Protein 8YMC (pdb70)

Nearest PDB structures (foldseek):
  8tzj-assembly1_A  TM=9.270E-01  e=4.207E-34  Vibrio cholerae
  6cvl-assembly1_D  TM=9.632E-01  e=2.316E-26  Escherichia coli K-12
  6z67-assembly2_B  TM=8.968E-01  e=7.233E-27  Streptococcus pneumoniae
  6cvl-assembly1_C  TM=9.596E-01  e=8.912E-26  Escherichia coli K-12
  6z4w-assembly1_A  TM=9.037E-01  e=3.146E-26  Streptococcus pneumoniae

Structure (mmCIF, N/CA/C/O backbone):
data_8YMC
#
_entry.id   8YMC
#
_cell.length_a   1.00
_cell.length_b   1.00
_cell.length_c   1.00
_cell.angle_alpha   90.00
_cell.angle_beta   90.00
_cell.angle_gamma   90.00
#
_symmetry.space_group_name_H-M   'P 1'
#
loop_
_entity.id
_entity.type
_entity.pdbx_description
1 polymer 'Cell division ATP-binding protein FtsE'
2 polymer 'Cell division protein FtsX'
3 non-polymer "ADENOSINE-5'-TRIPHOSPHATE"
4 non-polymer '2-(HEXADECANOYLOXY)-1-[(PHOSPHONOOXY)METHYL]ETHYL HEXADECANOATE'
#
loop_
_atom_site.group_PDB
_atom_site.id
_atom_site.type_symbol
_atom_site.label_atom_id
_atom_site.label_alt_id
_atom_site.label_comp_id
_atom_site.label_asym_id
_atom_site.label_entity_id
_atom_site.label_seq_id
_atom_site.pdbx_PDB_ins_code
_atom_site.Cartn_x
_atom_site.Cartn_y
_atom_site.Cartn_z
_atom_site.occupancy
_atom_site.B_iso_or_equiv
_atom_site.auth_seq_id
_atom_site.auth_comp_id
_atom_site.auth_asym_id
_atom_site.auth_atom_id
_atom_site.pdbx_PDB_model_num
ATOM 1 N N . SER A 1 1 ? 118.654 89.046 176.294 1.00 102.29 -1 SER A N 1
ATOM 2 C CA . SER A 1 1 ? 119.432 89.825 177.248 1.00 102.20 -1 SER A CA 1
ATOM 3 C C . SER A 1 1 ? 119.575 91.271 176.789 1.00 105.68 -1 SER A C 1
ATOM 4 O O . SER A 1 1 ? 119.382 91.584 175.615 1.00 109.46 -1 SER A O 1
ATOM 7 N N . GLY A 1 2 ? 119.914 92.150 177.727 1.00 106.66 0 GLY A N 1
ATOM 8 C CA . GLY A 1 2 ? 120.157 93.543 177.413 1.00 101.66 0 GLY A CA 1
ATOM 9 C C . GLY A 1 2 ? 121.437 94.045 178.047 1.00 103.97 0 GLY A C 1
ATOM 10 O O . GLY A 1 2 ? 121.554 95.226 178.385 1.00 109.97 0 GLY A O 1
ATOM 11 N N . SER A 1 3 ? 122.403 93.148 178.213 1.00 100.97 1 SER A N 1
ATOM 12 C CA . SER A 1 3 ? 123.653 93.481 178.873 1.00 99.20 1 SER A CA 1
ATOM 13 C C . SER A 1 3 ? 124.614 94.169 177.908 1.00 96.95 1 SER A C 1
ATOM 14 O O . SER A 1 3 ? 124.551 93.996 176.689 1.00 97.25 1 SER A O 1
ATOM 17 N N . ILE A 1 4 ? 125.516 94.960 178.481 1.00 93.27 2 ILE A N 1
ATOM 18 C CA . ILE A 1 4 ? 126.568 95.645 177.743 1.00 88.51 2 ILE A CA 1
ATOM 19 C C . ILE A 1 4 ? 127.888 95.355 178.438 1.00 94.22 2 ILE A C 1
ATOM 20 O O . ILE A 1 4 ? 127.971 95.405 179.670 1.00 105.82 2 ILE A O 1
ATOM 25 N N . ARG A 1 5 ? 128.917 95.042 177.655 1.00 97.88 3 ARG A N 1
ATOM 26 C CA . ARG A 1 5 ? 130.211 94.689 178.224 1.00 99.45 3 ARG A CA 1
ATOM 27 C C . ARG A 1 5 ? 131.320 95.327 177.403 1.00 106.44 3 ARG A C 1
ATOM 28 O O . ARG A 1 5 ? 131.295 95.270 176.171 1.00 111.64 3 ARG A O 1
ATOM 36 N N . PHE A 1 6 ? 132.286 95.929 178.091 1.00 102.38 4 PHE A N 1
ATOM 37 C CA . PHE A 1 6 ? 133.460 96.522 177.468 1.00 96.00 4 PHE A CA 1
ATOM 38 C C . PHE A 1 6 ? 134.699 95.771 177.933 1.00 100.40 4 PHE A C 1
ATOM 39 O O . PHE A 1 6 ? 134.726 95.229 179.042 1.00 107.42 4 PHE A O 1
ATOM 47 N N . GLU A 1 7 ? 135.726 95.740 177.085 1.00 124.99 5 GLU A N 1
ATOM 48 C CA . GLU A 1 7 ? 136.960 95.014 177.390 1.00 129.55 5 GLU A CA 1
ATOM 49 C C . GLU A 1 7 ? 138.131 95.760 176.758 1.00 130.95 5 GLU A C 1
ATOM 50 O O . GLU A 1 7 ? 138.434 95.558 175.579 1.00 131.61 5 GLU A O 1
ATOM 56 N N . HIS A 1 8 ? 138.788 96.609 177.551 1.00 122.62 6 HIS A N 1
ATOM 57 C CA . HIS A 1 8 ? 139.971 97.352 177.113 1.00 120.22 6 HIS A CA 1
ATOM 58 C C . HIS A 1 8 ? 139.691 98.150 175.843 1.00 123.36 6 HIS A C 1
ATOM 59 O O . HIS A 1 8 ? 140.515 98.216 174.929 1.00 125.25 6 HIS A O 1
ATOM 66 N N . VAL A 1 9 ? 138.514 98.757 175.785 1.00 113.07 7 VAL A N 1
ATOM 67 C CA . VAL A 1 9 ? 138.109 99.526 174.615 1.00 109.16 7 VAL A CA 1
ATOM 68 C C . VAL A 1 9 ? 138.832 100.864 174.614 1.00 111.31 7 VAL A C 1
ATOM 69 O O . VAL A 1 9 ? 138.919 101.544 175.643 1.00 116.11 7 VAL A O 1
ATOM 73 N N . SER A 1 10 ? 139.356 101.247 173.452 1.00 103.94 8 SER A N 1
ATOM 74 C CA . SER A 1 10 ? 140.033 102.525 173.285 1.00 106.39 8 SER A CA 1
ATOM 75 C C . SER A 1 10 ? 139.708 103.076 171.907 1.00 105.34 8 SER A C 1
ATOM 76 O O . SER A 1 10 ? 139.840 102.366 170.907 1.00 104.32 8 SER A O 1
ATOM 79 N N . LYS A 1 11 ? 139.289 104.337 171.860 1.00 95.37 9 LYS A N 1
ATOM 80 C CA . LYS A 1 11 ? 138.893 104.992 170.623 1.00 93.59 9 LYS A CA 1
ATOM 81 C C . LYS A 1 11 ? 139.759 106.220 170.389 1.00 97.01 9 LYS A C 1
ATOM 82 O O . LYS A 1 11 ? 140.014 106.998 171.313 1.00 102.60 9 LYS A O 1
ATOM 88 N N . ALA A 1 12 ? 140.209 106.387 169.148 1.00 100.58 10 ALA A N 1
ATOM 89 C CA . ALA A 1 12 ? 141.009 107.540 168.754 1.00 100.43 10 ALA A CA 1
ATOM 90 C C . ALA A 1 12 ? 140.529 108.006 167.391 1.00 101.13 10 ALA A C 1
ATOM 91 O O . ALA A 1 12 ? 140.647 107.270 166.407 1.00 105.77 10 ALA A O 1
ATOM 93 N N . TYR A 1 13 ? 139.988 109.219 167.335 1.00 94.62 11 TYR A N 1
ATOM 94 C CA . TYR A 1 13 ? 139.450 109.740 166.091 1.00 97.54 11 TYR A CA 1
ATOM 95 C C . TYR A 1 13 ? 140.571 109.990 165.086 1.00 102.70 11 TYR A C 1
ATOM 96 O O . TYR A 1 13 ? 141.746 110.115 165.439 1.00 103.58 11 TYR A O 1
ATOM 105 N N . LEU A 1 14 ? 140.187 110.057 163.811 1.00 120.99 12 LEU A N 1
ATOM 106 C CA . LEU A 1 14 ? 141.147 110.193 162.723 1.00 121.79 12 LEU A CA 1
ATOM 107 C C . LEU A 1 14 ? 141.916 111.502 162.847 1.00 122.07 12 LEU A C 1
ATOM 108 O O . LEU A 1 14 ? 141.348 112.584 162.670 1.00 118.75 12 LEU A O 1
ATOM 113 N N . GLY A 1 15 ? 143.208 111.409 163.151 1.00 122.78 13 GLY A N 1
ATOM 114 C CA . GLY A 1 15 ? 144.024 112.596 163.296 1.00 121.03 13 GLY A CA 1
ATOM 115 C C . GLY A 1 15 ? 143.702 113.439 164.505 1.00 121.01 13 GLY A C 1
ATOM 116 O O . GLY A 1 15 ? 144.129 114.594 164.574 1.00 122.26 13 GLY A O 1
ATOM 117 N N . GLY A 1 16 ? 142.959 112.896 165.466 1.00 131.23 14 GLY A N 1
ATOM 118 C CA . GLY A 1 16 ? 142.560 113.660 166.630 1.00 130.78 14 GLY A CA 1
ATOM 119 C C . GLY A 1 16 ? 143.035 113.070 167.941 1.00 131.22 14 GLY A C 1
ATOM 120 O O . GLY A 1 16 ? 143.976 112.270 167.971 1.00 128.53 14 GLY A O 1
ATOM 121 N N . ARG A 1 17 ? 142.388 113.462 169.031 1.00 123.86 15 ARG A N 1
ATOM 122 C CA . ARG A 1 17 ? 142.772 113.037 170.366 1.00 123.48 15 ARG A CA 1
ATOM 123 C C . ARG A 1 17 ? 142.229 111.645 170.666 1.00 124.01 15 ARG A C 1
ATOM 124 O O . ARG A 1 1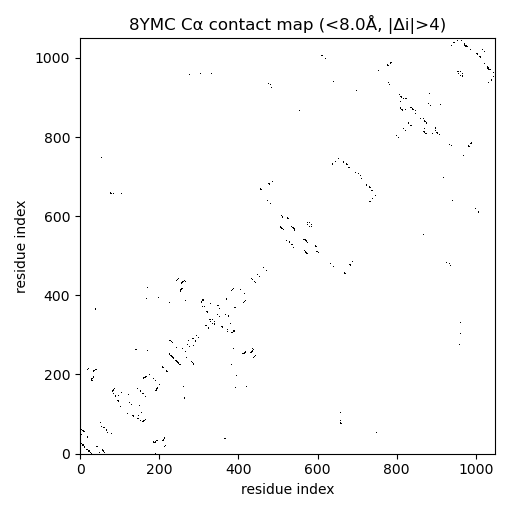7 ? 141.222 111.208 170.104 1.00 125.30 15 ARG A O 1
ATOM 132 N N . GLN A 1 18 ? 142.913 110.948 171.569 1.00 114.77 16 GLN A N 1
ATOM 133 C CA . GLN A 1 18 ? 142.480 109.625 172.010 1.00 116.27 16 GLN A CA 1
ATOM 134 C C . GLN A 1 18 ? 141.345 109.823 173.005 1.00 119.04 16 GLN A C 1
ATOM 135 O O . GLN A 1 18 ? 141.559 110.139 174.176 1.00 118.81 16 GLN A O 1
ATOM 141 N N . ALA A 1 19 ? 140.114 109.642 172.521 1.00 106.66 17 ALA A N 1
ATOM 142 C CA . ALA A 1 19 ? 138.940 109.922 173.340 1.00 99.06 17 ALA A CA 1
ATOM 143 C C . ALA A 1 19 ? 138.856 108.996 174.546 1.00 106.04 17 ALA A C 1
ATOM 144 O O . ALA A 1 19 ? 138.494 109.429 175.645 1.00 108.40 17 ALA A O 1
ATOM 146 N N . LEU A 1 20 ? 139.177 107.717 174.362 1.00 107.60 18 LEU A N 1
ATOM 147 C CA . LEU A 1 20 ? 139.083 106.737 175.435 1.00 105.37 18 LEU A CA 1
ATOM 148 C C . LEU A 1 20 ? 140.357 105.909 175.491 1.00 104.78 18 LEU A C 1
ATOM 149 O O . LEU A 1 20 ? 140.918 105.548 174.453 1.00 103.90 18 LEU A O 1
ATOM 154 N N . GLN A 1 21 ? 140.808 105.609 176.708 1.00 117.66 19 GLN A N 1
ATOM 155 C CA . GLN A 1 21 ? 142.014 104.812 176.933 1.00 117.01 19 GLN A CA 1
ATOM 156 C C . GLN A 1 21 ? 141.655 103.628 177.825 1.00 116.58 19 GLN A C 1
ATOM 157 O O . GLN A 1 21 ? 141.534 103.778 179.044 1.00 120.14 19 GLN A O 1
ATOM 163 N N . GLY A 1 22 ? 141.493 102.455 177.219 1.00 112.92 20 GLY A N 1
ATOM 164 C CA . GLY A 1 22 ? 141.315 101.225 177.967 1.00 114.62 20 GLY A CA 1
ATOM 165 C C . GLY A 1 22 ? 140.098 101.176 178.868 1.00 113.74 20 GLY A C 1
ATOM 166 O O . GLY A 1 22 ? 140.201 100.780 180.032 1.00 114.61 20 GLY A O 1
ATOM 167 N N . VAL A 1 23 ? 138.940 101.580 178.348 1.00 107.27 21 VAL A N 1
ATOM 168 C CA . VAL A 1 23 ? 137.708 101.508 179.123 1.00 101.57 21 VAL A CA 1
ATOM 169 C C . VAL A 1 23 ? 137.301 100.050 179.282 1.00 105.22 21 VAL A C 1
ATOM 170 O O . VAL A 1 23 ? 137.334 99.272 178.320 1.00 112.44 21 VAL A O 1
ATOM 174 N N . THR A 1 24 ? 136.918 99.671 180.499 1.00 106.99 22 THR A N 1
ATOM 175 C CA . THR A 1 24 ? 136.529 98.296 180.797 1.00 111.99 22 THR A CA 1
ATOM 176 C C . THR A 1 24 ? 135.450 98.307 181.866 1.00 107.99 22 THR A C 1
ATOM 177 O O . THR A 1 24 ? 135.699 98.736 182.996 1.00 111.75 22 THR A O 1
ATOM 181 N N . PHE A 1 25 ? 134.260 97.834 181.509 1.00 100.66 23 PHE A N 1
ATOM 182 C CA . PHE A 1 25 ? 133.142 97.738 182.438 1.00 100.21 23 PHE A CA 1
ATOM 183 C C . PHE A 1 25 ? 132.092 96.834 181.812 1.00 105.78 23 PHE A C 1
ATOM 184 O O . PHE A 1 25 ? 132.179 96.470 180.637 1.00 115.73 23 PHE A O 1
ATOM 192 N N . HIS A 1 26 ? 131.093 96.475 182.614 1.00 115.22 24 HIS A N 1
ATOM 193 C CA . HIS A 1 26 ? 129.953 95.719 182.122 1.00 118.99 24 HIS A CA 1
ATOM 194 C C . HIS A 1 26 ? 128.710 96.129 182.895 1.00 120.07 24 HIS A C 1
ATOM 195 O O . HIS A 1 26 ? 128.793 96.587 184.037 1.00 121.60 24 HIS A O 1
ATOM 202 N N . MET A 1 27 ? 127.553 95.964 182.258 1.00 113.64 25 MET A N 1
ATOM 203 C CA . MET A 1 27 ? 126.272 96.304 182.863 1.00 111.05 25 MET A CA 1
ATOM 204 C C . MET A 1 27 ? 125.342 95.107 182.763 1.00 114.23 25 MET A C 1
ATOM 205 O O . MET A 1 27 ? 125.141 94.565 181.672 1.00 115.66 25 MET A O 1
ATOM 210 N N . GLN A 1 28 ? 124.779 94.701 183.896 1.00 120.55 26 GLN A N 1
ATOM 211 C CA . GLN A 1 28 ? 123.795 93.635 183.892 1.00 117.54 26 GLN A CA 1
ATOM 212 C C . GLN A 1 28 ? 122.493 94.139 183.271 1.00 122.28 26 GLN A C 1
ATOM 213 O O . GLN A 1 28 ? 122.192 95.334 183.330 1.00 125.54 26 GLN A O 1
ATOM 219 N N . PRO A 1 29 ? 121.712 93.253 182.655 1.00 114.76 27 PRO A N 1
ATOM 220 C CA . PRO A 1 29 ? 120.449 93.690 182.049 1.00 113.28 27 PRO A CA 1
ATOM 221 C C . PRO A 1 29 ? 119.504 94.276 183.087 1.00 113.33 27 PRO A C 1
ATOM 222 O O . PRO A 1 29 ? 119.409 93.789 184.215 1.00 113.04 27 PRO A O 1
ATOM 226 N N . GLY A 1 30 ? 118.803 95.335 182.691 1.00 117.92 28 GLY A N 1
ATOM 227 C CA . GLY A 1 30 ? 117.787 95.928 183.532 1.00 118.14 28 GLY A CA 1
ATOM 228 C C . GLY A 1 30 ? 118.281 96.865 184.611 1.00 117.57 28 GLY A C 1
ATOM 229 O O . GLY A 1 30 ? 117.482 97.270 185.462 1.00 121.64 28 GLY A O 1
ATOM 230 N N . GLU A 1 31 ? 119.559 97.229 184.610 1.00 117.47 29 GLU A N 1
ATOM 231 C CA . GLU A 1 31 ? 120.091 98.135 185.617 1.00 118.35 29 GLU A CA 1
ATOM 232 C C . GLU A 1 31 ? 120.300 99.525 185.028 1.00 119.90 29 GLU A C 1
ATOM 233 O O . GLU A 1 31 ? 120.532 99.687 183.828 1.00 119.83 29 GLU A O 1
ATOM 239 N N . MET A 1 32 ? 120.204 100.532 185.894 1.00 119.55 30 MET A N 1
ATOM 240 C CA . MET A 1 32 ? 120.283 101.932 185.503 1.00 118.54 30 MET A CA 1
ATOM 241 C C . MET A 1 32 ? 121.503 102.567 186.151 1.00 119.52 30 MET A C 1
ATOM 242 O O . MET A 1 32 ? 121.723 102.408 187.356 1.00 125.60 30 MET A O 1
ATOM 247 N N . ALA A 1 33 ? 122.293 103.284 185.354 1.00 111.75 31 ALA A N 1
ATOM 248 C CA . ALA A 1 33 ? 123.522 103.894 185.836 1.00 113.61 31 ALA A CA 1
ATOM 249 C C . ALA A 1 33 ? 123.704 105.266 185.205 1.00 112.95 31 ALA A C 1
ATOM 250 O O . ALA A 1 33 ? 123.217 105.530 184.104 1.00 113.79 31 ALA A O 1
ATOM 252 N N . PHE A 1 34 ? 124.419 106.133 185.916 1.00 110.09 32 PHE A N 1
ATOM 253 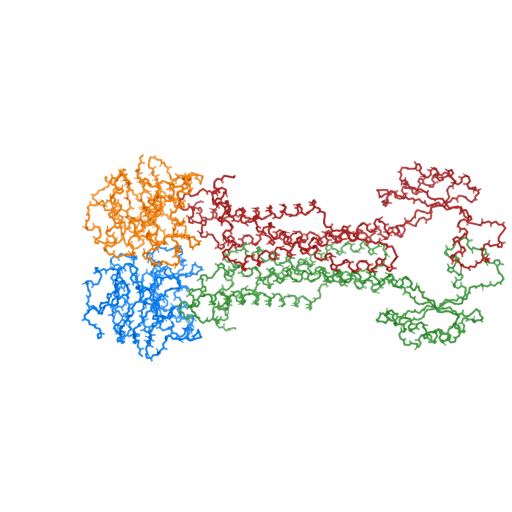C CA . PHE A 1 34 ? 124.724 107.477 185.451 1.00 102.89 32 PHE A CA 1
ATOM 254 C C . PHE A 1 34 ? 126.142 107.537 184.899 1.00 107.70 32 PHE A C 1
ATOM 255 O O . PHE A 1 34 ? 127.047 106.856 185.386 1.00 116.72 32 PHE A O 1
ATOM 263 N N . LEU A 1 35 ? 126.327 108.366 183.877 1.00 95.77 33 LEU A N 1
ATOM 264 C CA . LEU A 1 35 ? 127.637 108.613 183.289 1.00 93.86 33 LEU A CA 1
ATOM 265 C C . LEU A 1 35 ? 127.959 110.090 183.455 1.00 97.08 33 LEU A C 1
ATOM 266 O O . LEU A 1 35 ? 127.206 110.947 182.982 1.00 98.80 33 LEU A O 1
ATOM 271 N N . THR A 1 36 ? 129.066 110.388 184.130 1.00 109.82 34 THR A N 1
ATOM 272 C CA . THR A 1 36 ? 129.437 111.761 184.436 1.00 104.97 34 THR A CA 1
ATOM 273 C C . THR A 1 36 ? 130.904 111.993 184.109 1.00 107.61 34 THR A C 1
ATOM 274 O O . THR A 1 36 ? 131.700 111.057 184.009 1.00 115.05 34 THR A O 1
ATOM 278 N N . GLY A 1 37 ? 131.246 113.267 183.941 1.00 101.45 35 GLY A N 1
ATOM 279 C CA . GLY A 1 37 ? 132.607 113.670 183.655 1.00 102.26 35 GLY A CA 1
ATOM 280 C C . GLY A 1 37 ? 132.680 115.109 183.196 1.00 103.12 35 GLY A C 1
ATOM 281 O O . GLY A 1 37 ? 131.657 115.700 182.841 1.00 106.22 35 GLY A O 1
ATOM 282 N N . HIS A 1 38 ? 133.876 115.690 183.205 1.00 100.80 36 HIS A N 1
ATOM 283 C CA . HIS A 1 38 ? 134.043 117.050 182.724 1.00 98.86 36 HIS A CA 1
ATOM 284 C C . HIS A 1 38 ? 133.773 117.117 181.223 1.00 102.93 36 HIS A C 1
ATOM 285 O O . HIS A 1 38 ? 133.642 116.099 180.538 1.00 107.70 36 HIS A O 1
ATOM 292 N N . SER A 1 39 ? 133.682 118.340 180.711 1.00 95.79 37 SER A N 1
ATOM 293 C CA . SER A 1 39 ? 133.438 118.529 179.289 1.00 95.36 37 SER A CA 1
ATOM 294 C C . SER A 1 39 ? 134.606 117.988 178.475 1.00 95.70 37 SER A C 1
ATOM 295 O O . SER A 1 39 ? 135.773 118.230 178.794 1.00 101.46 37 SER A O 1
ATOM 298 N N . GLY A 1 40 ? 134.286 117.251 177.415 1.00 89.63 38 GLY A N 1
ATOM 299 C CA . GLY A 1 40 ? 135.306 116.646 176.587 1.00 92.54 38 GLY A CA 1
ATOM 300 C C . GLY A 1 40 ? 135.885 115.355 177.117 1.00 95.02 38 GLY A C 1
ATOM 301 O O . GLY A 1 40 ? 136.847 114.844 176.534 1.00 103.36 38 GLY A O 1
ATOM 302 N N . ALA A 1 41 ? 135.338 114.812 178.207 1.00 91.63 39 ALA A N 1
ATOM 303 C CA . ALA A 1 41 ? 135.876 113.577 178.766 1.00 93.78 39 ALA A CA 1
ATOM 304 C C . ALA A 1 41 ? 135.657 112.390 177.839 1.00 95.56 39 ALA A C 1
ATOM 305 O O . ALA A 1 41 ? 136.415 111.415 177.895 1.00 97.45 39 ALA A O 1
ATOM 307 N N . GLY A 1 42 ? 134.636 112.446 176.990 1.00 88.89 40 GLY A N 1
ATOM 308 C CA . GLY A 1 42 ? 134.372 111.366 176.061 1.00 83.33 40 GLY A CA 1
ATOM 309 C C . GLY A 1 42 ? 133.088 110.618 176.350 1.00 86.19 40 GLY A C 1
ATOM 310 O O . GLY A 1 42 ? 132.964 109.438 176.014 1.00 90.47 40 GLY A O 1
ATOM 311 N N . LYS A 1 43 ? 132.125 111.296 176.976 1.00 84.98 41 LYS A N 1
ATOM 312 C CA . LYS A 1 43 ? 130.867 110.645 177.326 1.00 77.49 41 LYS A CA 1
ATOM 313 C C . LYS A 1 43 ? 130.073 110.266 176.082 1.00 78.90 41 LYS A C 1
ATOM 314 O O . LYS A 1 43 ? 129.569 109.143 175.975 1.00 88.27 41 LYS A O 1
ATOM 320 N N . SER A 1 44 ? 129.949 111.191 175.129 1.00 81.74 42 SER A N 1
ATOM 321 C CA . SER A 1 44 ? 129.200 110.894 173.913 1.00 76.41 42 SER A CA 1
ATOM 322 C C . SER A 1 44 ? 129.891 109.833 173.070 1.00 79.37 42 SER A C 1
ATOM 323 O O . SER A 1 44 ? 129.218 109.033 172.411 1.00 89.20 42 SER A O 1
ATOM 326 N N . THR A 1 45 ? 131.225 109.815 173.066 1.00 86.49 43 THR A N 1
ATOM 327 C CA . THR A 1 45 ? 131.947 108.785 172.328 1.00 87.23 43 THR A CA 1
ATOM 328 C C . THR A 1 45 ? 131.656 107.401 172.891 1.00 91.56 43 THR A C 1
ATOM 329 O O . THR A 1 45 ? 131.479 106.439 172.136 1.00 102.92 43 THR A O 1
ATOM 333 N N . LEU A 1 46 ? 131.595 107.284 174.219 1.00 84.62 44 LEU A N 1
ATOM 334 C CA . LEU A 1 46 ? 131.297 105.997 174.838 1.00 78.15 44 LEU A CA 1
ATOM 335 C C . LEU A 1 46 ? 129.916 105.496 174.436 1.00 82.89 44 LEU A C 1
ATOM 336 O O . LEU A 1 46 ? 129.734 104.303 174.169 1.00 91.71 44 LEU A O 1
ATOM 341 N N . LEU A 1 47 ? 128.927 106.390 174.395 1.00 85.06 45 LEU A N 1
ATOM 342 C CA . LEU A 1 47 ? 127.584 105.983 173.996 1.00 79.66 45 LEU A CA 1
ATOM 343 C C . LEU A 1 47 ? 127.520 105.617 172.520 1.00 80.81 45 LEU A C 1
ATOM 344 O O . LEU A 1 47 ? 126.753 104.726 172.138 1.00 88.67 45 LEU A O 1
ATOM 349 N N . LYS A 1 48 ? 128.305 106.290 171.677 1.00 83.46 46 LYS A N 1
ATOM 350 C CA . LYS A 1 48 ? 128.281 105.988 170.250 1.00 82.31 46 LYS A CA 1
ATOM 351 C C . LYS A 1 48 ? 128.888 104.624 169.951 1.00 90.03 46 LYS A C 1
ATOM 352 O O . LYS A 1 48 ? 128.491 103.971 168.981 1.00 100.35 46 LYS A O 1
ATOM 358 N N . LEU A 1 49 ? 129.855 104.185 170.759 1.00 80.89 47 LEU A N 1
ATOM 359 C CA . LEU A 1 49 ? 130.431 102.859 170.564 1.00 74.36 47 LEU A CA 1
ATOM 360 C C . LEU A 1 49 ? 129.395 101.769 170.797 1.00 81.22 47 LEU A C 1
ATOM 361 O O . LEU A 1 49 ? 129.350 100.778 170.060 1.00 88.40 47 LEU A O 1
ATOM 366 N N . ILE A 1 50 ? 128.556 101.932 171.822 1.00 83.68 48 ILE A N 1
ATOM 367 C CA . ILE A 1 50 ? 127.513 100.949 172.098 1.00 78.10 48 ILE A CA 1
ATOM 368 C C . ILE A 1 50 ? 126.522 100.886 170.944 1.00 83.65 48 ILE A C 1
ATOM 369 O O . ILE A 1 50 ? 126.112 99.801 170.516 1.00 94.85 48 ILE A O 1
ATOM 374 N N . CYS A 1 51 ? 126.126 102.046 170.421 1.00 95.12 49 CYS A N 1
ATOM 375 C CA . CYS A 1 51 ? 125.147 102.108 169.344 1.00 95.61 49 CYS A CA 1
ATOM 376 C C . CYS A 1 51 ? 125.690 101.606 168.015 1.00 97.27 49 CYS A C 1
ATOM 377 O O . CYS A 1 51 ? 124.910 101.443 167.072 1.00 101.51 49 CYS A O 1
ATOM 380 N N . GLY A 1 52 ? 126.993 101.361 167.912 1.00 87.41 50 GLY A N 1
ATOM 381 C CA . GLY A 1 52 ? 127.585 100.956 166.659 1.00 85.59 50 GLY A CA 1
ATOM 382 C C . GLY A 1 52 ? 127.905 102.089 165.712 1.00 88.79 50 GLY A C 1
ATOM 383 O O . GLY A 1 52 ? 128.341 101.826 164.585 1.00 93.10 50 GLY A O 1
ATOM 384 N N . ILE A 1 53 ? 127.699 103.339 166.129 1.00 84.18 51 ILE A N 1
ATOM 385 C CA . ILE A 1 53 ? 128.004 104.473 165.263 1.00 82.64 51 ILE A CA 1
ATOM 386 C C . ILE A 1 53 ? 129.506 104.588 165.046 1.00 90.76 51 ILE A C 1
ATOM 387 O O . ILE A 1 53 ? 129.964 104.898 163.940 1.00 95.61 51 ILE A O 1
ATOM 392 N N . GLU A 1 54 ? 130.295 104.336 166.084 1.00 106.48 52 GLU A N 1
ATOM 393 C CA . GLU A 1 54 ? 131.746 104.368 166.001 1.00 105.15 52 GLU A CA 1
ATOM 394 C C . GLU A 1 54 ? 132.315 102.978 166.253 1.00 104.41 52 GLU A C 1
ATOM 395 O O . GLU A 1 54 ? 131.758 102.191 167.024 1.00 103.85 52 GLU A O 1
ATOM 401 N N . ARG A 1 55 ? 133.433 102.682 165.595 1.00 98.73 53 ARG A N 1
ATOM 402 C CA . ARG A 1 55 ? 134.106 101.405 165.763 1.00 98.16 53 ARG A CA 1
ATOM 403 C C . ARG A 1 55 ? 135.376 101.591 166.574 1.00 103.59 53 ARG A C 1
ATOM 404 O O . ARG A 1 55 ? 136.212 102.432 166.220 1.00 108.33 53 ARG A O 1
ATOM 412 N N . PRO A 1 56 ? 135.553 100.843 167.658 1.00 88.07 54 PRO A N 1
ATOM 413 C CA . PRO A 1 56 ? 136.724 101.049 168.513 1.00 90.40 54 PRO A CA 1
ATOM 414 C C . PRO A 1 56 ? 138.018 100.677 167.811 1.00 91.55 54 PRO A C 1
ATOM 415 O O . PRO A 1 56 ? 138.062 99.786 166.960 1.00 94.92 54 PRO A O 1
ATOM 419 N N . SER A 1 57 ? 139.087 101.382 168.184 1.00 101.84 55 SER A N 1
ATOM 420 C CA . SER A 1 57 ? 140.412 101.073 167.665 1.00 103.30 55 SER A CA 1
ATOM 421 C C . SER A 1 57 ? 141.032 99.855 168.333 1.00 106.98 55 SER A C 1
ATOM 422 O O . SER A 1 57 ? 141.967 99.269 167.778 1.00 111.34 55 SER A O 1
ATOM 425 N N . ALA A 1 58 ? 140.538 99.464 169.505 1.00 105.94 56 ALA A N 1
ATOM 426 C CA . ALA A 1 58 ? 141.061 98.308 170.214 1.00 103.58 56 ALA A CA 1
ATOM 427 C C . ALA A 1 58 ? 139.991 97.785 171.159 1.00 104.37 56 ALA A C 1
ATOM 428 O O . ALA A 1 58 ? 139.008 98.468 171.453 1.00 111.97 56 ALA A O 1
ATOM 430 N N . GLY A 1 59 ? 140.195 96.560 171.632 1.00 100.10 57 GLY A N 1
ATOM 431 C CA . GLY A 1 59 ? 139.258 95.943 172.546 1.00 103.43 57 GLY A CA 1
ATOM 432 C C . GLY A 1 59 ? 138.037 95.383 171.843 1.00 106.32 57 GLY A C 1
ATOM 433 O O . GLY A 1 59 ? 137.893 95.433 170.621 1.00 111.00 57 GLY A O 1
ATOM 434 N N . LYS A 1 60 ? 137.133 94.832 172.651 1.00 108.22 58 LYS A N 1
ATOM 435 C CA . LYS A 1 60 ? 135.924 94.194 172.154 1.00 108.91 58 LYS A CA 1
ATOM 436 C C . LYS A 1 60 ? 134.713 94.727 172.905 1.00 111.09 58 LYS A C 1
ATOM 437 O O . LYS A 1 60 ? 134.806 95.112 174.074 1.00 116.73 58 LYS A O 1
ATOM 443 N N . ILE A 1 61 ? 133.573 94.743 172.220 1.00 93.15 59 ILE A N 1
ATOM 444 C CA . ILE A 1 61 ? 132.310 95.202 172.784 1.00 85.57 59 ILE A CA 1
ATOM 445 C C . ILE A 1 61 ? 131.272 94.109 172.583 1.00 95.63 59 ILE A C 1
ATOM 446 O O . ILE A 1 61 ? 131.100 93.612 171.465 1.00 109.66 59 ILE A O 1
ATOM 451 N N . TRP A 1 62 ? 130.584 93.738 173.658 1.00 98.54 60 TRP A N 1
ATOM 452 C CA . TRP A 1 62 ? 129.535 92.729 173.614 1.00 100.45 60 TRP A CA 1
ATOM 453 C C . TRP A 1 62 ? 128.191 93.377 173.911 1.00 100.20 60 TRP A C 1
ATOM 454 O O . TRP A 1 62 ? 128.046 94.082 174.914 1.00 110.20 60 TRP A O 1
ATOM 465 N N . PHE A 1 63 ? 127.216 93.135 173.041 1.00 88.59 61 PHE A N 1
ATOM 466 C CA . PHE A 1 63 ? 125.857 93.640 173.206 1.00 89.93 61 PHE A CA 1
ATOM 467 C C . PHE A 1 63 ? 124.914 92.447 173.235 1.00 94.24 61 PHE A C 1
ATOM 468 O O . PHE A 1 63 ? 124.715 91.786 172.210 1.00 101.66 61 PHE A O 1
ATOM 476 N N . SER A 1 64 ? 124.333 92.179 174.405 1.00 102.90 62 SER A N 1
ATOM 477 C CA . SER A 1 64 ? 123.418 91.052 174.593 1.00 106.78 62 SER A CA 1
ATOM 478 C C . SER A 1 64 ? 124.068 89.735 174.175 1.00 103.05 62 SER A C 1
ATOM 479 O O . SER A 1 64 ? 123.439 88.872 173.561 1.00 103.79 62 SER A O 1
ATOM 482 N N . GLY A 1 65 ? 125.346 89.582 174.509 1.00 108.34 63 GLY A N 1
ATOM 483 C CA . GLY A 1 65 ? 126.070 88.367 174.211 1.00 112.49 63 GLY A CA 1
ATOM 484 C C . GLY A 1 65 ? 126.596 88.251 172.798 1.00 115.14 63 GLY A C 1
ATOM 485 O O . GLY A 1 65 ? 127.202 87.226 172.466 1.00 117.22 63 GLY A O 1
ATOM 486 N N . HIS A 1 66 ? 126.388 89.258 171.956 1.00 114.35 64 HIS A N 1
ATOM 487 C CA . HIS A 1 66 ? 126.855 89.244 170.577 1.00 109.96 64 HIS A CA 1
ATOM 488 C C . HIS A 1 66 ? 128.033 90.195 170.432 1.00 109.76 64 HIS A C 1
ATOM 489 O O . HIS A 1 66 ? 127.952 91.357 170.843 1.00 118.17 64 HIS A O 1
ATOM 496 N N . ASP A 1 67 ? 129.123 89.701 169.853 1.00 108.08 65 ASP A N 1
ATOM 497 C CA . ASP A 1 67 ? 130.290 90.539 169.614 1.00 108.75 65 ASP A CA 1
ATOM 498 C C . ASP A 1 67 ? 130.017 91.468 168.439 1.00 107.47 65 ASP A C 1
ATOM 499 O O . ASP A 1 67 ? 129.717 91.009 167.332 1.00 111.62 65 ASP A O 1
ATOM 504 N N . ILE A 1 68 ? 130.121 92.773 168.675 1.00 94.48 66 ILE A N 1
ATOM 505 C CA . ILE A 1 68 ? 129.810 93.775 167.666 1.00 97.08 66 ILE A CA 1
ATOM 506 C C . ILE A 1 68 ? 131.009 94.678 167.381 1.00 99.95 66 ILE A C 1
ATOM 507 O O . ILE A 1 68 ? 130.849 95.767 166.842 1.00 104.12 66 ILE A O 1
ATOM 512 N N . THR A 1 69 ? 132.216 94.232 167.736 1.00 104.38 67 THR A N 1
ATOM 513 C CA . THR A 1 69 ? 133.392 95.071 167.535 1.00 106.45 67 THR A CA 1
ATOM 514 C C . THR A 1 69 ? 133.735 95.227 166.059 1.00 110.20 67 THR A C 1
ATOM 515 O O . THR A 1 69 ? 134.341 96.232 165.670 1.00 108.47 67 THR A O 1
ATOM 519 N N . ARG A 1 70 ? 133.362 94.259 165.227 1.00 124.68 68 ARG A N 1
ATOM 520 C CA . ARG A 1 70 ? 133.666 94.295 163.800 1.00 121.77 68 ARG A CA 1
ATOM 521 C C . ARG A 1 70 ? 132.433 93.906 162.992 1.00 125.38 68 ARG A C 1
ATOM 522 O O . ARG A 1 70 ? 132.493 93.089 162.073 1.00 127.57 68 ARG A O 1
ATOM 530 N N . LEU A 1 71 ? 131.290 94.490 163.341 1.00 122.13 69 LEU A N 1
ATOM 531 C CA . LEU A 1 71 ? 130.059 94.206 162.618 1.00 121.06 69 LEU A CA 1
ATOM 532 C C . LEU A 1 71 ? 130.143 94.727 161.189 1.00 120.91 69 LEU A C 1
ATOM 533 O O . LEU A 1 71 ? 130.636 95.830 160.939 1.00 119.66 69 LEU A O 1
ATOM 538 N N . LYS A 1 72 ? 129.658 93.922 160.249 1.00 113.24 70 LYS A N 1
ATOM 539 C CA . LYS A 1 72 ? 129.580 94.360 158.867 1.00 113.63 70 LYS A CA 1
ATOM 540 C C . LYS A 1 72 ? 128.445 95.365 158.695 1.00 114.64 70 LYS A C 1
ATOM 541 O O . LYS A 1 72 ? 127.482 95.396 159.466 1.00 119.42 70 LYS A O 1
ATOM 547 N N . ASN A 1 73 ? 128.570 96.198 157.659 1.00 118.21 71 ASN A N 1
ATOM 548 C CA . ASN A 1 73 ? 127.635 97.304 157.476 1.00 119.72 71 ASN A CA 1
ATOM 549 C C . ASN A 1 73 ? 126.214 96.818 157.220 1.00 118.85 71 ASN A C 1
ATOM 550 O O . ASN A 1 73 ? 125.258 97.580 157.401 1.00 119.48 71 ASN A O 1
ATOM 555 N N . ARG A 1 74 ? 126.052 95.565 156.794 1.00 119.05 72 ARG A N 1
ATOM 556 C CA . ARG A 1 74 ? 124.714 95.045 156.538 1.00 119.47 72 ARG A CA 1
ATOM 557 C C . ARG A 1 74 ? 123.945 94.799 157.831 1.00 121.23 72 ARG A C 1
ATOM 558 O O . ARG A 1 74 ? 122.728 95.008 157.876 1.00 123.51 72 ARG A O 1
ATOM 566 N N . GLU A 1 75 ? 124.632 94.367 158.889 1.00 113.54 73 GLU A N 1
ATOM 567 C CA . GLU A 1 75 ? 123.971 93.995 160.133 1.00 111.01 73 GLU A CA 1
ATOM 568 C C . GLU A 1 75 ? 123.733 95.176 161.066 1.00 113.29 73 GLU A C 1
ATOM 569 O O . GLU A 1 75 ? 123.019 95.020 162.061 1.00 116.23 73 GLU A O 1
ATOM 575 N N . VAL A 1 76 ? 124.312 96.341 160.773 1.00 102.32 74 VAL A N 1
ATOM 576 C CA . VAL A 1 76 ? 124.170 97.490 161.670 1.00 97.81 74 VAL A CA 1
ATOM 577 C C . VAL A 1 76 ? 122.716 97.912 161.864 1.00 97.89 74 VAL A C 1
ATOM 578 O O . VAL A 1 76 ? 122.320 98.163 163.013 1.00 103.19 74 VAL A O 1
ATOM 582 N N . PRO A 1 77 ? 121.881 98.017 160.821 1.00 89.60 75 PRO A N 1
ATOM 583 C CA . PRO A 1 77 ? 120.502 98.483 161.052 1.00 89.93 75 PRO A CA 1
ATOM 584 C C . PRO A 1 77 ? 119.709 97.624 162.019 1.00 94.19 75 PRO A C 1
ATOM 585 O O . PRO A 1 77 ? 118.770 98.129 162.647 1.00 99.53 75 PRO A O 1
ATOM 589 N N . PHE A 1 78 ? 120.044 96.346 162.160 1.00 96.18 76 PHE A N 1
ATOM 590 C CA . PHE A 1 78 ? 119.339 95.474 163.088 1.00 94.55 76 PHE A CA 1
ATOM 591 C C . PHE A 1 78 ? 119.908 95.530 164.498 1.00 99.31 76 PHE A C 1
ATOM 592 O O . PHE A 1 78 ? 119.388 94.850 165.387 1.00 97.05 76 PHE A O 1
ATOM 600 N N . LEU A 1 79 ? 120.958 96.317 164.720 1.00 97.66 77 LEU A N 1
ATOM 601 C CA . LEU A 1 79 ? 121.462 96.562 166.064 1.00 89.19 77 LEU A CA 1
ATOM 602 C C . LEU A 1 79 ? 120.900 97.855 166.640 1.00 92.79 77 LEU A C 1
ATOM 603 O O . LEU A 1 79 ? 120.432 97.879 167.782 1.00 102.99 77 LEU A O 1
ATOM 608 N N . ARG A 1 80 ? 120.936 98.936 165.858 1.00 82.18 78 ARG A N 1
ATOM 609 C CA . ARG A 1 80 ? 120.382 100.208 166.306 1.00 80.54 78 ARG A CA 1
ATOM 610 C C . ARG A 1 80 ? 118.875 100.140 166.501 1.00 84.88 78 ARG A C 1
ATOM 611 O O . ARG A 1 80 ? 118.314 100.976 167.216 1.00 93.28 78 ARG A O 1
ATOM 619 N N . ARG A 1 81 ? 118.209 99.169 165.877 1.00 85.24 79 ARG A N 1
ATOM 620 C CA . ARG A 1 81 ? 116.773 99.009 166.056 1.00 84.91 79 ARG A CA 1
ATOM 621 C C . ARG A 1 81 ? 116.411 98.578 167.470 1.00 87.90 79 ARG A C 1
ATOM 622 O O . ARG A 1 81 ? 115.265 98.769 167.888 1.00 92.36 79 ARG A O 1
ATOM 630 N N . GLN A 1 82 ? 117.355 98.001 168.210 1.00 92.46 80 GLN A N 1
ATOM 631 C CA . GLN A 1 82 ? 117.124 97.557 169.577 1.00 92.03 80 GLN A CA 1
ATOM 632 C C . GLN A 1 82 ? 117.583 98.576 170.610 1.00 96.88 80 GLN A C 1
ATOM 633 O O . GLN A 1 82 ? 117.538 98.289 171.810 1.00 101.94 80 GLN A O 1
ATOM 639 N N . ILE A 1 83 ? 118.024 99.753 170.177 1.00 83.53 81 ILE A N 1
ATOM 640 C CA . ILE A 1 83 ? 118.592 100.761 171.062 1.00 77.84 81 ILE A CA 1
ATOM 641 C C . ILE A 1 83 ? 117.785 102.042 170.924 1.00 81.43 81 ILE A C 1
ATOM 642 O O . ILE A 1 83 ? 117.589 102.542 169.811 1.00 94.67 81 ILE A O 1
ATOM 647 N N . GLY A 1 84 ? 117.316 102.568 172.052 1.00 86.20 82 GLY A N 1
ATOM 648 C CA . GLY A 1 84 ? 116.677 103.868 172.067 1.00 87.73 82 GLY A CA 1
ATOM 649 C C . GLY A 1 84 ? 117.677 104.956 172.394 1.00 87.33 82 GLY A C 1
ATOM 650 O O . GLY A 1 84 ? 118.100 105.092 173.545 1.00 96.14 82 GLY A O 1
ATOM 651 N N . MET A 1 85 ? 118.067 105.736 171.392 1.00 89.10 83 MET A N 1
ATOM 652 C CA . MET A 1 85 ? 119.150 106.700 171.520 1.00 94.32 83 MET A CA 1
ATOM 653 C C . MET A 1 85 ? 118.596 108.117 171.516 1.00 95.87 83 MET A C 1
ATOM 654 O O . MET A 1 85 ? 117.798 108.474 170.644 1.00 99.19 83 MET A O 1
ATOM 659 N N . ILE A 1 86 ? 119.018 108.914 172.493 1.00 87.29 84 ILE A N 1
ATOM 660 C CA . ILE A 1 86 ? 118.710 110.337 172.557 1.00 83.44 84 ILE A CA 1
ATOM 661 C C . ILE A 1 86 ? 120.006 111.094 172.310 1.00 88.78 84 ILE A C 1
ATOM 662 O O . ILE A 1 86 ? 120.958 110.974 173.090 1.00 94.43 84 ILE A O 1
ATOM 667 N N . PHE A 1 87 ? 120.046 111.868 171.233 1.00 89.61 85 PHE A N 1
ATOM 668 C CA . PHE A 1 87 ? 121.262 112.561 170.839 1.00 90.69 85 PHE A CA 1
ATOM 669 C C . PHE A 1 87 ? 121.360 113.925 171.516 1.00 94.24 85 PHE A C 1
ATOM 670 O O . PHE A 1 87 ? 120.408 114.425 172.117 1.00 98.80 85 PHE A O 1
ATOM 678 N N . GLN A 1 88 ? 122.544 114.527 171.410 1.00 94.77 86 GLN A N 1
ATOM 679 C CA . GLN A 1 88 ? 122.772 115.840 172.001 1.00 94.49 86 GLN A CA 1
ATOM 680 C C . GLN A 1 88 ? 122.160 116.953 171.157 1.00 97.57 86 GLN A C 1
ATOM 681 O O . GLN A 1 88 ? 121.682 117.954 171.701 1.00 95.16 86 GLN A O 1
ATOM 687 N N . ASP A 1 89 ? 122.164 116.798 169.834 1.00 111.40 87 ASP A N 1
ATOM 688 C CA . ASP A 1 89 ? 121.674 117.819 168.918 1.00 113.30 87 ASP A CA 1
ATOM 689 C C . ASP A 1 89 ? 120.228 117.591 168.500 1.00 115.37 87 ASP A C 1
ATOM 690 O O . ASP A 1 89 ? 119.711 118.333 167.659 1.00 119.66 87 ASP A O 1
ATOM 695 N N . HIS A 1 90 ? 119.586 116.557 169.046 1.00 104.55 88 HIS A N 1
ATOM 696 C CA . HIS A 1 90 ? 118.179 116.208 168.855 1.00 103.74 88 HIS A CA 1
ATOM 697 C C . HIS A 1 90 ? 117.899 115.649 167.464 1.00 109.94 88 HIS A C 1
ATOM 698 O O . HIS A 1 90 ? 116.835 115.063 167.244 1.00 116.77 88 HIS A O 1
ATOM 705 N N . HIS A 1 91 ? 118.854 115.801 166.540 1.00 95.87 89 HIS A N 1
ATOM 706 C CA . HIS A 1 91 ? 118.860 115.162 165.225 1.00 92.73 89 HIS A CA 1
ATOM 707 C C . HIS A 1 91 ? 117.472 114.974 164.620 1.00 98.65 89 HIS A C 1
ATOM 708 O O . HIS A 1 91 ? 117.084 113.847 164.297 1.00 105.54 89 HIS A O 1
ATOM 715 N N . LEU A 1 92 ? 116.717 116.055 164.467 1.00 79.38 90 LEU A N 1
ATOM 716 C CA . LEU A 1 92 ? 115.342 115.974 163.999 1.00 70.95 90 LEU A CA 1
ATOM 717 C C . LEU A 1 92 ? 115.259 116.200 162.494 1.00 81.62 90 LEU A C 1
ATOM 718 O O . LEU A 1 92 ? 116.149 116.790 161.877 1.00 93.61 90 LEU A O 1
ATOM 723 N N . LEU A 1 93 ? 114.167 115.714 161.907 1.00 85.08 91 LEU A N 1
ATOM 724 C CA . LEU A 1 93 ? 113.857 115.957 160.502 1.00 84.09 91 LEU A CA 1
ATOM 725 C C . LEU A 1 93 ? 113.089 117.270 160.413 1.00 88.64 91 LEU A C 1
ATOM 726 O O . LEU A 1 93 ? 111.908 117.331 160.767 1.00 96.88 91 LEU A O 1
ATOM 731 N N . MET A 1 94 ? 113.761 118.320 159.940 1.00 103.04 92 MET A N 1
ATOM 732 C CA . MET A 1 94 ? 113.196 119.663 160.008 1.00 106.50 92 MET A CA 1
ATOM 733 C C . MET A 1 94 ? 112.042 119.873 159.037 1.00 109.59 92 MET A C 1
ATOM 734 O O . MET A 1 94 ? 111.266 120.816 159.218 1.00 113.34 92 MET A O 1
ATOM 739 N N . ASP A 1 95 ? 111.907 119.027 158.018 1.00 113.37 93 ASP A N 1
ATOM 740 C CA . ASP A 1 95 ? 110.868 119.186 157.011 1.00 112.55 93 ASP A CA 1
ATOM 741 C C . ASP A 1 95 ? 109.640 118.324 157.278 1.00 113.68 93 ASP A C 1
ATOM 742 O O . ASP A 1 95 ? 108.716 118.310 156.460 1.00 116.86 93 ASP A O 1
ATOM 747 N N . ARG A 1 96 ? 109.608 117.609 158.397 1.00 103.16 94 ARG A N 1
ATOM 748 C CA . ARG A 1 96 ? 108.481 116.768 158.763 1.00 98.61 94 ARG A CA 1
ATOM 749 C C . ARG A 1 96 ? 107.862 117.283 160.053 1.00 101.80 94 ARG A C 1
ATOM 750 O O . ARG A 1 96 ? 108.550 117.848 160.905 1.00 113.76 94 ARG A O 1
ATOM 758 N N . THR A 1 97 ? 106.556 117.081 160.193 1.00 85.53 95 THR A N 1
ATOM 759 C CA . THR A 1 97 ? 105.865 117.519 161.394 1.00 88.84 95 THR A CA 1
ATOM 760 C C . THR A 1 97 ? 106.357 116.735 162.610 1.00 87.29 95 THR A C 1
ATOM 761 O O . THR A 1 97 ? 107.066 115.732 162.497 1.00 94.92 95 THR A O 1
ATOM 765 N N . VAL A 1 98 ? 105.973 117.216 163.794 1.00 78.55 96 VAL A N 1
ATOM 766 C CA . VAL A 1 98 ? 106.375 116.556 165.033 1.00 76.55 96 VAL A CA 1
ATOM 767 C C . VAL A 1 98 ? 105.834 115.134 165.077 1.00 84.89 96 VAL A C 1
ATOM 768 O O . VAL A 1 98 ? 106.510 114.209 165.541 1.00 94.95 96 VAL A O 1
ATOM 772 N N . TYR A 1 99 ? 104.611 114.936 164.582 1.00 95.49 97 TYR A N 1
ATOM 773 C CA . TYR A 1 99 ? 104.027 113.599 164.550 1.00 92.33 97 TYR A CA 1
ATOM 774 C C . TYR A 1 99 ? 104.853 112.652 163.691 1.00 89.92 97 TYR A C 1
ATOM 775 O O . TYR A 1 99 ? 105.057 111.489 164.057 1.00 94.01 97 TYR A O 1
ATOM 784 N N . ASP A 1 100 ? 105.337 113.129 162.544 1.00 94.62 98 ASP A N 1
ATOM 785 C CA . ASP A 1 100 ? 106.110 112.265 161.659 1.00 94.71 98 ASP A CA 1
ATOM 786 C C . ASP A 1 100 ? 107.492 111.965 162.224 1.00 99.34 98 ASP A C 1
ATOM 787 O O . ASP A 1 100 ? 108.065 110.913 161.922 1.00 106.05 98 ASP A O 1
ATOM 792 N N . ASN A 1 101 ? 108.047 112.872 163.029 1.00 84.95 99 ASN A N 1
ATOM 793 C CA . ASN A 1 101 ? 109.362 112.631 163.613 1.00 80.11 99 ASN A CA 1
ATOM 794 C C . ASN A 1 101 ? 109.318 111.501 164.633 1.00 81.28 99 ASN A C 1
ATOM 795 O O . ASN A 1 101 ? 110.247 110.690 164.709 1.00 92.22 99 ASN A O 1
ATOM 800 N N . VAL A 1 102 ? 108.251 111.435 165.429 1.00 70.00 100 VAL A N 1
ATOM 801 C CA . VAL A 1 102 ? 108.144 110.398 166.448 1.00 74.90 100 VAL A CA 1
ATOM 802 C C . VAL A 1 102 ? 107.695 109.064 165.869 1.00 85.48 100 VAL A C 1
ATOM 803 O O . VAL A 1 102 ? 107.978 108.013 166.457 1.00 97.56 100 VAL A O 1
ATOM 807 N N . ALA A 1 103 ? 107.012 109.070 164.728 1.00 72.38 101 ALA A N 1
ATOM 808 C CA . ALA A 1 103 ? 106.460 107.849 164.162 1.00 64.95 101 ALA A CA 1
ATOM 809 C C . ALA A 1 103 ? 107.425 107.109 163.248 1.00 70.75 101 ALA A C 1
ATOM 810 O O . ALA A 1 103 ? 107.114 105.988 162.833 1.00 86.70 101 ALA A O 1
ATOM 812 N N . ILE A 1 104 ? 108.574 107.691 162.922 1.00 69.02 102 ILE A N 1
ATOM 813 C CA . ILE A 1 104 ? 109.478 107.075 161.953 1.00 72.33 102 ILE A CA 1
ATOM 814 C C . ILE A 1 104 ? 110.132 105.798 162.488 1.00 79.36 102 ILE A C 1
ATOM 815 O O . ILE A 1 104 ? 110.399 104.895 161.682 1.00 86.00 102 ILE A O 1
ATOM 820 N N . PRO A 1 105 ? 110.411 105.634 163.792 1.00 70.94 103 PRO A N 1
ATOM 821 C CA . PRO A 1 105 ? 110.878 104.309 164.234 1.00 69.62 103 PRO A CA 1
ATOM 822 C C . PRO A 1 105 ? 109.850 103.216 164.024 1.00 76.35 103 PRO A C 1
ATOM 823 O O . PRO A 1 105 ? 110.223 102.069 163.749 1.00 81.04 103 PRO A O 1
ATOM 827 N N . LEU A 1 106 ? 108.561 103.536 164.151 1.00 77.69 104 LEU A N 1
ATOM 828 C CA . LEU A 1 106 ? 107.524 102.526 163.970 1.00 74.76 104 LEU A CA 1
ATOM 829 C C . LEU A 1 106 ? 107.358 102.158 162.502 1.00 81.98 104 LEU A C 1
ATOM 830 O O . LEU A 1 106 ? 107.099 100.995 162.174 1.00 88.96 104 LEU A O 1
ATOM 835 N N . ILE A 1 107 ? 107.493 103.136 161.605 1.00 78.40 105 ILE A N 1
ATOM 836 C CA . ILE A 1 107 ? 107.371 102.857 160.177 1.00 73.02 105 ILE A CA 1
ATOM 837 C C . ILE A 1 107 ? 108.475 101.909 159.727 1.00 79.34 105 ILE A C 1
ATOM 838 O O . ILE A 1 107 ? 108.239 100.986 158.938 1.00 83.68 105 ILE A O 1
ATOM 843 N N . ILE A 1 108 ? 109.695 102.118 160.226 1.00 78.51 106 ILE A N 1
ATOM 844 C CA . ILE A 1 108 ? 110.810 101.243 159.872 1.00 78.09 106 ILE A CA 1
ATOM 845 C C . ILE A 1 108 ? 110.524 99.816 160.322 1.00 80.72 106 ILE A C 1
ATOM 846 O O . ILE A 1 108 ? 110.755 98.852 159.582 1.00 84.97 106 ILE A O 1
ATOM 851 N N . ALA A 1 109 ? 110.017 99.661 161.546 1.00 91.32 107 ALA A N 1
ATOM 852 C CA . ALA A 1 109 ? 109.637 98.336 162.021 1.00 89.10 107 ALA A CA 1
ATOM 853 C C . ALA A 1 109 ? 108.461 97.776 161.233 1.00 88.08 107 ALA A C 1
ATOM 854 O O . ALA A 1 109 ? 108.365 96.558 161.050 1.00 91.28 107 ALA A O 1
ATOM 856 N N . GLY A 1 110 ? 107.564 98.638 160.764 1.00 91.84 108 GLY A N 1
ATOM 857 C CA . GLY A 1 110 ? 106.455 98.203 159.941 1.00 93.51 108 GLY A CA 1
ATOM 858 C C . GLY A 1 110 ? 105.182 97.925 160.713 1.00 99.06 108 GLY A C 1
ATOM 859 O O . GLY A 1 110 ? 104.562 96.873 160.536 1.00 108.77 108 GLY A O 1
ATOM 860 N N . ALA A 1 111 ? 104.781 98.857 161.570 1.00 110.06 109 ALA A N 1
ATOM 861 C CA . ALA A 1 111 ? 103.547 98.699 162.321 1.00 110.79 109 ALA A CA 1
ATOM 862 C C . ALA A 1 111 ? 102.350 99.140 161.484 1.00 114.44 109 ALA A C 1
ATOM 863 O O . ALA A 1 111 ? 102.485 99.830 160.470 1.00 111.30 109 ALA A O 1
ATOM 865 N N . SER A 1 112 ? 101.165 98.729 161.926 1.00 138.38 110 SER A N 1
ATOM 866 C CA . SER A 1 112 ? 99.937 99.075 161.230 1.00 138.73 110 SER A CA 1
ATOM 867 C C . SER A 1 112 ? 99.580 100.539 161.466 1.00 137.83 110 SER A C 1
ATOM 868 O O . SER A 1 112 ? 100.058 101.180 162.406 1.00 139.59 110 SER A O 1
ATOM 871 N N . GLY A 1 113 ? 98.717 101.065 160.594 1.00 127.69 111 GLY A N 1
ATOM 872 C CA . GLY A 1 113 ? 98.377 102.477 160.666 1.00 128.85 111 GLY A CA 1
ATOM 873 C C . GLY A 1 113 ? 97.683 102.859 161.960 1.00 130.73 111 GLY A C 1
ATOM 874 O O . GLY A 1 113 ? 98.005 103.882 162.568 1.00 132.91 111 GLY A O 1
ATOM 875 N N . ASP A 1 114 ? 96.718 102.046 162.394 1.00 130.78 112 ASP A N 1
ATOM 876 C CA . ASP A 1 114 ? 95.997 102.352 163.626 1.00 129.41 112 ASP A CA 1
ATOM 877 C C . ASP A 1 114 ? 96.917 102.277 164.837 1.00 128.66 112 ASP A C 1
ATOM 878 O O . ASP A 1 114 ? 96.821 103.103 165.752 1.00 130.40 112 ASP A O 1
ATOM 883 N N . ASP A 1 115 ? 97.815 101.290 164.862 1.00 125.46 113 ASP A N 1
ATOM 884 C CA . ASP A 1 115 ? 98.717 101.137 165.999 1.00 127.99 113 ASP A CA 1
ATOM 885 C C . ASP A 1 115 ? 99.657 102.328 166.126 1.00 127.99 113 ASP A C 1
ATOM 886 O O . ASP A 1 115 ? 99.987 102.751 167.240 1.00 130.21 113 ASP A O 1
ATOM 891 N N . ILE A 1 116 ? 100.106 102.875 164.995 1.00 111.86 114 ILE A N 1
ATOM 892 C CA . ILE A 1 116 ? 101.015 104.017 165.026 1.00 108.75 114 ILE A CA 1
ATOM 893 C C . ILE A 1 116 ? 100.346 105.219 165.679 1.00 110.91 114 ILE A C 1
ATOM 894 O O . ILE A 1 116 ? 100.952 105.911 166.507 1.00 113.40 114 ILE A O 1
ATOM 899 N N . ARG A 1 117 ? 99.088 105.485 165.323 1.00 113.01 115 ARG A N 1
ATOM 900 C CA . ARG A 1 117 ? 98.394 106.649 165.865 1.00 110.86 115 ARG A CA 1
ATOM 901 C C . ARG A 1 117 ? 98.257 106.559 167.380 1.00 109.74 115 ARG A C 1
ATOM 902 O O . ARG A 1 117 ? 98.455 107.552 168.088 1.00 112.03 115 ARG A O 1
ATOM 910 N N . ARG A 1 118 ? 97.916 105.378 167.895 1.00 104.62 116 ARG A N 1
ATOM 911 C CA . ARG A 1 118 ? 97.729 105.230 169.334 1.00 101.86 116 ARG A CA 1
ATOM 912 C C . ARG A 1 118 ? 99.047 105.357 170.087 1.00 105.00 116 ARG A C 1
ATOM 913 O O . ARG A 1 118 ? 99.108 106.006 171.137 1.00 111.10 116 ARG A O 1
ATOM 921 N N . ARG A 1 119 ? 100.112 104.741 169.571 1.00 97.57 117 ARG A N 1
ATOM 922 C CA . ARG A 1 119 ? 101.371 104.711 170.307 1.00 95.27 117 ARG A CA 1
ATOM 923 C C . ARG A 1 119 ? 102.077 106.061 170.270 1.00 97.08 117 ARG A C 1
ATOM 924 O O . ARG A 1 119 ? 102.664 106.486 171.272 1.00 103.45 117 ARG A O 1
ATOM 932 N N . VAL A 1 120 ? 102.040 106.746 169.126 1.00 88.54 118 VAL A N 1
ATOM 933 C CA . VAL A 1 120 ? 102.714 108.038 169.012 1.00 87.27 118 VAL A CA 1
ATOM 934 C C . VAL A 1 120 ? 102.064 109.061 169.934 1.00 88.23 118 VAL A C 1
ATOM 935 O O . VAL A 1 120 ? 102.748 109.821 170.629 1.00 91.82 118 VAL A O 1
ATOM 939 N N . SER A 1 121 ? 100.729 109.094 169.957 1.00 93.26 119 SER A N 1
ATOM 940 C CA . SER A 1 121 ? 100.030 110.039 170.821 1.00 88.95 119 SER A CA 1
ATOM 941 C C . SER A 1 121 ? 100.298 109.746 172.290 1.00 92.18 119 SER A C 1
ATOM 942 O O . SER A 1 121 ? 100.401 110.669 173.106 1.00 102.09 119 SER A O 1
ATOM 945 N N . ALA A 1 122 ? 100.403 108.466 172.649 1.00 96.56 120 ALA A N 1
ATOM 946 C CA . ALA A 1 122 ? 100.719 108.112 174.029 1.00 98.46 120 ALA A CA 1
ATOM 947 C C . ALA A 1 122 ? 102.114 108.585 174.413 1.00 99.25 120 ALA A C 1
ATOM 948 O O . ALA A 1 122 ? 102.331 109.059 175.534 1.00 97.96 120 ALA A O 1
ATOM 950 N N . ALA A 1 123 ? 103.078 108.457 173.498 1.00 96.37 121 ALA A N 1
ATOM 951 C CA . ALA A 1 123 ? 104.442 108.881 173.797 1.00 92.46 121 ALA A CA 1
ATOM 952 C C . ALA A 1 123 ? 104.533 110.391 173.964 1.00 96.53 121 ALA A C 1
ATOM 953 O O . ALA A 1 123 ? 105.199 110.878 174.885 1.00 103.86 121 ALA A O 1
ATOM 955 N N . LEU A 1 124 ? 103.882 111.151 173.080 1.00 91.93 122 LEU A N 1
ATOM 956 C CA . LEU A 1 124 ? 103.922 112.604 173.191 1.00 87.72 122 LEU A CA 1
ATOM 957 C C . LEU A 1 124 ? 103.244 113.089 174.465 1.00 95.00 122 LEU A C 1
ATOM 958 O O . LEU A 1 124 ? 103.568 114.171 174.965 1.00 101.49 122 LEU A O 1
ATOM 963 N N . ASP A 1 125 ? 102.302 112.310 174.999 1.00 116.35 123 ASP A N 1
ATOM 964 C CA . ASP A 1 125 ? 101.661 112.683 176.254 1.00 118.50 123 ASP A CA 1
ATOM 965 C C . ASP A 1 125 ? 102.640 112.586 177.418 1.00 117.55 123 ASP A C 1
ATOM 966 O O . ASP A 1 125 ? 102.604 113.410 178.338 1.00 116.86 123 ASP A O 1
ATOM 971 N N . LYS A 1 126 ? 103.527 111.588 177.391 1.00 99.36 124 LYS A N 1
ATOM 972 C CA . LYS A 1 126 ? 104.483 111.407 178.477 1.00 95.05 124 LYS A CA 1
ATOM 973 C C . LYS A 1 126 ? 105.461 112.568 178.592 1.00 102.11 124 LYS A C 1
ATOM 974 O O . LYS A 1 126 ? 106.032 112.776 179.668 1.00 105.93 124 LYS A O 1
ATOM 980 N N . VAL A 1 127 ? 105.672 113.323 177.516 1.00 99.86 125 VAL A N 1
ATOM 981 C CA . VAL A 1 127 ? 106.568 114.473 177.531 1.00 97.39 125 VAL A CA 1
ATOM 982 C C . VAL A 1 127 ? 105.822 115.792 177.454 1.00 98.64 125 VAL A C 1
ATOM 983 O O . VAL A 1 127 ? 106.461 116.853 177.477 1.00 99.30 125 VAL A O 1
ATOM 987 N N . GLY A 1 128 ? 104.495 115.765 177.365 1.00 101.44 126 GLY A N 1
ATOM 988 C CA . GLY A 1 128 ? 103.722 116.991 177.380 1.00 99.47 126 GLY A CA 1
ATOM 989 C C . GLY A 1 128 ? 103.735 117.786 176.095 1.00 99.67 126 GLY A C 1
ATOM 990 O O . GLY A 1 128 ? 103.633 119.015 176.137 1.00 103.91 126 GLY A O 1
ATOM 991 N N . LEU A 1 129 ? 103.858 117.122 174.947 1.00 95.32 127 LEU A N 1
ATOM 992 C CA . LEU A 1 129 ? 103.855 117.789 173.651 1.00 95.01 127 LEU A CA 1
ATOM 993 C C . LEU A 1 129 ? 102.688 117.323 172.788 1.00 102.62 127 LEU A C 1
ATOM 994 O O . LEU A 1 129 ? 102.769 117.347 171.559 1.00 106.83 127 LEU A O 1
ATOM 999 N N . LEU A 1 130 ? 101.597 116.892 173.424 1.00 117.04 128 LEU A N 1
ATOM 1000 C CA . LEU A 1 130 ? 100.492 116.294 172.680 1.00 116.68 128 LEU A CA 1
ATOM 1001 C C . LEU A 1 130 ? 99.842 117.297 171.734 1.00 117.27 128 LEU A C 1
ATOM 1002 O O . LEU A 1 130 ? 99.507 116.955 170.594 1.00 115.48 128 LEU A O 1
ATOM 1007 N N . ASP A 1 131 ? 99.657 118.539 172.182 1.00 117.84 129 ASP A N 1
ATOM 1008 C CA . ASP A 1 131 ? 99.057 119.557 171.329 1.00 114.76 129 ASP A CA 1
ATOM 1009 C C . ASP A 1 131 ? 100.012 120.066 170.259 1.00 114.38 129 ASP A C 1
ATOM 1010 O O . ASP A 1 131 ? 99.581 120.802 169.365 1.00 112.85 129 ASP A O 1
ATOM 1015 N N . LYS A 1 132 ? 101.289 119.696 170.330 1.00 104.45 130 LYS A N 1
ATOM 1016 C CA . LYS A 1 132 ? 102.300 120.141 169.384 1.00 100.78 130 LYS A CA 1
ATOM 1017 C C . LYS A 1 132 ? 102.464 119.177 168.214 1.00 108.15 130 LYS A C 1
ATOM 1018 O O . LYS A 1 132 ? 103.483 119.230 167.518 1.00 112.30 130 LYS A O 1
ATOM 1024 N N . ALA A 1 133 ? 101.484 118.298 167.988 1.00 104.85 131 ALA A N 1
ATOM 1025 C CA . ALA A 1 133 ? 101.660 117.207 167.034 1.00 98.60 131 ALA A CA 1
ATOM 1026 C C . ALA A 1 133 ? 101.799 117.700 165.599 1.00 98.71 131 ALA A C 1
ATOM 1027 O O . ALA A 1 133 ? 102.609 117.160 164.839 1.00 100.00 131 ALA A O 1
ATOM 1029 N N . LYS A 1 134 ? 101.026 118.707 165.205 1.00 100.17 132 LYS A N 1
ATOM 1030 C CA . LYS A 1 134 ? 100.996 119.146 163.817 1.00 100.41 132 LYS A CA 1
ATOM 1031 C C . LYS A 1 134 ? 102.007 120.239 163.508 1.00 102.98 132 LYS A C 1
ATOM 1032 O O . LYS A 1 134 ? 102.100 120.666 162.354 1.00 104.56 132 LYS A O 1
ATOM 1038 N N . ASN A 1 135 ? 102.759 120.704 164.499 1.00 97.03 133 ASN A N 1
ATOM 1039 C CA . ASN A 1 135 ? 103.747 121.740 164.258 1.00 90.75 133 ASN A CA 1
ATOM 1040 C C . ASN A 1 135 ? 105.001 121.153 163.621 1.00 92.20 133 ASN A C 1
ATOM 1041 O O . ASN A 1 135 ? 105.243 119.944 163.653 1.00 105.84 133 ASN A O 1
ATOM 1046 N N . PHE A 1 136 ? 105.795 122.027 163.040 1.00 78.17 134 PHE A N 1
ATOM 1047 C CA . PHE A 1 136 ? 107.107 121.670 162.532 1.00 80.67 134 PHE A CA 1
ATOM 1048 C C . PHE A 1 136 ? 108.166 121.955 163.586 1.00 89.55 134 PHE A C 1
ATOM 1049 O O . PHE A 1 136 ? 107.970 122.802 164.461 1.00 99.79 134 PHE A O 1
ATOM 1057 N N . PRO A 1 137 ? 109.301 121.255 163.539 1.00 79.62 135 PRO A N 1
ATOM 1058 C CA . PRO A 1 137 ? 110.316 121.440 164.589 1.00 83.16 135 PRO A CA 1
ATOM 1059 C C . PRO A 1 137 ? 110.856 122.854 164.676 1.00 92.55 135 PRO A C 1
ATOM 1060 O O . PRO A 1 137 ? 111.336 123.250 165.744 1.00 95.33 135 PRO A O 1
ATOM 1064 N N . ILE A 1 138 ? 110.799 123.630 163.591 1.00 95.13 136 ILE A N 1
ATOM 1065 C CA . ILE A 1 138 ? 111.237 125.018 163.651 1.00 89.93 136 ILE A CA 1
ATOM 1066 C C . ILE A 1 138 ? 110.279 125.872 164.470 1.00 80.49 136 ILE A C 1
ATOM 1067 O O . ILE A 1 138 ? 110.639 126.980 164.882 1.00 88.17 136 ILE A O 1
ATOM 1072 N N . GLN A 1 139 ? 109.064 125.384 164.726 1.00 78.40 137 GLN A N 1
ATOM 1073 C CA . GLN A 1 139 ? 108.055 126.123 165.474 1.00 79.74 137 GLN A CA 1
ATOM 1074 C C . GLN A 1 139 ? 108.023 125.733 166.947 1.00 88.72 137 GLN A C 1
ATOM 1075 O O . GLN A 1 139 ? 106.976 125.835 167.593 1.00 93.80 137 GLN A O 1
ATOM 1081 N N . LEU A 1 140 ? 109.149 125.281 167.491 1.00 86.55 138 LEU A N 1
ATOM 1082 C CA . LEU A 1 140 ? 109.226 124.845 168.876 1.00 81.22 138 LEU A CA 1
ATOM 1083 C C . LEU A 1 140 ? 110.436 125.473 169.546 1.00 85.29 138 LEU A C 1
ATOM 1084 O O . LEU A 1 140 ? 111.440 125.776 168.895 1.00 88.99 138 LEU A O 1
ATOM 1089 N N . SER A 1 141 ? 110.333 125.664 170.857 1.00 86.17 139 SER A N 1
ATOM 1090 C CA . SER A 1 141 ? 111.453 126.165 171.633 1.00 88.91 139 SER A CA 1
ATOM 1091 C C . SER A 1 141 ? 112.511 125.077 171.793 1.00 93.18 139 SER A C 1
ATOM 1092 O O . SER A 1 141 ? 112.309 123.915 171.432 1.00 98.31 139 SER A O 1
ATOM 1095 N N . GLY A 1 142 ? 113.662 125.472 172.338 1.00 94.59 140 GLY A N 1
ATOM 1096 C CA . GLY A 1 142 ? 114.741 124.517 172.528 1.00 93.08 140 GLY A CA 1
ATOM 1097 C C . GLY A 1 142 ? 114.364 123.389 173.468 1.00 91.70 140 GLY A C 1
ATOM 1098 O O . GLY A 1 142 ? 114.760 122.239 173.265 1.00 97.33 140 GLY A O 1
ATOM 1099 N N . GLY A 1 143 ? 113.597 123.701 174.513 1.00 86.36 141 GLY A N 1
ATOM 1100 C CA . GLY A 1 143 ? 113.155 122.663 175.427 1.00 84.47 141 GLY A CA 1
ATOM 1101 C C . GLY A 1 143 ? 112.183 121.691 174.788 1.00 88.86 141 GLY A C 1
ATOM 1102 O O . GLY A 1 143 ? 112.249 120.484 175.033 1.00 99.31 141 GLY A O 1
ATOM 1103 N N . GLU A 1 144 ? 111.268 122.199 173.960 1.00 87.16 142 GLU A N 1
ATOM 1104 C CA . GLU A 1 144 ? 110.293 121.329 173.314 1.00 85.59 142 GLU A CA 1
ATOM 1105 C C . GLU A 1 144 ? 110.912 120.506 172.194 1.00 91.15 142 GLU A C 1
ATOM 1106 O O . GLU A 1 144 ? 110.512 119.356 171.987 1.00 100.13 142 GLU A O 1
ATOM 1112 N N . GLN A 1 145 ? 111.874 121.070 171.461 1.00 88.24 143 GLN A N 1
ATOM 1113 C CA . GLN A 1 145 ? 112.586 120.289 170.456 1.00 85.16 143 GLN A CA 1
ATOM 1114 C C . GLN A 1 145 ? 113.353 119.145 171.102 1.00 85.76 143 GLN A C 1
ATOM 1115 O O . GLN A 1 145 ? 113.433 118.044 170.547 1.00 89.77 143 GLN A O 1
ATOM 1121 N N . GLN A 1 146 ? 113.933 119.395 172.275 1.00 89.89 144 GLN A N 1
ATOM 1122 C CA . GLN A 1 146 ? 114.654 118.353 172.993 1.00 82.54 144 GLN A CA 1
ATOM 1123 C C . GLN A 1 146 ? 113.722 117.223 173.411 1.00 87.26 144 GLN A C 1
ATOM 1124 O O . GLN A 1 146 ? 114.087 116.045 173.324 1.00 95.99 144 GLN A O 1
ATOM 1130 N N . ARG A 1 147 ? 112.514 117.561 173.864 1.00 80.53 145 ARG A N 1
ATOM 1131 C CA . ARG A 1 147 ? 111.569 116.542 174.300 1.00 76.08 145 ARG A CA 1
ATOM 1132 C C . ARG A 1 147 ? 111.017 115.720 173.142 1.00 81.19 145 ARG A C 1
ATOM 1133 O O . ARG A 1 147 ? 110.560 114.595 173.365 1.00 85.07 145 ARG A O 1
ATOM 1141 N N . VAL A 1 148 ? 111.034 116.256 171.920 1.00 77.06 146 VAL A N 1
ATOM 1142 C CA . VAL A 1 148 ? 110.608 115.471 170.764 1.00 69.30 146 VAL A CA 1
ATOM 1143 C C . VAL A 1 148 ? 111.543 114.288 170.555 1.00 76.69 146 VAL A C 1
ATOM 1144 O O . VAL A 1 148 ? 111.099 113.162 170.304 1.00 82.64 146 VAL A O 1
ATOM 1148 N N . GLY A 1 149 ? 112.852 114.524 170.658 1.00 78.71 147 GLY A N 1
ATOM 1149 C CA . GLY A 1 149 ? 113.804 113.434 170.533 1.00 72.12 147 GLY A CA 1
ATOM 1150 C C . GLY A 1 149 ? 113.644 112.378 171.607 1.00 77.35 147 GLY A C 1
ATOM 1151 O O . GLY A 1 149 ? 113.854 111.191 171.351 1.00 82.69 147 GLY A O 1
ATOM 1152 N N . ILE A 1 150 ? 113.285 112.791 172.824 1.00 71.55 148 ILE A N 1
ATOM 1153 C CA . ILE A 1 150 ? 113.051 111.828 173.894 1.00 66.91 148 ILE A CA 1
ATOM 1154 C C . ILE A 1 150 ? 111.857 110.943 173.565 1.00 79.44 148 ILE A C 1
ATOM 1155 O O . ILE A 1 150 ? 111.895 109.725 173.769 1.00 89.92 148 ILE A O 1
ATOM 1160 N N . ALA A 1 151 ? 110.779 111.539 173.052 1.00 83.06 149 ALA A N 1
ATOM 1161 C CA . ALA A 1 151 ? 109.596 110.757 172.710 1.00 76.61 149 ALA A CA 1
ATOM 1162 C C . ALA A 1 151 ? 109.889 109.773 171.586 1.00 81.57 149 ALA A C 1
ATOM 1163 O O . ALA A 1 151 ? 109.362 108.656 171.576 1.00 94.48 149 ALA A O 1
ATOM 1165 N N . ARG A 1 152 ? 110.723 110.175 170.625 1.00 70.64 150 ARG A N 1
ATOM 1166 C CA . ARG A 1 152 ? 111.069 109.287 169.520 1.00 67.87 150 ARG A CA 1
ATOM 1167 C C . ARG A 1 152 ? 111.811 108.047 170.003 1.00 77.11 150 ARG A C 1
ATOM 1168 O O . ARG A 1 152 ? 111.721 106.986 169.377 1.00 81.81 150 ARG A O 1
ATOM 1176 N N . ALA A 1 153 ? 112.541 108.155 171.111 1.00 78.98 151 ALA A N 1
ATOM 1177 C CA . ALA A 1 153 ? 113.368 107.053 171.580 1.00 73.14 151 ALA A CA 1
ATOM 1178 C C . ALA A 1 153 ? 112.620 106.063 172.462 1.00 75.23 151 ALA A C 1
ATOM 1179 O O . ALA A 1 153 ? 113.216 105.062 172.872 1.00 89.81 151 ALA A O 1
ATOM 1181 N N . VAL A 1 154 ? 111.347 106.304 172.770 1.00 80.14 152 VAL A N 1
ATOM 1182 C CA . VAL A 1 154 ? 110.600 105.446 173.683 1.00 83.20 152 VAL A CA 1
ATOM 1183 C C . VAL A 1 154 ? 109.362 104.840 173.046 1.00 89.29 152 VAL A C 1
ATOM 1184 O O . VAL A 1 154 ? 108.626 104.113 173.729 1.00 92.98 152 VAL A O 1
ATOM 1188 N N . VAL A 1 155 ? 109.099 105.112 171.767 1.00 87.82 153 VAL A N 1
ATOM 1189 C CA . VAL A 1 155 ? 107.940 104.510 171.115 1.00 84.74 153 VAL A CA 1
ATOM 1190 C C . VAL A 1 155 ? 108.162 103.020 170.887 1.00 92.13 153 VAL A C 1
ATOM 1191 O O . VAL A 1 155 ? 107.245 102.209 171.058 1.00 96.36 153 VAL A O 1
ATOM 1195 N N . ASN A 1 156 ? 109.379 102.635 170.501 1.00 103.92 154 ASN A N 1
ATOM 1196 C CA . ASN A 1 156 ? 109.664 101.286 170.028 1.00 101.12 154 ASN A CA 1
ATOM 1197 C C . ASN A 1 156 ? 110.112 100.344 171.139 1.00 103.73 154 ASN A C 1
ATOM 1198 O O . ASN A 1 156 ? 110.832 99.376 170.857 1.00 108.68 154 ASN A O 1
ATOM 1203 N N . LYS A 1 157 ? 109.696 100.598 172.388 1.00 109.21 155 LYS A N 1
ATOM 1204 C CA . LYS A 1 157 ? 110.015 99.830 173.594 1.00 109.93 155 LYS A CA 1
ATOM 1205 C C . LYS A 1 157 ? 111.409 99.204 173.521 1.00 108.60 155 LYS A C 1
ATOM 1206 O O . LYS A 1 157 ? 111.563 97.981 173.625 1.00 112.56 155 LYS A O 1
ATOM 1212 N N . PRO A 1 158 ? 112.453 100.016 173.373 1.00 92.05 156 PRO A N 1
ATOM 1213 C CA . PRO A 1 158 ? 113.788 99.465 173.123 1.00 95.81 156 PRO A CA 1
ATOM 1214 C C . PRO A 1 158 ? 114.327 98.704 174.323 1.00 102.55 156 PRO A C 1
ATOM 1215 O O . PRO A 1 158 ? 113.944 98.933 175.472 1.00 103.80 156 PRO A O 1
ATOM 1219 N N . ALA A 1 159 ? 115.237 97.773 174.031 1.00 98.58 157 ALA A N 1
ATOM 1220 C CA . ALA A 1 159 ? 115.856 96.975 175.082 1.00 95.03 157 ALA A CA 1
ATOM 1221 C C . ALA A 1 159 ? 116.882 97.768 175.880 1.00 98.88 157 ALA A C 1
ATOM 1222 O O . ALA A 1 159 ? 117.060 97.512 177.076 1.00 100.97 157 ALA A O 1
ATOM 1224 N N . VAL A 1 160 ? 117.565 98.719 175.247 1.00 97.40 158 VAL A N 1
ATOM 1225 C CA . VAL A 1 160 ? 118.587 99.530 175.897 1.00 90.30 158 VAL A CA 1
ATOM 1226 C C . VAL A 1 160 ? 118.318 100.992 175.574 1.00 91.15 158 VAL A C 1
ATOM 1227 O O . VAL A 1 160 ? 118.062 101.337 174.415 1.00 95.65 158 VAL A O 1
ATOM 1231 N N . LEU A 1 161 ? 118.374 101.844 176.592 1.00 90.88 159 LEU A N 1
ATOM 1232 C CA . LEU A 1 161 ? 118.198 103.281 176.434 1.00 88.35 159 LEU A CA 1
ATOM 1233 C C . LEU A 1 161 ? 119.529 103.981 176.663 1.00 91.88 159 LEU A C 1
ATOM 1234 O O . LEU A 1 161 ? 120.149 103.814 177.718 1.00 100.99 159 LEU A O 1
ATOM 1239 N N . LEU A 1 162 ? 119.962 104.763 175.678 1.00 85.04 160 LEU A N 1
ATOM 1240 C CA . LEU A 1 162 ? 121.178 105.560 175.776 1.00 80.34 160 LEU A CA 1
ATOM 1241 C C . LEU A 1 162 ? 120.797 107.028 175.672 1.00 84.70 160 LEU A C 1
ATOM 1242 O O . LEU A 1 162 ? 120.349 107.482 174.614 1.00 91.95 160 LEU A O 1
ATOM 1247 N N . ALA A 1 163 ? 120.976 107.766 176.764 1.00 87.25 161 ALA A N 1
ATOM 1248 C CA . ALA A 1 163 ? 120.604 109.172 176.835 1.00 89.09 161 ALA A CA 1
ATOM 1249 C C . ALA A 1 163 ? 121.861 110.025 176.887 1.00 94.65 161 ALA A C 1
ATOM 1250 O O . ALA A 1 163 ? 122.701 109.847 177.775 1.00 100.37 161 ALA A O 1
ATOM 1252 N N . ASP A 1 164 ? 121.984 110.949 175.940 1.00 104.70 162 ASP A N 1
ATOM 1253 C CA . ASP A 1 164 ? 123.115 111.869 175.860 1.00 108.81 162 ASP A CA 1
ATOM 1254 C C . ASP A 1 164 ? 122.635 113.239 176.330 1.00 110.76 162 ASP A C 1
ATOM 1255 O O . ASP A 1 164 ? 122.195 114.066 175.529 1.00 116.16 162 ASP A O 1
ATOM 1260 N N . GLN A 1 165 ? 122.722 113.468 177.639 1.00 103.91 163 GLN A N 1
ATOM 1261 C CA . GLN A 1 165 ? 122.329 114.721 178.271 1.00 98.01 163 GLN A CA 1
ATOM 1262 C C . GLN A 1 165 ? 120.875 115.040 177.945 1.00 101.79 163 GLN A C 1
ATOM 1263 O O . GLN A 1 165 ? 120.596 116.018 177.242 1.00 105.85 163 GLN A O 1
ATOM 1269 N N . PRO A 1 166 ? 119.921 114.244 178.436 1.00 98.23 164 PRO A N 1
ATOM 1270 C CA . PRO A 1 166 ? 118.516 114.465 178.070 1.00 101.79 164 PRO A CA 1
ATOM 1271 C C . PRO A 1 166 ? 117.872 115.647 178.769 1.00 105.21 164 PRO A C 1
ATOM 1272 O O . PRO A 1 166 ? 116.723 115.974 178.454 1.00 111.30 164 PRO A O 1
ATOM 1276 N N . THR A 1 167 ? 118.561 116.303 179.704 1.00 105.66 165 THR A N 1
ATOM 1277 C CA . THR A 1 167 ? 118.003 117.450 180.411 1.00 104.88 165 THR A CA 1
ATOM 1278 C C . THR A 1 167 ? 118.954 118.641 180.384 1.00 108.09 165 THR A C 1
ATOM 1279 O O . THR A 1 167 ? 119.050 119.383 181.364 1.00 110.09 165 THR A O 1
ATOM 1283 N N . GLY A 1 168 ? 119.673 118.833 179.276 1.00 100.36 166 GLY A N 1
ATOM 1284 C CA . GLY A 1 168 ? 120.491 120.029 179.148 1.00 102.63 166 GLY A CA 1
ATOM 1285 C C . GLY A 1 168 ? 119.650 121.290 179.161 1.00 106.76 166 GLY A C 1
ATOM 1286 O O . GLY A 1 168 ? 119.957 122.254 179.866 1.00 104.94 166 GLY A O 1
ATOM 1287 N N . ASN A 1 169 ? 118.579 121.296 178.379 1.00 110.22 167 ASN A N 1
ATOM 1288 C CA . ASN A 1 169 ? 117.521 122.288 178.492 1.00 107.34 167 ASN A CA 1
ATOM 1289 C C . ASN A 1 169 ? 116.535 121.808 179.558 1.00 109.51 167 ASN A C 1
ATOM 1290 O O . ASN A 1 169 ? 116.861 120.926 180.357 1.00 116.17 167 ASN A O 1
ATOM 1295 N N . LEU A 1 170 ? 115.342 122.407 179.605 1.00 95.14 168 LEU A N 1
ATOM 1296 C CA . LEU A 1 170 ? 114.279 122.051 180.544 1.00 99.30 168 LEU A CA 1
ATOM 1297 C C . LEU A 1 170 ? 114.620 122.497 181.961 1.00 99.26 168 LEU A C 1
ATOM 1298 O O . LEU A 1 170 ? 115.773 122.408 182.393 1.00 99.32 168 LEU A O 1
ATOM 1303 N N . ASP A 1 171 ? 113.615 122.972 182.691 1.00 115.51 169 ASP A N 1
ATOM 1304 C CA . ASP A 1 171 ? 113.815 123.456 184.045 1.00 116.01 169 ASP A CA 1
ATOM 1305 C C . ASP A 1 171 ? 114.004 122.285 185.007 1.00 116.12 169 ASP A C 1
ATOM 1306 O O . ASP A 1 171 ? 113.960 121.113 184.623 1.00 119.61 169 ASP A O 1
ATOM 1311 N N . ASP A 1 172 ? 114.226 122.612 186.281 1.00 127.07 170 ASP A N 1
ATOM 1312 C CA . ASP A 1 172 ? 114.428 121.576 187.289 1.00 129.36 170 ASP A CA 1
ATOM 1313 C C . ASP A 1 172 ? 113.175 120.729 187.472 1.00 129.57 170 ASP A C 1
ATOM 1314 O O . ASP A 1 172 ? 113.260 119.503 187.607 1.00 129.23 170 ASP A O 1
ATOM 1319 N N . ALA A 1 173 ? 112.002 121.366 187.486 1.00 118.42 171 ALA A N 1
ATOM 1320 C CA . ALA A 1 173 ? 110.760 120.624 187.677 1.00 115.61 171 ALA A CA 1
ATOM 1321 C C . ALA A 1 173 ? 110.514 119.647 186.535 1.00 116.38 171 ALA A C 1
ATOM 1322 O O . ALA A 1 173 ? 110.111 118.501 186.764 1.00 115.29 171 ALA A O 1
ATOM 1324 N N . LEU A 1 174 ? 110.751 120.081 185.296 1.00 108.82 172 LEU A N 1
ATOM 1325 C CA . LEU A 1 174 ? 110.536 119.197 184.157 1.00 104.44 172 LEU A CA 1
ATOM 1326 C C . LEU A 1 174 ? 111.633 118.147 184.048 1.00 108.50 172 LEU A C 1
ATOM 1327 O O . LEU A 1 174 ? 111.393 117.057 183.516 1.00 108.70 172 LEU A O 1
ATOM 1332 N N . SER A 1 175 ? 112.836 118.452 184.540 1.00 120.99 173 SER A N 1
ATOM 1333 C CA . SER A 1 175 ? 113.919 117.475 184.503 1.00 116.73 173 SER A CA 1
ATOM 1334 C C . SER A 1 175 ? 113.596 116.263 185.367 1.00 118.00 173 SER A C 1
ATOM 1335 O O . SER A 1 175 ? 113.891 115.124 184.987 1.00 118.97 173 SER A O 1
ATOM 1338 N N . GLU A 1 176 ? 112.999 116.488 186.538 1.00 132.64 174 GLU A N 1
ATOM 1339 C CA . GLU A 1 176 ? 112.600 115.373 187.391 1.00 132.37 174 GLU A CA 1
ATOM 1340 C C . GLU A 1 176 ? 111.543 114.513 186.712 1.00 132.92 174 GLU A C 1
ATOM 1341 O O . GLU A 1 176 ? 111.547 113.285 186.854 1.00 136.34 174 GLU A O 1
ATOM 1347 N N . GLY A 1 177 ? 110.622 115.142 185.980 1.00 117.47 175 GLY A N 1
ATOM 1348 C CA . GLY A 1 177 ? 109.607 114.378 185.273 1.00 114.39 175 GLY A CA 1
ATOM 1349 C C . GLY A 1 177 ? 110.196 113.440 184.238 1.00 113.24 175 GLY A C 1
ATOM 1350 O O . GLY A 1 177 ? 109.741 112.304 184.084 1.00 118.43 175 GLY A O 1
ATOM 1351 N N . ILE A 1 178 ? 111.212 113.904 183.508 1.00 105.83 176 ILE A N 1
ATOM 1352 C CA . ILE A 1 178 ? 111.873 113.047 182.529 1.00 105.79 176 ILE A CA 1
ATOM 1353 C C . ILE A 1 178 ? 112.613 111.914 183.226 1.00 107.64 176 ILE A C 1
ATOM 1354 O O . ILE A 1 178 ? 112.594 110.766 182.766 1.00 110.35 176 ILE A O 1
ATOM 1359 N N . LEU A 1 179 ? 113.277 112.214 184.344 1.00 111.80 177 LEU A N 1
ATOM 1360 C CA . LEU A 1 179 ? 113.995 111.177 185.077 1.00 109.87 177 LEU A CA 1
ATOM 1361 C C . LEU A 1 179 ? 113.046 110.097 185.577 1.00 116.63 177 LEU A C 1
ATOM 1362 O O . LEU A 1 179 ? 113.362 108.904 185.514 1.00 120.78 177 LEU A O 1
ATOM 1367 N N . ARG A 1 180 ? 111.877 110.496 186.085 1.00 119.75 178 ARG A N 1
ATOM 1368 C CA . ARG A 1 180 ? 110.888 109.513 186.513 1.00 116.94 178 ARG A CA 1
ATOM 1369 C C . ARG A 1 180 ? 110.401 108.669 185.344 1.00 120.50 178 ARG A C 1
ATOM 1370 O O . ARG A 1 180 ? 110.060 107.495 185.526 1.00 122.74 178 ARG A O 1
ATOM 1378 N N . LEU A 1 181 ? 110.352 109.250 184.143 1.00 110.21 179 LEU A N 1
ATOM 1379 C CA . LEU A 1 181 ? 109.939 108.490 182.969 1.00 105.14 179 LEU A CA 1
ATOM 1380 C C . LEU A 1 181 ? 110.912 107.355 182.675 1.00 109.55 179 LEU A C 1
ATOM 1381 O O . LEU A 1 181 ? 110.495 106.239 182.347 1.00 114.53 179 LEU A O 1
ATOM 1386 N N . PHE A 1 182 ? 112.216 107.623 182.784 1.00 105.75 180 PHE A N 1
ATOM 1387 C CA . PHE A 1 182 ? 113.206 106.572 182.574 1.00 105.33 180 PHE A CA 1
ATOM 1388 C C . PHE A 1 182 ? 113.092 105.486 183.635 1.00 109.34 180 PHE A C 1
ATOM 1389 O O . PHE A 1 182 ? 113.232 104.296 183.330 1.00 112.97 180 PHE A O 1
ATOM 1397 N N . GLU A 1 183 ? 112.849 105.877 184.888 1.00 120.60 181 GLU A N 1
ATOM 1398 C CA . GLU A 1 183 ? 112.707 104.895 185.956 1.00 120.01 181 GLU A CA 1
ATOM 1399 C C . GLU A 1 183 ? 111.522 103.971 185.716 1.00 121.38 181 GLU A C 1
ATOM 1400 O O . GLU A 1 183 ? 111.556 102.802 186.116 1.00 124.10 181 GLU A O 1
ATOM 1406 N N . GLU A 1 184 ? 110.465 104.474 185.075 1.00 123.91 182 GLU A N 1
ATOM 1407 C CA . GLU A 1 184 ? 109.334 103.619 184.733 1.00 125.35 182 GLU A CA 1
ATOM 1408 C C . GLU A 1 184 ? 109.747 102.528 183.753 1.00 126.52 182 GLU A C 1
ATOM 1409 O O . GLU A 1 184 ? 109.351 101.366 183.901 1.00 128.78 182 GLU A O 1
ATOM 1415 N N . PHE A 1 185 ? 110.546 102.884 182.746 1.00 107.86 183 PHE A N 1
ATOM 1416 C CA . PHE A 1 185 ? 111.031 101.886 181.800 1.00 105.96 183 PHE A CA 1
ATOM 1417 C C . PHE A 1 185 ? 112.000 100.914 182.457 1.00 108.31 183 PHE A C 1
ATOM 1418 O O . PHE A 1 185 ? 112.031 99.733 182.096 1.00 109.09 183 PHE A O 1
ATOM 1426 N N . ASN A 1 186 ? 112.801 101.390 183.413 1.00 106.31 184 ASN A N 1
ATOM 1427 C CA . ASN A 1 186 ? 113.759 100.515 184.079 1.00 105.36 184 ASN A CA 1
ATOM 1428 C C . ASN A 1 186 ? 113.055 99.430 184.883 1.00 111.02 184 ASN A C 1
ATOM 1429 O O . ASN A 1 186 ? 113.531 98.291 184.946 1.00 114.03 184 ASN A O 1
ATOM 1434 N N . ARG A 1 187 ? 111.925 99.764 185.511 1.00 117.35 185 ARG A N 1
ATOM 1435 C CA . ARG A 1 187 ? 111.187 98.767 186.279 1.00 117.68 185 ARG A CA 1
ATOM 1436 C C . ARG A 1 187 ? 110.683 97.638 185.392 1.00 119.99 185 ARG A C 1
ATOM 1437 O O . ARG A 1 187 ? 110.558 96.497 185.851 1.00 119.77 185 ARG A O 1
ATOM 1445 N N . VAL A 1 188 ? 110.385 97.933 184.125 1.00 117.45 186 VAL A N 1
ATOM 1446 C CA . VAL A 1 188 ? 109.987 96.883 183.194 1.00 117.18 186 VAL A CA 1
ATOM 1447 C C . VAL A 1 188 ? 111.155 95.943 182.921 1.00 119.79 186 VAL A C 1
ATOM 1448 O O . VAL A 1 188 ? 110.972 94.729 182.770 1.00 120.28 186 VAL A O 1
ATOM 1452 N N . GLY A 1 189 ? 112.371 96.480 182.871 1.00 119.22 187 GLY A N 1
ATOM 1453 C CA . GLY A 1 189 ? 113.545 95.667 182.626 1.00 116.50 187 GLY A CA 1
ATOM 1454 C C . GLY A 1 189 ? 114.456 96.232 181.557 1.00 118.42 187 GLY A C 1
ATOM 1455 O O . GLY A 1 189 ? 115.368 95.549 181.083 1.00 121.37 187 GLY A O 1
ATOM 1456 N N . VAL A 1 190 ? 114.217 97.479 181.169 1.00 103.26 188 VAL A N 1
ATOM 1457 C CA . VAL A 1 190 ? 115.031 98.132 180.151 1.00 100.87 188 VAL A CA 1
ATOM 1458 C C . VAL A 1 190 ? 116.303 98.664 180.794 1.00 103.47 188 VAL A C 1
ATOM 1459 O O . VAL A 1 190 ? 116.253 99.374 181.804 1.00 109.04 188 VAL A O 1
ATOM 1463 N N . THR A 1 191 ? 117.448 98.320 180.212 1.00 99.82 189 THR A N 1
ATOM 1464 C CA . THR A 1 191 ? 118.716 98.854 180.686 1.00 98.26 189 THR A CA 1
ATOM 1465 C C . THR A 1 191 ? 118.839 100.317 180.285 1.00 102.70 189 THR A C 1
ATOM 1466 O O . THR A 1 191 ? 118.653 100.668 179.116 1.00 106.70 189 THR A O 1
ATOM 1470 N N . VAL A 1 192 ? 119.156 101.173 181.253 1.00 98.62 190 VAL A N 1
ATOM 1471 C CA . VAL A 1 192 ? 119.233 102.613 181.040 1.00 93.35 190 VAL A CA 1
ATOM 1472 C C . VAL A 1 192 ? 120.637 103.085 181.386 1.00 95.49 190 VAL A C 1
ATOM 1473 O O . VAL A 1 192 ? 121.122 102.846 182.497 1.00 103.56 190 VAL A O 1
ATOM 1477 N N . LEU A 1 193 ? 121.282 103.756 180.436 1.00 90.33 191 LEU A N 1
ATOM 1478 C CA . LEU A 1 193 ? 122.575 104.395 180.654 1.00 84.82 191 LEU A CA 1
ATOM 1479 C C . LEU A 1 193 ? 122.457 105.834 180.178 1.00 93.88 191 LEU A C 1
ATOM 1480 O O . LEU A 1 193 ? 122.317 106.083 178.977 1.00 102.23 191 LEU A O 1
ATOM 1485 N N . MET A 1 194 ? 122.512 106.777 181.113 1.00 101.80 192 MET A N 1
ATOM 1486 C CA . MET A 1 194 ? 122.283 108.184 180.817 1.00 99.73 192 MET A CA 1
ATOM 1487 C C . MET A 1 194 ? 123.478 109.005 181.269 1.00 105.68 192 MET A C 1
ATOM 1488 O O . MET A 1 194 ? 123.936 108.869 182.407 1.00 110.91 192 MET A O 1
ATOM 1493 N N . ALA A 1 195 ? 123.976 109.854 180.376 1.00 95.30 193 ALA A N 1
ATOM 1494 C CA . ALA A 1 195 ? 125.076 110.760 180.672 1.00 93.65 193 ALA A CA 1
ATOM 1495 C C . ALA A 1 195 ? 124.513 112.145 180.951 1.00 95.24 193 ALA A C 1
ATOM 1496 O O . ALA A 1 195 ? 123.675 112.640 180.193 1.00 103.23 193 ALA A O 1
ATOM 1498 N N . THR A 1 196 ? 124.966 112.765 182.037 1.00 100.34 194 THR A N 1
ATOM 1499 C CA . THR A 1 196 ? 124.404 114.041 182.451 1.00 105.83 194 THR A CA 1
ATOM 1500 C C . THR A 1 196 ? 125.452 114.858 183.191 1.00 112.45 194 THR A C 1
ATOM 1501 O O . THR A 1 196 ? 126.455 114.330 183.678 1.00 114.43 194 THR A O 1
ATOM 1505 N N . HIS A 1 197 ? 125.200 116.165 183.261 1.00 109.48 195 HIS A N 1
ATOM 1506 C CA . HIS A 1 197 ? 126.012 117.087 184.041 1.00 105.43 195 HIS A CA 1
ATOM 1507 C C . HIS A 1 197 ? 125.307 117.572 185.298 1.00 108.00 195 HIS A C 1
ATOM 1508 O O . HIS A 1 197 ? 125.945 118.210 186.141 1.00 112.61 195 HIS A O 1
ATOM 1515 N N . ASP A 1 198 ? 124.016 117.287 185.443 1.00 130.16 196 ASP A N 1
ATOM 1516 C CA . ASP A 1 198 ? 123.221 117.776 186.567 1.00 131.77 196 ASP A CA 1
ATOM 1517 C C . ASP A 1 198 ? 123.584 116.974 187.809 1.00 133.66 196 ASP A C 1
ATOM 1518 O O . ASP A 1 198 ? 123.049 115.889 188.041 1.00 139.08 196 ASP A O 1
ATOM 1523 N N . ILE A 1 199 ? 124.499 117.512 188.618 1.00 134.26 197 ILE A N 1
ATOM 1524 C CA . ILE A 1 199 ? 124.854 116.842 189.864 1.00 136.74 197 ILE A CA 1
ATOM 1525 C C . ILE A 1 199 ? 123.705 116.914 190.860 1.00 138.65 197 ILE A C 1
ATOM 1526 O O . ILE A 1 199 ? 123.562 116.034 191.718 1.00 142.13 197 ILE A O 1
ATOM 1531 N N . ASN A 1 200 ? 122.875 117.957 190.775 1.00 133.04 198 ASN A N 1
ATOM 1532 C CA . ASN A 1 200 ? 121.723 118.061 191.665 1.00 134.95 198 ASN A CA 1
ATOM 1533 C C . ASN A 1 200 ? 120.739 116.924 191.428 1.00 138.18 198 ASN A C 1
ATOM 1534 O O . ASN A 1 200 ? 120.177 116.369 192.379 1.00 138.74 198 ASN A O 1
ATOM 1539 N N . LEU A 1 201 ? 120.513 116.568 190.162 1.00 128.43 199 LEU A N 1
ATOM 1540 C CA . LEU A 1 201 ? 119.606 115.469 189.849 1.00 124.43 199 LEU A CA 1
ATOM 1541 C C . LEU A 1 201 ? 120.135 114.147 190.390 1.00 125.66 199 LEU A C 1
ATOM 1542 O O . LEU A 1 201 ? 119.368 113.324 190.902 1.00 127.05 199 LEU A O 1
ATOM 1547 N N . ILE A 1 202 ? 121.446 113.926 190.281 1.00 125.49 200 ILE A N 1
ATOM 1548 C CA . ILE A 1 202 ? 122.039 112.675 190.744 1.00 125.18 200 ILE A CA 1
ATOM 1549 C C . ILE A 1 202 ? 121.936 112.556 192.259 1.00 125.38 200 ILE A C 1
ATOM 1550 O O . ILE A 1 202 ? 121.722 111.462 192.796 1.00 127.00 200 ILE A O 1
ATOM 1555 N N . SER A 1 203 ? 122.085 113.675 192.972 1.00 133.28 201 SER A N 1
ATOM 1556 C CA . SER A 1 203 ? 122.089 113.646 194.430 1.00 135.96 201 SER A CA 1
ATOM 1557 C C . SER A 1 203 ? 120.775 113.142 195.012 1.00 136.56 201 SER A C 1
ATOM 1558 O O . SER A 1 203 ? 120.751 112.704 196.167 1.00 136.71 201 SER A O 1
ATOM 1561 N N . ARG A 1 204 ? 119.688 113.192 194.247 1.00 133.74 202 ARG A N 1
ATOM 1562 C CA . ARG A 1 204 ? 118.388 112.730 194.709 1.00 133.55 202 ARG A CA 1
ATOM 1563 C C . ARG A 1 204 ? 118.135 111.262 194.388 1.00 133.97 202 ARG A C 1
ATOM 1564 O O . ARG A 1 204 ? 117.027 110.771 194.626 1.00 132.15 202 ARG A O 1
ATOM 1572 N N . ARG A 1 205 ? 119.129 110.555 193.855 1.00 134.44 203 ARG A N 1
ATOM 1573 C CA . ARG A 1 205 ? 119.004 109.139 193.542 1.00 132.56 203 ARG A CA 1
ATOM 1574 C C . ARG A 1 205 ? 120.204 108.403 194.123 1.00 134.25 203 ARG A C 1
ATOM 1575 O O . ARG A 1 205 ? 121.123 109.010 194.680 1.00 134.64 203 ARG A O 1
ATOM 1583 N N . SER A 1 206 ? 120.193 107.073 193.990 1.00 131.09 204 SER A N 1
ATOM 1584 C CA . SER A 1 206 ? 121.272 106.241 194.510 1.00 129.00 204 SER A CA 1
ATOM 1585 C C . SER A 1 206 ? 121.692 105.178 193.502 1.00 129.98 204 SER A C 1
ATOM 1586 O O . SER A 1 206 ? 122.047 104.059 193.887 1.00 130.80 204 SER A O 1
ATOM 1589 N N . TYR A 1 207 ? 121.656 105.507 192.215 1.00 127.09 205 TYR A N 1
ATOM 1590 C CA . TYR A 1 207 ? 122.008 104.557 191.175 1.00 125.38 205 TYR A CA 1
ATOM 1591 C C . TYR A 1 207 ? 123.524 104.452 191.030 1.00 125.75 205 TYR A C 1
ATOM 1592 O O . TYR A 1 207 ? 124.289 105.245 191.583 1.00 124.42 205 TYR A O 1
ATOM 1601 N N . ARG A 1 208 ? 123.953 103.439 190.279 1.00 129.69 206 ARG A N 1
ATOM 1602 C CA . ARG A 1 208 ? 125.363 103.300 189.942 1.00 128.91 206 ARG A CA 1
ATOM 1603 C C . ARG A 1 208 ? 125.845 104.535 189.194 1.00 130.37 206 ARG A C 1
ATOM 1604 O O . ARG A 1 208 ? 125.153 105.064 188.321 1.00 136.62 206 ARG A O 1
ATOM 1612 N N . MET A 1 209 ? 127.040 105.002 189.544 1.00 122.94 207 MET A N 1
ATOM 1613 C CA . MET A 1 209 ? 127.582 106.239 188.998 1.00 121.87 207 MET A CA 1
ATOM 1614 C C . MET A 1 209 ? 128.952 105.958 188.404 1.00 123.69 207 MET A C 1
ATOM 1615 O O . MET A 1 209 ? 129.840 105.454 189.098 1.00 126.48 207 MET A O 1
ATOM 1620 N N . LEU A 1 210 ? 129.120 106.282 187.125 1.00 113.12 208 LEU A N 1
ATOM 1621 C CA . LEU A 1 210 ? 130.367 106.065 186.403 1.00 113.06 208 LEU A CA 1
ATOM 1622 C C . LEU A 1 210 ? 131.008 107.414 186.112 1.00 114.56 208 LEU A C 1
ATOM 1623 O O . LEU A 1 210 ? 130.378 108.286 185.504 1.00 117.13 208 LEU A O 1
ATOM 1628 N N . THR A 1 211 ? 132.256 107.581 186.537 1.00 116.06 209 THR A N 1
ATOM 1629 C CA . THR A 1 211 ? 133.005 108.808 186.308 1.00 112.83 209 THR A CA 1
ATOM 1630 C C . THR A 1 211 ? 133.983 108.602 185.162 1.00 116.24 209 THR A C 1
ATOM 1631 O O . THR A 1 211 ? 134.766 107.647 185.170 1.00 123.38 209 THR A O 1
ATOM 1635 N N . LEU A 1 212 ? 133.934 109.496 184.180 1.00 107.42 210 LEU A N 1
ATOM 1636 C CA . LEU A 1 212 ? 134.872 109.497 183.068 1.00 106.36 210 LEU A CA 1
ATOM 1637 C C . LEU A 1 212 ? 135.741 110.740 183.172 1.00 111.22 210 LEU A C 1
ATOM 1638 O O . LEU A 1 212 ? 135.223 111.859 183.224 1.00 115.97 210 LEU A O 1
ATOM 1643 N N . SER A 1 213 ? 137.057 110.544 183.203 1.00 117.84 211 SER A N 1
ATOM 1644 C CA . SER A 1 213 ? 137.993 111.646 183.394 1.00 117.30 211 SER A CA 1
ATOM 1645 C C . SER A 1 213 ? 139.133 111.502 182.401 1.00 117.61 211 SER A C 1
ATOM 1646 O O . SER A 1 213 ? 139.952 110.587 182.525 1.00 119.38 211 SER A O 1
ATOM 1649 N N . ASP A 1 214 ? 139.181 112.407 181.422 1.00 126.15 212 ASP A N 1
ATOM 1650 C CA . ASP A 1 214 ? 140.249 112.449 180.423 1.00 130.72 212 ASP A CA 1
ATOM 1651 C C . ASP A 1 214 ? 140.383 111.126 179.676 1.00 129.56 212 ASP A C 1
ATOM 1652 O O . ASP A 1 214 ? 141.489 110.703 179.334 1.00 130.87 212 ASP A O 1
ATOM 1657 N N . GLY A 1 215 ? 139.260 110.463 179.415 1.00 112.15 213 GLY A N 1
ATOM 1658 C CA . GLY A 1 215 ? 139.266 109.218 178.682 1.00 113.03 213 GLY A CA 1
ATOM 1659 C C . GLY A 1 215 ? 139.540 107.978 179.503 1.00 115.85 213 GLY A C 1
ATOM 1660 O O . GLY A 1 215 ? 139.664 106.892 178.924 1.00 118.63 213 GLY A O 1
ATOM 1661 N N . HIS A 1 216 ? 139.640 108.096 180.822 1.00 120.23 214 HIS A N 1
ATOM 1662 C CA . HIS A 1 216 ? 139.859 106.957 181.701 1.00 117.70 214 HIS A CA 1
ATOM 1663 C C . HIS A 1 216 ? 138.617 106.737 182.550 1.00 119.30 214 HIS A C 1
ATOM 1664 O O . HIS A 1 216 ? 138.147 107.661 183.222 1.00 124.99 214 HIS A O 1
ATOM 1671 N N . LEU A 1 217 ? 138.092 105.516 182.520 1.00 122.59 215 LEU A N 1
ATOM 1672 C CA . LEU A 1 217 ? 136.839 105.194 183.186 1.00 127.00 215 LEU A CA 1
ATOM 1673 C C . LEU A 1 217 ? 137.105 104.731 184.611 1.00 123.34 215 LEU A C 1
ATOM 1674 O O . LEU A 1 217 ? 138.026 103.945 184.856 1.00 122.52 215 LEU A O 1
ATOM 1679 N N . HIS A 1 218 ? 136.296 105.221 185.545 1.00 142.68 216 HIS A N 1
ATOM 1680 C CA . HIS A 1 218 ? 136.308 104.766 186.927 1.00 144.12 216 HIS A CA 1
ATOM 1681 C C . HIS A 1 218 ? 134.939 104.190 187.255 1.00 148.05 216 HIS A C 1
ATOM 1682 O O . HIS A 1 218 ? 133.914 104.813 186.961 1.00 150.40 216 HIS A O 1
ATOM 1689 N N . GLY A 1 219 ? 134.924 103.006 187.861 1.00 165.63 217 GLY A N 1
ATOM 1690 C CA . GLY A 1 219 ? 133.686 102.294 188.105 1.00 165.66 217 GLY A CA 1
ATOM 1691 C C . GLY A 1 219 ? 132.839 102.804 189.246 1.00 167.25 217 GLY A C 1
ATOM 1692 O O . GLY A 1 219 ? 131.723 102.313 189.439 1.00 166.60 217 GLY A O 1
ATOM 1693 N N . GLY A 1 220 ? 133.328 103.775 190.011 1.00 187.57 218 GLY A N 1
ATOM 1694 C CA . GLY A 1 220 ? 132.567 104.311 191.122 1.00 186.43 218 GLY A CA 1
ATOM 1695 C C . GLY A 1 220 ? 132.650 103.448 192.364 1.00 190.15 218 GLY A C 1
ATOM 1696 O O . GLY A 1 220 ? 133.723 103.309 192.959 1.00 190.90 218 GLY A O 1
ATOM 1697 N N . VAL A 1 221 ? 131.519 102.866 192.767 1.00 210.21 219 VAL A N 1
ATOM 1698 C CA . VAL A 1 221 ? 131.514 101.992 193.937 1.00 209.29 219 VAL A CA 1
ATOM 1699 C C . VAL A 1 221 ? 132.324 100.730 193.672 1.00 208.77 219 VAL A C 1
ATOM 1700 O O . VAL A 1 221 ? 132.985 100.207 194.578 1.00 207.71 219 VAL A O 1
ATOM 1704 N N . GLY A 1 222 ? 132.290 100.221 192.449 1.00 215.88 220 GLY A N 1
ATOM 1705 C CA . GLY A 1 222 ? 133.059 99.041 192.112 1.00 214.53 220 GLY A CA 1
ATOM 1706 C C . GLY A 1 222 ? 132.870 98.692 190.652 1.00 216.55 220 GLY A C 1
ATOM 1707 O O . GLY A 1 222 ? 131.898 99.103 190.010 1.00 216.41 220 GLY A O 1
ATOM 1708 N N . HIS A 1 223 ? 133.824 97.919 190.139 1.00 233.27 221 HIS A N 1
ATOM 1709 C CA . HIS A 1 223 ? 133.806 97.480 188.751 1.00 233.33 221 HIS A CA 1
ATOM 1710 C C . HIS A 1 223 ? 132.909 96.270 188.524 1.00 233.65 221 HIS A C 1
ATOM 1711 O O . HIS A 1 223 ? 132.750 95.842 187.376 1.00 232.68 221 HIS A O 1
ATOM 1718 N N . GLU A 1 224 ? 132.327 95.712 189.581 1.00 230.55 222 GLU A N 1
ATOM 1719 C CA . GLU A 1 224 ? 131.429 94.571 189.453 1.00 228.72 222 GLU A CA 1
ATOM 1720 C C . GLU A 1 224 ? 130.152 94.958 188.713 1.00 227.68 222 GLU A C 1
ATOM 1721 O O . GLU A 1 224 ? 129.773 96.129 188.674 1.00 227.48 222 GLU A O 1
ATOM 1728 N N . SER B 1 1 ? 124.821 155.175 175.978 1.00 116.50 -1 SER B N 1
ATOM 1729 C CA . SER B 1 1 ? 124.121 154.368 176.970 1.00 118.70 -1 SER B CA 1
ATOM 1730 C C . SER B 1 1 ? 124.005 152.918 176.516 1.00 119.82 -1 SER B C 1
ATOM 1731 O O . SER B 1 1 ? 124.281 152.594 175.362 1.00 121.08 -1 SER B O 1
ATOM 1734 N N . GLY B 1 2 ? 123.599 152.050 177.437 1.00 114.56 0 GLY B N 1
ATOM 1735 C CA . GLY B 1 2 ? 123.391 150.649 177.129 1.00 110.46 0 GLY B CA 1
ATOM 1736 C C . GLY B 1 2 ? 122.136 150.101 177.774 1.00 109.92 0 GLY B C 1
ATOM 1737 O O . GLY B 1 2 ? 122.066 148.915 178.107 1.00 118.06 0 GLY B O 1
ATOM 1738 N N . SER B 1 3 ? 121.138 150.961 177.957 1.00 114.92 1 SER B N 1
ATOM 1739 C CA . SER B 1 3 ? 119.923 150.585 178.658 1.00 114.62 1 SER B CA 1
ATOM 1740 C C . SER B 1 3 ? 118.926 149.915 177.716 1.00 112.78 1 SER B C 1
ATOM 1741 O O . SER B 1 3 ? 118.962 150.092 176.496 1.00 119.01 1 SER B O 1
ATOM 1744 N N . ILE B 1 4 ? 118.027 149.134 178.308 1.00 102.24 2 ILE B N 1
ATOM 1745 C CA . ILE B 1 4 ? 116.950 148.462 177.593 1.00 102.81 2 ILE B CA 1
ATOM 1746 C C . ILE B 1 4 ? 115.647 148.773 178.313 1.00 106.94 2 ILE B C 1
ATOM 1747 O O . ILE B 1 4 ? 115.596 148.761 179.547 1.00 117.65 2 ILE B O 1
ATOM 1752 N N . ARG B 1 5 ? 114.595 149.058 177.548 1.00 114.54 3 ARG B N 1
ATOM 1753 C CA . ARG B 1 5 ? 113.306 149.411 178.128 1.00 114.46 3 ARG B CA 1
ATOM 1754 C C . ARG B 1 5 ? 112.184 148.749 177.345 1.00 121.20 3 ARG B C 1
ATOM 1755 O O . ARG B 1 5 ? 112.184 148.775 176.111 1.00 127.39 3 ARG B O 1
ATOM 1763 N N . PHE B 1 6 ? 111.231 148.163 178.066 1.00 115.73 4 PHE B N 1
ATOM 1764 C CA . PHE B 1 6 ? 110.049 147.543 177.484 1.00 109.97 4 PHE B CA 1
ATOM 1765 C C . PHE B 1 6 ? 108.802 148.218 178.036 1.00 116.92 4 PHE B C 1
ATOM 1766 O O . PHE B 1 6 ? 108.718 148.496 179.236 1.00 122.62 4 PHE B O 1
ATOM 1774 N N . GLU B 1 7 ? 107.834 148.483 177.161 1.00 129.42 5 GLU B N 1
ATOM 1775 C CA . GLU B 1 7 ? 106.558 149.069 177.567 1.00 129.21 5 GLU B CA 1
ATOM 1776 C C . GLU B 1 7 ? 105.433 148.308 176.882 1.00 130.55 5 GLU B C 1
ATOM 1777 O O . GLU B 1 7 ? 105.177 148.520 175.692 1.00 131.86 5 GLU B O 1
ATOM 1783 N N . HIS B 1 8 ? 104.764 147.433 177.634 1.00 126.92 6 HIS B N 1
ATOM 1784 C CA . HIS B 1 8 ? 103.594 146.699 177.150 1.00 125.43 6 HIS B CA 1
ATOM 1785 C C . HIS B 1 8 ? 103.897 145.949 175.856 1.00 129.65 6 HIS B C 1
ATOM 1786 O O . HIS B 1 8 ? 103.099 145.935 174.917 1.00 131.97 6 HIS B O 1
ATOM 1793 N N . VAL B 1 9 ? 105.065 145.322 175.805 1.00 119.25 7 VAL B N 1
ATOM 1794 C CA . VAL B 1 9 ? 105.471 144.563 174.629 1.00 113.84 7 VAL B CA 1
ATOM 1795 C C . VAL B 1 9 ? 104.728 143.236 174.611 1.00 114.65 7 VAL B C 1
ATOM 1796 O O . VAL B 1 9 ? 104.663 142.532 175.625 1.00 120.91 7 VAL B O 1
ATOM 1800 N N . SER B 1 10 ? 104.162 142.893 173.457 1.00 113.54 8 SER B N 1
ATOM 1801 C CA . SER B 1 10 ? 103.468 141.626 173.274 1.00 116.35 8 SER B CA 1
ATOM 1802 C C . SER B 1 10 ? 103.829 141.066 171.910 1.00 115.02 8 SER B C 1
ATOM 1803 O O . SER B 1 10 ? 103.764 141.783 170.907 1.00 116.93 8 SER B O 1
ATOM 1806 N N . LYS B 1 11 ? 104.206 139.791 171.874 1.00 104.46 9 LYS B N 1
ATOM 1807 C CA . LYS B 1 11 ? 104.628 139.134 170.645 1.00 105.65 9 LYS B CA 1
ATOM 1808 C C . LYS B 1 11 ? 103.776 137.897 170.417 1.00 106.51 9 LYS B C 1
ATOM 1809 O O . LYS B 1 11 ? 103.595 137.086 171.330 1.00 113.37 9 LYS B O 1
ATOM 1815 N N . ALA B 1 12 ? 103.258 137.756 169.199 1.00 108.59 10 ALA B N 1
ATOM 1816 C CA . ALA B 1 12 ? 102.481 136.587 168.809 1.00 109.77 10 ALA B CA 1
ATOM 1817 C C . ALA B 1 12 ? 103.015 136.087 167.478 1.00 111.00 10 ALA B C 1
ATOM 1818 O O . ALA B 1 12 ? 103.048 136.840 166.501 1.00 114.86 10 ALA B O 1
ATOM 1820 N N . TYR B 1 13 ? 103.432 134.826 167.440 1.00 116.76 11 TYR B N 1
ATOM 1821 C CA . TYR B 1 13 ? 104.008 134.277 166.225 1.00 116.46 11 TYR B CA 1
ATOM 1822 C C . TYR B 1 13 ? 102.924 134.059 165.174 1.00 121.79 11 TYR B C 1
ATOM 1823 O O . TYR B 1 13 ? 101.741 133.897 165.484 1.00 126.26 11 TYR B O 1
ATOM 1832 N N . LEU B 1 14 ? 103.349 134.066 163.910 1.00 148.46 12 LEU B N 1
ATOM 1833 C CA . LEU B 1 14 ? 102.431 133.993 162.780 1.00 151.76 12 LEU B CA 1
ATOM 1834 C C . LEU B 1 14 ? 101.588 132.726 162.838 1.00 151.34 12 LEU B C 1
ATOM 1835 O O . LEU B 1 14 ? 102.107 131.617 162.678 1.00 146.81 12 LEU B O 1
ATOM 1840 N N . GLY B 1 15 ? 100.286 132.886 163.064 1.00 154.24 13 GLY B N 1
ATOM 1841 C CA . GLY B 1 15 ? 99.401 131.744 163.172 1.00 152.06 13 GLY B CA 1
ATOM 1842 C C . GLY B 1 15 ? 99.710 130.824 164.328 1.00 153.72 13 GLY B C 1
ATOM 1843 O O . GLY B 1 15 ? 99.276 129.670 164.325 1.00 155.74 13 GLY B O 1
ATOM 1844 N N . GLY B 1 16 ? 100.449 131.304 165.324 1.00 154.91 14 GLY B N 1
ATOM 1845 C CA . GLY B 1 16 ? 100.863 130.456 166.422 1.00 155.59 14 GLY B CA 1
ATOM 1846 C C . GLY B 1 16 ? 100.421 130.940 167.787 1.00 155.57 14 GLY B C 1
ATOM 1847 O O . GLY B 1 16 ? 99.445 131.684 167.914 1.00 156.56 14 GLY B O 1
ATOM 1848 N N . ARG B 1 17 ? 101.144 130.512 168.817 1.00 135.16 15 ARG B N 1
ATOM 1849 C CA . ARG B 1 17 ? 100.818 130.830 170.196 1.00 133.23 15 ARG B CA 1
ATOM 1850 C C . ARG B 1 17 ? 101.214 132.266 170.527 1.00 132.65 15 ARG B C 1
ATOM 1851 O O . ARG B 1 17 ? 101.981 132.910 169.808 1.00 129.83 15 ARG B O 1
ATOM 1859 N N . GLN B 1 18 ? 100.677 132.765 171.638 1.00 124.16 16 GLN B N 1
ATOM 1860 C CA . GLN B 1 18 ? 101.010 134.096 172.134 1.00 123.44 16 GLN B CA 1
ATOM 1861 C C . GLN B 1 18 ? 102.213 133.973 173.062 1.00 127.68 16 GLN B C 1
ATOM 1862 O O . GLN B 1 18 ? 102.078 133.543 174.212 1.00 126.96 16 GLN B O 1
ATOM 1868 N N . ALA B 1 19 ? 103.390 134.356 172.563 1.00 122.85 17 ALA B N 1
ATOM 1869 C CA . ALA B 1 19 ? 104.621 134.135 173.314 1.00 113.23 17 ALA B CA 1
ATOM 1870 C C . ALA B 1 19 ? 104.716 135.052 174.527 1.00 117.88 17 ALA B C 1
ATOM 1871 O O . ALA B 1 19 ? 105.128 134.616 175.607 1.00 117.91 17 ALA B O 1
ATOM 1873 N N . LEU B 1 20 ? 104.350 136.323 174.373 1.00 114.11 18 LEU B N 1
ATOM 1874 C CA . LEU B 1 20 ? 104.477 137.293 175.450 1.00 109.24 18 LEU B CA 1
ATOM 1875 C C . LEU B 1 20 ? 103.207 138.126 175.545 1.00 108.81 18 LEU B C 1
ATOM 1876 O O . LEU B 1 20 ? 102.480 138.289 174.563 1.00 112.45 18 LEU B O 1
ATOM 1881 N N . GLN B 1 21 ? 102.950 138.654 176.742 1.00 125.46 19 GLN B N 1
ATOM 1882 C CA . GLN B 1 21 ? 101.763 139.466 177.001 1.00 128.16 19 GLN B CA 1
ATOM 1883 C C . GLN B 1 21 ? 102.130 140.585 177.965 1.00 128.08 19 GLN B C 1
ATOM 1884 O O . GLN B 1 21 ? 102.368 140.329 179.149 1.00 131.63 19 GLN B O 1
ATOM 1890 N N . GLY B 1 22 ? 102.164 141.815 177.463 1.00 118.78 20 GLY B N 1
ATOM 1891 C CA . GLY B 1 22 ? 102.329 142.976 178.326 1.00 121.25 20 GLY B CA 1
ATOM 1892 C C . GLY B 1 22 ? 103.613 143.000 179.123 1.00 123.06 20 GLY B C 1
ATOM 1893 O O . GLY B 1 22 ? 103.593 143.323 180.317 1.00 122.85 20 GLY B O 1
ATOM 1894 N N . VAL B 1 23 ? 104.736 142.663 178.492 1.00 120.00 21 VAL B N 1
ATOM 1895 C CA . VAL B 1 23 ? 106.016 142.693 179.185 1.00 115.39 21 VAL B CA 1
ATOM 1896 C C . VAL B 1 23 ? 106.453 144.139 179.366 1.00 117.17 21 VAL B C 1
ATOM 1897 O O . VAL B 1 23 ? 106.509 144.913 178.403 1.00 124.58 21 VAL B O 1
ATOM 1901 N N . THR B 1 24 ? 106.766 144.512 180.605 1.00 112.27 22 THR B N 1
ATOM 1902 C CA . THR B 1 24 ? 107.169 145.877 180.923 1.00 117.84 22 THR B CA 1
ATOM 1903 C C . THR B 1 24 ? 108.303 145.831 181.932 1.00 117.18 22 THR B C 1
ATOM 1904 O O . THR B 1 24 ? 108.106 145.395 183.070 1.00 118.12 22 THR B O 1
ATOM 1908 N N . PHE B 1 25 ? 109.484 146.275 181.513 1.00 120.18 23 PHE B N 1
ATOM 1909 C CA . PHE B 1 25 ? 110.642 146.345 182.392 1.00 116.90 23 PHE B CA 1
ATOM 1910 C C . PHE B 1 25 ? 111.666 147.271 181.757 1.00 119.37 23 PHE B C 1
ATOM 1911 O O . PHE B 1 25 ? 111.595 147.586 180.567 1.00 128.18 23 PHE B O 1
ATOM 1919 N N . HIS B 1 26 ? 112.625 147.704 182.569 1.00 127.76 24 HIS B N 1
ATOM 1920 C CA . HIS B 1 26 ? 113.724 148.519 182.078 1.00 132.13 24 HIS B CA 1
ATOM 1921 C C . HIS B 1 26 ? 114.971 148.193 182.883 1.00 132.17 24 HIS B C 1
ATOM 1922 O O . HIS B 1 26 ? 114.890 147.829 184.059 1.00 133.50 24 HIS B O 1
ATOM 1929 N N . MET B 1 27 ? 116.126 148.329 182.238 1.00 128.34 25 MET B N 1
ATOM 1930 C CA . MET B 1 27 ? 117.397 147.937 182.828 1.00 124.47 25 MET B CA 1
ATOM 1931 C C . MET B 1 27 ? 118.379 149.094 182.739 1.00 127.43 25 MET B C 1
ATOM 1932 O O . MET B 1 27 ? 118.599 149.642 181.654 1.00 129.93 25 MET B O 1
ATOM 1937 N N . GLN B 1 28 ? 118.963 149.460 183.876 1.00 131.22 26 GLN B N 1
ATOM 1938 C CA . GLN B 1 28 ? 119.990 150.487 183.886 1.00 133.00 26 GLN B CA 1
ATOM 1939 C C . GLN B 1 28 ? 121.242 149.983 183.171 1.00 138.47 26 GLN B C 1
ATOM 1940 O O . GLN B 1 28 ? 121.524 148.782 183.171 1.00 142.83 26 GLN B O 1
ATOM 1946 N N . PRO B 1 29 ? 121.999 150.878 182.538 1.00 125.23 27 PRO B N 1
ATOM 1947 C CA . PRO B 1 29 ? 123.241 150.453 181.884 1.00 122.05 27 PRO B CA 1
ATOM 1948 C C . PRO B 1 29 ? 124.204 149.830 182.883 1.00 124.90 27 PRO B C 1
ATOM 1949 O O . PRO B 1 29 ? 124.364 150.313 184.006 1.00 123.70 27 PRO B O 1
ATOM 1953 N N . GLY B 1 30 ? 124.847 148.744 182.462 1.00 129.85 28 GLY B N 1
ATOM 1954 C CA . GLY B 1 30 ? 125.803 148.053 183.298 1.00 128.42 28 GLY B CA 1
ATOM 1955 C C . GLY B 1 30 ? 125.211 147.127 184.336 1.00 128.88 28 GLY B C 1
ATOM 1956 O O . GLY B 1 30 ? 125.968 146.541 185.120 1.00 134.89 28 GLY B O 1
ATOM 1957 N N . GLU B 1 31 ? 123.891 146.970 184.372 1.00 127.79 29 GLU B N 1
ATOM 1958 C CA . GLU B 1 31 ? 123.258 146.111 185.362 1.00 131.39 29 GLU B CA 1
ATOM 1959 C C . GLU B 1 31 ? 123.144 144.687 184.833 1.00 134.35 29 GLU B C 1
ATOM 1960 O O . GLU B 1 31 ? 122.828 144.468 183.661 1.00 136.56 29 GLU B O 1
ATOM 1966 N N . MET B 1 32 ? 123.412 143.719 185.704 1.00 127.96 30 MET B N 1
ATOM 1967 C CA . MET B 1 32 ? 123.346 142.304 185.367 1.00 125.26 30 MET B CA 1
ATOM 1968 C C . MET B 1 32 ? 122.115 141.687 186.016 1.00 125.82 30 MET B C 1
ATOM 1969 O O . MET B 1 32 ? 121.845 141.928 187.196 1.00 128.78 30 MET B O 1
ATOM 1974 N N . ALA B 1 33 ? 121.375 140.892 185.245 1.00 124.31 31 ALA B N 1
ATOM 1975 C CA . ALA B 1 33 ? 120.150 140.280 185.738 1.00 125.76 31 ALA B CA 1
ATOM 1976 C C . ALA B 1 33 ? 120.006 138.888 185.145 1.00 125.26 31 ALA B C 1
ATOM 1977 O O . ALA B 1 33 ? 120.576 138.574 184.098 1.00 129.16 31 ALA B O 1
ATOM 1979 N N . PHE B 1 34 ? 119.229 138.055 185.831 1.00 122.71 32 PHE B N 1
ATOM 1980 C CA . PHE B 1 34 ? 118.960 136.689 185.408 1.00 120.52 32 PHE B CA 1
ATOM 1981 C C . PHE B 1 34 ? 117.525 136.567 184.918 1.00 124.79 32 PHE B C 1
ATOM 1982 O O . PHE B 1 34 ? 116.606 137.143 185.508 1.00 129.91 32 PHE B O 1
ATOM 1990 N N . LEU B 1 35 ? 117.338 135.812 183.841 1.00 112.83 33 LEU B N 1
ATOM 1991 C CA . LEU B 1 35 ? 116.020 135.519 183.297 1.00 109.84 33 LEU B CA 1
ATOM 1992 C C . LEU B 1 35 ? 115.737 134.035 183.473 1.00 111.76 33 LEU B C 1
ATOM 1993 O O . LEU B 1 35 ? 116.537 133.194 183.053 1.00 118.02 33 LEU B O 1
ATOM 1998 N N . THR B 1 36 ? 114.610 133.713 184.103 1.00 120.74 34 THR B N 1
ATOM 1999 C CA . THR B 1 36 ? 114.262 132.331 184.393 1.00 121.59 34 THR B CA 1
ATOM 2000 C C . THR B 1 36 ? 112.828 132.068 183.965 1.00 124.58 34 THR B C 1
ATOM 2001 O O . THR B 1 36 ? 112.099 132.973 183.552 1.00 132.49 34 THR B O 1
ATOM 2005 N N . GLY B 1 37 ? 112.431 130.810 184.067 1.00 119.70 35 GLY B N 1
ATOM 2006 C CA . GLY B 1 37 ? 111.081 130.409 183.730 1.00 118.41 35 GLY B CA 1
ATOM 2007 C C . GLY B 1 37 ? 111.043 128.965 183.296 1.00 119.41 35 GLY B C 1
ATOM 2008 O O . GLY B 1 37 ? 112.061 128.357 182.970 1.00 124.42 35 GLY B O 1
ATOM 2009 N N . HIS B 1 38 ? 109.833 128.417 183.301 1.00 121.89 36 HIS B N 1
ATOM 2010 C CA . HIS B 1 38 ? 109.641 127.054 182.836 1.00 122.74 36 HIS B CA 1
ATOM 2011 C C . HIS B 1 38 ? 109.853 126.978 181.327 1.00 125.37 36 HIS B C 1
ATOM 2012 O O . HIS B 1 38 ? 109.860 127.990 180.622 1.00 129.47 36 HIS B O 1
ATOM 2019 N N . SER B 1 39 ? 110.045 125.757 180.837 1.00 123.17 37 SER B N 1
ATOM 2020 C CA . SER B 1 39 ? 110.277 125.556 179.414 1.00 121.87 37 SER B CA 1
ATOM 2021 C C . SER B 1 39 ? 109.080 126.044 178.609 1.00 121.41 37 SER B C 1
ATOM 2022 O O . SER B 1 39 ? 107.930 125.743 178.938 1.00 123.61 37 SER B O 1
ATOM 2025 N N . GLY B 1 40 ? 109.355 126.800 177.550 1.00 112.07 38 GLY B N 1
ATOM 2026 C CA . GLY B 1 40 ? 108.302 127.368 176.736 1.00 109.02 38 GLY B CA 1
ATOM 2027 C C . GLY B 1 40 ? 107.702 128.651 177.261 1.00 111.28 38 GLY B C 1
ATOM 2028 O O . GLY B 1 40 ? 106.687 129.104 176.721 1.00 117.62 38 GLY B O 1
ATOM 2029 N N . ALA B 1 41 ? 108.289 129.250 178.299 1.00 112.27 39 ALA B N 1
ATOM 2030 C CA . ALA B 1 41 ? 107.744 130.491 178.840 1.00 109.91 39 ALA B CA 1
ATOM 2031 C C . ALA B 1 41 ? 107.907 131.653 177.870 1.00 112.19 39 ALA B C 1
ATOM 2032 O O . ALA B 1 41 ? 107.031 132.521 177.794 1.00 112.72 39 ALA B O 1
ATOM 2034 N N . GLY B 1 42 ? 109.011 131.693 177.131 1.00 109.34 40 GLY B N 1
ATOM 2035 C CA . GLY B 1 42 ? 109.240 132.772 176.191 1.00 109.42 40 GLY B CA 1
ATOM 2036 C C . GLY B 1 42 ? 110.543 133.508 176.418 1.00 111.75 40 GLY B C 1
ATOM 2037 O O . GLY B 1 42 ? 110.693 134.656 175.990 1.00 112.71 40 GLY B O 1
ATOM 2038 N N . LYS B 1 43 ? 111.491 132.860 177.097 1.00 104.09 41 LYS B N 1
ATOM 2039 C CA . LYS B 1 43 ? 112.763 133.510 177.400 1.00 96.78 41 LYS B CA 1
ATOM 2040 C C . LYS B 1 43 ? 113.539 133.835 176.129 1.00 96.33 41 LYS B C 1
ATOM 2041 O O . LYS B 1 43 ? 114.088 134.933 175.990 1.00 103.36 41 LYS B O 1
ATOM 2047 N N . SER B 1 44 ? 113.601 132.890 175.188 1.00 106.12 42 SER B N 1
ATOM 2048 C CA . SER B 1 44 ? 114.318 133.145 173.943 1.00 99.71 42 SER B CA 1
ATOM 2049 C C . SER B 1 44 ? 113.624 134.206 173.101 1.00 102.55 42 SER B C 1
ATOM 2050 O O . SER B 1 44 ? 114.294 134.988 172.419 1.00 109.43 42 SER B O 1
ATOM 2053 N N . THR B 1 45 ? 112.291 134.243 173.126 1.00 101.81 43 THR B N 1
ATOM 2054 C CA . THR B 1 45 ? 111.568 135.269 172.383 1.00 97.42 43 THR B CA 1
ATOM 2055 C C . THR B 1 45 ? 111.876 136.658 172.926 1.00 99.68 43 THR B C 1
ATOM 2056 O O . THR B 1 45 ? 112.031 137.612 172.156 1.00 112.80 43 THR B O 1
ATOM 2060 N N . LEU B 1 46 ? 111.976 136.789 174.250 1.00 94.75 44 LEU B N 1
ATOM 2061 C CA . LEU B 1 46 ? 112.311 138.079 174.843 1.00 88.28 44 LEU B CA 1
ATOM 2062 C C . LEU B 1 46 ? 113.696 138.542 174.411 1.00 92.68 44 LEU B C 1
ATOM 2063 O O . LEU B 1 46 ? 113.896 139.723 174.105 1.00 105.85 44 LEU B O 1
ATOM 2068 N N . LEU B 1 47 ? 114.669 137.630 174.390 1.00 97.34 45 LEU B N 1
ATOM 2069 C CA . LEU B 1 47 ? 116.011 137.995 173.950 1.00 90.44 45 LEU B CA 1
ATOM 2070 C C . LEU B 1 47 ? 116.031 138.352 172.470 1.00 95.22 45 LEU B C 1
ATOM 2071 O O . LEU B 1 47 ? 116.758 139.262 172.056 1.00 105.94 45 LEU B O 1
ATOM 2076 N N . LYS B 1 48 ? 115.247 137.643 171.657 1.00 88.06 46 LYS B N 1
ATOM 2077 C CA . LYS B 1 48 ? 115.223 137.924 170.226 1.00 90.31 46 LYS B CA 1
ATOM 2078 C C . LYS B 1 48 ? 114.616 139.287 169.929 1.00 100.98 46 LYS B C 1
ATOM 2079 O O . LYS B 1 48 ? 115.024 139.948 168.968 1.00 109.83 46 LYS B O 1
ATOM 2085 N N . LEU B 1 49 ? 113.641 139.720 170.729 1.00 95.82 47 LEU B N 1
ATOM 2086 C CA . LEU B 1 49 ? 113.035 141.029 170.513 1.00 85.44 47 LEU B CA 1
ATOM 2087 C C . LEU B 1 49 ? 114.046 142.148 170.725 1.00 90.65 47 LEU B C 1
ATOM 2088 O O . LEU B 1 49 ? 114.074 143.121 169.963 1.00 97.22 47 LEU B O 1
ATOM 2093 N N . ILE B 1 50 ? 114.880 142.032 171.760 1.00 93.51 48 ILE B N 1
ATOM 2094 C CA . ILE B 1 50 ? 115.868 143.072 172.041 1.00 94.94 48 ILE B CA 1
ATOM 2095 C C . ILE B 1 50 ? 116.875 143.170 170.903 1.00 97.68 48 ILE B C 1
ATOM 2096 O O . ILE B 1 50 ? 117.213 144.265 170.439 1.00 105.84 48 ILE B O 1
ATOM 2101 N N . CYS B 1 51 ? 117.368 142.023 170.435 1.00 107.61 49 CYS B N 1
ATOM 2102 C CA . CYS B 1 51 ? 118.379 142.013 169.386 1.00 107.38 49 CYS B CA 1
ATOM 2103 C C . CYS B 1 51 ? 117.825 142.479 168.045 1.00 108.21 49 CYS B C 1
ATOM 2104 O O . CYS B 1 51 ? 118.594 142.940 167.196 1.00 110.59 49 CYS B O 1
ATOM 2107 N N . GLY B 1 52 ? 116.513 142.402 167.849 1.00 96.33 50 GLY B N 1
ATOM 2108 C CA . GLY B 1 52 ? 115.900 142.778 166.594 1.00 90.63 50 GLY B CA 1
ATOM 2109 C C . GLY B 1 52 ? 115.595 141.627 165.664 1.00 93.83 50 GLY B C 1
ATOM 2110 O O . GLY B 1 52 ? 115.138 141.867 164.541 1.00 94.82 50 GLY B O 1
ATOM 2111 N N . ILE B 1 53 ? 115.834 140.386 166.093 1.00 97.21 51 ILE B N 1
ATOM 2112 C CA . ILE B 1 53 ? 115.525 139.233 165.255 1.00 95.42 51 ILE B CA 1
ATOM 2113 C C . ILE B 1 53 ? 114.020 139.107 165.057 1.00 101.25 51 ILE B C 1
ATOM 2114 O O . ILE B 1 53 ? 113.554 138.648 164.008 1.00 107.32 51 ILE B O 1
ATOM 2119 N N . GLU B 1 54 ? 113.238 139.510 166.053 1.00 116.98 52 GLU B N 1
ATOM 2120 C CA . GLU B 1 54 ? 111.787 139.503 165.967 1.00 115.98 52 GLU B CA 1
ATOM 2121 C C . GLU B 1 54 ? 111.249 140.887 166.301 1.00 118.71 52 GLU B C 1
ATOM 2122 O O . GLU B 1 54 ? 111.852 141.635 167.075 1.00 121.06 52 GLU B O 1
ATOM 2128 N N . ARG B 1 55 ? 110.107 141.223 165.708 1.00 115.17 53 ARG B N 1
ATOM 2129 C CA . ARG B 1 55 ? 109.499 142.515 165.969 1.00 112.05 53 ARG B CA 1
ATOM 2130 C C . ARG B 1 55 ? 108.203 142.351 166.751 1.00 116.45 53 ARG B C 1
ATOM 2131 O O . ARG B 1 55 ? 107.392 141.476 166.430 1.00 124.10 53 ARG B O 1
ATOM 2139 N N . PRO B 1 56 ? 107.985 143.170 167.775 1.00 105.23 54 PRO B N 1
ATOM 2140 C CA . PRO B 1 56 ? 106.807 142.987 168.627 1.00 108.18 54 PRO B CA 1
ATOM 2141 C C . PRO B 1 56 ? 105.512 143.273 167.886 1.00 110.34 54 PRO B C 1
ATOM 2142 O O . PRO B 1 56 ? 105.454 144.100 166.974 1.00 111.76 54 PRO B O 1
ATOM 2146 N N . SER B 1 57 ? 104.458 142.567 168.298 1.00 109.43 55 SER B N 1
ATOM 2147 C CA . SER B 1 57 ? 103.126 142.823 167.768 1.00 109.25 55 SER B CA 1
ATOM 2148 C C . SER B 1 57 ? 102.461 144.025 168.422 1.00 113.13 55 SER B C 1
ATOM 2149 O O . SER B 1 57 ? 101.503 144.568 167.863 1.00 114.93 55 SER B O 1
ATOM 2152 N N . ALA B 1 58 ? 102.944 144.446 169.588 1.00 118.04 56 ALA B N 1
ATOM 2153 C CA . ALA B 1 58 ? 102.405 145.609 170.278 1.00 113.44 56 ALA B CA 1
ATOM 2154 C C . ALA B 1 58 ? 103.467 146.141 171.225 1.00 118.04 56 ALA B C 1
ATOM 2155 O O . ALA B 1 58 ? 104.437 145.451 171.548 1.00 126.41 56 ALA B O 1
ATOM 2157 N N . GLY B 1 59 ? 103.271 147.378 171.668 1.00 107.72 57 GLY B N 1
ATOM 2158 C CA . GLY B 1 59 ? 104.203 148.005 172.582 1.00 104.18 57 GLY B CA 1
ATOM 2159 C C . GLY B 1 59 ? 105.413 148.584 171.879 1.00 101.37 57 GLY B C 1
ATOM 2160 O O . GLY B 1 59 ? 105.575 148.510 170.658 1.00 105.08 57 GLY B O 1
ATOM 2161 N N . LYS B 1 60 ? 106.290 149.179 172.684 1.00 110.83 58 LYS B N 1
ATOM 2162 C CA . LYS B 1 60 ? 107.485 149.841 172.185 1.00 117.12 58 LYS B CA 1
ATOM 2163 C C . LYS B 1 60 ? 108.716 149.312 172.906 1.00 119.47 58 LYS B C 1
ATOM 2164 O O . LYS B 1 60 ? 108.659 148.951 174.084 1.00 123.27 58 LYS B O 1
ATOM 2170 N N . ILE B 1 61 ? 109.832 149.276 172.183 1.00 101.80 59 ILE B N 1
ATOM 2171 C CA . ILE B 1 61 ? 111.108 148.806 172.707 1.00 95.76 59 ILE B CA 1
ATOM 2172 C C . ILE B 1 61 ? 112.145 149.898 172.493 1.00 104.48 59 ILE B C 1
ATOM 2173 O O . ILE B 1 61 ? 112.263 150.438 171.388 1.00 115.43 59 ILE B O 1
ATOM 2178 N N . TRP B 1 62 ? 112.894 150.222 173.544 1.00 110.00 60 TRP B N 1
ATOM 2179 C CA . TRP B 1 62 ? 113.949 151.225 173.483 1.00 109.81 60 TRP B CA 1
ATOM 2180 C C . TRP B 1 62 ? 115.296 150.569 173.744 1.00 110.51 60 TRP B C 1
ATOM 2181 O O . TRP B 1 62 ? 115.448 149.817 174.711 1.00 118.50 60 TRP B O 1
ATOM 2192 N N . PHE B 1 63 ? 116.268 150.860 172.884 1.00 95.25 61 PHE B N 1
ATOM 2193 C CA . PHE B 1 63 ? 117.634 150.376 173.033 1.00 94.07 61 PHE B CA 1
ATOM 2194 C C . PHE B 1 63 ? 118.566 151.577 173.062 1.00 100.60 61 PHE B C 1
ATOM 2195 O O . PHE B 1 63 ? 118.713 152.273 172.053 1.00 107.18 61 PHE B O 1
ATOM 2203 N N . SER B 1 64 ? 119.190 151.816 174.217 1.00 116.54 62 SER B N 1
ATOM 2204 C CA . SER B 1 64 ? 120.094 152.950 174.413 1.00 117.02 62 SER B CA 1
ATOM 2205 C C . SER B 1 64 ? 119.412 154.278 174.098 1.00 117.57 62 SER B C 1
ATOM 2206 O O . SER B 1 64 ? 120.055 155.227 173.644 1.00 120.19 62 SER B O 1
ATOM 2209 N N . GLY B 1 65 ? 118.105 154.356 174.337 1.00 123.35 63 GLY B N 1
ATOM 2210 C CA . GLY B 1 65 ? 117.338 155.549 174.074 1.00 122.16 63 GLY B CA 1
ATOM 2211 C C . GLY B 1 65 ? 116.718 155.621 172.695 1.00 123.41 63 GLY B C 1
ATOM 2212 O O . GLY B 1 65 ? 115.799 156.420 172.487 1.00 125.29 63 GLY B O 1
ATOM 2213 N N . HIS B 1 66 ? 117.189 154.814 171.749 1.00 129.09 64 HIS B N 1
ATOM 2214 C CA . HIS B 1 66 ? 116.618 154.804 170.411 1.00 128.94 64 HIS B CA 1
ATOM 2215 C C . HIS B 1 66 ? 115.402 153.891 170.360 1.00 126.42 64 HIS B C 1
ATOM 2216 O O . HIS B 1 66 ? 115.375 152.832 170.993 1.00 126.54 64 HIS B O 1
ATOM 2223 N N . ASP B 1 67 ? 114.392 154.305 169.601 1.00 118.75 65 ASP B N 1
ATOM 2224 C CA . ASP B 1 67 ? 113.196 153.495 169.420 1.00 120.11 65 ASP B CA 1
ATOM 2225 C C . ASP B 1 67 ? 113.430 152.511 168.281 1.00 121.10 65 ASP B C 1
ATOM 2226 O O . ASP B 1 67 ? 113.544 152.914 167.119 1.00 120.35 65 ASP B O 1
ATOM 2231 N N . ILE B 1 68 ? 113.500 151.227 168.613 1.00 111.99 66 ILE B N 1
ATOM 2232 C CA . ILE B 1 68 ? 113.751 150.180 167.634 1.00 110.06 66 ILE B CA 1
ATOM 2233 C C . ILE B 1 68 ? 112.499 149.341 167.385 1.00 110.36 66 ILE B C 1
ATOM 2234 O O . ILE B 1 68 ? 112.596 148.208 166.919 1.00 119.88 66 ILE B O 1
ATOM 2239 N N . THR B 1 69 ? 111.321 149.887 167.693 1.00 116.23 67 THR B N 1
ATOM 2240 C CA . THR B 1 69 ? 110.083 149.137 167.509 1.00 120.85 67 THR B CA 1
ATOM 2241 C C . THR B 1 69 ? 109.867 148.784 166.043 1.00 124.82 67 THR B C 1
ATOM 2242 O O . THR B 1 69 ? 109.526 147.644 165.710 1.00 129.98 67 THR B O 1
ATOM 2246 N N . ARG B 1 70 ? 110.067 149.752 165.150 1.00 130.21 68 ARG B N 1
ATOM 2247 C CA . ARG B 1 70 ? 109.944 149.546 163.707 1.00 129.95 68 ARG B CA 1
ATOM 2248 C C . ARG B 1 70 ? 111.207 150.102 163.057 1.00 131.96 68 ARG B C 1
ATOM 2249 O O . ARG B 1 70 ? 111.252 151.270 162.661 1.00 132.08 68 ARG B O 1
ATOM 2257 N N . LEU B 1 71 ? 112.231 149.262 162.951 1.00 127.39 69 LEU B N 1
ATOM 2258 C CA . LEU B 1 71 ? 113.491 149.653 162.338 1.00 128.29 69 LEU B CA 1
ATOM 2259 C C . LEU B 1 71 ? 113.512 149.251 160.872 1.00 125.94 69 LEU B C 1
ATOM 2260 O O . LEU B 1 71 ? 113.089 148.150 160.510 1.00 127.63 69 LEU B O 1
ATOM 2265 N N . LYS B 1 72 ? 114.005 150.154 160.029 1.00 120.07 70 LYS B N 1
ATOM 2266 C CA . LYS B 1 72 ? 114.182 149.829 158.623 1.00 119.91 70 LYS B CA 1
ATOM 2267 C C . LYS B 1 72 ? 115.228 148.732 158.472 1.00 120.20 70 LYS B C 1
ATOM 2268 O O . LYS B 1 72 ? 116.173 148.632 159.258 1.00 126.08 70 LYS B O 1
ATOM 2274 N N . ASN B 1 73 ? 115.046 147.895 157.448 1.00 116.97 71 ASN B N 1
ATOM 2275 C CA . ASN B 1 73 ? 115.954 146.771 157.243 1.00 119.18 71 ASN B CA 1
ATOM 2276 C C . ASN B 1 73 ? 117.388 147.233 157.028 1.00 120.88 71 ASN B C 1
ATOM 2277 O O . ASN B 1 73 ? 118.329 146.468 157.265 1.00 124.18 71 ASN B O 1
ATOM 2282 N N . ARG B 1 74 ? 117.577 148.474 156.577 1.00 123.85 72 ARG B N 1
ATOM 2283 C CA . ARG B 1 74 ? 118.925 148.999 156.399 1.00 124.78 72 ARG B CA 1
ATOM 2284 C C . ARG B 1 74 ? 119.607 149.264 157.736 1.00 126.94 72 ARG B C 1
ATOM 2285 O O . ARG B 1 74 ? 120.822 149.070 157.860 1.00 129.63 72 ARG B O 1
ATOM 2293 N N . GLU B 1 75 ? 118.849 149.688 158.745 1.00 124.41 73 GLU B N 1
ATOM 2294 C CA . GLU B 1 75 ? 119.412 150.072 160.032 1.00 121.54 73 GLU B CA 1
ATOM 2295 C C . GLU B 1 75 ? 119.613 148.899 160.983 1.00 122.46 73 GLU B C 1
ATOM 2296 O O . GLU B 1 75 ? 120.301 149.058 161.996 1.00 124.29 73 GLU B O 1
ATOM 2302 N N . VAL B 1 76 ? 119.029 147.736 160.688 1.00 112.82 74 VAL B N 1
ATOM 2303 C CA . VAL B 1 76 ? 119.141 146.595 161.601 1.00 101.48 74 VAL B CA 1
ATOM 2304 C C . VAL B 1 76 ? 120.583 146.140 161.800 1.00 104.09 74 VAL B C 1
ATOM 2305 O O . VAL B 1 76 ? 120.980 145.917 162.955 1.00 110.03 74 VAL B O 1
ATOM 2309 N N . PRO B 1 77 ? 121.409 145.974 160.756 1.00 97.17 75 PRO B N 1
ATOM 2310 C CA . PRO B 1 77 ? 122.769 145.461 160.994 1.00 96.44 75 PRO B CA 1
ATOM 2311 C C . PRO B 1 77 ? 123.605 146.324 161.920 1.00 106.91 75 PRO B C 1
ATOM 2312 O O . PRO B 1 77 ? 124.540 145.812 162.547 1.00 114.65 75 PRO B O 1
ATOM 2316 N N . PHE B 1 78 ? 123.307 147.615 162.028 1.00 117.20 76 PHE B N 1
ATOM 2317 C CA . PHE B 1 78 ? 124.042 148.478 162.943 1.00 116.06 76 PHE B CA 1
ATOM 2318 C C . PHE B 1 78 ? 123.486 148.442 164.359 1.00 114.87 76 PHE B C 1
ATOM 2319 O O . PHE B 1 78 ? 124.052 149.089 165.246 1.00 113.97 76 PHE B O 1
ATOM 2327 N N . LEU B 1 79 ? 122.397 147.712 164.588 1.00 108.03 77 LEU B N 1
ATOM 2328 C CA . LEU B 1 79 ? 121.904 147.467 165.936 1.00 101.44 77 LEU B CA 1
ATOM 2329 C C . LEU B 1 79 ? 122.498 146.192 166.520 1.00 110.07 77 LEU B C 1
ATOM 2330 O O . LEU B 1 79 ? 122.998 146.195 167.649 1.00 120.32 77 LEU B O 1
ATOM 2335 N N . ARG B 1 80 ? 122.455 145.097 165.759 1.00 100.36 78 ARG B N 1
ATOM 2336 C CA . ARG B 1 80 ? 123.020 143.835 166.218 1.00 94.49 78 ARG B CA 1
ATOM 2337 C C . ARG B 1 80 ? 124.532 143.898 166.365 1.00 99.62 78 ARG B C 1
ATOM 2338 O O . ARG B 1 80 ? 125.112 143.052 167.053 1.00 107.21 78 ARG B O 1
ATOM 2346 N N . ARG B 1 81 ? 125.182 144.873 165.730 1.00 101.21 79 ARG B N 1
ATOM 2347 C CA . ARG B 1 81 ? 126.626 145.015 165.850 1.00 101.87 79 ARG B CA 1
ATOM 2348 C C . ARG B 1 81 ? 127.055 145.409 167.256 1.00 105.01 79 ARG B C 1
ATOM 2349 O O . ARG B 1 81 ? 128.218 145.201 167.616 1.00 108.53 79 ARG B O 1
ATOM 2357 N N . GLN B 1 82 ? 126.150 145.973 168.054 1.00 109.91 80 GLN B N 1
ATOM 2358 C CA . GLN B 1 82 ? 126.450 146.391 169.416 1.00 107.50 80 GLN B CA 1
ATOM 2359 C C . GLN B 1 82 ? 125.986 145.382 170.457 1.00 105.37 80 GLN B C 1
ATOM 2360 O O . GLN B 1 82 ? 126.044 145.674 171.654 1.00 110.91 80 GLN B O 1
ATOM 2366 N N . ILE B 1 83 ? 125.526 144.209 170.033 1.00 99.45 81 ILE B N 1
ATOM 2367 C CA . ILE B 1 83 ? 124.946 143.217 170.929 1.00 103.41 81 ILE B CA 1
ATOM 2368 C C . ILE B 1 83 ? 125.727 141.920 170.796 1.00 103.10 81 ILE B C 1
ATOM 2369 O O . ILE B 1 83 ? 125.910 141.410 169.685 1.00 108.84 81 ILE B O 1
ATOM 2374 N N . GLY B 1 84 ? 126.190 141.392 171.925 1.00 102.56 82 GLY B N 1
ATOM 2375 C CA . GLY B 1 84 ? 126.790 140.074 171.948 1.00 100.90 82 GLY B CA 1
ATOM 2376 C C . GLY B 1 84 ? 125.753 139.016 172.253 1.00 101.91 82 GLY B C 1
ATOM 2377 O O . GLY B 1 84 ? 125.252 138.939 173.378 1.00 109.12 82 GLY B O 1
ATOM 2378 N N . MET B 1 85 ? 125.420 138.195 171.264 1.00 104.94 83 MET B N 1
ATOM 2379 C CA . MET B 1 85 ? 124.320 137.249 171.366 1.00 105.32 83 MET B CA 1
ATOM 2380 C C . MET B 1 85 ? 124.844 135.820 171.374 1.00 110.05 83 MET B C 1
ATOM 2381 O O . MET B 1 85 ? 125.716 135.462 170.577 1.00 117.01 83 MET B O 1
ATOM 2386 N N . ILE B 1 86 ? 124.308 135.011 172.285 1.00 94.30 84 ILE B N 1
ATOM 2387 C CA . ILE B 1 86 ? 124.613 133.589 172.377 1.00 88.22 84 ILE B CA 1
ATOM 2388 C C . ILE B 1 86 ? 123.310 132.822 172.210 1.00 96.74 84 ILE B C 1
ATOM 2389 O O . ILE B 1 86 ? 122.343 133.070 172.938 1.00 112.59 84 ILE B O 1
ATOM 2394 N N . PHE B 1 87 ? 123.285 131.897 171.258 1.00 88.92 85 PHE B N 1
ATOM 2395 C CA . PHE B 1 87 ? 122.078 131.161 170.916 1.00 92.96 85 PHE B CA 1
ATOM 2396 C C . PHE B 1 87 ? 122.073 129.782 171.567 1.00 105.36 85 PHE B C 1
ATOM 2397 O O . PHE B 1 87 ? 123.067 129.324 172.134 1.00 115.62 85 PHE B O 1
ATOM 2405 N N . GLN B 1 88 ? 120.917 129.120 171.480 1.00 102.72 86 GLN B N 1
ATOM 2406 C CA . GLN B 1 88 ? 120.776 127.777 172.031 1.00 99.95 86 GLN B CA 1
ATOM 2407 C C . GLN B 1 88 ? 121.458 126.729 171.158 1.00 105.56 86 GLN B C 1
ATOM 2408 O O . GLN B 1 88 ? 122.103 125.812 171.678 1.00 111.44 86 GLN B O 1
ATOM 2414 N N . ASP B 1 89 ? 121.327 126.844 169.837 1.00 117.03 87 ASP B N 1
ATOM 2415 C CA . ASP B 1 89 ? 121.858 125.858 168.903 1.00 119.62 87 ASP B CA 1
ATOM 2416 C C . ASP B 1 89 ? 123.250 126.214 168.398 1.00 119.63 87 ASP B C 1
ATOM 2417 O O . ASP B 1 89 ? 123.762 125.544 167.495 1.00 118.04 87 ASP B O 1
ATOM 2422 N N . HIS B 1 90 ? 123.848 127.277 168.938 1.00 113.89 88 HIS B N 1
ATOM 2423 C CA . HIS B 1 90 ? 125.247 127.659 168.754 1.00 109.78 88 HIS B CA 1
ATOM 2424 C C . HIS B 1 90 ? 125.539 128.229 167.370 1.00 112.77 88 HIS B C 1
ATOM 2425 O O . HIS B 1 90 ? 126.612 128.802 167.162 1.00 124.44 88 HIS B O 1
ATOM 2432 N N . HIS B 1 91 ? 124.590 128.097 166.439 1.00 102.12 89 HIS B N 1
ATOM 2433 C CA . HIS B 1 91 ? 124.606 128.755 165.132 1.00 104.85 89 HIS B CA 1
ATOM 2434 C C . HIS B 1 91 ? 125.997 128.920 164.529 1.00 110.63 89 HIS B C 1
ATOM 2435 O O . HIS B 1 91 ? 126.396 130.038 164.192 1.00 119.01 89 HIS B O 1
ATOM 2442 N N . LEU B 1 92 ? 126.745 127.832 164.394 1.00 93.60 90 LEU B N 1
ATOM 2443 C CA . LEU B 1 92 ? 128.112 127.922 163.906 1.00 89.22 90 LEU B CA 1
ATOM 2444 C C . LEU B 1 92 ? 128.168 127.763 162.390 1.00 97.04 90 LEU B C 1
ATOM 2445 O O . LEU B 1 92 ? 127.239 127.260 161.755 1.00 105.07 90 LEU B O 1
ATOM 2450 N N . LEU B 1 93 ? 129.284 128.206 161.815 1.00 92.82 91 LEU B N 1
ATOM 2451 C CA . LEU B 1 93 ? 129.572 128.001 160.396 1.00 90.19 91 LEU B CA 1
ATOM 2452 C C . LEU B 1 93 ? 130.332 126.687 160.276 1.00 98.17 91 LEU B C 1
ATOM 2453 O O . LEU B 1 93 ? 131.546 126.636 160.486 1.00 104.73 91 LEU B O 1
ATOM 2458 N N . MET B 1 94 ? 129.613 125.618 159.936 1.00 112.68 92 MET B N 1
ATOM 2459 C CA . MET B 1 94 ? 130.176 124.274 159.976 1.00 114.97 92 MET B CA 1
ATOM 2460 C C . MET B 1 94 ? 131.280 124.048 158.952 1.00 119.16 92 MET B C 1
ATOM 2461 O O . MET B 1 94 ? 132.027 123.074 159.084 1.00 122.17 92 MET B O 1
ATOM 2466 N N . ASP B 1 95 ? 131.407 124.911 157.947 1.00 121.00 93 ASP B N 1
ATOM 2467 C CA . ASP B 1 95 ? 132.413 124.754 156.906 1.00 121.30 93 ASP B CA 1
ATOM 2468 C C . ASP B 1 95 ? 133.640 125.629 157.131 1.00 123.87 93 ASP B C 1
ATOM 2469 O O . ASP B 1 95 ? 134.505 125.702 156.254 1.00 126.06 93 ASP B O 1
ATOM 2474 N N . ARG B 1 96 ? 133.735 126.291 158.280 1.00 113.64 94 ARG B N 1
ATOM 2475 C CA . ARG B 1 96 ? 134.876 127.130 158.611 1.00 105.73 94 ARG B CA 1
ATOM 2476 C C . ARG B 1 96 ? 135.456 126.682 159.942 1.00 108.14 94 ARG B C 1
ATOM 2477 O O . ARG B 1 96 ? 134.739 126.174 160.806 1.00 118.31 94 ARG B O 1
ATOM 2485 N N . THR B 1 97 ? 136.761 126.886 160.105 1.00 87.83 95 THR B N 1
ATOM 2486 C CA . THR B 1 97 ? 137.449 126.447 161.313 1.00 91.73 95 THR B CA 1
ATOM 2487 C C . THR B 1 97 ? 136.973 127.215 162.539 1.00 90.08 95 THR B C 1
ATOM 2488 O O . THR B 1 97 ? 136.185 128.159 162.424 1.00 96.66 95 THR B O 1
ATOM 2492 N N . VAL B 1 98 ? 137.446 126.813 163.719 1.00 90.90 96 VAL B N 1
ATOM 2493 C CA . VAL B 1 98 ? 137.086 127.520 164.945 1.00 85.65 96 VAL B CA 1
ATOM 2494 C C . VAL B 1 98 ? 137.611 128.948 164.905 1.00 93.83 96 VAL B C 1
ATOM 2495 O O . VAL B 1 98 ? 136.932 129.890 165.331 1.00 104.08 96 VAL B O 1
ATOM 2499 N N . TYR B 1 99 ? 138.827 129.131 164.387 1.00 100.98 97 TYR B N 1
ATOM 2500 C CA . TYR B 1 99 ? 139.400 130.467 164.278 1.00 95.45 97 TYR B CA 1
ATOM 2501 C C . TYR B 1 99 ? 138.553 131.359 163.381 1.00 91.79 97 TYR B C 1
ATOM 2502 O O . TYR B 1 99 ? 138.341 132.538 163.687 1.00 96.02 97 TYR B O 1
ATOM 2511 N N . ASP B 1 100 ? 138.061 130.817 162.267 1.00 94.24 98 ASP B N 1
ATOM 2512 C CA . ASP B 1 100 ? 137.251 131.616 161.354 1.00 94.65 98 ASP B CA 1
ATOM 2513 C C . ASP B 1 100 ? 135.908 131.981 161.972 1.00 101.61 98 ASP B C 1
ATOM 2514 O O . ASP B 1 100 ? 135.388 133.078 161.737 1.00 110.08 98 ASP B O 1
ATOM 2519 N N . ASN B 1 101 ? 135.323 131.072 162.755 1.00 91.22 99 ASN B N 1
ATOM 2520 C CA . ASN B 1 101 ? 134.037 131.354 163.384 1.00 79.78 99 ASN B CA 1
ATOM 2521 C C . ASN B 1 101 ? 134.143 132.498 164.384 1.00 88.31 99 ASN B C 1
ATOM 2522 O O . ASN B 1 101 ? 133.272 133.373 164.429 1.00 99.19 99 ASN B O 1
ATOM 2527 N N . VAL B 1 102 ? 135.196 132.501 165.201 1.00 79.24 100 VAL B N 1
ATOM 2528 C CA . VAL B 1 102 ? 135.343 133.532 166.222 1.00 84.23 100 VAL B CA 1
ATOM 2529 C C . VAL B 1 102 ? 135.735 134.868 165.605 1.00 94.69 100 VAL B C 1
ATOM 2530 O O . VAL B 1 102 ? 135.389 135.930 166.134 1.00 104.86 100 VAL B O 1
ATOM 2534 N N . ALA B 1 103 ? 136.456 134.848 164.485 1.00 89.11 101 ALA B N 1
ATOM 2535 C CA . ALA B 1 103 ? 137.001 136.071 163.912 1.00 82.30 101 ALA B CA 1
ATOM 2536 C C . ALA B 1 103 ? 136.013 136.838 163.044 1.00 85.28 101 ALA B C 1
ATOM 2537 O O . ALA B 1 103 ? 136.299 137.986 162.688 1.00 96.74 101 ALA B O 1
ATOM 2539 N N . ILE B 1 104 ? 134.872 136.243 162.682 1.00 84.18 102 ILE B N 1
ATOM 2540 C CA . ILE B 1 104 ? 133.970 136.898 161.728 1.00 88.52 102 ILE B CA 1
ATOM 2541 C C . ILE B 1 104 ? 133.414 138.227 162.227 1.00 94.66 102 ILE B C 1
ATOM 2542 O O . ILE B 1 104 ? 133.320 139.163 161.419 1.00 103.42 102 ILE B O 1
ATOM 2547 N N . PRO B 1 105 ? 133.017 138.401 163.499 1.00 87.25 103 PRO B N 1
ATOM 2548 C CA . PRO B 1 105 ? 132.512 139.727 163.895 1.00 86.55 103 PRO B CA 1
ATOM 2549 C C . PRO B 1 105 ? 133.545 140.828 163.749 1.00 94.28 103 PRO B C 1
ATOM 2550 O O . PRO B 1 105 ? 133.184 141.968 163.434 1.00 97.11 103 PRO B O 1
ATOM 2554 N N . LEU B 1 106 ? 134.824 140.521 163.974 1.00 90.87 104 LEU B N 1
ATOM 2555 C CA . LEU B 1 106 ? 135.870 141.518 163.780 1.00 81.27 104 LEU B CA 1
ATOM 2556 C C . LEU B 1 106 ? 136.010 141.888 162.310 1.00 90.05 104 LEU B C 1
ATOM 2557 O O . LEU B 1 106 ? 136.215 143.060 161.975 1.00 98.23 104 LEU B O 1
ATOM 2562 N N . ILE B 1 107 ? 135.907 140.900 161.420 1.00 91.58 105 ILE B N 1
ATOM 2563 C CA . ILE B 1 107 ? 136.022 141.164 159.989 1.00 90.86 105 ILE B CA 1
ATOM 2564 C C . ILE B 1 107 ? 134.880 142.055 159.519 1.00 92.36 105 ILE B C 1
ATOM 2565 O O . ILE B 1 107 ? 135.074 142.953 158.690 1.00 94.33 105 ILE B O 1
ATOM 2570 N N . ILE B 1 108 ? 133.675 141.829 160.047 1.00 87.69 106 ILE B N 1
ATOM 2571 C CA . ILE B 1 108 ? 132.546 142.694 159.719 1.00 88.24 106 ILE B CA 1
ATOM 2572 C C . ILE B 1 108 ? 132.836 144.125 160.148 1.00 91.24 106 ILE B C 1
ATOM 2573 O O . ILE B 1 108 ? 132.553 145.081 159.415 1.00 96.36 106 ILE B O 1
ATOM 2578 N N . ALA B 1 109 ? 133.412 144.297 161.338 1.00 96.36 107 ALA B N 1
ATOM 2579 C CA . ALA B 1 109 ? 133.850 145.613 161.783 1.00 95.82 107 ALA B CA 1
ATOM 2580 C C . ALA B 1 109 ? 135.083 146.105 161.038 1.00 101.28 107 ALA B C 1
ATOM 2581 O O . ALA B 1 109 ? 135.462 147.268 161.206 1.00 104.87 107 ALA B O 1
ATOM 2583 N N . GLY B 1 110 ? 135.713 145.258 160.227 1.00 106.11 108 GLY B N 1
ATOM 2584 C CA . GLY B 1 110 ? 136.864 145.663 159.445 1.00 105.30 108 GLY B CA 1
ATOM 2585 C C . GLY B 1 110 ? 138.120 145.913 160.252 1.00 110.66 108 GLY B C 1
ATOM 2586 O O . GLY B 1 110 ? 138.806 146.918 160.044 1.00 115.70 108 GLY B O 1
ATOM 2587 N N . ALA B 1 111 ? 138.435 145.010 161.175 1.00 123.13 109 ALA B N 1
ATOM 2588 C CA . ALA B 1 111 ? 139.658 145.130 161.951 1.00 123.58 109 ALA B CA 1
ATOM 2589 C C . ALA B 1 111 ? 140.867 144.724 161.112 1.00 125.76 109 ALA B C 1
ATOM 2590 O O . ALA B 1 111 ? 140.745 144.083 160.066 1.00 121.53 109 ALA B O 1
ATOM 2592 N N . SER B 1 112 ? 142.047 145.109 161.590 1.00 140.58 110 SER B N 1
ATOM 2593 C CA . SER B 1 112 ? 143.281 144.818 160.879 1.00 138.17 110 SER B CA 1
ATOM 2594 C C . SER B 1 112 ? 143.674 143.354 161.055 1.00 136.80 110 SER B C 1
ATOM 2595 O O . SER B 1 112 ? 143.187 142.654 161.946 1.00 140.54 110 SER B O 1
ATOM 2598 N N . GLY B 1 113 ? 144.572 142.896 160.181 1.00 134.30 111 GLY B N 1
ATOM 2599 C CA . GLY B 1 113 ? 144.967 141.496 160.208 1.00 136.29 111 GLY B CA 1
ATOM 2600 C C . GLY B 1 113 ? 145.690 141.112 161.485 1.00 137.49 111 GLY B C 1
ATOM 2601 O O . GLY B 1 113 ? 145.417 140.066 162.078 1.00 138.48 111 GLY B O 1
ATOM 2602 N N . ASP B 1 114 ? 146.629 141.954 161.923 1.00 144.68 112 ASP B N 1
ATOM 2603 C CA . ASP B 1 114 ? 147.383 141.650 163.135 1.00 141.21 112 ASP B CA 1
ATOM 2604 C C . ASP B 1 114 ? 146.493 141.690 164.371 1.00 138.56 112 ASP B C 1
ATOM 2605 O O . ASP B 1 114 ? 146.633 140.855 165.271 1.00 136.02 112 ASP B O 1
ATOM 2610 N N . ASP B 1 115 ? 145.575 142.658 164.435 1.00 136.82 113 ASP B N 1
ATOM 2611 C CA . ASP B 1 115 ? 144.705 142.774 165.600 1.00 136.98 113 ASP B CA 1
ATOM 2612 C C . ASP B 1 115 ? 143.746 141.597 165.708 1.00 134.12 113 ASP B C 1
ATOM 2613 O O . ASP B 1 115 ? 143.357 141.219 166.818 1.00 135.78 113 ASP B O 1
ATOM 2618 N N . ILE B 1 116 ? 143.346 141.016 164.576 1.00 117.82 114 ILE B N 1
ATOM 2619 C CA . ILE B 1 116 ? 142.464 139.854 164.610 1.00 116.99 114 ILE B CA 1
ATOM 2620 C C . ILE B 1 116 ? 143.155 138.681 165.293 1.00 118.89 114 ILE B C 1
ATOM 2621 O O . ILE B 1 116 ? 142.555 137.984 166.120 1.00 120.90 114 ILE B O 1
ATOM 2626 N N . ARG B 1 117 ? 144.428 138.453 164.968 1.00 119.39 115 ARG B N 1
ATOM 2627 C CA . ARG B 1 117 ? 145.152 137.323 165.543 1.00 116.78 115 ARG B CA 1
ATOM 2628 C C . ARG B 1 117 ? 145.269 137.447 167.057 1.00 118.16 115 ARG B C 1
ATOM 2629 O O . ARG B 1 117 ? 145.087 136.464 167.784 1.00 119.36 115 ARG B O 1
ATOM 2637 N N . ARG B 1 118 ? 145.580 138.646 167.550 1.00 112.35 116 ARG B N 1
ATOM 2638 C CA . ARG B 1 118 ? 145.758 138.828 168.987 1.00 112.44 116 ARG B CA 1
ATOM 2639 C C . ARG B 1 118 ? 144.438 138.701 169.736 1.00 111.87 116 ARG B C 1
ATOM 2640 O O . ARG B 1 118 ? 144.375 138.051 170.786 1.00 114.57 116 ARG B O 1
ATOM 2648 N N . ARG B 1 119 ? 143.375 139.314 169.217 1.00 106.97 117 ARG B N 1
ATOM 2649 C CA . ARG B 1 119 ? 142.108 139.340 169.938 1.00 102.20 117 ARG B CA 1
ATOM 2650 C C . ARG B 1 119 ? 141.384 138.001 169.892 1.00 103.83 117 ARG B C 1
ATOM 2651 O O . ARG B 1 119 ? 140.710 137.637 170.861 1.00 110.40 117 ARG B O 1
ATOM 2659 N N . VAL B 1 120 ? 141.500 137.262 168.788 1.00 95.85 118 VAL B N 1
ATOM 2660 C CA . VAL B 1 120 ? 140.834 135.967 168.689 1.00 94.89 118 VAL B CA 1
ATOM 2661 C C . VAL B 1 120 ? 141.456 134.970 169.659 1.00 99.77 118 VAL B C 1
ATOM 2662 O O . VAL B 1 120 ? 140.749 134.255 170.379 1.00 98.06 118 VAL B O 1
ATOM 2666 N N . SER B 1 121 ? 142.790 134.908 169.694 1.00 100.27 119 SER B N 1
ATOM 2667 C CA . SER B 1 121 ? 143.464 133.969 170.584 1.00 97.88 119 SER B CA 1
ATOM 2668 C C . SER B 1 121 ? 143.186 134.294 172.045 1.00 100.68 119 SER B C 1
ATOM 2669 O O . SER B 1 121 ? 143.045 133.389 172.875 1.00 110.46 119 SER B O 1
ATOM 2672 N N . ALA B 1 122 ? 143.115 135.583 172.382 1.00 105.23 120 ALA B N 1
ATOM 2673 C CA . ALA B 1 122 ? 142.801 135.968 173.753 1.00 110.57 120 ALA B CA 1
ATOM 2674 C C . ALA B 1 122 ? 141.404 135.508 174.147 1.00 112.60 120 ALA B C 1
ATOM 2675 O O . ALA B 1 122 ? 141.187 135.052 175.275 1.00 113.79 120 ALA B O 1
ATOM 2677 N N . ALA B 1 123 ? 140.440 135.627 173.232 1.00 109.11 121 ALA B N 1
ATOM 2678 C CA . ALA B 1 123 ? 139.079 135.196 173.533 1.00 102.73 121 ALA B CA 1
ATOM 2679 C C . ALA B 1 123 ? 139.002 133.688 173.722 1.00 107.58 121 ALA B C 1
ATOM 2680 O O . ALA B 1 123 ? 138.338 133.205 174.646 1.00 114.73 121 ALA B O 1
ATOM 2682 N N . LEU B 1 124 ? 139.668 132.925 172.852 1.00 103.65 122 LEU B N 1
ATOM 2683 C CA . LEU B 1 124 ? 139.636 131.472 172.976 1.00 106.77 122 LEU B CA 1
ATOM 2684 C C . LEU B 1 124 ? 140.308 131.003 174.258 1.00 111.76 122 LEU B C 1
ATOM 2685 O O . LEU B 1 124 ? 139.979 129.928 174.771 1.00 115.80 122 LEU B O 1
ATOM 2690 N N . ASP B 1 125 ? 141.248 131.787 174.787 1.00 124.70 123 ASP B N 1
ATOM 2691 C CA . ASP B 1 125 ? 141.888 131.425 176.047 1.00 124.61 123 ASP B CA 1
ATOM 2692 C C . ASP B 1 125 ? 140.916 131.543 177.214 1.00 126.68 123 ASP B C 1
ATOM 2693 O O . ASP B 1 125 ? 140.976 130.749 178.160 1.00 127.31 123 ASP B O 1
ATOM 2698 N N . LYS B 1 126 ? 140.020 132.531 177.168 1.00 110.03 124 LYS B N 1
ATOM 2699 C CA . LYS B 1 126 ? 139.066 132.729 178.252 1.00 103.14 124 LYS B CA 1
ATOM 2700 C C . LYS B 1 126 ? 138.114 131.552 178.412 1.00 110.99 124 LYS B C 1
ATOM 2701 O O . LYS B 1 126 ? 137.615 131.320 179.518 1.00 114.70 124 LYS B O 1
ATOM 2707 N N . VAL B 1 127 ? 137.850 130.807 177.340 1.00 113.12 125 VAL B N 1
ATOM 2708 C CA . VAL B 1 127 ? 136.981 129.638 177.390 1.00 110.04 125 VAL B CA 1
ATOM 2709 C C . VAL B 1 127 ? 137.753 128.335 177.284 1.00 110.06 125 VAL B C 1
ATOM 2710 O O . VAL B 1 127 ? 137.135 127.261 177.298 1.00 108.10 125 VAL B O 1
ATOM 2714 N N . GLY B 1 128 ? 139.078 128.389 177.180 1.00 112.39 126 GLY B N 1
ATOM 2715 C CA . GLY B 1 128 ? 139.877 127.180 177.169 1.00 109.65 126 GLY B CA 1
ATOM 2716 C C . GLY B 1 128 ? 139.848 126.387 175.883 1.00 115.75 126 GLY B C 1
ATOM 2717 O O . GLY B 1 128 ? 139.927 125.156 175.925 1.00 122.77 126 GLY B O 1
ATOM 2718 N N . LEU B 1 129 ? 139.737 127.053 174.736 1.00 109.09 127 LEU B N 1
ATOM 2719 C CA . LEU B 1 129 ? 139.727 126.385 173.440 1.00 108.90 127 LEU B CA 1
ATOM 2720 C C . LEU B 1 129 ? 140.885 126.853 172.564 1.00 113.69 127 LEU B C 1
ATOM 2721 O O . LEU B 1 129 ? 140.759 126.917 171.340 1.00 119.02 127 LEU B O 1
ATOM 2726 N N . LEU B 1 130 ? 142.019 127.185 173.184 1.00 118.85 128 LEU B N 1
ATOM 2727 C CA . LEU B 1 130 ? 143.126 127.777 172.438 1.00 120.10 128 LEU B CA 1
ATOM 2728 C C . LEU B 1 130 ? 143.705 126.802 171.419 1.00 123.52 128 LEU B C 1
ATOM 2729 O O . LEU B 1 130 ? 144.021 127.192 170.290 1.00 120.25 128 LEU B O 1
ATOM 2734 N N . ASP B 1 131 ? 143.849 125.532 171.794 1.00 125.54 129 ASP B N 1
ATOM 2735 C CA . ASP B 1 131 ? 144.438 124.544 170.899 1.00 123.96 129 ASP B CA 1
ATOM 2736 C C . ASP B 1 131 ? 143.438 123.975 169.900 1.00 124.86 129 ASP B C 1
ATOM 2737 O O . ASP B 1 131 ? 143.826 123.160 169.057 1.00 122.22 129 ASP B O 1
ATOM 2742 N N . LYS B 1 132 ? 142.173 124.379 169.975 1.00 117.78 130 LYS B N 1
ATOM 2743 C CA . LYS B 1 132 ? 141.144 123.920 169.053 1.00 114.16 130 LYS B CA 1
ATOM 2744 C C . LYS B 1 132 ? 141.009 124.815 167.828 1.00 119.61 130 LYS B C 1
ATOM 2745 O O . LYS B 1 132 ? 140.089 124.607 167.030 1.00 123.30 130 LYS B O 1
ATOM 2751 N N . ALA B 1 133 ? 141.894 125.802 167.666 1.00 109.27 131 ALA B N 1
ATOM 2752 C CA . ALA B 1 133 ? 141.694 126.834 166.653 1.00 107.72 131 ALA B CA 1
ATOM 2753 C C . ALA B 1 133 ? 141.689 126.255 165.243 1.00 103.17 131 ALA B C 1
ATOM 2754 O O . ALA B 1 133 ? 140.917 126.700 164.386 1.00 101.15 131 ALA B O 1
ATOM 2756 N N . LYS B 1 134 ? 142.542 125.269 164.978 1.00 103.59 132 LYS B N 1
ATOM 2757 C CA . LYS B 1 134 ? 142.640 124.713 163.635 1.00 104.80 132 LYS B CA 1
ATOM 2758 C C . LYS B 1 134 ? 141.549 123.696 163.326 1.00 106.56 132 LYS B C 1
ATOM 2759 O O . LYS B 1 134 ? 141.408 123.302 162.164 1.00 107.53 132 LYS B O 1
ATOM 2765 N N . ASN B 1 135 ? 140.782 123.267 164.322 1.00 103.27 133 ASN B N 1
ATOM 2766 C CA . ASN B 1 135 ? 139.776 122.241 164.114 1.00 96.73 133 ASN B CA 1
ATOM 2767 C C . ASN B 1 135 ? 138.522 122.821 163.467 1.00 102.52 133 ASN B C 1
ATOM 2768 O O . ASN B 1 135 ? 138.298 124.033 163.449 1.00 115.17 133 ASN B O 1
ATOM 2773 N N . PHE B 1 136 ? 137.703 121.929 162.933 1.00 91.09 134 PHE B N 1
ATOM 2774 C CA . PHE B 1 136 ? 136.383 122.257 162.424 1.00 90.79 134 PHE B CA 1
ATOM 2775 C C . PHE B 1 136 ? 135.333 122.003 163.494 1.00 97.34 134 PHE B C 1
ATOM 2776 O O . PHE B 1 136 ? 135.538 121.189 164.398 1.00 109.97 134 PHE B O 1
ATOM 2784 N N . PRO B 1 137 ? 134.192 122.694 163.429 1.00 85.54 135 PRO B N 1
ATOM 2785 C CA . PRO B 1 137 ? 133.173 122.511 164.475 1.00 86.66 135 PRO B CA 1
ATOM 2786 C C . PRO B 1 137 ? 132.634 121.096 164.555 1.00 95.19 135 PRO B C 1
ATOM 2787 O O . PRO B 1 137 ? 132.147 120.691 165.617 1.00 103.04 135 PRO B O 1
ATOM 2791 N N . ILE B 1 138 ? 132.702 120.329 163.465 1.00 99.53 136 ILE B N 1
ATOM 2792 C CA . ILE B 1 138 ? 132.231 118.951 163.501 1.00 97.10 136 ILE B CA 1
ATOM 2793 C C . ILE B 1 138 ? 133.156 118.072 164.333 1.00 88.79 136 ILE B C 1
ATOM 2794 O O . ILE B 1 138 ? 132.741 117.006 164.800 1.00 95.34 136 ILE B O 1
ATOM 2799 N N . GLN B 1 139 ? 134.399 118.501 164.553 1.00 85.28 137 GLN B N 1
ATOM 2800 C CA . GLN B 1 139 ? 135.365 117.748 165.342 1.00 90.33 137 GLN B CA 1
ATOM 2801 C C . GLN B 1 139 ? 135.432 118.231 166.785 1.00 96.28 137 GLN B C 1
ATOM 2802 O O . GLN B 1 139 ? 136.491 118.157 167.417 1.00 104.09 137 GLN B O 1
ATOM 2808 N N . LEU B 1 140 ? 134.321 118.727 167.320 1.00 91.60 138 LEU B N 1
ATOM 2809 C CA . LEU B 1 140 ? 134.265 119.226 168.683 1.00 91.82 138 LEU B CA 1
ATOM 2810 C C . LEU B 1 140 ? 133.099 118.583 169.415 1.00 93.11 138 LEU B C 1
ATOM 2811 O O . LEU B 1 140 ? 132.088 118.219 168.808 1.00 97.79 138 LEU B O 1
ATOM 2816 N N . SER B 1 141 ? 133.249 118.448 170.729 1.00 90.64 139 SER B N 1
ATOM 2817 C CA . SER B 1 141 ? 132.198 117.878 171.553 1.00 95.65 139 SER B CA 1
ATOM 2818 C C . SER B 1 141 ? 131.042 118.868 171.687 1.00 103.67 139 SER B C 1
ATOM 2819 O O . SER B 1 141 ? 131.075 119.985 171.166 1.00 107.48 139 SER B O 1
ATOM 2822 N N . GLY B 1 142 ? 129.997 118.444 172.398 1.00 105.15 140 GLY B N 1
ATOM 2823 C CA . GLY B 1 142 ? 128.845 119.311 172.585 1.00 104.54 140 GLY B CA 1
ATOM 2824 C C . GLY B 1 142 ? 129.168 120.554 173.391 1.00 106.24 140 GLY B C 1
ATOM 2825 O O . GLY B 1 142 ? 128.760 121.661 173.031 1.00 104.76 140 GLY B O 1
ATOM 2826 N N . GLY B 1 143 ? 129.903 120.391 174.492 1.00 102.49 141 GLY B N 1
ATOM 2827 C CA . GLY B 1 143 ? 130.285 121.536 175.297 1.00 93.55 141 GLY B CA 1
ATOM 2828 C C . GLY B 1 143 ? 131.356 122.399 174.668 1.00 91.12 141 GLY B C 1
ATOM 2829 O O . GLY B 1 143 ? 131.432 123.593 174.971 1.00 98.21 141 GLY B O 1
ATOM 2830 N N . GLU B 1 144 ? 132.187 121.823 173.798 1.00 93.76 142 GLU B N 1
ATOM 2831 C CA . GLU B 1 144 ? 133.200 122.618 173.115 1.00 89.26 142 GLU B CA 1
ATOM 2832 C C . GLU B 1 144 ? 132.574 123.508 172.051 1.00 97.34 142 GLU B C 1
ATOM 2833 O O . GLU B 1 144 ? 132.994 124.656 171.868 1.00 109.99 142 GLU B O 1
ATOM 2839 N N . GLN B 1 145 ? 131.571 122.995 171.336 1.00 90.35 143 GLN B N 1
ATOM 2840 C CA . GLN B 1 145 ? 130.868 123.813 170.354 1.00 90.81 143 GLN B CA 1
ATOM 2841 C C . GLN B 1 145 ? 130.139 124.968 171.026 1.00 97.04 143 GLN B C 1
ATOM 2842 O O . GLN B 1 145 ? 130.075 126.075 170.480 1.00 98.51 143 GLN B O 1
ATOM 2848 N N . GLN B 1 146 ? 129.575 124.725 172.210 1.00 105.33 144 GLN B N 1
ATOM 2849 C CA . GLN B 1 146 ? 128.872 125.781 172.929 1.00 93.24 144 GLN B CA 1
ATOM 2850 C C . GLN B 1 146 ? 129.823 126.897 173.341 1.00 97.31 144 GLN B C 1
ATOM 2851 O O . GLN B 1 146 ? 129.464 128.079 173.284 1.00 106.42 144 GLN B O 1
ATOM 2857 N N . ARG B 1 147 ? 131.042 126.546 173.751 1.00 92.25 145 ARG B N 1
ATOM 2858 C CA . ARG B 1 147 ? 132.001 127.558 174.173 1.00 82.01 145 ARG B CA 1
ATOM 2859 C C . ARG B 1 147 ? 132.553 128.362 173.004 1.00 86.09 145 ARG B C 1
ATOM 2860 O O . ARG B 1 147 ? 133.077 129.459 173.219 1.00 96.11 145 ARG B O 1
ATOM 2868 N N . VAL B 1 148 ? 132.458 127.843 171.779 1.00 85.05 146 VAL B N 1
ATOM 2869 C CA . VAL B 1 148 ? 132.848 128.629 170.613 1.00 86.19 146 VAL B CA 1
ATOM 2870 C C . VAL B 1 148 ? 131.910 129.814 170.435 1.00 92.81 146 VAL B C 1
ATOM 2871 O O . VAL B 1 148 ? 132.346 130.928 170.121 1.00 93.96 146 VAL B O 1
ATOM 2875 N N . GLY B 1 149 ? 130.609 129.597 170.631 1.00 89.62 147 GLY B N 1
ATOM 2876 C CA . GLY B 1 149 ? 129.662 130.694 170.531 1.00 85.52 147 GLY B CA 1
ATOM 2877 C C . GLY B 1 149 ? 129.899 131.769 171.574 1.00 88.70 147 GLY B C 1
ATOM 2878 O O . GLY B 1 149 ? 129.742 132.960 171.298 1.00 95.02 147 GLY B O 1
ATOM 2879 N N . ILE B 1 150 ? 130.272 131.363 172.788 1.00 84.03 148 ILE B N 1
ATOM 2880 C CA . ILE B 1 150 ? 130.568 132.335 173.836 1.00 80.55 148 ILE B CA 1
ATOM 2881 C C . ILE B 1 150 ? 131.776 133.177 173.454 1.00 93.41 148 ILE B C 1
ATOM 2882 O O . ILE B 1 150 ? 131.786 134.399 173.644 1.00 105.98 148 ILE B O 1
ATOM 2887 N N . ALA B 1 151 ? 132.814 132.539 172.911 1.00 90.25 149 ALA B N 1
ATOM 2888 C CA . ALA B 1 151 ? 134.005 133.277 172.505 1.00 86.31 149 ALA B CA 1
ATOM 2889 C C . ALA B 1 151 ? 133.690 134.263 171.389 1.00 92.86 149 ALA B C 1
ATOM 2890 O O . ALA B 1 151 ? 134.217 135.380 171.371 1.00 101.35 149 ALA B O 1
ATOM 2892 N N . ARG B 1 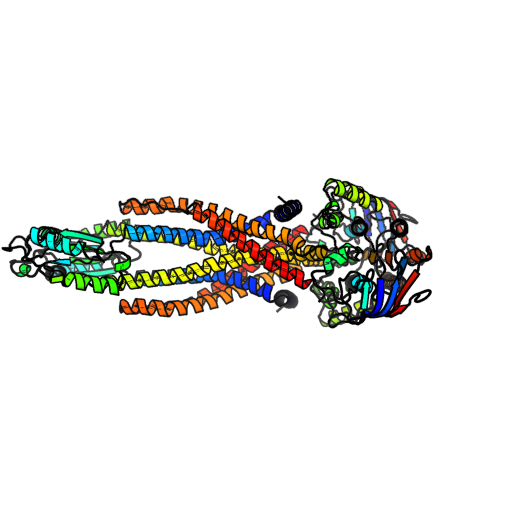152 ? 132.834 133.865 170.446 1.00 75.77 150 ARG B N 1
ATOM 2893 C CA . ARG B 1 152 ? 132.477 134.751 169.344 1.00 70.77 150 ARG B CA 1
ATOM 2894 C C . ARG B 1 152 ? 131.712 135.975 169.828 1.00 82.67 150 ARG B C 1
ATOM 2895 O O . ARG B 1 152 ? 131.788 137.042 169.208 1.00 87.90 150 ARG B O 1
ATOM 2903 N N . ALA B 1 153 ? 130.972 135.848 170.927 1.00 84.92 151 ALA B N 1
ATOM 2904 C CA . ALA B 1 153 ? 130.132 136.939 171.402 1.00 76.75 151 ALA B CA 1
ATOM 2905 C C . ALA B 1 153 ? 130.883 137.966 172.238 1.00 81.59 151 ALA B C 1
ATOM 2906 O O . ALA B 1 153 ? 130.289 138.982 172.609 1.00 95.83 151 ALA B O 1
ATOM 2908 N N . VAL B 1 154 ? 132.159 137.739 172.548 1.00 85.26 152 VAL B N 1
ATOM 2909 C CA . VAL B 1 154 ? 132.906 138.619 173.437 1.00 90.08 152 VAL B CA 1
ATOM 2910 C C . VAL B 1 154 ? 134.152 139.203 172.791 1.00 97.99 152 VAL B C 1
ATOM 2911 O O . VAL B 1 154 ? 134.896 139.926 173.460 1.00 107.55 152 VAL B O 1
ATOM 2915 N N . VAL B 1 155 ? 134.410 138.916 171.514 1.00 94.12 153 VAL B N 1
ATOM 2916 C CA . VAL B 1 155 ? 135.579 139.493 170.858 1.00 94.37 153 VAL B CA 1
ATOM 2917 C C . VAL B 1 155 ? 135.393 140.990 170.644 1.00 104.76 153 VAL B C 1
ATOM 2918 O O . VAL B 1 155 ? 136.339 141.773 170.785 1.00 105.51 153 VAL B O 1
ATOM 2922 N N . ASN B 1 156 ? 134.175 141.411 170.302 1.00 117.67 154 ASN B N 1
ATOM 2923 C CA . ASN B 1 156 ? 133.914 142.772 169.850 1.00 117.40 154 ASN B CA 1
ATOM 2924 C C . ASN B 1 156 ? 133.515 143.713 170.979 1.00 120.50 154 ASN B C 1
ATOM 2925 O O . ASN B 1 156 ? 132.880 144.742 170.714 1.00 120.30 154 ASN B O 1
ATOM 2930 N N . LYS B 1 157 ? 133.887 143.395 172.230 1.00 123.64 155 LYS B N 1
ATOM 2931 C CA . LYS B 1 157 ? 133.585 144.157 173.444 1.00 126.03 155 LYS B CA 1
ATOM 2932 C C . LYS B 1 157 ? 132.220 144.839 173.379 1.00 124.37 155 LYS B C 1
ATOM 2933 O O . LYS B 1 157 ? 132.124 146.063 173.527 1.00 122.70 155 LYS B O 1
ATOM 2939 N N . PRO B 1 158 ? 131.142 144.078 173.196 1.00 103.45 156 PRO B N 1
ATOM 2940 C CA . PRO B 1 158 ? 129.843 144.695 172.913 1.00 103.25 156 PRO B CA 1
ATOM 2941 C C . PRO B 1 158 ? 129.290 145.441 174.117 1.00 108.24 156 PRO B C 1
ATOM 2942 O O . PRO B 1 158 ? 129.723 145.257 175.256 1.00 110.46 156 PRO B O 1
ATOM 2946 N N . ALA B 1 159 ? 128.311 146.305 173.842 1.00 111.94 157 ALA B N 1
ATOM 2947 C CA . ALA B 1 159 ? 127.672 147.076 174.901 1.00 110.53 157 ALA B CA 1
ATOM 2948 C C . ALA B 1 159 ? 126.696 146.239 175.718 1.00 116.01 157 ALA B C 1
ATOM 2949 O O . ALA B 1 159 ? 126.586 146.437 176.933 1.00 116.82 157 ALA B O 1
ATOM 2951 N N . VAL B 1 160 ? 125.980 145.316 175.082 1.00 108.12 158 VAL B N 1
ATOM 2952 C CA . VAL B 1 160 ? 124.994 144.476 175.751 1.00 100.29 158 VAL B CA 1
ATOM 2953 C C . VAL B 1 160 ? 125.289 143.021 175.423 1.00 102.97 158 VAL B C 1
ATOM 2954 O O . VAL B 1 160 ? 125.617 142.687 174.279 1.00 113.36 158 VAL B O 1
ATOM 2958 N N . LEU B 1 161 ? 125.175 142.156 176.427 1.00 95.67 159 LEU B N 1
ATOM 2959 C CA . LEU B 1 161 ? 125.364 140.720 176.265 1.00 94.65 159 LEU B CA 1
ATOM 2960 C C . LEU B 1 161 ? 124.043 140.013 176.528 1.00 99.16 159 LEU B C 1
ATOM 2961 O O . LEU B 1 161 ? 123.466 140.152 177.612 1.00 100.41 159 LEU B O 1
ATOM 2966 N N . LEU B 1 162 ? 123.570 139.256 175.542 1.00 99.26 160 LEU B N 1
ATOM 2967 C CA . LEU B 1 162 ? 122.356 138.460 175.666 1.00 94.17 160 LEU B CA 1
ATOM 2968 C C . LEU B 1 162 ? 122.734 136.991 175.557 1.00 98.44 160 LEU B C 1
ATOM 2969 O O . LEU B 1 162 ? 123.195 136.544 174.502 1.00 106.26 160 LEU B O 1
ATOM 2974 N N . ALA B 1 163 ? 122.538 136.246 176.641 1.00 99.93 161 ALA B N 1
ATOM 2975 C CA . ALA B 1 163 ? 122.912 134.841 176.711 1.00 102.53 161 ALA B CA 1
ATOM 2976 C C . ALA B 1 163 ? 121.661 133.987 176.838 1.00 108.92 161 ALA B C 1
ATOM 2977 O O . ALA B 1 163 ? 120.816 134.242 177.701 1.00 113.74 161 ALA B O 1
ATOM 2979 N N . ASP B 1 164 ? 121.550 132.976 175.983 1.00 117.65 162 ASP B N 1
ATOM 2980 C CA . ASP B 1 164 ? 120.415 132.056 175.965 1.00 115.41 162 ASP B CA 1
ATOM 2981 C C . ASP B 1 164 ? 120.923 130.681 176.391 1.00 117.01 162 ASP B C 1
ATOM 2982 O O . ASP B 1 164 ? 121.385 129.892 175.566 1.00 117.93 162 ASP B O 1
ATOM 2987 N N . GLN B 1 165 ? 120.818 130.398 177.690 1.00 116.96 163 GLN B N 1
ATOM 2988 C CA . GLN B 1 165 ? 121.324 129.169 178.294 1.00 116.06 163 GLN B CA 1
ATOM 2989 C C . GLN B 1 165 ? 122.768 128.920 177.878 1.00 118.03 163 GLN B C 1
ATOM 2990 O O . GLN B 1 165 ? 123.053 127.930 177.193 1.00 120.39 163 GLN B O 1
ATOM 2996 N N . PRO B 1 166 ? 123.707 129.788 178.266 1.00 112.93 164 PRO B N 1
ATOM 2997 C CA . PRO B 1 166 ? 125.103 129.590 177.858 1.00 113.72 164 PRO B CA 1
ATOM 2998 C C . PRO B 1 166 ? 125.779 128.411 178.531 1.00 113.96 164 PRO B C 1
ATOM 2999 O O . PRO B 1 166 ? 126.863 128.009 178.087 1.00 121.82 164 PRO B O 1
ATOM 3003 N N . THR B 1 167 ? 125.188 127.851 179.586 1.00 112.16 165 THR B N 1
ATOM 3004 C CA . THR B 1 167 ? 125.756 126.711 180.295 1.00 114.77 165 THR B CA 1
ATOM 3005 C C . THR B 1 167 ? 124.800 125.523 180.307 1.00 119.00 165 THR B C 1
ATOM 3006 O O . THR B 1 167 ? 124.709 124.806 181.305 1.00 123.84 165 THR B O 1
ATOM 3010 N N . GLY B 1 168 ? 124.072 125.308 179.210 1.00 110.81 166 GLY B N 1
ATOM 3011 C CA . GLY B 1 168 ? 123.245 124.115 179.116 1.00 113.58 166 GLY B CA 1
ATOM 3012 C C . GLY B 1 168 ? 124.077 122.849 179.155 1.00 114.43 166 GLY B C 1
ATOM 3013 O O . GLY B 1 168 ? 123.765 121.902 179.881 1.00 114.61 166 GLY B O 1
ATOM 3014 N N . ASN B 1 169 ? 125.148 122.821 178.375 1.00 108.91 167 ASN B N 1
ATOM 3015 C CA . ASN B 1 169 ? 126.190 121.814 178.501 1.00 104.78 167 ASN B CA 1
ATOM 3016 C C . ASN B 1 169 ? 127.180 122.290 179.565 1.00 112.20 167 ASN B C 1
ATOM 3017 O O . ASN B 1 169 ? 126.864 123.184 180.355 1.00 116.33 167 ASN B O 1
ATOM 3022 N N . LEU B 1 170 ? 128.365 121.678 179.619 1.00 112.90 168 LEU B N 1
ATOM 3023 C CA . LEU B 1 170 ? 129.441 122.047 180.537 1.00 115.71 168 LEU B CA 1
ATOM 3024 C C . LEU B 1 170 ? 129.110 121.653 181.972 1.00 114.02 168 LEU B C 1
ATOM 3025 O O . LEU B 1 170 ? 127.964 121.779 182.415 1.00 114.66 168 LEU B O 1
ATOM 3030 N N . ASP B 1 171 ? 130.112 121.180 182.706 1.00 123.21 169 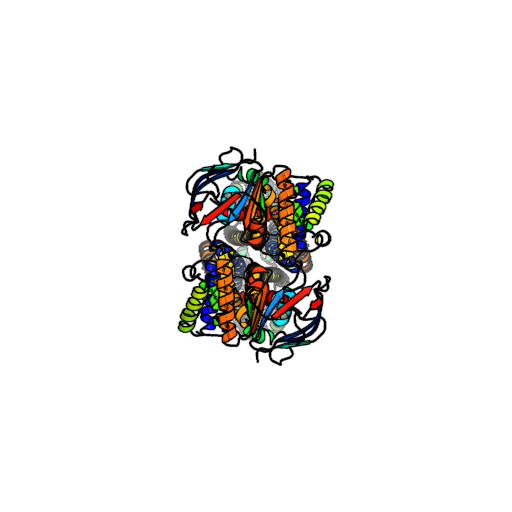ASP B N 1
ATOM 3031 C CA . ASP B 1 171 ? 129.918 120.788 184.091 1.00 121.79 169 ASP B CA 1
ATOM 3032 C C . ASP B 1 171 ? 129.806 122.022 184.983 1.00 124.22 169 ASP B C 1
ATOM 3033 O O . ASP B 1 171 ? 129.998 123.160 184.548 1.00 130.35 169 ASP B O 1
ATOM 3038 N N . ASP B 1 172 ? 129.491 121.780 186.257 1.00 133.10 170 ASP B N 1
ATOM 3039 C CA . ASP B 1 172 ? 129.318 122.882 187.198 1.00 133.78 170 ASP B CA 1
ATOM 3040 C C . ASP B 1 172 ? 130.624 123.635 187.418 1.00 132.95 170 ASP B C 1
ATOM 3041 O O . ASP B 1 172 ? 130.622 124.864 187.553 1.00 135.18 170 ASP B O 1
ATOM 3046 N N . ALA B 1 173 ? 131.747 122.917 187.466 1.00 122.71 171 ALA B N 1
ATOM 3047 C CA . ALA B 1 173 ? 133.036 123.579 187.640 1.00 122.51 171 ALA B CA 1
ATOM 3048 C C . ALA B 1 173 ? 133.337 124.512 186.475 1.00 123.89 171 ALA B C 1
ATOM 3049 O O . ALA B 1 173 ? 133.820 125.633 186.676 1.00 125.95 171 ALA B O 1
ATOM 3051 N N . LEU B 1 174 ? 133.062 124.068 185.249 1.00 113.82 172 LEU B N 1
ATOM 3052 C CA . LEU B 1 174 ? 133.280 124.916 184.085 1.00 111.55 172 LEU B CA 1
ATOM 3053 C C . LEU B 1 174 ? 132.196 125.976 183.940 1.00 113.30 172 LEU B C 1
ATOM 3054 O O . LEU B 1 174 ? 132.471 127.069 183.433 1.00 116.32 172 LEU B O 1
ATOM 3059 N N . SER B 1 175 ? 130.968 125.675 184.371 1.00 125.32 173 SER B N 1
ATOM 3060 C CA . SER B 1 175 ? 129.889 126.653 184.275 1.00 122.43 173 SER B CA 1
ATOM 3061 C C . SER B 1 175 ? 130.164 127.871 185.146 1.00 126.01 173 SER B C 1
ATOM 3062 O O . SER B 1 175 ? 129.896 129.006 184.737 1.00 130.46 173 SER B O 1
ATOM 3065 N N . GLU B 1 176 ? 130.691 127.655 186.353 1.00 137.30 174 GLU B N 1
ATOM 3066 C CA . GLU B 1 176 ? 131.014 128.777 187.227 1.00 136.07 174 GLU B CA 1
ATOM 3067 C C . GLU B 1 176 ? 132.098 129.655 186.614 1.00 137.96 174 GLU B C 1
ATOM 3068 O O . GLU B 1 176 ? 132.053 130.884 186.733 1.00 143.54 174 GLU B O 1
ATOM 3074 N N . GLY B 1 177 ? 133.085 129.039 185.961 1.00 123.26 175 GLY B N 1
ATOM 3075 C CA . GLY B 1 177 ? 134.104 129.818 185.278 1.00 122.24 175 GLY B CA 1
ATOM 3076 C C . GLY B 1 177 ? 133.531 130.684 184.173 1.00 122.03 175 GLY B C 1
ATOM 3077 O O . GLY B 1 177 ? 133.957 131.825 183.981 1.00 128.60 175 GLY B O 1
ATOM 3078 N N . ILE B 1 178 ? 132.563 130.150 183.427 1.00 111.62 176 ILE B N 1
ATOM 3079 C CA . ILE B 1 178 ? 131.899 130.938 182.394 1.00 111.81 176 ILE B CA 1
ATOM 3080 C C . ILE B 1 178 ? 131.130 132.095 183.018 1.00 115.01 176 ILE B C 1
ATOM 3081 O O . ILE B 1 178 ? 131.127 133.214 182.491 1.00 116.82 176 ILE B O 1
ATOM 3086 N N . LEU B 1 179 ? 130.467 131.848 184.149 1.00 125.40 177 LEU B N 1
ATOM 3087 C CA . LEU B 1 179 ? 129.742 132.918 184.826 1.00 121.18 177 LEU B CA 1
ATOM 3088 C C . LEU B 1 179 ? 130.688 134.023 185.276 1.00 126.36 177 LEU B C 1
ATOM 3089 O O . LEU B 1 179 ? 130.370 135.211 185.149 1.00 132.51 177 LEU B O 1
ATOM 3094 N N . ARG B 1 180 ? 131.856 133.652 185.806 1.00 127.23 178 ARG B N 1
ATOM 3095 C CA . ARG B 1 180 ? 132.833 134.657 186.212 1.00 124.54 178 ARG B CA 1
ATOM 3096 C C . ARG B 1 180 ? 133.329 135.471 185.025 1.00 125.38 178 ARG B C 1
ATOM 3097 O O . ARG B 1 180 ? 133.718 136.632 185.192 1.00 128.44 178 ARG B O 1
ATOM 3105 N N . LEU B 1 181 ? 133.331 134.882 183.827 1.00 111.96 179 LEU B N 1
ATOM 3106 C CA . LEU B 1 181 ? 133.702 135.637 182.636 1.00 111.06 179 LEU B CA 1
ATOM 3107 C C . LEU B 1 181 ? 132.722 136.775 182.383 1.00 116.63 179 LEU B C 1
ATOM 3108 O O . LEU B 1 181 ? 133.127 137.886 182.021 1.00 118.06 179 LEU B O 1
ATOM 3113 N N . PHE B 1 182 ? 131.426 136.517 182.568 1.00 116.46 180 PHE B N 1
ATOM 3114 C CA . PHE B 1 182 ? 130.439 137.584 182.446 1.00 113.54 180 PHE B CA 1
ATOM 3115 C C . PHE B 1 182 ? 130.570 138.596 183.575 1.00 117.20 180 PHE B C 1
ATOM 3116 O O . PHE B 1 182 ? 130.244 139.773 183.391 1.00 124.29 180 PHE B O 1
ATOM 3124 N N . GLU B 1 183 ? 131.030 138.155 184.749 1.00 135.11 181 GLU B N 1
ATOM 3125 C CA . GLU B 1 183 ? 131.175 139.066 185.878 1.00 136.36 181 GLU B CA 1
ATOM 3126 C C . GLU B 1 183 ? 132.179 140.170 185.574 1.00 137.66 181 GLU B C 1
ATOM 3127 O O . GLU B 1 183 ? 131.920 141.348 185.847 1.00 139.09 181 GLU B O 1
ATOM 3133 N N . GLU B 1 184 ? 133.333 139.809 185.008 1.00 136.15 182 GLU B N 1
ATOM 3134 C CA . GLU B 1 184 ? 134.360 140.807 184.739 1.00 139.06 182 GLU B CA 1
ATOM 3135 C C . GLU B 1 184 ? 133.948 141.748 183.615 1.00 141.52 182 GLU B C 1
ATOM 3136 O O . GLU B 1 184 ? 134.331 142.923 183.623 1.00 142.82 182 GLU B O 1
ATOM 3142 N N . PHE B 1 185 ? 133.177 141.258 182.642 1.00 122.64 183 PHE B N 1
ATOM 3143 C CA . PHE B 1 185 ? 132.635 142.147 181.621 1.00 117.75 183 PHE B CA 1
ATOM 3144 C C . PHE B 1 185 ? 131.645 143.133 182.224 1.00 118.50 183 PHE B C 1
ATOM 3145 O O . PHE B 1 185 ? 131.587 144.296 181.810 1.00 121.34 183 PHE B O 1
ATOM 3153 N N . ASN B 1 186 ? 130.854 142.683 183.200 1.00 120.96 184 ASN B N 1
ATOM 3154 C CA . ASN B 1 186 ? 129.901 143.573 183.853 1.00 119.78 184 ASN B CA 1
ATOM 3155 C C . ASN B 1 186 ? 130.614 144.675 184.626 1.00 126.32 184 ASN B C 1
ATOM 3156 O O . ASN B 1 186 ? 130.136 145.814 184.681 1.00 130.72 184 ASN B O 1
ATOM 3161 N N . ARG B 1 187 ? 131.757 144.353 185.238 1.00 132.05 185 ARG B N 1
ATOM 3162 C CA . ARG B 1 187 ? 132.508 145.364 185.975 1.00 132.97 185 ARG B CA 1
ATOM 3163 C C . ARG B 1 187 ? 132.993 146.480 185.059 1.00 135.08 185 ARG B C 1
ATOM 3164 O O . ARG B 1 187 ? 133.100 147.633 185.491 1.00 133.38 185 ARG B O 1
ATOM 3172 N N . VAL B 1 188 ? 133.296 146.160 183.800 1.00 130.71 186 VAL B N 1
ATOM 3173 C CA . VAL B 1 188 ? 133.687 147.192 182.847 1.00 128.92 186 VAL B CA 1
ATOM 3174 C C . VAL B 1 188 ? 132.522 148.135 182.575 1.00 128.69 186 VAL B C 1
ATOM 3175 O O . VAL B 1 188 ? 132.712 149.345 182.398 1.00 134.11 186 VAL B O 1
ATOM 3179 N N . GLY B 1 189 ? 131.302 147.606 182.548 1.00 121.92 187 GLY B N 1
ATOM 3180 C CA . GLY B 1 189 ? 130.128 148.423 182.313 1.00 122.80 187 GLY B CA 1
ATOM 3181 C C . GLY B 1 189 ? 129.178 147.829 181.295 1.00 123.24 187 GLY B C 1
ATOM 3182 O O . GLY B 1 189 ? 128.227 148.486 180.863 1.00 126.10 187 GLY B O 1
ATOM 3183 N N . VAL B 1 190 ? 129.427 146.586 180.904 1.00 119.06 188 VAL B N 1
ATOM 3184 C CA . VAL B 1 190 ? 128.585 145.903 179.931 1.00 119.79 188 VAL B CA 1
ATOM 3185 C C . VAL B 1 190 ? 127.316 145.415 180.612 1.00 120.80 188 VAL B C 1
ATOM 3186 O O . VAL B 1 190 ? 127.361 144.822 181.696 1.00 124.57 188 VAL B O 1
ATOM 3190 N N . THR B 1 191 ? 126.174 145.667 179.978 1.00 111.48 189 THR B N 1
ATOM 3191 C CA . THR B 1 191 ? 124.901 145.173 180.483 1.00 107.95 189 THR B CA 1
ATOM 3192 C C . THR B 1 191 ? 124.726 143.713 180.088 1.00 115.01 189 THR B C 1
ATOM 3193 O O . THR B 1 191 ? 124.835 143.364 178.909 1.00 122.23 189 THR B O 1
ATOM 3197 N N . VAL B 1 192 ? 124.451 142.862 181.072 1.00 111.11 190 VAL B N 1
ATOM 3198 C CA . VAL B 1 192 ? 124.362 141.421 180.870 1.00 108.75 190 VAL B CA 1
ATOM 3199 C C . VAL B 1 192 ? 122.960 140.959 181.235 1.00 112.56 190 VAL B C 1
ATOM 3200 O O . VAL B 1 192 ? 122.461 141.271 182.322 1.00 118.09 190 VAL B O 1
ATOM 3204 N N . LEU B 1 193 ? 122.332 140.215 180.329 1.00 104.40 191 LEU B N 1
ATOM 3205 C CA . LEU B 1 193 ? 121.020 139.618 180.559 1.00 99.99 191 LEU B CA 1
ATOM 3206 C C . LEU B 1 193 ? 121.132 138.133 180.250 1.00 102.85 191 LEU B C 1
ATOM 3207 O O . LEU B 1 193 ? 121.319 137.750 179.091 1.00 114.13 191 LEU B O 1
ATOM 3212 N N . MET B 1 194 ? 121.017 137.299 181.279 1.00 111.16 192 MET B N 1
ATOM 3213 C CA . MET B 1 194 ? 121.266 135.869 181.169 1.00 113.82 192 MET B CA 1
ATOM 3214 C C . MET B 1 194 ? 119.978 135.095 181.398 1.00 121.71 192 MET B C 1
ATOM 3215 O O . MET B 1 194 ? 119.257 135.353 182.367 1.00 128.65 192 MET B O 1
ATOM 3220 N N . ALA B 1 195 ? 119.697 134.149 180.508 1.00 112.24 193 ALA B N 1
ATOM 3221 C CA . ALA B 1 195 ? 118.576 133.231 180.649 1.00 109.85 193 ALA B CA 1
ATOM 3222 C C . ALA B 1 195 ? 119.120 131.836 180.911 1.00 111.82 193 ALA B C 1
ATOM 3223 O O . ALA B 1 195 ? 119.954 131.341 180.147 1.00 118.78 193 ALA B O 1
ATOM 3225 N N . THR B 1 196 ? 118.654 131.205 181.985 1.00 118.21 194 THR B N 1
ATOM 3226 C CA . THR B 1 196 ? 119.209 129.919 182.382 1.00 122.83 194 THR B CA 1
ATOM 3227 C C . THR B 1 196 ? 118.190 129.152 183.209 1.00 125.80 194 THR B C 1
ATOM 3228 O O . THR B 1 196 ? 117.215 129.715 183.713 1.00 127.33 194 THR B O 1
ATOM 3232 N N . HIS B 1 197 ? 118.434 127.846 183.334 1.00 119.93 195 HIS B N 1
ATOM 3233 C CA . HIS B 1 197 ? 117.661 126.978 184.208 1.00 119.98 195 HIS B CA 1
ATOM 3234 C C . HIS B 1 197 ? 118.452 126.475 185.406 1.00 122.75 195 HIS B C 1
ATOM 3235 O O . HIS B 1 197 ? 117.888 125.759 186.240 1.00 127.41 195 HIS B O 1
ATOM 3242 N N . ASP B 1 198 ? 119.732 126.822 185.514 1.00 145.07 196 ASP B N 1
ATOM 3243 C CA . ASP B 1 198 ? 120.579 126.311 186.587 1.00 147.95 196 ASP B CA 1
ATOM 3244 C C . ASP B 1 198 ? 120.235 127.024 187.889 1.00 148.90 196 ASP B C 1
ATOM 3245 O O . ASP B 1 198 ? 120.541 128.208 188.058 1.00 152.07 196 ASP B O 1
ATOM 3250 N N . ILE B 1 199 ? 119.599 126.301 188.812 1.00 144.89 197 ILE B N 1
ATOM 3251 C CA . ILE B 1 199 ? 119.232 126.890 190.095 1.00 144.68 197 ILE B CA 1
ATOM 3252 C C . ILE B 1 199 ? 120.472 127.144 190.944 1.00 146.08 197 ILE B C 1
ATOM 3253 O O . ILE B 1 199 ? 120.572 128.169 191.629 1.00 149.48 197 ILE B O 1
ATOM 3258 N N . ASN B 1 200 ? 121.436 126.220 190.910 1.00 140.01 198 ASN B N 1
ATOM 3259 C CA . ASN B 1 200 ? 122.623 126.350 191.750 1.00 139.57 198 ASN B CA 1
ATOM 3260 C C . ASN B 1 200 ? 123.426 127.594 191.393 1.00 140.88 198 ASN B C 1
ATOM 3261 O O . ASN B 1 200 ? 123.929 128.292 192.281 1.00 143.77 198 ASN B O 1
ATOM 3266 N N . LEU B 1 201 ? 123.566 127.883 190.098 1.00 132.20 199 LEU B N 1
ATOM 3267 C CA . LEU B 1 201 ? 124.316 129.063 189.682 1.00 132.14 199 LEU B CA 1
ATOM 3268 C C . LEU B 1 201 ? 123.661 130.341 190.191 1.00 135.68 199 LEU B C 1
ATOM 3269 O O . LEU B 1 201 ? 124.348 131.255 190.661 1.00 138.20 199 LEU B O 1
ATOM 3274 N N . ILE B 1 202 ? 122.333 130.423 190.100 1.00 136.66 200 ILE B N 1
ATOM 3275 C CA . ILE B 1 202 ? 121.625 131.614 190.558 1.00 136.70 200 ILE B CA 1
ATOM 3276 C C . ILE B 1 202 ? 121.744 131.765 192.069 1.00 139.55 200 ILE B C 1
ATOM 3277 O O . ILE B 1 202 ? 121.963 132.870 192.581 1.00 141.23 200 ILE B O 1
ATOM 3282 N N . SER B 1 203 ? 121.605 130.661 192.807 1.00 143.52 201 SER B N 1
ATOM 3283 C CA . SER B 1 203 ? 121.603 130.725 194.264 1.00 142.89 201 SER B CA 1
ATOM 3284 C C . SER B 1 203 ? 122.930 131.206 194.834 1.00 144.89 201 SER B C 1
ATOM 3285 O O . SER B 1 203 ? 122.968 131.664 195.981 1.00 147.26 201 SER B O 1
ATOM 3288 N N . ARG B 1 204 ? 124.014 131.116 194.068 1.00 143.94 202 ARG B N 1
ATOM 3289 C CA . ARG B 1 204 ? 125.329 131.536 194.529 1.00 143.08 202 ARG B CA 1
ATOM 3290 C C . ARG B 1 204 ? 125.620 133.002 194.232 1.00 142.99 202 ARG B C 1
ATOM 3291 O O . ARG B 1 204 ? 126.741 133.459 194.476 1.00 142.52 202 ARG B O 1
ATOM 3299 N N . ARG B 1 205 ? 124.644 133.745 193.714 1.00 146.86 203 ARG B N 1
ATOM 3300 C CA . ARG B 1 205 ? 124.810 135.161 193.426 1.00 145.92 203 ARG B CA 1
ATOM 3301 C C . ARG B 1 205 ? 123.636 135.922 194.029 1.00 147.17 203 ARG B C 1
ATOM 3302 O O . ARG B 1 205 ? 122.756 135.341 194.672 1.00 147.40 203 ARG B O 1
ATOM 3310 N N . SER B 1 206 ? 123.624 137.241 193.818 1.00 142.34 204 SER B N 1
ATOM 3311 C CA . SER B 1 206 ? 122.576 138.094 194.365 1.00 140.79 204 SER B CA 1
ATOM 3312 C C . SER B 1 206 ? 122.091 139.114 193.341 1.00 141.26 204 SER B C 1
ATOM 3313 O O . SER B 1 206 ? 121.763 140.250 193.700 1.00 143.05 204 SER B O 1
ATOM 3316 N N . TYR B 1 207 ? 122.040 138.731 192.070 1.00 138.05 205 TYR B N 1
ATOM 3317 C CA . TYR B 1 207 ? 121.644 139.650 191.017 1.00 137.92 205 TYR B CA 1
ATOM 3318 C C . TYR B 1 207 ? 120.124 139.697 190.879 1.00 137.60 205 TYR B C 1
ATOM 3319 O O . TYR B 1 207 ? 119.387 138.924 191.496 1.00 136.52 205 TYR B O 1
ATOM 3328 N N . ARG B 1 208 ? 119.660 140.636 190.056 1.00 142.06 206 ARG B N 1
ATOM 3329 C CA . ARG B 1 208 ? 118.236 140.768 189.783 1.00 142.01 206 ARG B CA 1
ATOM 3330 C C . ARG B 1 208 ? 117.695 139.489 189.156 1.00 143.44 206 ARG B C 1
ATOM 3331 O O . ARG B 1 208 ? 118.337 138.865 188.308 1.00 146.60 206 ARG B O 1
ATOM 3339 N N . MET B 1 209 ? 116.496 139.102 189.581 1.00 145.67 207 MET B N 1
ATOM 3340 C CA . MET B 1 209 ? 115.883 137.836 189.191 1.00 144.69 207 MET B CA 1
ATOM 3341 C C . MET B 1 209 ? 114.597 138.134 188.427 1.00 146.46 207 MET B C 1
ATOM 3342 O O . MET B 1 209 ? 113.555 138.408 189.027 1.00 149.45 207 MET B O 1
ATOM 3347 N N . LEU B 1 210 ? 114.673 138.079 187.101 1.00 130.67 208 LEU B N 1
ATOM 3348 C CA . LEU B 1 210 ? 113.509 138.272 186.246 1.00 130.58 208 LEU B CA 1
ATOM 3349 C C . LEU B 1 210 ? 112.865 136.919 185.975 1.00 132.42 208 LEU B C 1
ATOM 3350 O O . LEU B 1 210 ? 113.472 136.055 185.334 1.00 135.46 208 LEU B O 1
ATOM 3355 N N . THR B 1 211 ? 111.641 136.738 186.457 1.00 131.55 209 THR B N 1
ATOM 3356 C CA . THR B 1 211 ? 110.917 135.483 186.317 1.00 129.06 209 THR B CA 1
ATOM 3357 C C . THR B 1 211 ? 109.835 135.640 185.259 1.00 130.11 209 THR B C 1
ATOM 3358 O O . THR B 1 211 ? 109.033 136.577 185.319 1.00 136.41 209 THR B O 1
ATOM 3362 N N . LEU B 1 212 ? 109.815 134.722 184.298 1.00 119.11 210 LEU B N 1
ATOM 3363 C CA . LEU B 1 212 ? 108.842 134.727 183.217 1.00 119.23 210 LEU B CA 1
ATOM 3364 C C . LEU B 1 212 ? 107.982 133.478 183.326 1.00 120.08 210 LEU B C 1
ATOM 3365 O O . LEU B 1 212 ? 108.509 132.370 183.464 1.00 123.85 210 LEU B O 1
ATOM 3370 N N . SER B 1 213 ? 106.665 133.656 183.267 1.00 130.38 211 SER B N 1
ATOM 3371 C CA . SER B 1 213 ? 105.728 132.552 183.434 1.00 130.89 211 SER B CA 1
ATOM 3372 C C . SER B 1 213 ? 104.584 132.716 182.448 1.00 130.67 211 SER B C 1
ATOM 3373 O O . SER B 1 213 ? 103.813 133.676 182.548 1.00 131.98 211 SER B O 1
ATOM 3376 N N . ASP B 1 214 ? 104.478 131.780 181.503 1.00 132.99 212 ASP B N 1
ATOM 3377 C CA . ASP B 1 214 ? 103.388 131.748 180.528 1.00 134.11 212 ASP B CA 1
ATOM 3378 C C . ASP B 1 214 ? 103.277 133.055 179.749 1.00 134.00 212 ASP B C 1
ATOM 3379 O O . ASP B 1 214 ? 102.176 133.505 179.425 1.00 136.64 212 ASP B O 1
ATOM 3384 N N . GLY B 1 215 ? 104.414 133.673 179.443 1.00 120.06 213 GLY B N 1
ATOM 3385 C CA . GLY B 1 215 ? 104.424 134.930 178.729 1.00 121.05 213 GLY B CA 1
ATOM 3386 C C . GLY B 1 215 ? 104.197 136.156 179.582 1.00 123.83 213 GLY B C 1
ATOM 3387 O O . GLY B 1 215 ? 104.162 137.268 179.039 1.00 127.16 213 GLY B O 1
ATOM 3388 N N . HIS B 1 216 ? 104.041 135.998 180.892 1.00 129.15 214 HIS B N 1
ATOM 3389 C CA . HIS B 1 216 ? 103.860 137.114 181.807 1.00 126.90 214 HIS B CA 1
ATOM 3390 C C . HIS B 1 216 ? 105.115 137.281 182.650 1.00 129.81 214 HIS B C 1
ATOM 3391 O O . HIS B 1 216 ? 105.653 136.303 183.179 1.00 134.80 214 HIS B O 1
ATOM 3398 N N . LEU B 1 217 ? 105.576 138.519 182.775 1.00 130.81 215 LEU B N 1
ATOM 3399 C CA . LEU B 1 217 ? 106.844 138.812 183.424 1.00 133.18 215 LEU B CA 1
ATOM 3400 C C . LEU B 1 217 ? 106.623 139.337 184.835 1.00 131.73 215 LEU B C 1
ATOM 3401 O O . LEU B 1 217 ? 105.758 140.185 185.068 1.00 130.47 215 LEU B O 1
ATOM 3406 N N . HIS B 1 218 ? 107.410 138.819 185.773 1.00 157.87 216 HIS B N 1
ATOM 3407 C CA . HIS B 1 218 ? 107.472 139.327 187.135 1.00 160.41 216 HIS B CA 1
ATOM 3408 C C . HIS B 1 218 ? 108.821 140.002 187.331 1.00 162.72 216 HIS B C 1
ATOM 3409 O O . HIS B 1 218 ? 109.865 139.403 187.049 1.00 163.81 216 HIS B O 1
ATOM 3416 N N . GLY B 1 219 ? 108.799 141.245 187.809 1.00 179.17 217 GLY B N 1
ATOM 3417 C CA . GLY B 1 219 ? 110.019 142.021 187.941 1.00 179.04 217 GLY B CA 1
ATOM 3418 C C . GLY B 1 219 ? 110.983 141.516 188.994 1.00 182.51 217 GLY B C 1
ATOM 3419 O O . GLY B 1 219 ? 112.143 141.945 188.998 1.00 180.49 217 GLY B O 1
ATOM 3420 N N . GLY B 1 220 ? 110.544 140.633 189.871 1.00 205.17 218 GLY B N 1
ATOM 3421 C CA . GLY B 1 220 ? 111.410 140.096 190.917 1.00 204.37 218 GLY B CA 1
ATOM 3422 C C . GLY B 1 220 ? 111.264 140.884 192.213 1.00 205.66 218 GLY B C 1
ATOM 3423 O O . GLY B 1 220 ? 110.192 140.891 192.813 1.00 205.35 218 GLY B O 1
ATOM 3424 N N . VAL B 1 221 ? 112.349 141.538 192.635 1.00 220.19 219 VAL B N 1
ATOM 3425 C CA . VAL B 1 221 ? 112.292 142.369 193.834 1.00 219.08 219 VAL B CA 1
ATOM 3426 C C . VAL B 1 221 ? 111.365 143.557 193.621 1.00 219.39 219 VAL B C 1
ATOM 3427 O O . VAL B 1 221 ? 110.679 143.995 194.552 1.00 218.25 219 VAL B O 1
ATOM 3431 N N . GLY B 1 222 ? 111.329 144.096 192.410 1.00 239.79 220 GLY B N 1
ATOM 3432 C CA . GLY B 1 222 ? 110.442 145.201 192.111 1.00 239.77 220 GLY B CA 1
ATOM 3433 C C . GLY B 1 222 ? 110.610 145.628 190.669 1.00 240.47 220 GLY B C 1
ATOM 3434 O O . GLY B 1 222 ? 111.633 145.359 190.031 1.00 239.22 220 GLY B O 1
ATOM 3435 N N . HIS B 1 223 ? 109.577 146.306 190.167 1.00 256.00 221 HIS B N 1
ATOM 3436 C CA . HIS B 1 223 ? 109.585 146.793 188.794 1.00 255.92 221 HIS B CA 1
ATOM 3437 C C . HIS B 1 223 ? 110.488 148.003 188.599 1.00 256.93 221 HIS B C 1
ATOM 3438 O O . HIS B 1 223 ? 110.720 148.402 187.452 1.00 256.62 221 HIS B O 1
ATOM 3445 N N . GLU B 1 224 ? 110.996 148.592 189.676 1.00 254.00 222 GLU B N 1
ATOM 3446 C CA . GLU B 1 224 ? 111.892 149.738 189.577 1.00 252.23 222 GLU B CA 1
ATOM 3447 C C . GLU B 1 224 ? 113.254 149.321 189.032 1.00 251.27 222 GLU B C 1
ATOM 3448 O O . GLU B 1 224 ? 113.572 148.133 188.958 1.00 251.02 222 GLU B O 1
ATOM 3455 N N . PHE C 2 46 ? 98.926 98.750 145.773 1.00 141.43 52 PHE C N 1
ATOM 3456 C CA . PHE C 2 46 ? 100.339 99.003 146.032 1.00 142.72 52 PHE C CA 1
ATOM 3457 C C . PHE C 2 46 ? 100.704 98.685 147.478 1.00 143.99 52 PHE C C 1
ATOM 3458 O O . PHE C 2 46 ? 99.862 98.759 148.373 1.00 144.25 52 PHE C O 1
ATOM 3466 N N . ASN C 2 47 ? 101.968 98.333 147.695 1.00 136.22 53 ASN C N 1
ATOM 3467 C CA . ASN C 2 47 ? 102.438 97.990 149.028 1.00 135.82 53 ASN C CA 1
ATOM 3468 C C . ASN C 2 47 ? 102.439 99.220 149.930 1.00 135.10 53 ASN C C 1
ATOM 3469 O O . ASN C 2 47 ? 102.503 100.361 149.466 1.00 135.89 53 ASN C O 1
ATOM 3474 N N . GLU C 2 48 ? 102.354 98.974 151.240 1.00 134.05 54 GLU C N 1
ATOM 3475 C CA . GLU C 2 48 ? 102.326 100.073 152.200 1.00 133.19 54 GLU C CA 1
ATOM 3476 C C . GLU C 2 48 ? 103.632 100.858 152.182 1.00 132.74 54 GLU C C 1
ATOM 3477 O O . GLU C 2 48 ? 103.630 102.083 152.348 1.00 134.33 54 GLU C O 1
ATOM 3483 N N . GLN C 2 49 ? 104.760 100.172 151.988 1.00 118.67 55 GLN C N 1
ATOM 3484 C CA . GLN C 2 49 ? 106.038 100.868 151.908 1.00 117.29 55 GLN C CA 1
ATOM 3485 C C . GLN C 2 49 ? 106.148 101.696 150.635 1.00 118.76 55 GLN C C 1
ATOM 3486 O O . GLN C 2 49 ? 106.826 102.729 150.627 1.00 122.25 55 GLN C O 1
ATOM 3492 N N . VAL C 2 50 ? 105.496 101.261 149.556 1.00 117.07 56 VAL C N 1
ATOM 3493 C CA . VAL C 2 50 ? 105.535 102.019 148.310 1.00 116.52 56 VAL C CA 1
ATOM 3494 C C . VAL C 2 50 ? 104.742 103.313 148.445 1.00 117.42 56 VAL C C 1
ATOM 3495 O O . VAL C 2 50 ? 105.194 104.381 148.015 1.00 120.59 56 VAL C O 1
ATOM 3499 N N . ARG C 2 51 ? 103.551 103.242 149.042 1.00 114.93 57 ARG C N 1
ATOM 3500 C CA . ARG C 2 51 ? 102.718 104.433 149.175 1.00 114.42 57 ARG C CA 1
ATOM 3501 C C . ARG C 2 51 ? 103.375 105.474 150.072 1.00 115.50 57 ARG C C 1
ATOM 3502 O O . ARG C 2 51 ? 103.338 106.672 149.772 1.00 120.04 57 ARG C O 1
ATOM 3510 N N . TYR C 2 52 ? 103.975 105.038 151.182 1.00 104.65 58 TYR C N 1
ATOM 3511 C CA . TYR C 2 52 ? 104.637 105.981 152.077 1.00 103.33 58 TYR C CA 1
ATOM 3512 C C . TYR C 2 52 ? 105.831 106.638 151.400 1.00 105.34 58 TYR C C 1
ATOM 3513 O O . TYR C 2 52 ? 106.038 107.850 151.528 1.00 111.16 58 TYR C O 1
ATOM 3522 N N . ALA C 2 53 ? 106.635 105.853 150.680 1.00 96.74 59 ALA C N 1
ATOM 3523 C CA . ALA C 2 53 ? 107.780 106.420 149.976 1.00 91.41 59 ALA C CA 1
ATOM 3524 C C . ALA C 2 53 ? 107.333 107.378 148.881 1.00 94.39 59 ALA C C 1
ATOM 3525 O O . ALA C 2 53 ? 107.924 108.450 148.704 1.00 103.25 59 ALA C O 1
ATOM 3527 N N . PHE C 2 54 ? 106.294 107.006 148.131 1.00 99.86 60 PHE C N 1
ATOM 3528 C CA . PHE C 2 54 ? 105.786 107.881 147.080 1.00 97.29 60 PHE C CA 1
ATOM 3529 C C . PHE C 2 54 ? 105.204 109.163 147.660 1.00 95.66 60 PHE C C 1
ATOM 3530 O O . PHE C 2 54 ? 105.424 110.253 147.121 1.00 97.65 60 PHE C O 1
ATOM 3538 N N . HIS C 2 55 ? 104.449 109.051 148.756 1.00 102.59 61 HIS C N 1
ATOM 3539 C CA . HIS C 2 55 ? 103.852 110.236 149.366 1.00 102.22 61 HIS C CA 1
ATOM 3540 C C . HIS C 2 55 ? 104.920 111.178 149.906 1.00 103.88 61 HIS C C 1
ATOM 3541 O O . HIS C 2 55 ? 104.809 112.401 149.762 1.00 105.39 61 HIS C O 1
ATOM 3548 N N . GLY C 2 56 ? 105.958 110.630 150.538 1.00 111.52 62 GLY C N 1
ATOM 3549 C CA . GLY C 2 56 ? 107.033 111.471 151.037 1.00 109.33 62 GLY C CA 1
ATOM 3550 C C . GLY C 2 56 ? 107.812 112.142 149.924 1.00 110.22 62 GLY C C 1
ATOM 3551 O O . GLY C 2 56 ? 108.188 113.312 150.035 1.00 113.40 62 GLY C O 1
ATOM 3552 N N . ALA C 2 57 ? 108.073 111.410 148.839 1.00 105.27 63 ALA C N 1
ATOM 3553 C CA . ALA C 2 57 ? 108.765 111.999 147.698 1.00 101.42 63 ALA C CA 1
ATOM 3554 C C . ALA C 2 57 ? 107.926 113.088 147.046 1.00 101.91 63 ALA C C 1
ATOM 3555 O O . ALA C 2 57 ? 108.454 114.124 146.626 1.00 105.21 63 ALA C O 1
ATOM 3557 N N . LEU C 2 58 ? 106.614 112.870 146.950 1.00 104.61 64 LEU C N 1
ATOM 3558 C CA . LEU C 2 58 ? 105.748 113.848 146.303 1.00 102.27 64 LEU C CA 1
ATOM 3559 C C . LEU C 2 58 ? 105.590 115.107 147.144 1.00 103.23 64 LEU C C 1
ATOM 3560 O O . LEU C 2 58 ? 105.462 116.205 146.592 1.00 105.83 64 LEU C O 1
ATOM 3565 N N . GLN C 2 59 ? 105.591 114.972 148.471 1.00 112.40 65 GLN C N 1
ATOM 3566 C CA . GLN C 2 59 ? 105.417 116.138 149.330 1.00 110.61 65 GLN C CA 1
ATOM 3567 C C . GLN C 2 59 ? 106.620 117.069 149.269 1.00 110.67 65 GLN C C 1
ATOM 3568 O O . GLN C 2 59 ? 106.470 118.282 149.453 1.00 115.13 65 GLN C O 1
ATOM 3574 N N . ASP C 2 60 ? 107.814 116.525 149.027 1.00 113.87 66 ASP C N 1
ATOM 3575 C CA . ASP C 2 60 ? 109.000 117.368 148.928 1.00 117.53 66 ASP C CA 1
ATOM 3576 C C . ASP C 2 60 ? 108.912 118.309 147.734 1.00 120.12 66 ASP C C 1
ATOM 3577 O O . ASP C 2 60 ? 109.272 119.487 147.835 1.00 123.84 66 ASP C O 1
ATOM 3582 N N . LEU C 2 61 ? 108.443 117.804 146.591 1.00 108.11 67 LEU C N 1
ATOM 3583 C CA . LEU C 2 61 ? 108.317 118.648 145.407 1.00 104.74 67 LEU C CA 1
ATOM 3584 C C . LEU C 2 61 ? 107.291 119.753 145.622 1.00 106.73 67 LEU C C 1
ATOM 3585 O O . LEU C 2 61 ? 107.500 120.896 145.201 1.00 110.48 67 LEU C O 1
ATOM 3590 N N . LYS C 2 62 ? 106.174 119.432 146.277 1.00 112.27 68 LYS C N 1
ATOM 3591 C CA . LYS C 2 62 ? 105.125 120.419 146.502 1.00 110.03 68 LYS C CA 1
ATOM 3592 C C . LYS C 2 62 ? 105.516 121.466 147.536 1.00 112.43 68 LYS C C 1
ATOM 3593 O O . LYS C 2 62 ? 104.850 122.503 147.628 1.00 115.50 68 LYS C O 1
ATOM 3599 N N . SER C 2 63 ? 106.571 121.221 148.317 1.00 117.54 69 SER C N 1
ATOM 3600 C CA . SER C 2 63 ? 106.947 122.161 149.368 1.00 117.96 69 SER C CA 1
ATOM 3601 C C . SER C 2 63 ? 107.443 123.484 148.800 1.00 118.04 69 SER C C 1
ATOM 3602 O O . SER C 2 63 ? 107.051 124.550 149.286 1.00 121.70 69 SER C O 1
ATOM 3605 N N . LYS C 2 64 ? 108.299 123.441 147.780 1.00 109.31 70 LYS C N 1
ATOM 3606 C CA . LYS C 2 64 ? 108.849 124.643 147.155 1.00 113.37 70 LYS C CA 1
ATOM 3607 C C . LYS C 2 64 ? 108.471 124.603 145.682 1.00 112.89 70 LYS C C 1
ATOM 3608 O O . LYS C 2 64 ? 109.191 124.020 144.860 1.00 116.04 70 LYS C O 1
ATOM 3614 N N . PRO C 2 65 ? 107.341 125.208 145.312 1.00 104.61 71 PRO C N 1
ATOM 3615 C CA . PRO C 2 65 ? 106.858 125.061 143.927 1.00 104.19 71 PRO C CA 1
ATOM 3616 C C . PRO C 2 65 ? 107.775 125.679 142.887 1.00 106.73 71 PRO C C 1
ATOM 3617 O O . PRO C 2 65 ? 108.081 125.035 141.875 1.00 110.30 71 PRO C O 1
ATOM 3621 N N . PHE C 2 66 ? 108.220 126.920 143.100 1.00 108.35 72 PHE C N 1
ATOM 3622 C CA . PHE C 2 66 ? 108.997 127.609 142.075 1.00 108.88 72 PHE C CA 1
ATOM 3623 C C . PHE C 2 66 ? 110.347 126.940 141.850 1.00 105.43 72 PHE C C 1
ATOM 3624 O O . PHE C 2 66 ? 110.820 126.854 140.711 1.00 107.72 72 PHE C O 1
ATOM 3632 N N . ALA C 2 67 ? 110.989 126.469 142.921 1.00 94.60 73 ALA C N 1
ATOM 3633 C CA . ALA C 2 67 ? 112.259 125.767 142.764 1.00 97.65 73 ALA C CA 1
ATOM 3634 C C . ALA C 2 67 ? 112.083 124.484 141.963 1.00 100.17 73 ALA C C 1
ATOM 3635 O O . ALA C 2 67 ? 112.905 124.166 141.097 1.00 107.44 73 ALA C O 1
ATOM 3637 N N . THR C 2 68 ? 111.020 123.728 142.245 1.00 96.35 74 THR C N 1
ATOM 3638 C CA . THR C 2 68 ? 110.724 122.539 141.453 1.00 91.20 74 THR C CA 1
ATOM 3639 C C . THR C 2 68 ? 110.385 122.911 140.016 1.00 95.97 74 THR C C 1
ATOM 3640 O O . THR C 2 68 ? 110.781 122.212 139.076 1.00 99.96 74 THR C O 1
ATOM 3644 N N . PHE C 2 69 ? 109.655 124.012 139.830 1.00 91.78 75 PHE C N 1
ATOM 3645 C CA . PHE C 2 69 ? 109.284 124.448 138.488 1.00 84.01 75 PHE C CA 1
ATOM 3646 C C . PHE C 2 69 ? 110.513 124.796 137.657 1.00 87.38 75 PHE C C 1
ATOM 3647 O O . PHE C 2 69 ? 110.574 124.477 136.465 1.00 93.09 75 PHE C O 1
ATOM 3655 N N . LEU C 2 70 ? 111.497 125.462 138.266 1.00 87.44 76 LEU C N 1
ATOM 3656 C CA . LEU C 2 70 ? 112.713 125.811 137.536 1.00 86.39 76 LEU C CA 1
ATOM 3657 C C . LEU C 2 70 ? 113.474 124.568 137.096 1.00 86.37 76 LEU C C 1
ATOM 3658 O O . LEU C 2 70 ? 113.976 124.507 135.968 1.00 94.65 76 LEU C O 1
ATOM 3663 N N . THR C 2 71 ? 113.578 123.568 137.974 1.00 78.80 77 THR C N 1
ATOM 3664 C CA . THR C 2 71 ? 114.294 122.346 137.621 1.00 77.55 77 THR C CA 1
ATOM 3665 C C . THR C 2 71 ? 113.603 121.616 136.477 1.00 87.21 77 THR C C 1
ATOM 3666 O O . THR C 2 71 ? 114.266 121.092 135.575 1.00 94.51 77 THR C O 1
ATOM 3670 N N . VAL C 2 72 ? 112.270 121.565 136.501 1.00 84.04 78 VAL C N 1
ATOM 3671 C CA . VAL C 2 72 ? 111.526 120.923 135.421 1.00 76.07 78 VAL C CA 1
ATOM 3672 C C . VAL C 2 72 ? 111.720 121.682 134.115 1.00 83.56 78 VAL C C 1
ATOM 3673 O O . VAL C 2 72 ? 111.910 121.080 133.052 1.00 93.34 78 VAL C O 1
ATOM 3677 N N . MET C 2 73 ? 111.677 123.015 134.173 1.00 90.14 79 MET C N 1
ATOM 3678 C CA . MET C 2 73 ? 111.857 123.818 132.967 1.00 86.40 79 MET C CA 1
ATOM 3679 C C . MET C 2 73 ? 113.239 123.617 132.361 1.00 88.07 79 MET C C 1
ATOM 3680 O O . MET C 2 73 ? 113.395 123.632 131.135 1.00 97.18 79 MET C O 1
ATOM 3685 N N . VAL C 2 74 ? 114.259 123.445 133.203 1.00 71.94 80 VAL C N 1
ATOM 3686 C CA . VAL C 2 74 ? 115.607 123.208 132.692 1.00 68.91 80 VAL C CA 1
ATOM 3687 C C . VAL C 2 74 ? 115.663 121.893 131.927 1.00 77.15 80 VAL C C 1
ATOM 3688 O O . VAL C 2 74 ? 116.243 121.813 130.839 1.00 85.19 80 VAL C O 1
ATOM 3692 N N . ILE C 2 75 ? 115.059 120.842 132.482 1.00 74.16 81 ILE C N 1
ATOM 3693 C CA . ILE C 2 75 ? 115.059 119.544 131.816 1.00 69.64 81 ILE C CA 1
ATOM 3694 C C . ILE C 2 75 ? 114.208 119.589 130.553 1.00 73.86 81 ILE C C 1
ATOM 3695 O O . ILE C 2 75 ? 114.563 118.994 129.528 1.00 78.46 81 ILE C O 1
ATOM 3700 N N . ALA C 2 76 ? 113.077 120.296 130.601 1.00 71.62 82 ALA C N 1
ATOM 3701 C CA . ALA C 2 76 ? 112.182 120.342 129.449 1.00 65.54 82 ALA C CA 1
ATOM 3702 C C . ALA C 2 76 ? 112.854 120.990 128.245 1.00 75.85 82 ALA C C 1
ATOM 3703 O O . ALA C 2 76 ? 112.700 120.520 127.113 1.00 86.30 82 ALA C O 1
ATOM 3705 N N . ILE C 2 77 ? 113.598 122.074 128.468 1.00 78.87 83 ILE C N 1
ATOM 3706 C CA . ILE C 2 77 ? 114.282 122.741 127.365 1.00 70.73 83 ILE C CA 1
ATOM 3707 C C . ILE C 2 77 ? 115.383 121.853 126.801 1.00 71.90 83 ILE C C 1
ATOM 3708 O O . ILE C 2 77 ? 115.533 121.726 125.580 1.00 75.48 83 ILE C O 1
ATOM 3713 N N . SER C 2 78 ? 116.166 121.219 127.675 1.00 73.64 84 SER C N 1
ATOM 3714 C CA . SER C 2 78 ? 117.268 120.380 127.220 1.00 74.05 84 SER C CA 1
ATOM 3715 C C . SER C 2 78 ? 116.792 119.139 126.480 1.00 82.35 84 SER C C 1
ATOM 3716 O O . SER C 2 78 ? 117.588 118.514 125.774 1.00 90.44 84 SER C O 1
ATOM 3719 N N . LEU C 2 79 ? 115.525 118.760 126.631 1.00 78.93 85 LEU C N 1
ATOM 3720 C CA . LEU C 2 79 ? 114.976 117.632 125.890 1.00 72.08 85 LEU C CA 1
ATOM 3721 C C . LEU C 2 79 ? 114.260 118.061 124.620 1.00 76.93 85 LEU C C 1
ATOM 3722 O O . LEU C 2 79 ? 114.207 117.290 123.656 1.00 82.10 85 LEU C O 1
ATOM 3727 N N . THR C 2 80 ? 113.695 119.269 124.605 1.00 72.89 86 THR C N 1
ATOM 3728 C CA . THR C 2 80 ? 113.077 119.781 123.389 1.00 69.45 86 THR C CA 1
ATOM 3729 C C . THR C 2 80 ? 114.108 119.999 122.291 1.00 80.65 86 THR C C 1
ATOM 3730 O O . THR C 2 80 ? 113.796 119.846 121.105 1.00 91.50 86 THR C O 1
ATOM 3734 N N . LEU C 2 81 ? 115.337 120.349 122.665 1.00 82.26 87 LEU C N 1
ATOM 3735 C CA . LEU C 2 81 ? 116.365 120.634 121.666 1.00 75.72 87 LEU C CA 1
ATOM 3736 C C . LEU C 2 81 ? 116.685 119.430 120.788 1.00 80.29 87 LEU C C 1
ATOM 3737 O O . LEU C 2 81 ? 116.716 119.589 119.556 1.00 87.78 87 LEU C O 1
ATOM 3742 N N . PRO C 2 82 ? 116.930 118.222 121.318 1.00 73.41 88 PRO C N 1
ATOM 3743 C CA . PRO C 2 82 ? 117.102 117.070 120.422 1.00 74.89 88 PRO C CA 1
ATOM 3744 C C . PRO C 2 82 ? 115.798 116.523 119.877 1.00 81.70 88 PRO C C 1
ATOM 3745 O O . PRO C 2 82 ? 115.819 115.863 118.830 1.00 90.50 88 PRO C O 1
ATOM 3749 N N . SER C 2 83 ? 114.671 116.764 120.550 1.00 83.83 89 SER C N 1
ATOM 3750 C CA . SER C 2 83 ? 113.388 116.310 120.024 1.00 80.39 89 SER C CA 1
ATOM 3751 C C . SER C 2 83 ? 113.056 116.998 118.707 1.00 84.62 89 SER C C 1
ATOM 3752 O O . SER C 2 83 ? 112.585 116.353 117.764 1.00 95.21 89 SER C O 1
ATOM 3755 N N . VAL C 2 84 ? 113.291 118.307 118.624 1.00 76.24 90 VAL C N 1
ATOM 3756 C CA . VAL C 2 84 ? 113.041 119.027 117.381 1.00 75.50 90 VAL C CA 1
ATOM 3757 C C . VAL C 2 84 ? 114.060 118.630 116.320 1.00 84.77 90 VAL C C 1
ATOM 3758 O O . VAL C 2 84 ? 113.709 118.409 115.156 1.00 91.02 90 VAL C O 1
ATOM 3762 N N . CYS C 2 85 ? 115.335 118.531 116.704 1.00 96.19 91 CYS C N 1
ATOM 3763 C CA . CYS C 2 85 ? 116.375 118.209 115.734 1.00 97.09 91 CYS C CA 1
ATOM 3764 C C . CYS C 2 85 ? 116.212 116.805 115.169 1.00 100.20 91 CYS C C 1
ATOM 3765 O O . CYS C 2 85 ? 116.559 116.565 114.008 1.00 111.37 91 CYS C O 1
ATOM 3768 N N . TYR C 2 86 ? 115.699 115.866 115.965 1.00 93.20 92 TYR C N 1
ATOM 3769 C CA . TYR C 2 86 ? 115.368 114.554 115.420 1.00 95.32 92 TYR C CA 1
ATOM 3770 C C . TYR C 2 86 ? 114.225 114.653 114.419 1.00 99.83 92 TYR C C 1
ATOM 3771 O O . TYR C 2 86 ? 114.247 113.996 113.373 1.00 107.08 92 TYR C O 1
ATOM 3780 N N . MET C 2 87 ? 113.218 115.471 114.728 1.00 95.81 93 MET C N 1
ATOM 3781 C CA . MET C 2 87 ? 112.098 115.664 113.814 1.00 92.06 93 MET C CA 1
ATOM 3782 C C . MET C 2 87 ? 112.546 116.320 112.515 1.00 97.84 93 MET C C 1
ATOM 3783 O O . MET C 2 87 ? 112.061 115.966 111.435 1.00 102.82 93 MET C O 1
ATOM 3788 N N . VAL C 2 88 ? 113.461 117.287 112.600 1.00 94.51 94 VAL C N 1
ATOM 3789 C CA . VAL C 2 88 ? 114.001 117.907 111.394 1.00 92.55 94 VAL C CA 1
ATOM 3790 C C . VAL C 2 88 ? 114.725 116.871 110.545 1.00 97.12 94 VAL C C 1
ATOM 3791 O O . VAL C 2 88 ? 114.559 116.822 109.321 1.00 102.42 94 VAL C O 1
ATOM 3795 N N . TYR C 2 89 ? 115.534 116.022 111.182 1.00 102.51 95 TYR C N 1
ATOM 3796 C CA . TYR C 2 89 ? 116.229 114.969 110.451 1.00 99.30 95 TYR C CA 1
ATOM 3797 C C . TYR C 2 89 ? 115.249 113.986 109.824 1.00 99.41 95 TYR C C 1
ATOM 3798 O O . TYR C 2 89 ? 115.439 113.553 108.683 1.00 107.39 95 TYR C O 1
ATOM 3807 N N . LYS C 2 90 ? 114.198 113.617 110.558 1.00 99.39 96 LYS C N 1
ATOM 3808 C CA . LYS C 2 90 ? 113.251 112.628 110.052 1.00 100.49 96 LYS C CA 1
ATOM 3809 C C . LYS C 2 90 ? 112.512 113.138 108.820 1.00 106.40 96 LYS C C 1
ATOM 3810 O O . LYS C 2 90 ? 112.343 112.400 107.843 1.00 112.38 96 LYS C O 1
ATOM 3816 N N . ASN C 2 91 ? 112.065 114.394 108.846 1.00 101.58 97 ASN C N 1
ATOM 3817 C CA . ASN C 2 91 ? 111.315 114.931 107.716 1.00 98.86 97 ASN C CA 1
ATOM 3818 C C . ASN C 2 91 ? 112.221 115.198 106.521 1.00 103.12 97 ASN C C 1
ATOM 3819 O O . ASN C 2 91 ? 111.857 114.895 105.380 1.00 107.51 97 ASN C O 1
ATOM 3824 N N . VAL C 2 92 ? 113.403 115.770 106.763 1.00 98.37 98 VAL C N 1
ATOM 3825 C CA . VAL C 2 92 ? 114.330 116.060 105.671 1.00 94.29 98 VAL C CA 1
ATOM 3826 C C . VAL C 2 92 ? 114.759 114.773 104.980 1.00 98.64 98 VAL C C 1
ATOM 3827 O O . VAL C 2 92 ? 114.836 114.708 103.747 1.00 106.63 98 VAL C O 1
ATOM 3831 N N . ASN C 2 93 ? 115.040 113.727 105.761 1.00 111.99 99 ASN C N 1
ATOM 3832 C CA . ASN C 2 93 ? 115.427 112.448 105.176 1.00 112.96 99 ASN C CA 1
ATOM 3833 C C . ASN C 2 93 ? 114.326 111.894 104.281 1.00 115.08 99 ASN C C 1
ATOM 3834 O O . ASN C 2 93 ? 114.606 111.337 103.213 1.00 118.61 99 ASN C O 1
ATOM 3839 N N . GLN C 2 94 ? 113.068 112.028 104.702 1.00 121.50 100 GLN C N 1
ATOM 3840 C CA . GLN C 2 94 ? 111.958 111.577 103.869 1.00 124.79 100 GLN C CA 1
ATOM 3841 C C . GLN C 2 94 ? 111.831 112.428 102.611 1.00 127.10 100 GLN C C 1
ATOM 3842 O O . GLN C 2 94 ? 111.695 111.898 101.503 1.00 127.70 100 GLN C O 1
ATOM 3848 N N . ALA C 2 95 ? 111.871 113.754 102.766 1.00 121.76 101 ALA C N 1
ATOM 3849 C CA . ALA C 2 95 ? 111.676 114.641 101.623 1.00 120.50 101 ALA C CA 1
ATOM 3850 C C . ALA C 2 95 ? 112.777 114.465 100.587 1.00 120.46 101 ALA C C 1
ATOM 3851 O O . ALA C 2 95 ? 112.506 114.448 99.381 1.00 123.57 101 ALA C O 1
ATOM 3853 N N . ALA C 2 96 ? 114.028 114.338 101.035 1.00 123.68 102 ALA C N 1
ATOM 3854 C CA . ALA C 2 96 ? 115.126 114.135 100.096 1.00 126.27 102 ALA C CA 1
ATOM 3855 C C . ALA C 2 96 ? 114.971 112.822 99.342 1.00 130.00 102 ALA C C 1
ATOM 3856 O O . ALA C 2 96 ? 115.196 112.763 98.128 1.00 133.38 102 ALA C O 1
ATOM 3858 N N . THR C 2 97 ? 114.590 111.754 100.045 1.00 132.07 103 THR C N 1
ATOM 3859 C CA . THR C 2 97 ? 114.356 110.478 99.378 1.00 135.79 103 THR C CA 1
ATOM 3860 C C . THR C 2 97 ? 113.194 110.576 98.397 1.00 135.02 103 THR C C 1
ATOM 3861 O O . THR C 2 97 ? 113.258 110.034 97.287 1.00 135.08 103 THR C O 1
ATOM 3865 N N . GLN C 2 98 ? 112.124 111.267 98.790 1.00 131.42 104 GLN C N 1
ATOM 3866 C CA . GLN C 2 98 ? 110.932 111.350 97.955 1.00 130.95 104 GLN C CA 1
ATOM 3867 C C . GLN C 2 98 ? 111.092 112.314 96.785 1.00 131.04 104 GLN C C 1
ATOM 3868 O O . GLN C 2 98 ? 110.597 112.032 95.689 1.00 132.56 104 GLN C O 1
ATOM 3874 N N . TYR C 2 99 ? 111.766 113.445 96.988 1.00 132.81 105 TYR C N 1
ATOM 3875 C CA . TYR C 2 99 ? 111.704 114.551 96.042 1.00 133.20 105 TYR C CA 1
ATOM 3876 C C . TYR C 2 99 ? 113.001 114.827 95.297 1.00 134.90 105 TYR C C 1
ATOM 3877 O O . TYR C 2 99 ? 112.943 115.251 94.141 1.00 136.78 105 TYR C O 1
ATOM 3886 N N . TYR C 2 100 ? 114.156 114.609 95.913 1.00 153.83 106 TYR C N 1
ATOM 3887 C CA . TYR C 2 100 ? 115.414 115.008 95.290 1.00 156.20 106 TYR C CA 1
ATOM 3888 C C . TYR C 2 100 ? 115.684 114.144 94.063 1.00 158.70 106 TYR C C 1
ATOM 3889 O O . TYR C 2 100 ? 115.736 112.914 94.175 1.00 157.34 106 TYR C O 1
ATOM 3898 N N . PRO C 2 101 ? 115.860 114.742 92.883 1.00 179.01 107 PRO C N 1
ATOM 3899 C CA . PRO C 2 101 ? 116.250 113.968 91.686 1.00 179.11 107 PRO C CA 1
ATOM 3900 C C . PRO C 2 101 ? 117.727 113.585 91.724 1.00 180.23 107 PRO C C 1
ATOM 3901 O O . PRO C 2 101 ? 118.606 114.235 91.156 1.00 179.72 107 PRO C O 1
ATOM 3905 N N . SER C 2 102 ? 118.010 112.494 92.430 1.00 199.34 108 SER C N 1
ATOM 3906 C CA . SER C 2 102 ? 119.376 112.020 92.556 1.00 199.01 108 SER C CA 1
ATOM 3907 C C . SER C 2 102 ? 119.917 111.599 91.190 1.00 200.48 108 SER C C 1
ATOM 3908 O O . SER C 2 102 ? 119.161 111.140 90.330 1.00 200.15 108 SER C O 1
ATOM 3911 N N . PRO C 2 103 ? 121.221 111.759 90.964 1.00 215.62 109 PRO C N 1
ATOM 3912 C CA . PRO C 2 103 ? 121.786 111.430 89.650 1.00 215.49 109 PRO C CA 1
ATOM 3913 C C . PRO C 2 103 ? 121.605 109.955 89.323 1.00 215.80 109 PRO C C 1
ATOM 3914 O O . PRO C 2 103 ? 121.615 109.093 90.205 1.00 214.96 109 PRO C O 1
ATOM 3918 N N . GLN C 2 104 ? 121.437 109.673 88.034 1.00 251.47 110 GLN C N 1
ATOM 3919 C CA . GLN C 2 104 ? 121.018 108.362 87.561 1.00 252.34 110 GLN C CA 1
ATOM 3920 C C . GLN C 2 104 ? 122.047 107.816 86.578 1.00 253.70 110 GLN C C 1
ATOM 3921 O O . GLN C 2 104 ? 123.070 108.447 86.296 1.00 253.53 110 GLN C O 1
ATOM 3927 N N . ILE C 2 105 ? 121.767 106.624 86.054 1.00 289.35 111 ILE C N 1
ATOM 3928 C CA . ILE C 2 105 ? 122.654 105.931 85.126 1.00 289.77 111 ILE C CA 1
ATOM 3929 C C . ILE C 2 105 ? 122.060 106.011 83.728 1.00 290.32 111 ILE C C 1
ATOM 3930 O O . ILE C 2 105 ? 120.865 105.757 83.531 1.00 290.27 111 ILE C O 1
ATOM 3935 N N . THR C 2 106 ? 122.895 106.362 82.752 1.00 315.41 112 THR C N 1
ATOM 3936 C CA . THR C 2 106 ? 122.458 106.569 81.379 1.00 315.84 112 THR C CA 1
ATOM 3937 C C . THR C 2 106 ? 123.057 105.500 80.477 1.00 316.22 112 THR C C 1
ATOM 3938 O O . THR C 2 106 ? 124.247 105.188 80.574 1.00 315.79 112 THR C O 1
ATOM 3942 N N . VAL C 2 107 ? 122.223 104.941 79.603 1.00 342.99 113 VAL C N 1
ATOM 3943 C CA . VAL C 2 107 ? 122.634 103.929 78.637 1.00 343.31 113 VAL C CA 1
ATOM 3944 C C . VAL C 2 107 ? 122.340 104.457 77.240 1.00 343.68 113 VAL C C 1
ATOM 3945 O O . VAL C 2 107 ? 121.213 104.881 76.956 1.00 343.84 113 VAL C O 1
ATOM 3949 N N . TYR C 2 108 ? 123.348 104.429 76.372 1.00 347.00 114 TYR C N 1
ATOM 3950 C CA . TYR C 2 108 ? 123.217 104.874 74.991 1.00 346.88 114 TYR C CA 1
ATOM 3951 C C . TYR C 2 108 ? 123.230 103.666 74.065 1.00 347.49 114 TYR C C 1
ATOM 3952 O O . TYR C 2 108 ? 124.113 102.808 74.169 1.00 347.88 114 TYR C O 1
ATOM 3961 N N . LEU C 2 109 ? 122.252 103.603 73.169 1.00 369.34 115 LEU C N 1
ATOM 3962 C CA . LEU C 2 109 ? 122.121 102.494 72.238 1.00 369.29 115 LEU C CA 1
ATOM 3963 C C . LEU C 2 109 ? 122.749 102.839 70.891 1.00 368.94 115 LEU C C 1
ATOM 3964 O O . LEU C 2 109 ? 123.024 104.001 70.582 1.00 368.88 115 LEU C O 1
ATOM 3969 N N . GLN C 2 110 ? 122.978 101.803 70.089 1.00 369.35 116 GLN C N 1
ATOM 3970 C CA . GLN C 2 110 ? 123.525 101.997 68.754 1.00 369.11 116 GLN C CA 1
ATOM 3971 C C . GLN C 2 110 ? 122.506 102.687 67.855 1.00 369.59 116 GLN C C 1
ATOM 3972 O O . GLN C 2 110 ? 121.297 102.469 67.976 1.00 369.88 116 GLN C O 1
ATOM 3978 N N . LYS C 2 111 ? 123.005 103.528 66.947 1.00 377.94 117 LYS C N 1
ATOM 3979 C CA . LYS C 2 111 ? 122.139 104.305 66.069 1.00 377.91 117 LYS C CA 1
ATOM 3980 C C . LYS C 2 111 ? 121.374 103.448 65.070 1.00 378.03 117 LYS C C 1
ATOM 3981 O O . LYS C 2 111 ? 120.365 103.914 64.529 1.00 378.12 117 LYS C O 1
ATOM 3987 N N . THR C 2 112 ? 121.819 102.218 64.812 1.00 383.43 118 THR C N 1
ATOM 3988 C CA . THR C 2 112 ? 121.149 101.358 63.844 1.00 383.53 118 THR C CA 1
ATOM 3989 C C . THR C 2 112 ? 119.901 100.687 64.403 1.00 383.93 118 THR C C 1
ATOM 3990 O O . THR C 2 112 ? 119.094 100.173 63.622 1.00 384.05 118 THR C O 1
ATOM 3994 N N . LEU C 2 113 ? 119.722 100.679 65.721 1.00 389.97 119 LEU C N 1
ATOM 3995 C CA . LEU C 2 113 ? 118.542 100.074 66.316 1.00 389.90 119 LEU C CA 1
ATOM 3996 C C . LEU C 2 113 ? 117.358 101.035 66.262 1.00 390.05 119 LEU C C 1
ATOM 3997 O O . LEU C 2 113 ? 117.513 102.254 66.140 1.00 390.18 119 LEU C O 1
ATOM 4002 N N . ASP C 2 114 ? 116.161 100.467 66.355 1.00 397.90 120 ASP C N 1
ATOM 4003 C CA . ASP C 2 114 ? 114.919 101.224 66.382 1.00 397.99 120 ASP C CA 1
ATOM 4004 C C . ASP C 2 114 ? 114.271 101.094 67.758 1.00 398.27 120 ASP C C 1
ATOM 4005 O O . ASP C 2 114 ? 114.843 100.524 68.691 1.00 398.30 120 ASP C O 1
ATOM 4010 N N . ASP C 2 115 ? 113.059 101.642 67.876 1.00 403.08 121 ASP C N 1
ATOM 4011 C CA . ASP C 2 115 ? 112.352 101.609 69.153 1.00 403.03 121 ASP C CA 1
ATOM 4012 C C . ASP C 2 115 ? 112.047 100.180 69.583 1.00 402.91 121 ASP C C 1
ATOM 4013 O O . ASP C 2 115 ? 112.166 99.843 70.768 1.00 402.84 121 ASP C O 1
ATOM 4018 N N . ASP C 2 116 ? 111.644 99.326 68.638 1.00 399.08 122 ASP C N 1
ATOM 4019 C CA . ASP C 2 116 ? 111.343 97.938 68.975 1.00 398.71 122 ASP C CA 1
ATOM 4020 C C . ASP C 2 116 ? 112.582 97.208 69.479 1.00 398.72 122 ASP C C 1
ATOM 4021 O O . ASP C 2 116 ? 112.515 96.466 70.466 1.00 398.74 122 ASP C O 1
ATOM 4026 N N . ALA C 2 117 ? 113.723 97.404 68.814 1.00 394.85 123 ALA C N 1
ATOM 4027 C CA . ALA C 2 117 ? 114.963 96.802 69.293 1.00 394.38 123 ALA C CA 1
ATOM 4028 C C . ALA C 2 117 ? 115.428 97.443 70.593 1.00 394.24 123 ALA C C 1
ATOM 4029 O O . ALA C 2 117 ? 115.998 96.759 71.451 1.00 394.01 123 ALA C O 1
ATOM 4031 N N . ALA C 2 118 ? 115.202 98.749 70.752 1.00 388.95 124 ALA C N 1
ATOM 4032 C CA . ALA C 2 118 ? 115.568 99.418 71.995 1.00 388.38 124 ALA C CA 1
ATOM 4033 C C . ALA C 2 118 ? 114.752 98.889 73.166 1.00 388.43 124 ALA C C 1
ATOM 4034 O O . ALA C 2 118 ? 115.273 98.738 74.277 1.00 388.11 124 ALA C O 1
ATOM 4036 N N . ALA C 2 119 ? 113.466 98.607 72.938 1.00 387.36 125 ALA C N 1
ATOM 4037 C CA . ALA C 2 119 ? 112.628 98.053 73.997 1.00 386.98 125 ALA C CA 1
ATOM 4038 C C . ALA C 2 119 ? 113.150 96.705 74.474 1.00 387.20 125 ALA C C 1
ATOM 4039 O O . ALA C 2 119 ? 113.081 96.402 75.671 1.00 387.13 125 ALA C O 1
ATOM 4041 N N . GLY C 2 120 ? 113.668 95.883 73.559 1.00 386.80 126 GLY C N 1
ATOM 4042 C CA . GLY C 2 120 ? 114.290 94.636 73.970 1.00 386.75 126 GLY C CA 1
ATOM 4043 C C . GLY C 2 120 ? 115.504 94.859 74.851 1.00 386.45 126 GLY C C 1
ATOM 4044 O O . GLY C 2 120 ? 115.733 94.116 75.809 1.00 386.64 126 GLY C O 1
ATOM 4045 N N . VAL C 2 121 ? 116.301 95.881 74.535 1.00 377.50 127 VAL C N 1
ATOM 4046 C CA . VAL C 2 121 ? 117.414 96.254 75.404 1.00 377.21 127 VAL C CA 1
ATOM 4047 C C . VAL C 2 121 ? 116.892 96.749 76.746 1.00 377.48 127 VAL C C 1
ATOM 4048 O O . VAL C 2 121 ? 117.456 96.438 77.802 1.00 377.42 127 VAL C O 1
ATOM 4052 N N . VAL C 2 122 ? 115.808 97.529 76.725 1.00 377.46 128 VAL C N 1
ATOM 4053 C CA . VAL C 2 122 ? 115.184 97.983 77.966 1.00 377.26 128 VAL C CA 1
ATOM 4054 C C . VAL C 2 122 ? 114.706 96.793 78.788 1.00 377.47 128 VAL C C 1
ATOM 4055 O O . VAL C 2 122 ? 114.850 96.769 80.017 1.00 377.64 128 VAL C O 1
ATOM 4059 N N . ALA C 2 123 ? 114.133 95.785 78.124 1.00 379.14 129 ALA C N 1
ATOM 4060 C CA . ALA C 2 123 ? 113.696 94.586 78.831 1.00 378.95 129 ALA C CA 1
ATOM 4061 C C . ALA C 2 123 ? 114.873 93.872 79.484 1.00 378.97 129 ALA C C 1
ATOM 4062 O O . ALA C 2 123 ? 114.762 93.380 80.613 1.00 378.81 129 ALA C O 1
ATOM 4064 N N . GLN C 2 124 ? 116.008 93.799 78.784 1.00 372.32 130 GLN C N 1
ATOM 4065 C CA . GLN C 2 124 ? 117.209 93.223 79.381 1.00 371.79 130 GLN C CA 1
ATOM 4066 C C . GLN C 2 124 ? 117.689 94.056 80.564 1.00 371.78 130 GLN C C 1
ATOM 4067 O O . GLN C 2 124 ? 118.145 93.507 81.573 1.00 371.64 130 GLN C O 1
ATOM 4073 N N . LEU C 2 125 ? 117.602 95.384 80.452 1.00 367.71 131 LEU C N 1
ATOM 4074 C CA . LEU C 2 125 ? 117.999 96.252 81.557 1.00 367.42 131 LEU C CA 1
ATOM 4075 C C . LEU C 2 125 ? 117.113 96.035 82.779 1.00 367.40 131 LEU C C 1
ATOM 4076 O O . LEU C 2 125 ? 117.601 96.031 83.915 1.00 367.19 131 LEU C O 1
ATOM 4081 N N . GLN C 2 126 ? 115.807 95.858 82.565 1.00 360.58 132 GLN C N 1
ATOM 4082 C CA . GLN C 2 126 ? 114.878 95.687 83.677 1.00 359.80 132 GLN C CA 1
ATOM 4083 C C . GLN C 2 126 ? 115.117 94.397 84.451 1.00 359.52 132 GLN C C 1
ATOM 4084 O O . GLN C 2 126 ? 114.893 94.369 85.665 1.00 359.29 132 GLN C O 1
ATOM 4090 N N . ALA C 2 127 ? 115.566 93.334 83.783 1.00 355.79 133 ALA C N 1
ATOM 4091 C CA . ALA C 2 127 ? 115.753 92.047 84.440 1.00 355.19 133 ALA C CA 1
ATOM 4092 C C . ALA C 2 127 ? 117.046 91.965 85.241 1.00 355.20 133 ALA C C 1
ATOM 4093 O O . ALA C 2 127 ? 117.245 90.980 85.961 1.00 354.97 133 ALA C O 1
ATOM 4095 N N . GLU C 2 128 ? 117.921 92.960 85.135 1.00 350.58 134 GLU C N 1
ATOM 4096 C CA . GLU C 2 128 ? 119.183 92.939 85.860 1.00 350.39 134 GLU C CA 1
ATOM 4097 C C . GLU C 2 128 ? 118.958 93.196 87.345 1.00 350.10 134 GLU C C 1
ATOM 4098 O O . GLU C 2 128 ? 118.098 93.994 87.730 1.00 350.39 134 GLU C O 1
ATOM 4104 N N . GLN C 2 129 ? 119.735 92.508 88.177 1.00 337.79 135 GLN C N 1
ATOM 4105 C CA . GLN C 2 129 ? 119.667 92.720 89.615 1.00 337.35 135 GLN C CA 1
ATOM 4106 C C . GLN C 2 129 ? 120.194 94.106 89.966 1.00 337.60 135 GLN C C 1
ATOM 4107 O O . GLN C 2 129 ? 121.145 94.601 89.354 1.00 337.94 135 GLN C O 1
ATOM 4113 N N . GLY C 2 130 ? 119.570 94.735 90.959 1.00 340.09 136 GLY C N 1
ATOM 4114 C CA . GLY C 2 130 ? 119.959 96.071 91.360 1.00 340.34 136 GLY C CA 1
ATOM 4115 C C . GLY C 2 130 ? 119.356 97.186 90.539 1.00 340.85 136 GLY C C 1
ATOM 4116 O O . GLY C 2 130 ? 119.746 98.345 90.718 1.00 340.90 136 GLY C O 1
ATOM 4117 N N . VAL C 2 131 ? 118.419 96.877 89.646 1.00 346.31 137 VAL C N 1
ATOM 4118 C CA . VAL C 2 131 ? 117.765 97.868 88.800 1.00 346.22 137 VAL C CA 1
ATOM 4119 C C . VAL C 2 131 ? 116.355 98.091 89.325 1.00 346.33 137 VAL C C 1
ATOM 4120 O O . VAL C 2 131 ? 115.574 97.139 89.450 1.00 346.73 137 VAL C O 1
ATOM 4124 N N . GLU C 2 132 ? 116.029 99.347 89.631 1.00 341.59 138 GLU C N 1
ATOM 4125 C CA . GLU C 2 132 ? 114.688 99.672 90.106 1.00 341.40 138 GLU C CA 1
ATOM 4126 C C . GLU C 2 132 ? 113.699 99.750 88.950 1.00 341.66 138 GLU C C 1
ATOM 4127 O O . GLU C 2 132 ? 112.716 99.001 88.911 1.00 341.93 138 GLU C O 1
ATOM 4133 N N . LYS C 2 133 ? 113.944 100.649 88.000 1.00 343.84 139 LYS C N 1
ATOM 4134 C CA . LYS C 2 133 ? 113.113 100.754 86.809 1.00 343.71 139 LYS C CA 1
ATOM 4135 C C . LYS C 2 133 ? 113.952 101.353 85.690 1.00 343.34 139 LYS C C 1
ATOM 4136 O O . LYS C 2 133 ? 114.974 101.999 85.933 1.00 342.91 139 LYS C O 1
ATOM 4142 N N . VAL C 2 134 ? 113.506 101.125 84.457 1.00 353.93 140 VAL C N 1
ATOM 4143 C CA . VAL C 2 134 ? 114.207 101.588 83.266 1.00 354.30 140 VAL C CA 1
ATOM 4144 C C . VAL C 2 134 ? 113.259 102.449 82.445 1.00 354.78 140 VAL C C 1
ATOM 4145 O O . VAL C 2 134 ? 112.119 102.049 82.182 1.00 354.49 140 VAL C O 1
ATOM 4149 N N . ASN C 2 135 ? 113.731 103.624 82.042 1.00 367.24 141 ASN C N 1
ATOM 4150 C CA . ASN C 2 135 ? 112.989 104.527 81.177 1.00 367.24 141 ASN C CA 1
ATOM 4151 C C . ASN C 2 135 ? 113.688 104.631 79.827 1.00 367.34 141 ASN C C 1
ATOM 4152 O O . ASN C 2 135 ? 114.911 104.505 79.724 1.00 367.63 141 ASN C O 1
ATOM 4157 N N . TYR C 2 136 ? 112.893 104.864 78.786 1.00 390.43 142 TYR C N 1
ATOM 4158 C CA . TYR C 2 136 ? 113.397 104.896 77.421 1.00 390.70 142 TYR C CA 1
ATOM 4159 C C . TYR C 2 136 ? 113.031 106.208 76.744 1.00 390.89 142 TYR C C 1
ATOM 4160 O O . TYR C 2 136 ? 111.912 106.707 76.893 1.00 390.52 142 TYR C O 1
ATOM 4169 N N . LEU C 2 137 ? 113.988 106.758 76.000 1.00 403.09 143 LEU C N 1
ATOM 4170 C CA . LEU C 2 137 ? 113.773 107.923 75.154 1.00 403.69 143 LEU C CA 1
ATOM 4171 C C . LEU C 2 137 ? 114.249 107.590 73.749 1.00 404.24 143 LEU C C 1
ATOM 4172 O O . LEU C 2 137 ? 115.375 107.114 73.570 1.00 404.21 143 LEU C O 1
ATOM 4177 N N . SER C 2 138 ? 113.398 107.839 72.759 1.00 422.71 144 SER C N 1
ATOM 4178 C CA . SER C 2 138 ? 113.725 107.507 71.381 1.00 422.74 144 SER C CA 1
ATOM 4179 C C . SER C 2 138 ? 114.703 108.530 70.807 1.00 423.08 144 SER C C 1
ATOM 4180 O O . SER C 2 138 ? 115.103 109.493 71.468 1.00 423.44 144 SER C O 1
ATOM 4183 N N . ARG C 2 139 ? 115.101 108.311 69.551 1.00 429.17 145 ARG C N 1
ATOM 4184 C CA . ARG C 2 139 ? 115.981 109.260 68.878 1.00 429.33 145 ARG C CA 1
ATOM 4185 C C . ARG C 2 139 ? 115.305 110.616 68.722 1.00 429.57 145 ARG C C 1
ATOM 4186 O O . ARG C 2 139 ? 115.940 111.661 68.909 1.00 429.87 145 ARG C O 1
ATOM 4194 N N . GLU C 2 140 ? 114.016 110.619 68.374 1.00 431.04 146 GLU C N 1
ATOM 4195 C CA . GLU C 2 140 ? 113.277 111.873 68.280 1.00 430.76 146 GLU C CA 1
ATOM 4196 C C . GLU C 2 140 ? 113.116 112.523 69.649 1.00 431.14 146 GLU C C 1
ATOM 4197 O O . GLU C 2 140 ? 113.162 113.753 69.767 1.00 431.32 146 GLU C O 1
ATOM 4203 N N . ASP C 2 141 ? 112.917 111.713 70.693 1.00 433.20 147 ASP C N 1
ATOM 4204 C CA . ASP C 2 141 ? 112.814 112.260 72.043 1.00 433.11 147 ASP C CA 1
ATOM 4205 C C . ASP C 2 141 ? 114.115 112.931 72.465 1.00 433.40 147 ASP C C 1
ATOM 4206 O O . ASP C 2 141 ? 114.096 113.997 73.092 1.00 433.39 147 ASP C O 1
ATOM 4211 N N . ALA C 2 142 ? 115.255 112.317 72.139 1.00 441.34 148 ALA C N 1
ATOM 4212 C CA . ALA C 2 142 ? 116.540 112.938 72.443 1.00 441.27 148 ALA C CA 1
ATOM 4213 C C . ALA C 2 142 ? 116.710 114.249 71.687 1.00 441.46 148 ALA C C 1
ATOM 4214 O O . ALA C 2 142 ? 117.182 115.243 72.250 1.00 441.52 148 ALA C O 1
ATOM 4216 N N . LEU C 2 143 ? 116.330 114.270 70.406 1.00 446.98 149 LEU C N 1
ATOM 4217 C CA . LEU C 2 143 ? 116.378 115.512 69.643 1.00 446.83 149 LEU C CA 1
ATOM 4218 C C . LEU C 2 143 ? 115.325 116.502 70.121 1.00 447.13 149 LEU C C 1
ATOM 4219 O O . LEU C 2 143 ? 115.553 117.716 70.077 1.00 447.38 149 LEU C O 1
ATOM 4224 N N . GLY C 2 144 ? 114.169 116.008 70.571 1.00 454.49 150 GLY C N 1
ATOM 4225 C CA . GLY C 2 144 ? 113.144 116.902 71.086 1.00 454.63 150 GLY C CA 1
ATOM 4226 C C . GLY C 2 144 ? 113.602 117.657 72.318 1.00 454.82 150 GLY C C 1
ATOM 4227 O O . GLY C 2 144 ? 113.359 118.859 72.454 1.00 455.23 150 GLY C O 1
ATOM 4228 N N . GLU C 2 145 ? 114.273 116.959 73.237 1.00 455.38 151 GLU C N 1
ATOM 4229 C CA . GLU C 2 145 ? 114.842 117.629 74.402 1.00 455.37 151 GLU C CA 1
ATOM 4230 C C . GLU C 2 145 ? 115.964 118.578 74.003 1.00 455.61 151 GLU C C 1
ATOM 4231 O O . GLU C 2 145 ? 116.132 119.633 74.625 1.00 455.67 151 GLU C O 1
ATOM 4237 N N . PHE C 2 146 ? 116.741 118.217 72.979 1.00 457.77 152 PHE C N 1
ATOM 4238 C CA . PHE C 2 146 ? 117.753 119.127 72.454 1.00 457.67 152 PHE C CA 1
ATOM 4239 C C . PHE C 2 146 ? 117.110 120.392 71.895 1.00 457.97 152 PHE C C 1
ATOM 4240 O O . PHE C 2 146 ? 117.600 121.503 72.129 1.00 458.21 152 PHE C O 1
ATOM 4248 N N . ARG C 2 147 ? 116.008 120.241 71.156 1.00 461.26 153 ARG C N 1
ATOM 4249 C CA . ARG C 2 147 ? 115.315 121.404 70.610 1.00 461.15 153 ARG C CA 1
ATOM 4250 C C . ARG C 2 147 ? 114.728 122.273 71.717 1.00 461.12 153 ARG C C 1
ATOM 4251 O O . ARG C 2 147 ? 114.780 123.506 71.638 1.00 461.18 153 ARG C O 1
ATOM 4259 N N . ASN C 2 148 ? 114.156 121.648 72.750 1.00 458.35 154 ASN C N 1
ATOM 4260 C CA . ASN C 2 148 ? 113.527 122.410 73.825 1.00 457.75 154 ASN C CA 1
ATOM 4261 C C . ASN C 2 148 ? 114.545 123.259 74.578 1.00 457.56 154 ASN C C 1
ATOM 4262 O O . ASN C 2 148 ? 114.281 124.427 74.889 1.00 457.47 154 ASN C O 1
ATOM 4267 N N . TRP C 2 149 ? 115.711 122.688 74.886 1.00 450.69 155 TRP C N 1
ATOM 4268 C CA . TRP C 2 149 ? 116.737 123.437 75.605 1.00 450.44 155 TRP C CA 1
ATOM 4269 C C . TRP C 2 149 ? 117.284 124.580 74.759 1.00 450.66 155 TRP C C 1
ATOM 4270 O O . TRP C 2 149 ? 117.500 125.690 75.260 1.00 450.64 155 TRP C O 1
ATOM 4281 N N . SER C 2 150 ? 117.519 124.324 73.471 1.00 451.05 156 SER C N 1
ATOM 4282 C CA . SER C 2 150 ? 118.157 125.321 72.618 1.00 450.74 156 SER C CA 1
ATOM 4283 C C . SER C 2 150 ? 117.244 126.517 72.377 1.00 450.40 156 SER C C 1
ATOM 4284 O O . SER C 2 150 ? 117.664 127.670 72.522 1.00 450.11 156 SER C O 1
ATOM 4287 N N . GLY C 2 151 ? 115.995 126.264 72.010 1.00 435.49 157 GLY C N 1
ATOM 4288 C CA . GLY C 2 151 ? 115.102 127.352 71.613 1.00 434.86 157 GLY C CA 1
ATOM 4289 C C . GLY C 2 151 ? 115.337 127.840 70.201 1.00 434.59 157 GLY C C 1
ATOM 4290 O O . GLY C 2 151 ? 114.390 127.955 69.418 1.00 434.63 157 GLY C O 1
ATOM 4291 N N . PHE C 2 152 ? 116.588 128.131 69.855 1.00 417.74 158 PHE C N 1
ATOM 4292 C CA . PHE C 2 152 ? 116.968 128.506 68.500 1.00 417.57 158 PHE C CA 1
ATOM 4293 C C . PHE C 2 152 ? 117.403 127.312 67.662 1.00 417.88 158 PHE C C 1
ATOM 4294 O O . PHE C 2 152 ? 117.818 127.497 66.513 1.00 417.70 158 PHE C O 1
ATOM 4302 N N . GLY C 2 153 ? 117.321 126.099 68.205 1.00 436.72 159 GLY C N 1
ATOM 4303 C CA . GLY C 2 153 ? 117.750 124.910 67.495 1.00 436.78 159 GLY C CA 1
ATOM 4304 C C . GLY C 2 153 ? 116.732 124.376 66.510 1.00 436.82 159 GLY C C 1
ATOM 4305 O O . GLY C 2 153 ? 116.666 123.166 66.272 1.00 436.88 159 GLY C O 1
ATOM 4306 N N . GLY C 2 154 ? 115.929 125.267 65.929 1.00 442.83 160 GLY C N 1
ATOM 4307 C CA . GLY C 2 154 ? 114.961 124.861 64.926 1.00 442.89 160 GLY C CA 1
ATOM 4308 C C . GLY C 2 154 ? 115.560 124.525 63.578 1.00 443.11 160 GLY C C 1
ATOM 4309 O O . GLY C 2 154 ? 114.847 123.995 62.718 1.00 443.25 160 GLY C O 1
ATOM 4310 N N . ALA C 2 155 ? 116.845 124.818 63.374 1.00 450.38 161 ALA C N 1
ATOM 4311 C CA . ALA C 2 155 ? 117.515 124.505 62.119 1.00 450.56 161 ALA C CA 1
ATOM 4312 C C . ALA C 2 155 ? 117.854 123.026 61.982 1.00 450.88 161 ALA C C 1
ATOM 4313 O O . ALA C 2 155 ? 118.331 122.616 60.918 1.00 451.06 161 ALA C O 1
ATOM 4315 N N . LEU C 2 156 ? 117.629 122.224 63.027 1.00 455.73 162 LEU C N 1
ATOM 4316 C CA . LEU C 2 156 ? 117.921 120.796 62.960 1.00 455.71 162 LEU C CA 1
ATOM 4317 C C . LEU C 2 156 ? 117.099 120.083 61.895 1.00 455.98 162 LEU C C 1
ATOM 4318 O O . LEU C 2 156 ? 117.494 119.001 61.446 1.00 456.26 162 LEU C O 1
ATOM 4323 N N . ASP C 2 157 ? 115.967 120.658 61.483 1.00 456.84 163 ASP C N 1
ATOM 4324 C CA . ASP C 2 157 ? 115.135 120.044 60.456 1.00 456.54 163 ASP C CA 1
ATOM 4325 C C . ASP C 2 157 ? 115.813 120.000 59.093 1.00 456.25 163 ASP C C 1
ATOM 4326 O O . ASP C 2 157 ? 115.375 119.233 58.229 1.00 456.10 163 ASP C O 1
ATOM 4331 N N . MET C 2 158 ? 116.862 120.795 58.879 1.00 448.28 164 MET C N 1
ATOM 4332 C CA . MET C 2 158 ? 117.596 120.769 57.622 1.00 447.88 164 MET C CA 1
ATOM 4333 C C . MET C 2 158 ? 118.441 119.514 57.454 1.00 447.97 164 MET C C 1
ATOM 4334 O O . MET C 2 158 ? 118.864 119.218 56.331 1.00 447.89 164 MET C O 1
ATOM 4339 N N . LEU C 2 159 ? 118.696 118.777 58.531 1.00 450.94 165 LEU C N 1
ATOM 4340 C CA . LEU C 2 159 ? 119.474 117.551 58.448 1.00 450.82 165 LEU C CA 1
ATOM 4341 C C . LEU C 2 159 ? 118.650 116.433 57.820 1.00 450.82 165 LEU C C 1
ATOM 4342 O O . LEU C 2 159 ? 117.431 116.351 57.999 1.00 450.95 165 LEU C O 1
ATOM 4347 N N . GLU C 2 160 ? 119.335 115.564 57.074 1.00 447.51 166 GLU C N 1
ATOM 4348 C CA . GLU C 2 160 ? 118.659 114.457 56.408 1.00 447.41 166 GLU C CA 1
ATOM 4349 C C . GLU C 2 160 ? 118.270 113.349 57.380 1.00 447.19 166 GLU C C 1
ATOM 4350 O O . GLU C 2 160 ? 117.301 112.624 57.127 1.00 447.18 166 GLU C O 1
ATOM 4356 N N . GLU C 2 161 ? 119.001 113.201 58.483 1.00 438.89 167 GLU C N 1
ATOM 4357 C CA . GLU C 2 161 ? 118.730 112.140 59.440 1.00 438.61 167 GLU C CA 1
ATOM 4358 C C . GLU C 2 161 ? 119.060 112.630 60.842 1.00 438.67 167 GLU C C 1
ATOM 4359 O O . GLU C 2 161 ? 119.813 113.591 61.025 1.00 438.76 167 GLU C O 1
ATOM 4365 N N . ASN C 2 162 ? 118.483 111.956 61.831 1.00 437.43 168 ASN C N 1
ATOM 4366 C CA . ASN C 2 162 ? 118.724 112.304 63.225 1.00 437.54 168 ASN C CA 1
ATOM 4367 C C . ASN C 2 162 ? 120.096 111.793 63.650 1.00 437.67 168 ASN C C 1
ATOM 4368 O O . ASN C 2 162 ? 120.341 110.583 63.584 1.00 437.90 168 ASN C O 1
ATOM 4373 N N . PRO C 2 163 ? 121.010 112.664 64.086 1.00 429.67 169 PRO C N 1
ATOM 4374 C CA . PRO C 2 163 ? 122.336 112.195 64.512 1.00 429.35 169 PRO C CA 1
ATOM 4375 C C . PRO C 2 163 ? 122.374 111.633 65.923 1.00 429.17 169 PRO C C 1
ATOM 4376 O O . PRO C 2 163 ? 123.377 111.005 66.290 1.00 428.63 169 PRO C O 1
ATOM 4380 N N . LEU C 2 164 ? 121.321 111.837 66.726 1.00 428.69 170 LEU C N 1
ATOM 4381 C CA . LEU C 2 164 ? 121.330 111.382 68.108 1.00 428.34 170 LEU C CA 1
ATOM 4382 C C . LEU C 2 164 ? 120.794 109.958 68.217 1.00 428.11 170 LEU C C 1
ATOM 4383 O O . LEU C 2 164 ? 119.750 109.633 67.641 1.00 428.40 170 LEU C O 1
ATOM 4388 N N . PRO C 2 165 ? 121.491 109.096 68.948 1.00 408.02 171 PRO C N 1
ATOM 4389 C CA . PRO C 2 165 ? 121.036 107.717 69.127 1.00 407.69 171 PRO C CA 1
ATOM 4390 C C . PRO C 2 165 ? 120.004 107.604 70.245 1.00 407.66 171 PRO C C 1
ATOM 4391 O O . PRO C 2 165 ? 119.684 108.571 70.937 1.00 407.94 171 PRO C O 1
ATOM 4395 N N . ALA C 2 166 ? 119.483 106.389 70.401 1.00 390.73 172 ALA C N 1
ATOM 4396 C CA . ALA C 2 166 ? 118.506 106.120 71.445 1.00 390.58 172 ALA C CA 1
ATOM 4397 C C . ALA C 2 166 ? 119.143 106.244 72.825 1.00 390.47 172 ALA C C 1
ATOM 4398 O O . ALA C 2 166 ? 120.295 105.859 73.042 1.00 390.44 172 ALA C O 1
ATOM 4400 N N . VAL C 2 167 ? 118.376 106.792 73.765 1.00 382.53 173 VAL C N 1
ATOM 4401 C CA . VAL C 2 167 ? 118.835 107.021 75.129 1.00 382.00 173 VAL C 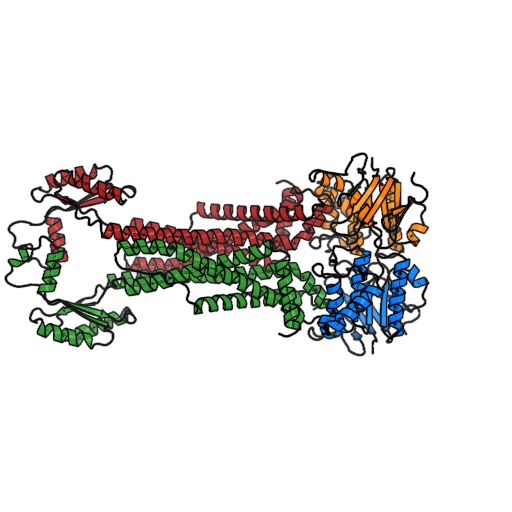CA 1
ATOM 4402 C C . VAL C 2 167 ? 117.911 106.285 76.088 1.00 382.06 173 VAL C C 1
ATOM 4403 O O . VAL C 2 167 ? 116.684 106.405 76.001 1.00 382.50 173 VAL C O 1
ATOM 4407 N N . ALA C 2 168 ? 118.503 105.525 77.006 1.00 362.19 174 ALA C N 1
ATOM 4408 C CA . ALA C 2 168 ? 117.762 104.785 78.017 1.00 361.93 174 ALA C CA 1
ATOM 4409 C C . ALA C 2 168 ? 118.251 105.194 79.397 1.00 361.65 174 ALA C C 1
ATOM 4410 O O . ALA C 2 168 ? 119.451 105.395 79.606 1.00 361.53 174 ALA C O 1
ATOM 4412 N N . VAL C 2 169 ? 117.316 105.314 80.337 1.00 345.17 175 VAL C N 1
ATOM 4413 C CA . VAL C 2 169 ? 117.607 105.750 81.698 1.00 344.20 175 VAL C CA 1
ATOM 4414 C C . VAL C 2 169 ? 117.308 104.600 82.649 1.00 344.05 175 VAL C C 1
ATOM 4415 O O . VAL C 2 169 ? 116.195 104.062 82.651 1.00 344.71 175 VAL C O 1
ATOM 4419 N N . VAL C 2 170 ? 118.299 104.230 83.455 1.00 325.38 176 VAL C N 1
ATOM 4420 C CA . VAL C 2 170 ? 118.171 103.160 84.437 1.00 324.92 176 VAL C CA 1
ATOM 4421 C C . VAL C 2 170 ? 118.453 103.742 85.815 1.00 324.75 176 VAL C C 1
ATOM 4422 O O . VAL C 2 170 ? 119.496 104.371 86.026 1.00 324.68 176 VAL C O 1
ATOM 4426 N N . ILE C 2 171 ? 117.529 103.532 86.744 1.00 324.26 177 ILE C N 1
ATOM 4427 C CA . ILE C 2 171 ? 117.666 104.005 88.119 1.00 324.22 177 ILE C CA 1
ATOM 4428 C C . ILE C 2 171 ? 118.146 102.837 88.973 1.00 324.57 177 ILE C C 1
ATOM 4429 O O . ILE C 2 171 ? 117.420 101.839 89.098 1.00 325.07 177 ILE C O 1
ATOM 4434 N N . PRO C 2 172 ? 119.337 102.908 89.560 1.00 325.79 178 PRO C N 1
ATOM 4435 C CA . PRO C 2 172 ? 119.775 101.839 90.462 1.00 326.04 178 PRO C CA 1
ATOM 4436 C C . PRO C 2 172 ? 118.972 101.847 91.752 1.00 326.15 178 PRO C C 1
ATOM 4437 O O . PRO C 2 172 ? 118.359 102.850 92.125 1.00 325.84 178 PRO C O 1
ATOM 4441 N N . LYS C 2 173 ? 118.973 100.701 92.431 1.00 334.46 179 LYS C N 1
ATOM 4442 C CA . LYS C 2 173 ? 118.282 100.595 93.708 1.00 334.33 179 LYS C CA 1
ATOM 4443 C C . LYS C 2 173 ? 118.889 101.560 94.718 1.00 334.53 179 LYS C C 1
ATOM 4444 O O . LYS C 2 173 ? 120.101 101.793 94.730 1.00 334.70 179 LYS C O 1
ATOM 4450 N N . LEU C 2 174 ? 118.029 102.128 95.568 1.00 337.44 180 LEU C N 1
ATOM 4451 C CA . LEU C 2 174 ? 118.471 103.167 96.494 1.00 337.72 180 LEU C CA 1
ATOM 4452 C C . LEU C 2 174 ? 119.530 102.645 97.457 1.00 337.98 180 LEU C C 1
ATOM 4453 O O . LEU C 2 174 ? 120.513 103.337 97.745 1.00 337.73 180 LEU C O 1
ATOM 4458 N N . ASP C 2 175 ? 119.350 101.426 97.964 1.00 348.35 181 ASP C N 1
ATOM 4459 C CA . ASP C 2 175 ? 120.328 100.828 98.862 1.00 348.21 181 ASP C CA 1
ATOM 4460 C C . ASP C 2 175 ? 121.558 100.300 98.135 1.00 348.01 181 ASP C C 1
ATOM 4461 O O . ASP C 2 175 ? 122.549 99.964 98.792 1.00 347.99 181 ASP C O 1
ATOM 4466 N N . PHE C 2 176 ? 121.520 100.219 96.805 1.00 336.57 182 PHE C N 1
ATOM 4467 C CA . PHE C 2 176 ? 122.624 99.694 96.013 1.00 336.06 182 PHE C CA 1
ATOM 4468 C C . PHE C 2 176 ? 123.424 100.797 95.328 1.00 335.88 182 PHE C C 1
ATOM 4469 O O . PHE C 2 176 ? 124.050 100.548 94.292 1.00 335.69 182 PHE C O 1
ATOM 4477 N N . GLN C 2 177 ? 123.418 102.010 95.884 1.00 328.51 183 GLN C N 1
ATOM 4478 C CA . GLN C 2 177 ? 124.127 103.143 95.299 1.00 328.18 183 GLN C CA 1
ATOM 4479 C C . GLN C 2 177 ? 125.543 103.300 95.843 1.00 328.13 183 GLN C C 1
ATOM 4480 O O . GLN C 2 177 ? 126.070 104.421 95.873 1.00 328.05 183 GLN C O 1
ATOM 4486 N N . GLY C 2 178 ? 126.170 102.212 96.283 1.00 323.68 184 GLY C N 1
ATOM 4487 C CA . GLY C 2 178 ? 127.559 102.284 96.689 1.00 323.23 184 GLY C CA 1
ATOM 4488 C C . GLY C 2 178 ? 128.475 102.532 95.506 1.00 323.49 184 GLY C C 1
ATOM 4489 O O . GLY C 2 178 ? 128.175 102.171 94.368 1.00 324.02 184 GLY C O 1
ATOM 4490 N N . THR C 2 179 ? 129.621 103.156 95.788 1.00 315.47 185 THR C N 1
ATOM 4491 C CA . THR C 2 179 ? 130.533 103.557 94.720 1.00 314.99 185 THR C CA 1
ATOM 4492 C C . THR C 2 179 ? 131.021 102.351 93.926 1.00 315.39 185 THR C C 1
ATOM 4493 O O . THR C 2 179 ? 131.053 102.378 92.690 1.00 315.42 185 THR C O 1
ATOM 4497 N N . GLU C 2 180 ? 131.405 101.279 94.621 1.00 322.34 186 GLU C N 1
ATOM 4498 C CA . GLU C 2 180 ? 131.842 100.072 93.928 1.00 322.55 186 GLU C CA 1
ATOM 4499 C C . GLU C 2 180 ? 130.674 99.373 93.241 1.00 322.80 186 GLU C C 1
ATOM 4500 O O . GLU C 2 180 ? 130.822 98.854 92.128 1.00 322.89 186 GLU C O 1
ATOM 4506 N N . SER C 2 181 ? 129.506 99.350 93.890 1.00 326.47 187 SER C N 1
ATOM 4507 C CA . SER C 2 181 ? 128.353 98.655 93.324 1.00 326.29 187 SER C CA 1
ATOM 4508 C C . SER C 2 181 ? 127.906 99.289 92.013 1.00 326.15 187 SER C C 1
ATOM 4509 O O . SER C 2 181 ? 127.575 98.581 91.054 1.00 326.42 187 SER C O 1
ATOM 4512 N N . LEU C 2 182 ? 127.881 100.623 91.955 1.00 314.11 188 LEU C N 1
ATOM 4513 C CA . LEU C 2 182 ? 127.457 101.303 90.735 1.00 313.57 188 LEU C CA 1
ATOM 4514 C C . LEU C 2 182 ? 128.400 101.006 89.577 1.00 313.89 188 LEU C C 1
ATOM 4515 O O . LEU C 2 182 ? 127.954 100.766 88.448 1.00 313.88 188 LEU C O 1
ATOM 4520 N N . ASN C 2 183 ? 129.710 101.023 89.834 1.00 318.30 189 ASN C N 1
ATOM 4521 C CA . ASN C 2 183 ? 130.670 100.682 88.789 1.00 318.14 189 ASN C CA 1
ATOM 4522 C C . ASN C 2 183 ? 130.518 99.230 88.357 1.00 318.40 189 ASN C C 1
ATOM 4523 O O . ASN C 2 183 ? 130.600 98.917 87.164 1.00 318.60 189 ASN C O 1
ATOM 4528 N N . THR C 2 184 ? 130.303 98.327 89.317 1.00 319.15 190 THR C N 1
ATOM 4529 C CA . THR C 2 184 ? 130.056 96.930 88.976 1.00 318.76 190 THR C CA 1
ATOM 4530 C C . THR C 2 184 ? 128.772 96.781 88.170 1.00 318.76 190 THR C C 1
ATOM 4531 O O . THR C 2 184 ? 128.727 96.024 87.193 1.00 318.25 190 THR C O 1
ATOM 4535 N N . LEU C 2 185 ? 127.717 97.495 88.567 1.00 326.77 191 LEU C N 1
ATOM 4536 C CA . LEU C 2 185 ? 126.460 97.437 87.828 1.00 326.83 191 LEU C CA 1
ATOM 4537 C C . LEU C 2 185 ? 126.620 98.008 86.425 1.00 327.27 191 LEU C C 1
ATOM 4538 O O . LEU C 2 185 ? 126.110 97.444 85.450 1.00 328.07 191 LEU C O 1
ATOM 4543 N N . ARG C 2 186 ? 127.329 99.133 86.303 1.00 321.83 192 ARG C N 1
ATOM 4544 C CA . ARG C 2 186 ? 127.510 99.759 84.996 1.00 321.52 192 ARG C CA 1
ATOM 4545 C C . ARG C 2 186 ? 128.317 98.861 84.066 1.00 322.25 192 ARG C C 1
ATOM 4546 O O . ARG C 2 186 ? 127.997 98.731 82.879 1.00 322.25 192 ARG C O 1
ATOM 4554 N N . ASP C 2 187 ? 129.376 98.238 84.590 1.00 333.70 193 ASP C N 1
ATOM 4555 C CA . ASP C 2 187 ? 130.166 97.314 83.782 1.00 333.77 193 ASP C CA 1
ATOM 4556 C C . ASP C 2 187 ? 129.344 96.108 83.352 1.00 333.87 193 ASP C C 1
ATOM 4557 O O . ASP C 2 187 ? 129.465 95.647 82.211 1.00 334.05 193 ASP C O 1
ATOM 4562 N N . ARG C 2 188 ? 128.509 95.581 84.250 1.00 333.90 194 ARG C N 1
ATOM 4563 C CA . ARG C 2 188 ? 127.642 94.464 83.892 1.00 333.65 194 ARG C CA 1
ATOM 4564 C C . ARG C 2 188 ? 126.595 94.885 82.867 1.00 333.93 194 ARG C C 1
ATOM 4565 O O . ARG C 2 188 ? 126.172 94.075 82.034 1.00 333.68 194 ARG C O 1
ATOM 4573 N N . ILE C 2 189 ? 126.164 96.147 82.917 1.00 336.24 195 ILE C N 1
ATOM 4574 C CA . ILE C 2 189 ? 125.191 96.644 81.949 1.00 335.63 195 ILE C CA 1
ATOM 4575 C C . ILE C 2 189 ? 125.802 96.695 80.553 1.00 335.58 195 ILE C C 1
ATOM 4576 O O . ILE C 2 189 ? 125.139 96.376 79.559 1.00 335.36 195 ILE C O 1
ATOM 4581 N N . THR C 2 190 ? 127.079 97.078 80.458 1.00 331.98 196 THR C N 1
ATOM 4582 C CA . THR C 2 190 ? 127.727 97.212 79.156 1.00 331.38 196 THR C CA 1
ATOM 4583 C C . THR C 2 190 ? 127.748 95.892 78.395 1.00 331.55 196 THR C C 1
ATOM 4584 O O . THR C 2 190 ? 127.791 95.889 77.159 1.00 331.08 196 THR C O 1
ATOM 4588 N N . GLN C 2 191 ? 127.709 94.765 79.107 1.00 334.38 197 GLN C N 1
ATOM 4589 C CA . GLN C 2 191 ? 127.702 93.459 78.461 1.00 334.10 197 GLN C CA 1
ATOM 4590 C C . GLN C 2 191 ? 126.407 93.175 77.711 1.00 334.14 197 GLN C C 1
ATOM 4591 O O . GLN C 2 191 ? 126.371 92.235 76.909 1.00 333.90 197 GLN C O 1
ATOM 4597 N N . ILE C 2 192 ? 125.351 93.954 77.950 1.00 343.07 198 ILE C N 1
ATOM 4598 C CA . ILE C 2 192 ? 124.083 93.732 77.269 1.00 343.00 198 ILE C CA 1
ATOM 4599 C C . ILE C 2 192 ? 124.203 94.151 75.810 1.00 343.26 198 ILE C C 1
ATOM 4600 O O . ILE C 2 192 ? 124.728 95.228 75.492 1.00 343.59 198 ILE C O 1
ATOM 4605 N N . ASN C 2 193 ? 123.720 93.294 74.914 1.00 348.45 199 ASN C N 1
ATOM 4606 C CA . ASN C 2 193 ? 123.795 93.564 73.486 1.00 348.79 199 ASN C CA 1
ATOM 4607 C C . ASN C 2 193 ? 122.948 94.778 73.115 1.00 349.03 199 ASN C C 1
ATOM 4608 O O . ASN C 2 193 ? 121.920 95.063 73.735 1.00 348.99 199 ASN C O 1
ATOM 4613 N N . GLY C 2 194 ? 123.396 95.496 72.086 1.00 360.14 200 GLY C N 1
ATOM 4614 C CA . GLY C 2 194 ? 122.700 96.669 71.605 1.00 360.14 200 GLY C CA 1
ATOM 4615 C C . GLY C 2 194 ? 123.024 97.958 72.324 1.00 360.52 200 GLY C C 1
ATOM 4616 O O . GLY C 2 194 ? 122.393 98.983 72.035 1.00 360.86 200 GLY C O 1
ATOM 4617 N N . ILE C 2 195 ? 123.980 97.949 73.247 1.00 352.36 201 ILE C N 1
ATOM 4618 C CA . ILE C 2 195 ? 124.345 99.142 74.001 1.00 352.17 201 ILE C CA 1
ATOM 4619 C C . ILE C 2 195 ? 125.612 99.740 73.409 1.00 351.70 201 ILE C C 1
ATOM 4620 O O . ILE C 2 195 ? 126.669 99.098 73.395 1.00 351.37 201 ILE C O 1
ATOM 4625 N N . ASP C 2 196 ? 125.507 100.975 72.918 1.00 342.89 202 ASP C N 1
ATOM 4626 C CA . ASP C 2 196 ? 126.661 101.698 72.400 1.00 342.11 202 ASP C CA 1
ATOM 4627 C C . ASP C 2 196 ? 127.558 102.222 73.514 1.00 341.87 202 ASP C C 1
ATOM 4628 O O . ASP C 2 196 ? 128.787 102.192 73.385 1.00 341.52 202 ASP C O 1
ATOM 4633 N N . GLU C 2 197 ? 126.966 102.696 74.609 1.00 330.58 203 GLU C N 1
ATOM 4634 C CA . GLU C 2 197 ? 127.728 103.258 75.714 1.00 329.98 203 GLU C CA 1
ATOM 4635 C C . GLU C 2 197 ? 126.833 103.349 76.941 1.00 329.85 203 GLU C C 1
ATOM 4636 O O . GLU C 2 197 ? 125.657 103.708 76.841 1.00 330.55 203 GLU C O 1
ATOM 4642 N N . VAL C 2 198 ? 127.404 103.018 78.095 1.00 319.33 204 VAL C N 1
ATOM 4643 C CA . VAL C 2 198 ? 126.759 103.223 79.387 1.00 319.01 204 VAL C CA 1
ATOM 4644 C C . VAL C 2 198 ? 127.425 104.428 80.035 1.00 318.64 204 VAL C C 1
ATOM 4645 O O . VAL C 2 198 ? 128.633 104.408 80.306 1.00 319.06 204 VAL C O 1
ATOM 4649 N N . ARG C 2 199 ? 126.642 105.473 80.284 1.00 299.71 205 ARG C N 1
ATOM 4650 C CA . ARG C 2 199 ? 127.165 106.768 80.698 1.00 299.23 205 ARG C CA 1
ATOM 4651 C C . ARG C 2 199 ? 126.795 107.026 82.151 1.00 298.59 205 ARG C C 1
ATOM 4652 O O . ARG C 2 199 ? 125.634 106.857 82.540 1.00 299.00 205 ARG C O 1
ATOM 4660 N N . MET C 2 200 ? 127.779 107.433 82.943 1.00 264.24 206 MET C N 1
ATOM 4661 C CA . MET C 2 200 ? 127.564 107.878 84.310 1.00 263.35 206 MET C CA 1
ATOM 4662 C C . MET C 2 200 ? 128.145 109.274 84.494 1.00 263.26 206 MET C C 1
ATOM 4663 O O . MET C 2 200 ? 129.138 109.648 83.865 1.00 263.76 206 MET C O 1
ATOM 4668 N N . ASP C 2 201 ? 127.509 110.049 85.372 1.00 224.23 207 ASP C N 1
ATOM 4669 C CA . ASP C 2 201 ? 128.018 111.375 85.692 1.00 223.20 207 ASP C CA 1
ATOM 4670 C C . ASP C 2 201 ? 129.327 111.329 86.469 1.00 221.84 207 ASP C C 1
ATOM 4671 O O . ASP C 2 201 ? 130.037 112.340 86.507 1.00 220.38 207 ASP C O 1
ATOM 4676 N N . ASP C 2 202 ? 129.659 110.183 87.068 1.00 207.59 208 ASP C N 1
ATOM 4677 C CA . ASP C 2 202 ? 130.939 109.961 87.734 1.00 207.21 208 ASP C CA 1
ATOM 4678 C C . ASP C 2 202 ? 131.271 111.066 88.729 1.00 207.07 208 ASP C C 1
ATOM 4679 O O . ASP C 2 202 ? 131.022 110.923 89.930 1.00 206.55 208 ASP C O 1
ATOM 4684 N N . SER C 2 203 ? 131.849 112.162 88.233 1.00 191.26 209 SER C N 1
ATOM 4685 C CA . SER C 2 203 ? 132.268 113.261 89.096 1.00 190.57 209 SER C CA 1
ATOM 4686 C C . SER C 2 203 ? 131.110 113.803 89.925 1.00 190.19 209 SER C C 1
ATOM 4687 O O . SER C 2 203 ? 131.254 114.052 91.126 1.00 190.56 209 SER C O 1
ATOM 4690 N N . TRP C 2 204 ? 129.950 113.993 89.295 1.00 177.33 210 TRP C N 1
ATOM 4691 C CA . TRP C 2 204 ? 128.799 114.509 90.028 1.00 175.88 210 TRP C CA 1
ATOM 4692 C C . TRP C 2 204 ? 128.255 113.484 91.016 1.00 175.47 210 TRP C C 1
ATOM 4693 O O . TRP C 2 204 ? 127.645 113.862 92.022 1.00 174.15 210 TRP C O 1
ATOM 4704 N N . PHE C 2 205 ? 128.455 112.191 90.749 1.00 188.45 211 PHE C N 1
ATOM 4705 C CA . PHE C 2 205 ? 128.068 111.169 91.717 1.00 187.24 211 PHE C CA 1
ATOM 4706 C C . PHE C 2 205 ? 128.886 111.291 92.995 1.00 187.49 211 PHE C C 1
ATOM 4707 O O . PHE C 2 205 ? 128.333 111.356 94.099 1.00 188.40 211 PHE C O 1
ATOM 4715 N N . ALA C 2 206 ? 130.215 111.321 92.862 1.00 160.91 212 ALA C N 1
ATOM 4716 C CA . ALA C 2 206 ? 131.079 111.381 94.036 1.00 158.95 212 ALA C CA 1
ATOM 4717 C C . ALA C 2 206 ? 130.946 112.715 94.756 1.00 158.45 212 ALA C C 1
ATOM 4718 O O . ALA C 2 206 ? 130.955 112.765 95.991 1.00 159.52 212 ALA C O 1
ATOM 4720 N N . ARG C 2 207 ? 130.830 113.809 94.000 1.00 153.27 213 ARG C N 1
ATOM 4721 C CA . ARG C 2 207 ? 130.700 115.124 94.620 1.00 152.95 213 ARG C CA 1
ATOM 4722 C C . ARG C 2 207 ? 129.434 115.214 95.460 1.00 154.35 213 ARG C C 1
ATOM 4723 O O . ARG C 2 207 ? 129.456 115.750 96.574 1.00 155.78 213 ARG C O 1
ATOM 4731 N N . LEU C 2 208 ? 128.318 114.696 94.944 1.00 146.52 214 LEU C N 1
ATOM 4732 C CA . LEU C 2 208 ? 127.088 114.670 95.728 1.00 143.95 214 LEU C CA 1
ATOM 4733 C C . LEU C 2 208 ? 127.222 113.740 96.927 1.00 143.28 214 LEU C C 1
ATOM 4734 O O . LEU C 2 208 ? 126.745 114.058 98.022 1.00 145.40 214 LEU C O 1
ATOM 4739 N N . ALA C 2 209 ? 127.863 112.585 96.737 1.00 138.08 215 ALA C N 1
ATOM 4740 C CA . ALA C 2 209 ? 128.044 111.648 97.840 1.00 138.92 215 ALA C CA 1
ATOM 4741 C C . ALA C 2 209 ? 128.942 112.233 98.922 1.00 138.18 215 ALA C C 1
ATOM 4742 O O . ALA C 2 209 ? 128.704 112.022 100.117 1.00 137.67 215 ALA C O 1
ATOM 4744 N N . ALA C 2 210 ? 129.986 112.962 98.523 1.00 128.82 216 ALA C N 1
ATOM 4745 C CA . ALA C 2 210 ? 130.899 113.542 99.502 1.00 126.32 216 ALA C CA 1
ATOM 4746 C C . ALA C 2 210 ? 130.191 114.556 100.390 1.00 125.75 216 ALA C C 1
ATOM 4747 O O . ALA C 2 210 ? 130.407 114.583 101.607 1.00 126.82 216 ALA C O 1
ATOM 4749 N N . LEU C 2 211 ? 129.345 115.403 99.800 1.00 120.82 217 LEU C N 1
ATOM 4750 C CA . LEU C 2 211 ? 128.631 116.401 100.590 1.00 121.62 217 LEU C CA 1
ATOM 4751 C C . LEU C 2 211 ? 127.676 115.746 101.579 1.00 122.28 217 LEU C C 1
ATOM 4752 O O . LEU C 2 211 ? 127.567 116.184 102.730 1.00 123.65 217 LEU C O 1
ATOM 4757 N N . THR C 2 212 ? 126.969 114.699 101.147 1.00 123.10 218 THR C N 1
ATOM 4758 C CA . THR C 2 212 ? 126.056 114.004 102.048 1.00 123.01 218 THR C CA 1
ATOM 4759 C C . THR C 2 212 ? 126.809 113.353 103.201 1.00 125.77 218 THR C C 1
ATOM 4760 O O . THR C 2 212 ? 126.352 113.388 104.349 1.00 129.06 218 THR C O 1
ATOM 4764 N N . GLY C 2 213 ? 127.965 112.753 102.915 1.00 122.47 219 GLY C N 1
ATOM 4765 C CA . GLY C 2 213 ? 128.757 112.154 103.977 1.00 122.66 219 GLY C CA 1
ATOM 4766 C C . GLY C 2 213 ? 129.234 113.172 104.995 1.00 123.04 219 GLY C C 1
ATOM 4767 O O . GLY C 2 213 ? 129.303 112.883 106.191 1.00 123.34 219 GLY C O 1
ATOM 4768 N N . LEU C 2 214 ? 129.571 114.378 104.532 1.00 114.96 220 LEU C N 1
ATOM 4769 C CA . LEU C 2 214 ? 129.979 115.435 105.452 1.00 112.29 220 LEU C CA 1
ATOM 4770 C C . LEU C 2 214 ? 128.833 115.834 106.373 1.00 113.17 220 LEU C C 1
ATOM 4771 O O . LEU C 2 214 ? 129.045 116.103 107.561 1.00 117.69 220 LEU C O 1
ATOM 4776 N N . VAL C 2 215 ? 127.611 115.884 105.840 1.00 102.34 221 VAL C N 1
ATOM 4777 C CA . VAL C 2 215 ? 126.451 116.205 106.666 1.00 100.60 221 VAL C CA 1
ATOM 4778 C C . VAL C 2 215 ? 126.250 115.137 107.733 1.00 103.49 221 VAL C C 1
ATOM 4779 O O . VAL C 2 215 ? 125.843 115.434 108.863 1.00 107.82 221 VAL C O 1
ATOM 4783 N N . GLY C 2 216 ? 126.543 113.880 107.397 1.00 106.46 222 GLY C N 1
ATOM 4784 C CA . GLY C 2 216 ? 126.395 112.812 108.372 1.00 109.43 222 GLY C CA 1
ATOM 4785 C C . GLY C 2 216 ? 127.330 112.959 109.556 1.00 109.26 222 GLY C C 1
ATOM 4786 O O . GLY C 2 216 ? 126.923 112.778 110.706 1.00 108.78 222 GLY C O 1
ATOM 4787 N N . ARG C 2 217 ? 128.597 113.291 109.295 1.00 110.19 223 ARG C N 1
ATOM 4788 C CA . ARG C 2 217 ? 129.563 113.418 110.382 1.00 109.41 223 ARG C CA 1
ATOM 4789 C C . ARG C 2 217 ? 129.245 114.609 111.277 1.00 112.84 223 ARG C C 1
ATOM 4790 O O . ARG C 2 217 ? 129.389 114.526 112.502 1.00 120.09 223 ARG C O 1
ATOM 4798 N N . VAL C 2 218 ? 128.822 115.729 110.688 1.00 106.38 224 VAL C N 1
ATOM 4799 C CA . VAL C 2 218 ? 128.471 116.895 111.491 1.00 106.83 224 VAL C CA 1
ATOM 4800 C C . VAL C 2 218 ? 127.224 116.619 112.323 1.00 107.60 224 VAL C C 1
ATOM 4801 O O . VAL C 2 218 ? 127.171 116.947 113.514 1.00 111.54 224 VAL C O 1
ATOM 4805 N N . SER C 2 219 ? 126.203 116.011 111.713 1.00 103.41 225 SER C N 1
ATOM 4806 C CA . SER C 2 219 ? 124.977 115.709 112.445 1.00 102.95 225 SER C CA 1
ATOM 4807 C C . SER C 2 219 ? 125.234 114.717 113.571 1.00 105.77 225 SER C C 1
ATOM 4808 O O . SER C 2 219 ? 124.683 114.857 114.669 1.00 111.07 225 SER C O 1
ATOM 4811 N N . ALA C 2 220 ? 126.061 113.701 113.316 1.00 95.64 226 ALA C N 1
ATOM 4812 C CA . ALA C 2 220 ? 126.400 112.746 114.366 1.00 94.37 226 ALA C CA 1
ATOM 4813 C C . ALA C 2 220 ? 127.152 113.424 115.503 1.00 96.05 226 ALA C C 1
ATOM 4814 O O . ALA C 2 220 ? 126.950 113.093 116.677 1.00 98.64 226 ALA C O 1
ATOM 4816 N N . MET C 2 221 ? 128.030 114.372 115.172 1.00 106.39 227 MET C N 1
ATOM 4817 C CA . MET C 2 221 ? 128.744 115.118 116.202 1.00 102.12 227 MET C CA 1
ATOM 4818 C C . MET C 2 221 ? 127.778 115.930 117.056 1.00 102.19 227 MET C C 1
ATOM 4819 O O . MET C 2 221 ? 127.909 115.985 118.283 1.00 106.01 227 MET C O 1
ATOM 4824 N N . ILE C 2 222 ? 126.799 116.572 116.417 1.00 93.33 228 ILE C N 1
ATOM 4825 C CA . ILE C 2 222 ? 125.823 117.365 117.155 1.00 93.68 228 ILE C CA 1
ATOM 4826 C C . ILE C 2 222 ? 124.911 116.463 117.977 1.00 98.68 228 ILE C C 1
ATOM 4827 O O . ILE C 2 222 ? 124.547 116.794 119.112 1.00 102.21 228 ILE C O 1
ATOM 4832 N N . GLY C 2 223 ? 124.534 115.309 117.425 1.00 89.22 229 GLY C N 1
ATOM 4833 C CA . GLY C 2 223 ? 123.626 114.421 118.134 1.00 81.88 229 GLY C CA 1
ATOM 4834 C C . GLY C 2 223 ? 124.201 113.904 119.438 1.00 87.33 229 GLY C C 1
ATOM 4835 O O . GLY C 2 223 ? 123.490 113.793 120.439 1.00 95.30 229 GLY C O 1
ATOM 4836 N N . VAL C 2 224 ? 125.493 113.573 119.443 1.00 79.20 230 VAL C N 1
ATOM 4837 C CA . VAL C 2 224 ? 126.131 113.083 120.662 1.00 77.33 230 VAL C CA 1
ATOM 4838 C C . VAL C 2 224 ? 126.135 114.164 121.735 1.00 84.66 230 VAL C C 1
ATOM 4839 O O . VAL C 2 224 ? 125.860 113.894 122.910 1.00 90.05 230 VAL C O 1
ATOM 4843 N N . LEU C 2 225 ? 126.444 115.404 121.350 1.00 86.47 231 LEU C N 1
ATOM 4844 C CA . LEU C 2 225 ? 126.486 116.492 122.322 1.00 84.01 231 LEU C CA 1
ATOM 4845 C C . LEU C 2 225 ? 125.119 116.726 122.952 1.00 89.38 231 LEU C C 1
ATOM 4846 O O . LEU C 2 225 ? 125.017 116.958 124.161 1.00 92.00 231 LEU C O 1
ATOM 4851 N N . MET C 2 226 ? 124.055 116.677 122.147 1.00 92.91 232 MET C N 1
ATOM 4852 C CA . MET C 2 226 ? 122.714 116.869 122.688 1.00 91.58 232 MET C CA 1
ATOM 4853 C C . MET C 2 226 ? 122.337 115.745 123.644 1.00 93.83 232 MET C C 1
ATOM 4854 O O . MET C 2 226 ? 121.721 115.989 124.688 1.00 96.72 232 MET C O 1
ATOM 4859 N N . VAL C 2 227 ? 122.687 114.505 123.299 1.00 79.60 233 VAL C N 1
ATOM 4860 C CA . VAL C 2 227 ? 122.396 113.378 124.179 1.00 77.12 233 VAL C CA 1
ATOM 4861 C C . VAL C 2 227 ? 123.184 113.494 125.477 1.00 86.25 233 VAL C C 1
ATOM 4862 O O . VAL C 2 227 ? 122.649 113.260 126.567 1.00 91.70 233 VAL C O 1
ATOM 4866 N N . ALA C 2 228 ? 124.464 113.861 125.384 1.00 85.57 234 ALA C N 1
ATOM 4867 C CA . ALA C 2 228 ? 125.286 113.993 126.582 1.00 79.46 234 ALA C CA 1
ATOM 4868 C C . ALA C 2 228 ? 124.758 115.088 127.498 1.00 79.69 234 ALA C C 1
ATOM 4869 O O . ALA C 2 228 ? 124.812 114.959 128.726 1.00 86.97 234 ALA C O 1
ATOM 4871 N N . ALA C 2 229 ? 124.253 116.178 126.919 1.00 74.31 235 ALA C N 1
ATOM 4872 C CA . ALA C 2 229 ? 123.697 117.255 127.731 1.00 81.58 235 ALA C CA 1
ATOM 4873 C C . ALA C 2 229 ? 122.482 116.782 128.519 1.00 85.59 235 ALA C C 1
ATOM 4874 O O . ALA C 2 229 ? 122.305 117.158 129.683 1.00 86.28 235 ALA C O 1
ATOM 4876 N N . VAL C 2 230 ? 121.632 115.959 127.901 1.00 84.15 236 VAL C N 1
ATOM 4877 C CA . VAL C 2 230 ? 120.451 115.447 128.591 1.00 78.51 236 VAL C CA 1
ATOM 4878 C C . VAL C 2 230 ? 120.858 114.594 129.785 1.00 82.64 236 VAL C C 1
ATOM 4879 O O . VAL C 2 230 ? 120.282 114.707 130.874 1.00 93.54 236 VAL C O 1
ATOM 4883 N N . PHE C 2 231 ? 121.855 113.726 129.601 1.00 73.13 237 PHE C N 1
ATOM 4884 C CA . PHE C 2 231 ? 122.327 112.894 130.702 1.00 74.94 237 PHE C CA 1
ATOM 4885 C C . PHE C 2 231 ? 122.902 113.742 131.828 1.00 82.63 237 PHE C C 1
ATOM 4886 O O . PHE C 2 231 ? 122.643 113.481 133.008 1.00 86.57 237 PHE C O 1
ATOM 4894 N N . LEU C 2 232 ? 123.684 114.766 131.484 1.00 78.78 238 LEU C N 1
ATOM 4895 C CA . LEU C 2 232 ? 124.335 115.573 132.510 1.00 74.65 238 LEU C CA 1
ATOM 4896 C C . LEU C 2 232 ? 123.346 116.494 133.212 1.00 80.16 238 LEU C C 1
ATOM 4897 O O . LEU C 2 232 ? 123.421 116.675 134.432 1.00 92.10 238 LEU C O 1
ATOM 4902 N N . VAL C 2 233 ? 122.413 117.086 132.464 1.00 69.54 239 VAL C N 1
ATOM 4903 C CA . VAL C 2 233 ? 121.476 118.033 133.062 1.00 73.09 239 VAL C CA 1
ATOM 4904 C C . VAL C 2 233 ? 120.569 117.330 134.063 1.00 78.64 239 VAL C C 1
ATOM 4905 O O . VAL C 2 233 ? 120.384 117.798 135.193 1.00 85.96 239 VAL C O 1
ATOM 4909 N N . ILE C 2 234 ? 119.989 116.196 133.666 1.00 72.66 240 ILE C N 1
ATOM 4910 C CA . ILE C 2 234 ? 119.128 115.448 134.578 1.00 67.65 240 ILE C CA 1
ATOM 4911 C C . ILE C 2 234 ? 119.936 114.906 135.749 1.00 77.86 240 ILE C C 1
ATOM 4912 O O . ILE C 2 234 ? 119.505 114.975 136.906 1.00 84.48 240 ILE C O 1
ATOM 4917 N N . GLY C 2 235 ? 121.118 114.358 135.467 1.00 78.60 241 GLY C N 1
ATOM 4918 C CA . GLY C 2 235 ? 121.929 113.786 136.529 1.00 77.03 241 GLY C CA 1
ATOM 4919 C C . GLY C 2 235 ? 122.394 114.816 137.540 1.00 76.38 241 GLY C C 1
ATOM 4920 O O . GLY C 2 235 ? 122.400 114.557 138.745 1.00 85.56 241 GLY C O 1
ATOM 4921 N N . ASN C 2 236 ? 122.788 115.998 137.066 1.00 76.21 242 ASN C N 1
ATOM 4922 C CA . ASN C 2 236 ? 123.290 117.022 137.974 1.00 73.94 242 ASN C CA 1
ATOM 4923 C C . ASN C 2 236 ? 122.174 117.704 138.753 1.00 81.15 242 ASN C C 1
ATOM 4924 O O . ASN C 2 236 ? 122.378 118.081 139.911 1.00 90.42 242 ASN C O 1
ATOM 4929 N N . SER C 2 237 ? 121.002 117.880 138.140 1.00 76.91 243 SER C N 1
ATOM 4930 C CA . SER C 2 237 ? 119.888 118.497 138.851 1.00 73.28 243 SER C CA 1
ATOM 4931 C C . SER C 2 237 ? 119.427 117.631 140.016 1.00 78.49 243 SER C C 1
ATOM 4932 O O . SER C 2 237 ? 119.134 118.144 141.102 1.00 83.80 243 SER C O 1
ATOM 4935 N N . VAL C 2 238 ? 119.351 116.316 139.809 1.00 78.75 244 VAL C N 1
ATOM 4936 C CA . VAL C 2 238 ? 118.977 115.414 140.892 1.00 74.23 244 VAL C CA 1
ATOM 4937 C C . VAL C 2 238 ? 120.083 115.347 141.936 1.00 77.30 244 VAL C C 1
ATOM 4938 O O . VAL C 2 238 ? 119.816 115.294 143.142 1.00 82.39 244 VAL C O 1
ATOM 4942 N N . ARG C 2 239 ? 121.342 115.354 141.492 1.00 75.62 245 ARG C N 1
ATOM 4943 C CA . ARG C 2 239 ? 122.462 115.262 142.422 1.00 65.63 245 ARG C CA 1
ATOM 4944 C C . ARG C 2 239 ? 122.488 116.444 143.383 1.00 72.71 245 ARG C C 1
ATOM 4945 O O . ARG C 2 239 ? 122.711 116.269 144.586 1.00 80.48 245 ARG C O 1
ATOM 4953 N N . LEU C 2 240 ? 122.264 117.656 142.874 1.00 76.19 246 LEU C N 1
ATOM 4954 C CA . LEU C 2 240 ? 122.264 118.827 143.743 1.00 77.85 246 LEU C CA 1
ATOM 4955 C C . LEU C 2 240 ? 121.021 118.879 144.620 1.00 81.14 246 LEU C C 1
ATOM 4956 O O . LEU C 2 240 ? 121.084 119.374 145.750 1.00 88.59 246 LEU C O 1
ATOM 4961 N N . SER C 2 241 ? 119.887 118.387 144.120 1.00 78.34 247 SER C N 1
ATOM 4962 C CA . SER C 2 241 ? 118.671 118.368 144.926 1.00 77.73 247 SER C CA 1
ATOM 4963 C C . SER C 2 241 ? 118.813 117.437 146.124 1.00 80.44 247 SER C C 1
ATOM 4964 O O . SER C 2 241 ? 118.374 117.770 147.231 1.00 84.72 247 SER C O 1
ATOM 4967 N N . ILE C 2 242 ? 119.415 116.265 145.921 1.00 74.89 248 ILE C N 1
ATOM 4968 C CA . ILE C 2 242 ? 119.593 115.316 147.015 1.00 74.58 248 ILE C CA 1
ATOM 4969 C C . ILE C 2 242 ? 120.602 115.846 148.026 1.00 78.64 248 ILE C C 1
ATOM 4970 O O . ILE C 2 242 ? 120.438 115.669 149.239 1.00 83.75 248 ILE C O 1
ATOM 4975 N N . PHE C 2 243 ? 121.655 116.513 147.546 1.00 76.27 249 PHE C N 1
ATOM 4976 C CA . PHE C 2 243 ? 122.702 117.001 148.438 1.00 74.36 249 PHE C CA 1
ATOM 4977 C C . PHE C 2 243 ? 122.157 117.973 149.475 1.00 79.83 249 PHE C C 1
ATOM 4978 O O . PHE C 2 243 ? 122.679 118.041 150.593 1.00 82.73 249 PHE C O 1
ATOM 4986 N N . ALA C 2 244 ? 121.116 118.730 149.132 1.00 78.76 250 ALA C N 1
ATOM 4987 C CA . ALA C 2 244 ? 120.524 119.654 150.089 1.00 81.59 250 ALA C CA 1
ATOM 4988 C C . ALA C 2 244 ? 119.726 118.946 151.175 1.00 81.51 250 ALA C C 1
ATOM 4989 O O . ALA C 2 244 ? 119.382 119.580 152.178 1.00 82.87 250 ALA C O 1
ATOM 4991 N N . ARG C 2 245 ? 119.423 117.660 151.002 1.00 85.09 251 ARG C N 1
ATOM 4992 C CA . ARG C 2 245 ? 118.661 116.888 151.974 1.00 83.97 251 ARG C CA 1
ATOM 4993 C C . ARG C 2 245 ? 119.492 115.785 152.618 1.00 89.20 251 ARG C C 1
ATOM 4994 O O . ARG C 2 245 ? 118.929 114.849 153.194 1.00 94.20 251 ARG C O 1
ATOM 5002 N N . ARG C 2 246 ? 120.821 115.874 152.533 1.00 93.25 252 ARG C N 1
ATOM 5003 C CA . ARG C 2 246 ? 121.677 114.816 153.056 1.00 89.42 252 ARG C CA 1
ATOM 5004 C C . ARG C 2 246 ? 121.576 114.674 154.568 1.00 89.69 252 ARG C C 1
ATOM 5005 O O . ARG C 2 246 ? 121.942 113.622 155.102 1.00 101.38 252 ARG C O 1
ATOM 5013 N N . ASP C 2 247 ? 121.094 115.701 155.270 1.00 98.12 253 ASP C N 1
ATOM 5014 C CA . ASP C 2 247 ? 120.939 115.593 156.716 1.00 100.41 253 ASP C CA 1
ATOM 5015 C C . ASP C 2 247 ? 119.841 114.608 157.091 1.00 101.63 253 ASP C C 1
ATOM 5016 O O . ASP C 2 247 ? 119.940 113.938 158.124 1.00 106.73 253 ASP C O 1
ATOM 5021 N N . SER C 2 248 ? 118.791 114.508 156.274 1.00 85.11 254 SER C N 1
ATOM 5022 C CA . SER C 2 248 ? 117.734 113.541 156.543 1.00 83.93 254 SER C CA 1
ATOM 5023 C C . SER C 2 248 ? 118.192 112.109 156.313 1.00 88.89 254 SER C C 1
ATOM 5024 O O . SER C 2 248 ? 117.651 111.190 156.935 1.00 93.66 254 SER C O 1
ATOM 5027 N N . ILE C 2 249 ? 119.169 111.896 155.429 1.00 83.06 255 ILE C N 1
ATOM 5028 C CA . ILE C 2 249 ? 119.743 110.566 155.264 1.00 74.03 255 ILE C CA 1
ATOM 5029 C C . ILE C 2 249 ? 120.506 110.160 156.518 1.00 76.24 255 ILE C C 1
ATOM 5030 O O . ILE C 2 249 ? 120.432 109.009 156.963 1.00 83.02 255 ILE C O 1
ATOM 5035 N N . ASN C 2 250 ? 121.250 111.099 157.106 1.00 82.97 256 ASN C N 1
ATOM 5036 C CA . ASN C 2 250 ? 122.024 110.798 158.305 1.00 78.40 256 ASN C CA 1
ATOM 5037 C C . ASN C 2 250 ? 121.121 110.420 159.472 1.00 86.24 256 ASN C C 1
ATOM 5038 O O . ASN C 2 250 ? 121.432 109.496 160.231 1.00 97.30 256 ASN C O 1
ATOM 5043 N N . VAL C 2 251 ? 120.002 111.128 159.635 1.00 75.26 257 VAL C N 1
ATOM 5044 C CA . VAL C 2 251 ? 119.116 110.875 160.768 1.00 71.02 257 VAL C CA 1
ATOM 5045 C C . VAL C 2 251 ? 118.530 109.471 160.692 1.00 80.78 257 VAL C C 1
ATOM 5046 O O . VAL C 2 251 ? 118.482 108.748 161.695 1.00 85.97 257 VAL C O 1
ATOM 5050 N N . GLN C 2 252 ? 118.076 109.061 159.506 1.00 82.47 258 GLN C N 1
ATOM 5051 C CA . GLN C 2 252 ? 117.435 107.757 159.374 1.00 81.04 258 GLN C CA 1
ATOM 5052 C C . GLN C 2 252 ? 118.417 106.616 159.600 1.00 84.85 258 GLN C C 1
ATOM 5053 O O . GLN C 2 252 ? 118.033 105.571 160.138 1.00 89.36 258 GLN C O 1
ATOM 5059 N N . LYS C 2 253 ? 119.677 106.788 159.199 1.00 81.68 259 LYS C N 1
ATOM 5060 C CA . LYS C 2 253 ? 120.677 105.757 159.453 1.00 74.06 259 LYS C CA 1
ATOM 5061 C C . LYS C 2 253 ? 120.898 105.560 160.947 1.00 84.17 259 LYS C C 1
ATOM 5062 O O . LYS C 2 253 ? 121.079 104.430 161.412 1.00 91.72 259 LYS C O 1
ATOM 5068 N N . LEU C 2 254 ? 120.893 106.653 161.713 1.00 80.03 260 LEU C N 1
ATOM 5069 C CA . LEU C 2 254 ? 121.192 106.562 163.137 1.00 78.21 260 LEU C CA 1
ATOM 5070 C C . LEU C 2 254 ? 120.102 105.829 163.906 1.00 83.29 260 LEU C C 1
ATOM 5071 O O . LEU C 2 254 ? 120.377 105.257 164.966 1.00 88.99 260 LEU C O 1
ATOM 5076 N N . ILE C 2 255 ? 118.869 105.833 163.402 1.00 81.42 261 ILE C N 1
ATOM 5077 C CA . ILE C 2 255 ? 117.755 105.203 164.101 1.00 82.25 261 ILE C CA 1
ATOM 5078 C C . ILE C 2 255 ? 117.469 103.799 163.578 1.00 84.45 261 ILE C C 1
ATOM 5079 O O . ILE C 2 255 ? 116.466 103.193 163.963 1.00 88.05 261 ILE C O 1
ATOM 5084 N N . GLY C 2 256 ? 118.326 103.267 162.712 1.00 83.52 262 GLY C N 1
ATOM 5085 C CA . GLY C 2 256 ? 118.246 101.877 162.319 1.00 82.99 262 GLY C CA 1
ATOM 5086 C C . GLY C 2 256 ? 117.607 101.583 160.981 1.00 81.42 262 GLY C C 1
ATOM 5087 O O . GLY C 2 256 ? 117.353 100.409 160.687 1.00 89.63 262 GLY C O 1
ATOM 5088 N N . ALA C 2 257 ? 117.333 102.595 160.164 1.00 75.12 263 ALA C N 1
ATOM 5089 C CA . ALA C 2 257 ? 116.735 102.350 158.860 1.00 75.97 263 ALA C CA 1
ATOM 5090 C C . ALA C 2 257 ? 117.726 101.651 157.939 1.00 81.37 263 ALA C C 1
ATOM 5091 O O . ALA C 2 257 ? 118.912 101.988 157.906 1.00 91.44 263 ALA C O 1
ATOM 5093 N N . THR C 2 258 ? 117.234 100.671 157.189 1.00 84.12 264 THR C N 1
ATOM 5094 C CA . THR C 2 258 ? 118.070 99.977 156.225 1.00 86.82 264 THR C CA 1
ATOM 5095 C C . THR C 2 258 ? 118.315 100.854 155.001 1.00 85.41 264 THR C C 1
ATOM 5096 O O . THR C 2 258 ? 117.619 101.843 154.763 1.00 93.43 264 THR C O 1
ATOM 5100 N N . ASP C 2 259 ? 119.330 100.477 154.222 1.00 89.74 265 ASP C N 1
ATOM 5101 C CA . ASP C 2 259 ? 119.665 101.248 153.029 1.00 89.68 265 ASP C CA 1
ATOM 5102 C C . ASP C 2 259 ? 118.537 101.221 152.007 1.00 92.44 265 ASP C C 1
ATOM 5103 O O . ASP C 2 259 ? 118.311 102.215 151.309 1.00 99.80 265 ASP C O 1
ATOM 5108 N N . GLY C 2 260 ? 117.828 100.098 151.897 1.00 89.62 266 GLY C N 1
ATOM 5109 C CA . GLY C 2 260 ? 116.709 100.032 150.973 1.00 90.45 266 GLY C CA 1
ATOM 5110 C C . GLY C 2 260 ? 115.588 100.983 151.343 1.00 86.98 266 GLY C C 1
ATOM 5111 O O . GLY C 2 260 ? 114.984 101.614 150.474 1.00 88.30 266 GLY C O 1
ATOM 5112 N N . PHE C 2 261 ? 115.292 101.095 152.640 1.00 75.40 267 PHE C N 1
ATOM 5113 C CA . PHE C 2 261 ? 114.234 101.995 153.087 1.00 73.48 267 PHE C CA 1
ATOM 5114 C C . PHE C 2 261 ? 114.580 103.449 152.796 1.00 76.31 267 PHE C C 1
ATOM 5115 O O . PHE C 2 261 ? 113.713 104.231 152.390 1.00 84.63 267 PHE C O 1
ATOM 5123 N N . ILE C 2 262 ? 115.839 103.833 153.007 1.00 70.11 268 ILE C N 1
ATOM 5124 C CA . ILE C 2 262 ? 116.243 105.218 152.789 1.00 67.38 268 ILE C CA 1
ATOM 5125 C C . ILE C 2 262 ? 116.216 105.560 151.305 1.00 74.79 268 ILE C C 1
ATOM 5126 O O . ILE C 2 262 ? 115.843 106.673 150.917 1.00 82.69 268 ILE C O 1
ATOM 5131 N N . LEU C 2 263 ? 116.609 104.611 150.454 1.00 75.22 269 LEU C N 1
ATOM 5132 C CA . LEU C 2 263 ? 116.746 104.892 149.029 1.00 73.24 269 LEU C CA 1
ATOM 5133 C C . LEU C 2 263 ? 115.406 105.214 148.378 1.00 79.84 269 LEU C C 1
ATOM 5134 O O . LEU C 2 263 ? 115.330 106.095 147.515 1.00 85.27 269 LEU C O 1
ATOM 5139 N N . ARG C 2 264 ? 114.343 104.513 148.774 1.00 80.30 270 ARG C N 1
ATOM 5140 C CA . ARG C 2 264 ? 113.077 104.560 148.042 1.00 70.37 270 ARG C CA 1
ATOM 5141 C C . ARG C 2 264 ? 112.510 105.963 147.852 1.00 76.21 270 ARG C C 1
ATOM 5142 O O . ARG C 2 264 ? 112.119 106.289 146.720 1.00 86.44 270 ARG C O 1
ATOM 5150 N N . PRO C 2 265 ? 112.416 106.825 148.872 1.00 70.46 271 PRO C N 1
ATOM 5151 C CA . PRO C 2 265 ? 111.894 108.178 148.612 1.00 70.24 271 PRO C CA 1
ATOM 5152 C C . PRO C 2 265 ? 112.723 108.967 147.616 1.00 78.59 271 PRO C C 1
ATOM 5153 O O . PRO C 2 265 ? 112.165 109.769 146.858 1.00 85.39 271 PRO C O 1
ATOM 5157 N N . PHE C 2 266 ? 114.040 108.767 147.591 1.00 73.81 272 PHE C N 1
ATOM 5158 C CA . PHE C 2 266 ? 114.882 109.495 146.651 1.00 69.55 272 PHE C CA 1
ATOM 5159 C C . PHE C 2 266 ? 114.799 108.921 145.244 1.00 71.36 272 PHE C C 1
ATOM 5160 O O . PHE C 2 266 ? 114.877 109.675 144.269 1.00 74.68 272 PHE C O 1
ATOM 5168 N N . LEU C 2 267 ? 114.654 107.601 145.117 1.00 74.32 273 LEU C N 1
ATOM 5169 C CA . LEU C 2 267 ? 114.529 106.997 143.795 1.00 68.17 273 LEU C CA 1
ATOM 5170 C C . LEU C 2 267 ? 113.252 107.450 143.100 1.00 70.26 273 LEU C C 1
ATOM 5171 O O . LEU C 2 267 ? 113.268 107.767 141.905 1.00 81.96 273 LEU C O 1
ATOM 5176 N N . TYR C 2 268 ? 112.137 107.487 143.830 1.00 74.06 274 TYR C N 1
ATOM 5177 C CA . TYR C 2 268 ? 110.882 107.920 143.227 1.00 74.98 274 TYR C CA 1
ATOM 5178 C C . TYR C 2 268 ? 110.900 109.406 142.905 1.00 78.22 274 TYR C C 1
ATOM 5179 O O . TYR C 2 268 ? 110.294 109.831 141.916 1.00 89.39 274 TYR C O 1
ATOM 5188 N N . GLY C 2 269 ? 111.580 110.210 143.724 1.00 79.66 275 GLY C N 1
ATOM 5189 C CA . GLY C 2 269 ? 111.694 111.627 143.420 1.00 82.75 275 GLY C CA 1
ATOM 5190 C C . GLY C 2 269 ? 112.508 111.889 142.169 1.00 83.03 275 GLY C C 1
ATOM 5191 O O . GLY C 2 269 ? 112.182 112.781 141.382 1.00 90.77 275 GLY C O 1
ATOM 5192 N N . GLY C 2 270 ? 113.579 111.122 141.969 1.00 75.02 276 GLY C N 1
ATOM 5193 C CA . GLY C 2 270 ? 114.376 111.283 140.764 1.00 76.08 276 GLY C CA 1
ATOM 5194 C C . GLY C 2 270 ? 113.626 110.881 139.510 1.00 77.96 276 GLY C C 1
ATOM 5195 O O . GLY C 2 270 ? 113.734 111.540 138.473 1.00 87.03 276 GLY C O 1
ATOM 5196 N N . ALA C 2 271 ? 112.860 109.791 139.583 1.00 80.07 277 ALA C N 1
ATOM 5197 C CA . ALA C 2 271 ? 112.083 109.358 138.428 1.00 74.52 277 ALA C CA 1
ATOM 5198 C C . ALA C 2 271 ? 110.977 110.346 138.090 1.00 78.63 277 ALA C C 1
ATOM 5199 O O . ALA C 2 271 ? 110.669 110.549 136.911 1.00 90.24 277 ALA C O 1
ATOM 5201 N N . LEU C 2 272 ? 110.363 110.961 139.102 1.00 70.85 278 LEU C N 1
ATOM 5202 C CA . LEU C 2 272 ? 109.310 111.936 138.843 1.00 72.28 278 LEU C CA 1
ATOM 5203 C C . LEU C 2 272 ? 109.855 113.168 138.132 1.00 80.34 278 LEU C C 1
ATOM 5204 O O . LEU C 2 272 ? 109.200 113.714 137.238 1.00 92.89 278 LEU C O 1
ATOM 5209 N N . LEU C 2 273 ? 111.047 113.626 138.521 1.00 76.51 279 LEU C N 1
ATOM 5210 C CA . LEU C 2 273 ? 111.639 114.786 137.862 1.00 73.44 279 LEU C CA 1
ATOM 5211 C C . LEU C 2 273 ? 111.908 114.507 136.390 1.00 82.92 279 LEU C C 1
ATOM 5212 O O . LEU C 2 273 ? 111.628 115.349 135.529 1.00 91.82 279 LEU C O 1
ATOM 5217 N N . GLY C 2 274 ? 112.455 113.331 136.080 1.00 83.56 280 GLY C N 1
ATOM 5218 C CA . GLY C 2 274 ? 112.661 112.972 134.688 1.00 78.73 280 GLY C CA 1
ATOM 5219 C C . GLY C 2 274 ? 111.358 112.832 133.925 1.00 83.31 280 GLY C C 1
ATOM 5220 O O . GLY C 2 274 ? 111.250 113.270 132.778 1.00 91.88 280 GLY C O 1
ATOM 5221 N N . PHE C 2 275 ? 110.353 112.215 134.549 1.00 76.32 281 PHE C N 1
ATOM 5222 C CA . PHE C 2 275 ? 109.059 112.059 133.893 1.00 71.24 281 PHE C CA 1
ATOM 5223 C C . PHE C 2 275 ? 108.379 113.404 133.680 1.00 78.60 281 PHE C C 1
ATOM 5224 O O . PHE C 2 275 ? 107.812 113.655 132.610 1.00 87.03 281 PHE C O 1
ATOM 5232 N N . SER C 2 276 ? 108.413 114.279 134.687 1.00 77.33 282 SER C N 1
ATOM 5233 C CA . SER C 2 276 ? 107.787 115.589 134.546 1.00 74.48 282 SER C CA 1
ATOM 5234 C C . SER C 2 276 ? 108.492 116.430 133.490 1.00 79.34 282 SER C C 1
ATOM 5235 O O . SER C 2 276 ? 107.836 117.104 132.687 1.00 85.80 282 SER C O 1
ATOM 5238 N N . GLY C 2 277 ? 109.825 116.411 133.478 1.00 80.55 283 GLY C N 1
ATOM 5239 C CA . GLY C 2 277 ? 110.554 117.172 132.478 1.00 80.23 283 GLY C CA 1
ATOM 5240 C C . GLY C 2 277 ? 110.346 116.645 131.072 1.00 87.64 283 GLY C C 1
ATOM 5241 O O . GLY C 2 277 ? 110.158 117.420 130.131 1.00 94.09 283 GLY C O 1
ATOM 5242 N N . ALA C 2 278 ? 110.379 115.321 130.908 1.00 77.97 284 ALA C N 1
ATOM 5243 C CA . ALA C 2 278 ? 110.178 114.736 129.587 1.00 69.66 284 ALA C CA 1
ATOM 5244 C C . ALA C 2 278 ? 108.770 115.002 129.074 1.00 73.62 284 ALA C C 1
ATOM 5245 O O . ALA C 2 278 ? 108.578 115.293 127.888 1.00 84.06 284 ALA C O 1
ATOM 5247 N N . LEU C 2 279 ? 107.771 114.902 129.952 1.00 67.80 285 LEU C N 1
ATOM 5248 C CA . LEU C 2 279 ? 106.393 115.140 129.537 1.00 64.62 285 LEU C CA 1
ATOM 5249 C C . LEU C 2 279 ? 106.198 116.575 129.070 1.00 76.85 285 LEU C C 1
ATOM 5250 O O . LEU C 2 279 ? 105.490 116.825 128.088 1.00 87.44 285 LEU C O 1
ATOM 5255 N N . LEU C 2 280 ? 106.816 117.531 129.763 1.00 77.80 286 LEU C N 1
ATOM 5256 C CA . LEU C 2 280 ? 106.677 118.931 129.380 1.00 74.61 286 LEU C CA 1
ATOM 5257 C C . LEU C 2 280 ? 107.317 119.203 128.025 1.00 80.25 286 LEU C C 1
ATOM 5258 O O . LEU C 2 280 ? 106.784 119.982 127.227 1.00 89.17 286 LEU C O 1
ATOM 5263 N N . SER C 2 281 ? 108.462 118.576 127.747 1.00 72.58 287 SER C N 1
ATOM 5264 C CA . SER C 2 281 ? 109.130 118.779 126.467 1.00 66.52 287 SER C CA 1
ATOM 5265 C C . SER C 2 281 ? 108.309 118.259 125.296 1.00 72.33 287 SER C C 1
ATOM 5266 O O . SER C 2 281 ? 108.484 118.741 124.172 1.00 80.43 287 SER C O 1
ATOM 5269 N N . LEU C 2 282 ? 107.426 117.286 125.526 1.00 75.58 288 LEU C N 1
ATOM 5270 C CA . LEU C 2 282 ? 106.547 116.826 124.457 1.00 78.47 288 LEU C CA 1
ATOM 5271 C C . LEU C 2 282 ? 105.562 117.914 124.050 1.00 82.66 288 LEU C C 1
ATOM 5272 O O . LEU C 2 282 ? 105.247 118.063 122.865 1.00 93.65 288 LEU C O 1
ATOM 5277 N N . ILE C 2 283 ? 105.060 118.678 125.021 1.00 80.34 289 ILE C N 1
ATOM 5278 C CA . ILE C 2 283 ? 104.163 119.784 124.706 1.00 83.54 289 ILE C CA 1
ATOM 5279 C C . ILE C 2 283 ? 104.896 120.856 123.912 1.00 85.88 289 ILE C C 1
ATOM 5280 O O . ILE C 2 283 ? 104.361 121.406 122.943 1.00 96.49 289 ILE C O 1
ATOM 5285 N N . LEU C 2 284 ? 106.132 121.171 124.308 1.00 71.23 290 LEU C N 1
ATOM 5286 C CA . LEU C 2 284 ? 106.909 122.172 123.585 1.00 73.96 290 LEU C CA 1
ATOM 5287 C C . LEU C 2 284 ? 107.197 121.724 122.158 1.00 81.54 290 LEU C C 1
ATOM 5288 O O . LEU C 2 284 ? 107.132 122.530 121.222 1.00 90.00 290 LEU C O 1
ATOM 5293 N N . SER C 2 285 ? 107.526 120.445 121.971 1.00 83.35 291 SER C N 1
ATOM 5294 C CA . SER C 2 285 ? 107.767 119.936 120.625 1.00 82.52 291 SER C CA 1
ATOM 5295 C C . SER C 2 285 ? 106.506 120.016 119.775 1.00 89.03 291 SER C C 1
ATOM 5296 O O . SER C 2 285 ? 106.572 120.329 118.581 1.00 97.20 291 SER C O 1
ATOM 5299 N N . GLU C 2 286 ? 105.348 119.726 120.371 1.00 102.47 292 GLU C N 1
ATOM 5300 C CA . GLU C 2 286 ? 104.089 119.846 119.644 1.00 100.76 292 GLU C CA 1
ATOM 5301 C C . GLU C 2 286 ? 103.828 121.287 119.224 1.00 105.01 292 GLU C C 1
ATOM 5302 O O . GLU C 2 286 ? 103.389 121.544 118.097 1.00 110.36 292 GLU C O 1
ATOM 5308 N N . ILE C 2 287 ? 104.089 122.241 120.119 1.00 83.48 293 ILE C N 1
ATOM 5309 C CA . ILE C 2 287 ? 103.831 123.645 119.810 1.00 79.20 293 ILE C CA 1
ATOM 5310 C C . ILE C 2 287 ? 104.745 124.125 118.689 1.00 87.99 293 ILE C C 1
ATOM 5311 O O . ILE C 2 287 ? 104.299 124.781 117.741 1.00 95.59 293 ILE C O 1
ATOM 5316 N N . LEU C 2 288 ? 106.037 123.804 118.777 1.00 85.50 294 LEU C N 1
ATOM 5317 C CA . LEU C 2 288 ? 106.985 124.275 117.775 1.00 84.77 294 LEU C CA 1
ATOM 5318 C C . LEU C 2 288 ? 106.730 123.671 116.401 1.00 91.61 294 LEU C C 1
ATOM 5319 O O . LEU C 2 288 ? 107.105 124.279 115.394 1.00 103.15 294 LEU C O 1
ATOM 5324 N N . VAL C 2 289 ? 106.109 122.492 116.334 1.00 88.32 295 VAL C N 1
ATOM 5325 C CA . VAL C 2 289 ? 105.719 121.930 115.043 1.00 88.52 295 VAL C CA 1
ATOM 5326 C C . VAL C 2 289 ? 104.667 122.810 114.382 1.00 96.08 295 VAL C C 1
ATOM 5327 O O . VAL C 2 289 ? 104.739 123.106 113.183 1.00 104.50 295 VAL C O 1
ATOM 5331 N N . LEU C 2 290 ? 103.674 123.246 115.160 1.00 94.30 296 LEU C N 1
ATOM 5332 C CA . LEU C 2 290 ? 102.589 124.044 114.599 1.00 96.39 296 LEU C CA 1
ATOM 5333 C C . LEU C 2 290 ? 103.103 125.370 114.055 1.00 103.06 296 LEU C C 1
ATOM 5334 O O . LEU C 2 290 ? 102.615 125.860 113.031 1.00 110.67 296 LEU C O 1
ATOM 5339 N N . ARG C 2 291 ? 104.083 125.972 114.732 1.00 105.62 297 ARG C N 1
ATOM 5340 C CA . ARG C 2 291 ? 104.690 127.191 114.211 1.00 109.05 297 ARG C CA 1
ATOM 5341 C C . ARG C 2 291 ? 105.375 126.936 112.875 1.00 110.34 297 ARG C C 1
ATOM 5342 O O . ARG C 2 291 ? 105.246 127.735 111.940 1.00 112.42 297 ARG C O 1
ATOM 5350 N N . LEU C 2 292 ? 106.104 125.825 112.763 1.00 101.14 298 LEU C N 1
ATOM 5351 C CA . LEU C 2 292 ? 106.771 125.486 111.514 1.00 97.75 298 LEU C CA 1
ATOM 5352 C C . LEU C 2 292 ? 105.823 124.896 110.480 1.00 101.77 298 LEU C C 1
ATOM 5353 O O . LEU C 2 292 ? 106.166 124.869 109.294 1.00 104.42 298 LEU C O 1
ATOM 5358 N N . SER C 2 293 ? 104.650 124.417 110.900 1.00 109.76 299 SER C N 1
ATOM 5359 C CA . SER C 2 293 ? 103.709 123.837 109.947 1.00 110.57 299 SER C CA 1
ATOM 5360 C C . SER C 2 293 ? 103.232 124.868 108.937 1.00 110.18 299 SER C C 1
ATOM 5361 O O . SER C 2 293 ? 103.101 124.558 107.748 1.00 110.11 299 SER C O 1
ATOM 5364 N N . SER C 2 294 ? 102.961 126.094 109.387 1.00 113.41 300 SER C N 1
ATOM 5365 C CA . SER C 2 294 ? 102.561 127.148 108.463 1.00 118.71 300 SER C CA 1
ATOM 5366 C C . SER C 2 294 ? 103.690 127.489 107.499 1.00 119.05 300 SER C C 1
ATOM 5367 O O . SER C 2 294 ? 103.461 127.671 106.299 1.00 120.62 300 SER C O 1
ATOM 5370 N N . ALA C 2 295 ? 104.923 127.571 108.009 1.00 113.88 301 ALA C N 1
ATOM 5371 C CA . ALA C 2 295 ? 106.052 127.971 107.176 1.00 111.64 301 ALA C CA 1
ATOM 5372 C C . ALA C 2 295 ? 106.307 126.981 106.048 1.00 113.10 301 ALA C C 1
ATOM 5373 O O . ALA C 2 295 ? 106.587 127.391 104.916 1.00 118.23 301 ALA C O 1
ATOM 5375 N N . VAL C 2 296 ? 106.222 125.681 106.334 1.00 105.65 302 VAL C N 1
ATOM 5376 C CA . VAL C 2 296 ? 106.446 124.677 105.300 1.00 107.19 302 VAL C CA 1
ATOM 5377 C C . VAL C 2 296 ? 105.369 124.763 104.225 1.00 110.62 302 VAL C C 1
ATOM 5378 O O . VAL C 2 296 ? 105.629 124.471 103.050 1.00 113.03 302 VAL C O 1
ATOM 5382 N N . ALA C 2 297 ? 104.157 125.182 104.595 1.00 116.57 303 ALA C N 1
ATOM 5383 C CA . ALA C 2 297 ? 103.076 125.278 103.619 1.00 120.50 303 ALA C CA 1
ATOM 5384 C C . ALA C 2 297 ? 103.412 126.262 102.506 1.00 121.07 303 ALA C C 1
ATOM 5385 O O . ALA C 2 297 ? 103.168 125.981 101.327 1.00 120.08 303 ALA C O 1
ATOM 5387 N N . GLU C 2 298 ? 103.973 127.424 102.856 1.00 124.31 304 GLU C N 1
ATOM 5388 C CA . GLU C 2 298 ? 104.346 128.392 101.829 1.00 125.83 304 GLU C CA 1
ATOM 5389 C C . GLU C 2 298 ? 105.444 127.846 100.926 1.00 126.83 304 GLU C C 1
ATOM 5390 O O . GLU C 2 298 ? 105.417 128.055 99.708 1.00 128.81 304 GLU C O 1
ATOM 5396 N N . VAL C 2 299 ? 106.424 127.150 101.505 1.00 113.86 305 VAL C N 1
ATOM 5397 C CA . VAL C 2 299 ? 107.487 126.555 100.701 1.00 114.22 305 VAL C CA 1
ATOM 5398 C C . VAL C 2 299 ? 106.911 125.521 99.744 1.00 117.02 305 VAL C C 1
ATOM 5399 O O . VAL C 2 299 ? 107.280 125.468 98.565 1.00 120.70 305 VAL C O 1
ATOM 5403 N N . ALA C 2 300 ? 105.994 124.686 100.234 1.00 121.06 306 ALA C N 1
ATOM 5404 C CA . ALA C 2 300 ? 105.337 123.718 99.364 1.00 122.85 306 ALA C CA 1
ATOM 5405 C C . ALA C 2 300 ? 104.471 124.413 98.321 1.00 125.48 306 ALA C C 1
ATOM 5406 O O . ALA C 2 300 ? 104.351 123.937 97.186 1.00 126.84 306 ALA C O 1
ATOM 5408 N N . GLN C 2 301 ? 103.854 125.538 98.691 1.00 130.09 307 GLN C N 1
ATOM 5409 C CA . GLN C 2 301 ? 103.002 126.262 97.753 1.00 130.92 307 GLN C CA 1
ATOM 5410 C C . GLN C 2 301 ? 103.799 126.782 96.563 1.00 130.35 307 GLN C C 1
ATOM 5411 O O . GLN C 2 301 ? 103.325 126.736 95.422 1.00 130.00 307 GLN C O 1
ATOM 5417 N N . VAL C 2 302 ? 105.008 127.291 96.811 1.00 122.79 308 VAL C N 1
ATOM 5418 C CA . VAL C 2 302 ? 105.843 127.792 95.722 1.00 122.43 308 VAL C CA 1
ATOM 5419 C C . VAL C 2 302 ? 106.187 126.664 94.759 1.00 121.69 308 VAL C C 1
ATOM 5420 O O . VAL C 2 302 ? 106.106 126.819 93.534 1.00 124.86 308 VAL C O 1
ATOM 5424 N N . PHE C 2 303 ? 106.569 125.506 95.299 1.00 117.47 309 PHE C N 1
ATOM 5425 C CA . PHE C 2 303 ? 106.867 124.358 94.452 1.00 120.66 309 PHE C CA 1
ATOM 5426 C C . PHE C 2 303 ? 105.607 123.692 93.919 1.00 124.57 309 PHE C C 1
ATOM 5427 O O . PHE C 2 303 ? 105.698 122.861 93.010 1.00 124.04 309 PHE C O 1
ATOM 5435 N N . GLY C 2 304 ? 104.440 124.033 94.461 1.00 139.34 310 GLY C N 1
ATOM 5436 C CA . GLY C 2 304 ? 103.192 123.448 94.011 1.00 138.27 310 GLY C CA 1
ATOM 5437 C C . GLY C 2 304 ? 102.882 122.116 94.663 1.00 140.51 310 GLY C C 1
ATOM 5438 O O . GLY C 2 304 ? 101.737 121.857 95.044 1.00 140.14 310 GLY C O 1
ATOM 5439 N N . THR C 2 305 ? 103.895 121.265 94.795 1.00 149.26 311 THR C N 1
ATOM 5440 C CA . THR C 2 305 ? 103.704 119.959 95.409 1.00 148.14 311 THR C CA 1
ATOM 5441 C C . THR C 2 305 ? 103.392 120.112 96.893 1.00 145.53 311 THR C C 1
ATOM 5442 O O . THR C 2 305 ? 103.848 121.053 97.546 1.00 146.20 311 THR C O 1
ATOM 5446 N N . LYS C 2 306 ? 102.607 119.179 97.424 1.00 144.30 312 LYS C N 1
ATOM 5447 C CA . LYS C 2 306 ? 102.151 119.244 98.805 1.00 146.46 312 LYS C CA 1
ATOM 5448 C C . LYS C 2 306 ? 103.018 118.371 99.703 1.00 146.80 312 LYS C C 1
ATOM 5449 O O . LYS C 2 306 ? 103.317 117.221 99.373 1.00 146.74 312 LYS C O 1
ATOM 5455 N N . PHE C 2 307 ? 103.416 118.929 100.845 1.00 128.27 313 PHE C N 1
ATOM 5456 C CA . PHE C 2 307 ? 104.218 118.220 101.831 1.00 124.50 313 PHE C CA 1
ATOM 5457 C C . PHE C 2 307 ? 103.673 118.515 103.219 1.00 124.99 313 PHE C C 1
ATOM 5458 O O . PHE C 2 307 ? 103.181 119.617 103.478 1.00 124.06 313 PHE C O 1
ATOM 5466 N N . ASP C 2 308 ? 103.765 117.529 104.109 1.00 137.25 314 ASP C N 1
ATOM 5467 C CA . ASP C 2 308 ? 103.253 117.651 105.465 1.00 138.54 314 ASP C CA 1
ATOM 5468 C C . ASP C 2 308 ? 104.339 117.287 106.466 1.00 136.72 314 ASP C C 1
ATOM 5469 O O . ASP C 2 308 ? 105.144 116.382 106.232 1.00 139.66 314 ASP C O 1
ATOM 5474 N N . ILE C 2 309 ? 104.351 118.002 107.585 1.00 118.37 315 ILE C N 1
ATOM 5475 C CA . ILE C 2 309 ? 105.313 117.742 108.650 1.00 118.09 315 ILE C CA 1
ATOM 5476 C C . ILE C 2 309 ? 104.849 116.538 109.455 1.00 122.34 315 ILE C C 1
ATOM 5477 O O . ILE C 2 309 ? 103.683 116.454 109.856 1.00 127.59 315 ILE C O 1
ATOM 5482 N N . ASN C 2 310 ? 105.761 115.601 109.693 1.00 123.10 316 ASN C N 1
ATOM 5483 C CA . ASN C 2 310 ? 105.489 114.433 110.520 1.00 122.67 316 ASN C CA 1
ATOM 5484 C C . ASN C 2 310 ? 106.034 114.687 111.919 1.00 123.34 316 ASN C C 1
ATOM 5485 O O . ASN C 2 310 ? 107.228 114.955 112.084 1.00 125.05 316 ASN C O 1
ATOM 5490 N N . GLY C 2 311 ? 105.162 114.606 112.917 1.00 114.30 317 GLY C N 1
ATOM 5491 C CA . GLY C 2 311 ? 105.556 114.805 114.294 1.00 112.93 317 GLY C CA 1
ATOM 5492 C C . GLY C 2 311 ? 106.145 113.547 114.896 1.00 115.20 317 GLY C C 1
ATOM 5493 O O . GLY C 2 311 ? 106.601 112.639 114.196 1.00 117.96 317 GLY C O 1
ATOM 5494 N N . LEU C 2 312 ? 106.134 113.497 116.224 1.00 111.38 318 LEU C N 1
ATOM 5495 C CA . LEU C 2 312 ? 106.621 112.337 116.954 1.00 112.00 318 LEU C CA 1
ATOM 5496 C C . LEU C 2 312 ? 105.494 111.327 117.119 1.00 109.55 318 LEU C C 1
ATOM 5497 O O . LEU C 2 312 ? 104.412 111.668 117.606 1.00 109.09 318 LEU C O 1
ATOM 5502 N N . SER C 2 313 ? 105.752 110.087 116.713 1.00 110.79 319 SER C N 1
ATOM 5503 C CA . SER C 2 313 ? 104.752 109.040 116.828 1.00 112.39 319 SER C CA 1
ATOM 5504 C C . SER C 2 313 ? 104.527 108.680 118.295 1.00 111.89 319 SER C C 1
ATOM 5505 O O . SER C 2 313 ? 105.303 109.045 119.183 1.00 115.63 319 SER C O 1
ATOM 5508 N N . PHE C 2 314 ? 103.435 107.955 118.544 1.00 112.42 320 PHE C N 1
ATOM 5509 C CA . PHE C 2 314 ? 103.099 107.571 119.911 1.00 111.89 320 PHE C CA 1
ATOM 5510 C C . PHE C 2 314 ? 104.171 106.670 120.511 1.00 113.33 320 PHE C C 1
ATOM 5511 O O . PHE C 2 314 ? 104.467 106.758 121.708 1.00 114.74 320 PHE C O 1
ATOM 5519 N N . ASP C 2 315 ? 104.757 105.790 119.697 1.00 121.48 321 ASP C N 1
ATOM 5520 C CA . ASP C 2 315 ? 105.819 104.920 120.192 1.00 121.69 321 ASP C CA 1
ATOM 5521 C C . ASP C 2 315 ? 107.033 105.726 120.633 1.00 121.50 321 ASP C C 1
ATOM 5522 O O . ASP C 2 315 ? 107.649 105.421 121.661 1.00 126.62 321 ASP C O 1
ATOM 5527 N N . GLU C 2 316 ? 107.399 106.753 119.865 1.00 110.10 322 GLU C N 1
ATOM 5528 C CA . GLU C 2 316 ? 108.533 107.589 120.244 1.00 110.18 322 GLU C CA 1
ATOM 5529 C C . GLU C 2 316 ? 108.248 108.362 121.525 1.00 111.79 322 GLU C C 1
ATOM 5530 O O . GLU C 2 316 ? 109.147 108.559 122.350 1.00 113.38 322 GLU C O 1
ATOM 5536 N N . CYS C 2 317 ? 107.006 108.818 121.703 1.00 114.02 323 CYS C N 1
ATOM 5537 C CA . CYS C 2 317 ? 106.656 109.555 122.913 1.00 113.06 323 CYS C CA 1
ATOM 5538 C C . CYS C 2 317 ? 106.809 108.686 124.155 1.00 114.07 323 CYS C C 1
ATOM 5539 O O . CYS C 2 317 ? 107.339 109.137 125.176 1.00 114.61 323 CYS C O 1
ATOM 5542 N N . LEU C 2 318 ? 106.345 107.436 124.089 1.00 104.43 324 LEU C N 1
ATOM 5543 C CA . LEU C 2 318 ? 106.481 106.539 125.231 1.00 99.80 324 LEU C CA 1
ATOM 5544 C C . LEU C 2 318 ? 107.944 106.256 125.539 1.00 100.34 324 LEU C C 1
ATOM 5545 O O . LEU C 2 318 ? 108.342 106.205 126.708 1.00 107.00 324 LEU C O 1
ATOM 5550 N N . LEU C 2 319 ? 108.759 106.062 124.502 1.00 93.99 325 LEU C N 1
ATOM 5551 C CA . LEU C 2 319 ? 110.170 105.763 124.719 1.00 92.85 325 LEU C CA 1
ATOM 5552 C C . LEU C 2 319 ? 110.889 106.935 125.373 1.00 97.29 325 LEU C C 1
ATOM 5553 O O . LEU C 2 319 ? 111.757 106.739 126.231 1.00 101.45 325 LEU C O 1
ATOM 5558 N N . LEU C 2 320 ? 110.549 108.163 124.974 1.00 93.84 326 LEU C N 1
ATOM 5559 C CA . LEU C 2 320 ? 111.173 109.332 125.584 1.00 91.65 326 LEU C CA 1
ATOM 5560 C C . LEU C 2 320 ? 110.818 109.441 127.061 1.00 94.74 326 LEU C C 1
ATOM 5561 O O . LEU C 2 320 ? 111.681 109.741 127.894 1.00 98.32 326 LEU C O 1
ATOM 5566 N N . LEU C 2 321 ? 109.551 109.206 127.405 1.00 89.70 327 LEU C N 1
ATOM 5567 C CA . LEU C 2 321 ? 109.140 109.260 128.805 1.00 85.40 327 LEU C CA 1
ATOM 5568 C C . LEU C 2 321 ? 109.818 108.166 129.619 1.00 91.44 327 LEU C C 1
ATOM 5569 O O . LEU C 2 321 ? 110.297 108.409 130.732 1.00 96.69 327 LEU C O 1
ATOM 5574 N N . LEU C 2 322 ? 109.864 106.947 129.078 1.00 94.24 328 LEU C N 1
ATOM 5575 C CA . LEU C 2 322 ? 110.434 105.828 129.819 1.00 86.54 328 LEU C CA 1
ATOM 5576 C C . LEU C 2 322 ? 111.936 105.994 130.018 1.00 88.21 328 LEU C C 1
ATOM 5577 O O . LEU C 2 322 ? 112.458 105.704 131.100 1.00 100.07 328 LEU C O 1
ATOM 5582 N N . VAL C 2 323 ? 112.648 106.452 128.987 1.00 81.67 329 VAL C N 1
ATOM 5583 C CA . VAL C 2 323 ? 114.099 106.577 129.086 1.00 84.70 329 VAL C CA 1
ATOM 5584 C C . VAL C 2 323 ? 114.482 107.657 130.089 1.00 90.86 329 VAL C C 1
ATOM 5585 O O . VAL C 2 323 ? 115.384 107.464 130.912 1.00 98.38 329 VAL C O 1
ATOM 5589 N N . CYS C 2 324 ? 113.803 108.805 130.046 1.00 93.13 330 CYS C N 1
ATOM 5590 C CA . CYS C 2 324 ? 114.148 109.896 130.950 1.00 94.05 330 CYS C CA 1
ATOM 5591 C C . CYS C 2 324 ? 113.851 109.546 132.402 1.00 98.57 330 CYS C C 1
ATOM 5592 O O . CYS C 2 324 ? 114.573 109.987 133.303 1.00 99.64 330 CYS C O 1
ATOM 5595 N N . SER C 2 325 ? 112.796 108.768 132.652 1.00 89.41 331 SER C N 1
ATOM 5596 C CA . SER C 2 325 ? 112.523 108.319 134.013 1.00 80.91 331 SER C CA 1
ATOM 5597 C C . SER C 2 325 ? 113.634 107.412 134.524 1.00 82.48 331 SER C C 1
ATOM 5598 O O . SER C 2 325 ? 114.018 107.488 135.696 1.00 96.52 331 SER C O 1
ATOM 5601 N N . MET C 2 326 ? 114.161 106.544 133.659 1.00 84.00 332 MET C N 1
ATOM 5602 C CA . MET C 2 326 ? 115.251 105.663 134.063 1.00 85.67 332 MET C CA 1
ATOM 5603 C C . MET C 2 326 ? 116.512 106.454 134.387 1.00 89.89 332 MET C C 1
ATOM 5604 O O . MET C 2 326 ? 117.247 106.108 135.319 1.00 96.50 332 MET C O 1
ATOM 5609 N N . ILE C 2 327 ? 116.788 107.510 133.620 1.00 73.35 333 ILE C N 1
ATOM 5610 C CA . ILE C 2 327 ? 117.973 108.324 133.874 1.00 74.30 333 ILE C CA 1
ATOM 5611 C C . ILE C 2 327 ? 117.881 108.987 135.241 1.00 79.59 333 ILE C C 1
ATOM 5612 O O . ILE C 2 327 ? 118.856 109.014 136.001 1.00 84.49 333 ILE C O 1
ATOM 5617 N N . GLY C 2 328 ? 116.711 109.531 135.576 1.00 77.73 334 GLY C N 1
ATOM 5618 C CA . GLY C 2 328 ? 116.531 110.104 136.899 1.00 73.85 334 GLY C CA 1
ATOM 5619 C C . GLY C 2 328 ? 116.623 109.063 137.997 1.00 77.67 334 GLY C C 1
ATOM 5620 O O . GLY C 2 328 ? 117.130 109.338 139.086 1.00 81.91 334 GLY C O 1
ATOM 5621 N N . TRP C 2 329 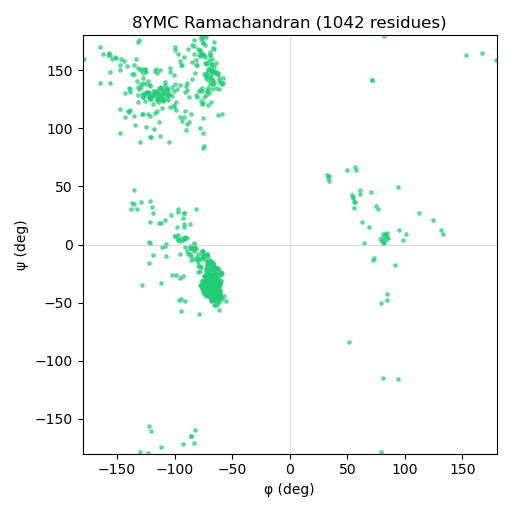? 116.130 107.854 137.726 1.00 75.37 335 TRP C N 1
ATOM 5622 C CA . TRP C 2 329 ? 116.215 106.773 138.702 1.00 61.94 335 TRP C CA 1
ATOM 5623 C C . TRP C 2 329 ? 117.665 106.412 138.995 1.00 71.90 335 TRP C C 1
ATOM 5624 O O . TRP C 2 329 ? 118.058 106.263 140.157 1.00 81.28 335 TRP C O 1
ATOM 5635 N N . VAL C 2 330 ? 118.477 106.266 137.947 1.00 69.32 336 VAL C N 1
ATOM 5636 C CA . VAL C 2 330 ? 119.872 105.881 138.138 1.00 66.40 336 VAL C CA 1
ATOM 5637 C C . VAL C 2 330 ? 120.662 107.021 138.766 1.00 75.75 336 VAL C C 1
ATOM 5638 O O . VAL C 2 330 ? 121.511 106.800 139.638 1.00 77.89 336 VAL C O 1
ATOM 5642 N N . ALA C 2 331 ? 120.397 108.257 138.339 1.00 77.84 337 ALA C N 1
ATOM 5643 C CA . ALA C 2 331 ? 121.089 109.403 138.918 1.00 69.51 337 ALA C CA 1
ATOM 5644 C C . ALA C 2 331 ? 120.780 109.541 140.401 1.00 72.62 337 ALA C C 1
ATOM 5645 O O . ALA C 2 331 ? 121.674 109.827 141.206 1.00 79.29 337 ALA C O 1
ATOM 5647 N N . ALA C 2 332 ? 119.517 109.346 140.784 1.00 72.75 338 ALA C N 1
ATOM 5648 C CA . ALA C 2 332 ? 119.161 109.408 142.196 1.00 64.16 338 ALA C CA 1
ATOM 5649 C C . ALA C 2 332 ? 119.754 108.245 142.976 1.00 68.01 338 ALA C C 1
ATOM 5650 O O . ALA C 2 332 ? 119.981 108.363 144.184 1.00 77.21 338 ALA C O 1
ATOM 5652 N N . TRP C 2 333 ? 120.003 107.115 142.311 1.00 67.06 339 TRP C N 1
ATOM 5653 C CA . TRP C 2 333 ? 120.617 105.982 142.994 1.00 64.13 339 TRP C CA 1
ATOM 5654 C C . TRP C 2 333 ? 122.098 106.225 143.246 1.00 68.53 339 TRP C C 1
ATOM 5655 O O . TRP C 2 333 ? 122.606 105.922 144.331 1.00 78.54 339 TRP C O 1
ATOM 5666 N N . LEU C 2 334 ? 122.809 106.769 142.258 1.00 67.04 340 LEU C N 1
ATOM 5667 C CA . LEU C 2 334 ? 124.238 107.008 142.423 1.00 68.27 340 LEU C CA 1
ATOM 5668 C C . LEU C 2 334 ? 124.506 108.071 143.480 1.00 73.87 340 LEU C C 1
ATOM 5669 O O . LEU C 2 334 ? 125.423 107.925 144.296 1.00 82.34 340 LEU C O 1
ATOM 5674 N N . ALA C 2 335 ? 123.721 109.150 143.477 1.00 67.64 341 ALA C N 1
ATOM 5675 C CA . ALA C 2 335 ? 123.939 110.226 144.438 1.00 67.90 341 ALA C CA 1
ATOM 5676 C C . ALA C 2 335 ? 123.670 109.766 145.865 1.00 74.09 341 ALA C C 1
ATOM 5677 O O . ALA C 2 335 ? 124.430 110.092 146.783 1.00 83.04 341 ALA C O 1
ATOM 5679 N N . THR C 2 336 ? 122.589 109.012 146.072 1.00 76.32 342 THR C N 1
ATOM 5680 C CA . THR C 2 336 ? 122.218 108.606 147.424 1.00 72.55 342 THR C CA 1
ATOM 5681 C C . THR C 2 336 ? 123.218 107.616 148.008 1.00 79.53 342 THR C C 1
ATOM 5682 O O . THR C 2 336 ? 123.538 107.680 149.200 1.00 91.64 342 THR C O 1
ATOM 5686 N N . VAL C 2 337 ? 123.723 106.691 147.187 1.00 78.46 343 VAL C N 1
ATOM 5687 C CA . VAL C 2 337 ? 124.689 105.711 147.675 1.00 79.02 343 VAL C CA 1
ATOM 5688 C C . VAL C 2 337 ? 125.962 106.400 148.148 1.00 86.87 343 VAL C C 1
ATOM 5689 O O . VAL C 2 337 ? 126.605 105.948 149.103 1.00 95.43 343 VAL C O 1
ATOM 5693 N N . GLN C 2 338 ? 126.335 107.510 147.509 1.00 86.38 344 GLN C N 1
ATOM 5694 C CA . GLN C 2 338 ? 127.510 108.256 147.945 1.00 87.36 344 GLN C CA 1
ATOM 5695 C C . GLN C 2 338 ? 127.348 108.759 149.374 1.00 89.45 344 GLN C C 1
ATOM 5696 O O . GLN C 2 338 ? 128.282 108.673 150.180 1.00 98.42 344 GLN C O 1
ATOM 5702 N N . HIS C 2 339 ? 126.169 109.284 149.709 1.00 81.03 345 HIS C N 1
ATOM 5703 C CA . HIS C 2 339 ? 125.951 109.799 151.056 1.00 81.04 345 HIS C CA 1
ATOM 5704 C C . HIS C 2 339 ? 125.838 108.669 152.071 1.00 82.66 345 HIS C C 1
ATOM 5705 O O . HIS C 2 339 ? 126.282 108.812 153.216 1.00 97.93 345 HIS C O 1
ATOM 5712 N N . LEU C 2 340 ? 125.245 107.542 151.676 1.00 80.16 346 LEU C N 1
ATOM 5713 C CA . LEU C 2 340 ? 125.162 106.401 152.582 1.00 85.92 346 LEU C CA 1
ATOM 5714 C C . LEU C 2 340 ? 126.548 105.874 152.927 1.00 92.72 346 LEU C C 1
ATOM 5715 O O . LEU C 2 340 ? 126.812 105.506 154.077 1.00 100.77 346 LEU C O 1
ATOM 5720 N N . ARG C 2 341 ? 127.446 105.827 151.942 1.00 100.77 347 ARG C N 1
ATOM 5721 C CA . ARG C 2 341 ? 128.814 105.403 152.214 1.00 102.99 347 ARG C CA 1
ATOM 5722 C C . ARG C 2 341 ? 129.590 106.467 152.977 1.00 107.36 347 ARG C C 1
ATOM 5723 O O . ARG C 2 341 ? 130.601 106.156 153.615 1.00 108.96 347 ARG C O 1
ATOM 5731 N N . HIS C 2 342 ? 129.150 107.724 152.912 1.00 102.00 348 HIS C N 1
ATOM 5732 C CA . HIS C 2 342 ? 129.849 108.782 153.632 1.00 99.67 348 HIS C CA 1
ATOM 5733 C C . HIS C 2 342 ? 129.557 108.727 155.125 1.00 100.84 348 HIS C C 1
ATOM 5734 O O . HIS C 2 342 ? 130.429 109.035 155.945 1.00 104.45 348 HIS C O 1
ATOM 5741 N N . PHE C 2 343 ? 128.338 108.338 155.499 1.00 95.54 349 PHE C N 1
ATOM 5742 C CA . PHE C 2 343 ? 127.932 108.365 156.898 1.00 93.63 349 PHE C CA 1
ATOM 5743 C C . PHE C 2 343 ? 128.255 107.080 157.647 1.00 100.78 349 PHE C C 1
ATOM 5744 O O . PHE C 2 343 ? 128.045 107.028 158.863 1.00 107.51 349 PHE C O 1
ATOM 5752 N N . THR C 2 344 ? 128.745 106.049 156.968 1.00 119.70 350 THR C N 1
ATOM 5753 C CA . THR C 2 344 ? 129.167 104.849 157.672 1.00 123.43 350 THR C CA 1
ATOM 5754 C C . THR C 2 344 ? 130.454 105.135 158.444 1.00 123.43 350 THR C C 1
ATOM 5755 O O . THR C 2 344 ? 131.253 105.981 158.027 1.00 125.51 350 THR C O 1
ATOM 5759 N N . PRO C 2 345 ? 130.667 104.485 159.590 1.00 128.49 351 PRO C N 1
ATOM 5760 C CA . PRO C 2 345 ? 131.923 104.721 160.325 1.00 130.88 351 PRO C CA 1
ATOM 5761 C C . PRO C 2 345 ? 133.161 104.342 159.532 1.00 135.94 351 PRO C C 1
ATOM 5762 O O . PRO C 2 345 ? 134.043 105.184 159.319 1.00 137.65 351 PRO C O 1
ATOM 5766 N N . GLU C 2 346 ? 133.247 103.094 159.081 1.00 168.67 352 GLU C N 1
ATOM 5767 C CA . GLU C 2 346 ? 134.385 102.628 158.297 1.00 170.84 352 GLU C CA 1
ATOM 5768 C C . GLU C 2 346 ? 134.066 101.296 157.628 1.00 171.10 352 GLU C C 1
ATOM 5769 O O . GLU C 2 346 ? 134.627 100.958 156.586 1.00 170.48 352 GLU C O 1
ATOM 5776 N N . PHE D 2 46 ? 143.637 145.507 145.313 1.00 137.07 52 PHE D N 1
ATOM 5777 C CA . PHE D 2 46 ? 142.239 145.227 145.617 1.00 138.40 52 PHE D CA 1
ATOM 5778 C C . PHE D 2 46 ? 141.911 145.548 147.071 1.00 139.04 52 PHE D C 1
ATOM 5779 O O . PHE D 2 46 ? 142.795 145.572 147.927 1.00 138.68 52 PHE D O 1
ATOM 5787 N N . ASN D 2 47 ? 140.632 145.797 147.338 1.00 130.31 53 ASN D N 1
ATOM 5788 C CA . ASN D 2 47 ? 140.189 146.077 148.696 1.00 129.93 53 ASN D CA 1
ATOM 5789 C C . ASN D 2 47 ? 140.370 144.844 149.576 1.00 131.26 53 ASN D C 1
ATOM 5790 O O . ASN D 2 47 ? 140.359 143.706 149.100 1.00 132.31 53 ASN D O 1
ATOM 5795 N N . GLU D 2 48 ? 140.551 145.083 150.878 1.00 134.12 54 GLU D N 1
ATOM 5796 C CA . GLU D 2 48 ? 140.778 143.983 151.810 1.00 133.85 54 GLU D CA 1
ATOM 5797 C C . GLU D 2 48 ? 139.582 143.041 151.864 1.00 134.88 54 GLU D C 1
ATOM 5798 O O . GLU D 2 48 ? 139.748 141.816 151.878 1.00 135.25 54 GLU D O 1
ATOM 5804 N N . GLN D 2 49 ? 138.367 143.592 151.900 1.00 124.50 55 GLN D N 1
ATOM 5805 C CA . GLN D 2 49 ? 137.182 142.744 151.944 1.00 123.61 55 GLN D CA 1
ATOM 5806 C C . GLN D 2 49 ? 136.958 142.022 150.622 1.00 122.60 55 GLN D C 1
ATOM 5807 O O . GLN D 2 49 ? 136.402 140.919 150.607 1.00 126.41 55 GLN D O 1
ATOM 5813 N N . VAL D 2 50 ? 137.374 142.626 149.507 1.00 114.39 56 VAL D N 1
ATOM 5814 C CA . VAL D 2 50 ? 137.313 141.934 148.223 1.00 114.74 56 VAL D CA 1
ATOM 5815 C C . VAL D 2 50 ? 138.218 140.710 148.242 1.00 115.75 56 VAL D C 1
ATOM 5816 O O . VAL D 2 50 ? 137.846 139.634 147.759 1.00 119.77 56 VAL D O 1
ATOM 5820 N N . ARG D 2 51 ? 139.419 140.855 148.804 1.00 119.91 57 ARG D N 1
ATOM 5821 C CA . ARG D 2 51 ? 140.337 139.727 148.905 1.00 119.67 57 ARG D CA 1
ATOM 5822 C C . ARG D 2 51 ? 139.762 138.623 149.783 1.00 118.09 57 ARG D C 1
ATOM 5823 O O . ARG D 2 51 ? 139.897 137.435 149.469 1.00 119.73 57 ARG D O 1
ATOM 5831 N N . TYR D 2 52 ? 139.125 138.996 150.896 1.00 112.31 58 TYR D N 1
ATOM 5832 C CA . TYR D 2 52 ? 138.514 138.002 151.772 1.00 111.94 58 TYR D CA 1
ATOM 5833 C C . TYR D 2 52 ? 137.365 137.281 151.080 1.00 110.92 58 TYR D C 1
ATOM 5834 O O . TYR D 2 52 ? 137.225 136.060 151.206 1.00 114.63 58 TYR D O 1
ATOM 5843 N N . ALA D 2 53 ? 136.527 138.021 150.350 1.00 98.22 59 ALA D N 1
ATOM 5844 C CA . ALA D 2 53 ? 135.392 137.402 149.673 1.00 93.38 59 ALA D CA 1
ATOM 5845 C C . ALA D 2 53 ? 135.851 136.427 148.597 1.00 96.14 59 ALA D C 1
ATOM 5846 O O . ALA D 2 53 ? 135.282 135.339 148.453 1.00 101.16 59 ALA D O 1
ATOM 5848 N N . PHE D 2 54 ? 136.872 136.804 147.825 1.00 106.21 60 PHE D N 1
ATOM 5849 C CA . PHE D 2 54 ? 137.354 135.933 146.758 1.00 104.04 60 PHE D CA 1
ATOM 5850 C C . PHE D 2 54 ? 137.918 134.632 147.316 1.00 104.79 60 PHE D C 1
ATOM 5851 O O . PHE D 2 54 ? 137.674 133.554 146.763 1.00 108.94 60 PHE D O 1
ATOM 5859 N N . HIS D 2 55 ? 138.684 134.714 148.406 1.00 106.75 61 HIS D N 1
ATOM 5860 C CA . HIS D 2 55 ? 139.243 133.507 149.006 1.00 104.17 61 HIS D CA 1
ATOM 5861 C C . HIS D 2 55 ? 138.146 132.603 149.553 1.00 104.70 61 HIS D C 1
ATOM 5862 O O . HIS D 2 55 ? 138.227 131.375 149.435 1.00 106.96 61 HIS D O 1
ATOM 5869 N N . GLY D 2 56 ? 137.117 133.192 150.164 1.00 105.68 62 GLY D N 1
ATOM 5870 C CA . GLY D 2 56 ? 136.012 132.392 150.665 1.00 104.82 62 GLY D CA 1
ATOM 5871 C C . GLY D 2 56 ? 135.243 131.699 149.556 1.00 105.97 62 GLY D C 1
ATOM 5872 O O . GLY D 2 56 ? 134.865 130.532 149.687 1.00 110.44 62 GLY D O 1
ATOM 5873 N N . ALA D 2 57 ? 134.993 132.409 148.455 1.00 104.41 63 ALA D N 1
ATOM 5874 C CA . ALA D 2 57 ? 134.308 131.797 147.321 1.00 102.65 63 ALA D CA 1
ATOM 5875 C C . ALA D 2 57 ? 135.145 130.685 146.706 1.00 106.39 63 ALA D C 1
ATOM 5876 O O . ALA D 2 57 ? 134.617 129.630 146.337 1.00 110.26 63 ALA D O 1
ATOM 5878 N N . LEU D 2 58 ? 136.455 130.905 146.584 1.00 114.17 64 LEU D N 1
ATOM 5879 C CA . LEU D 2 58 ? 137.323 129.902 145.978 1.00 109.81 64 LEU D CA 1
ATOM 5880 C C . LEU D 2 58 ? 137.463 128.668 146.858 1.00 110.46 64 LEU D C 1
ATOM 5881 O O . LEU D 2 58 ? 137.674 127.564 146.345 1.00 110.24 64 LEU D O 1
ATOM 5886 N N . GLN D 2 59 ? 137.354 128.833 148.178 1.00 117.29 65 GLN D N 1
ATOM 5887 C CA . GLN D 2 59 ? 137.512 127.698 149.080 1.00 115.63 65 GLN D CA 1
ATOM 5888 C C . GLN D 2 59 ? 136.356 126.714 148.961 1.00 117.76 65 GLN D C 1
ATOM 5889 O O . GLN D 2 59 ? 136.555 125.506 149.134 1.00 123.26 65 GLN D O 1
ATOM 5895 N N . ASP D 2 60 ? 135.147 127.203 148.678 1.00 118.64 66 ASP D N 1
ATOM 5896 C CA . ASP D 2 60 ? 133.999 126.312 148.550 1.00 121.69 66 ASP D CA 1
ATOM 5897 C C . ASP D 2 60 ? 134.184 125.339 147.393 1.00 122.34 66 ASP D C 1
ATOM 5898 O O . ASP D 2 60 ? 133.963 124.131 147.540 1.00 125.71 66 ASP D O 1
ATOM 5903 N N . LEU D 2 61 ? 134.586 125.850 146.227 1.00 107.90 67 LEU D N 1
ATOM 5904 C CA . LEU D 2 61 ? 134.792 124.981 145.074 1.00 109.33 67 LEU D CA 1
ATOM 5905 C C . LEU D 2 61 ? 135.913 123.983 145.323 1.00 109.69 67 LEU D C 1
ATOM 5906 O O . LEU D 2 61 ? 135.827 122.829 144.889 1.00 114.04 67 LEU D O 1
ATOM 5911 N N . LYS D 2 62 ? 136.969 124.406 146.018 1.00 111.55 68 LYS D N 1
ATOM 5912 C CA . LYS D 2 62 ? 138.072 123.503 146.323 1.00 109.34 68 LYS D CA 1
ATOM 5913 C C . LYS D 2 62 ? 137.669 122.437 147.334 1.00 109.79 68 LYS D C 1
ATOM 5914 O O . LYS D 2 62 ? 138.248 121.345 147.342 1.00 112.90 68 LYS D O 1
ATOM 5920 N N . SER D 2 63 ? 136.687 122.732 148.189 1.00 121.80 69 SER D N 1
ATOM 5921 C CA . SER D 2 63 ? 136.327 121.807 149.261 1.00 123.31 69 SER D CA 1
ATOM 5922 C C . SER D 2 63 ? 135.788 120.487 148.725 1.00 124.95 69 SER D C 1
ATOM 5923 O O . SER D 2 63 ? 136.153 119.421 149.233 1.00 127.78 69 SER D O 1
ATOM 5926 N N . LYS D 2 64 ? 134.923 120.531 147.711 1.00 116.87 70 LYS D N 1
ATOM 5927 C CA . LYS D 2 64 ? 134.320 119.335 147.125 1.00 117.64 70 LYS D CA 1
ATOM 5928 C C . LYS D 2 64 ? 134.711 119.301 145.653 1.00 116.76 70 LYS D C 1
ATOM 5929 O O . LYS D 2 64 ? 134.023 119.889 144.804 1.00 118.47 70 LYS D O 1
ATOM 5935 N N . PRO D 2 65 ? 135.809 118.627 145.306 1.00 108.15 71 PRO D N 1
ATOM 5936 C CA . PRO D 2 65 ? 136.326 118.698 143.932 1.00 109.43 71 PRO D CA 1
ATOM 5937 C C . PRO D 2 65 ? 135.405 118.085 142.889 1.00 111.81 71 PRO D C 1
ATOM 5938 O O . PRO D 2 65 ? 135.091 118.730 141.884 1.00 116.28 71 PRO D O 1
ATOM 5942 N N . PHE D 2 66 ? 134.976 116.840 143.109 1.00 113.73 72 PHE D N 1
ATOM 5943 C CA . PHE D 2 66 ? 134.224 116.128 142.080 1.00 112.82 72 PHE D CA 1
ATOM 5944 C C . PHE D 2 66 ? 132.885 116.795 141.798 1.00 112.67 72 PHE D C 1
ATOM 5945 O O . PHE D 2 66 ? 132.475 116.913 140.638 1.00 115.73 72 PHE D O 1
ATOM 5953 N N . ALA D 2 67 ? 132.184 117.234 142.846 1.00 103.25 73 ALA D N 1
ATOM 5954 C CA . ALA D 2 67 ? 130.890 117.879 142.647 1.00 104.38 73 ALA D CA 1
ATOM 5955 C C . ALA D 2 67 ? 131.034 119.172 141.857 1.00 104.71 73 ALA D C 1
ATOM 5956 O O . ALA D 2 67 ? 130.208 119.473 140.987 1.00 109.16 73 ALA D O 1
ATOM 5958 N N . THR D 2 68 ? 132.074 119.955 142.151 1.00 101.22 74 THR D N 1
ATOM 5959 C CA . THR D 2 68 ? 132.326 121.171 141.385 1.00 98.68 74 THR D CA 1
ATOM 5960 C C . THR D 2 68 ? 132.632 120.846 139.928 1.00 102.67 74 THR D C 1
ATOM 5961 O O . THR D 2 68 ? 132.169 121.542 139.018 1.00 108.19 74 THR D O 1
ATOM 5965 N N . PHE D 2 69 ? 133.405 119.784 139.690 1.00 102.67 75 PHE D N 1
ATOM 5966 C CA . PHE D 2 69 ? 133.740 119.402 138.322 1.00 100.48 75 PHE D CA 1
ATOM 5967 C C . PHE D 2 69 ? 132.496 119.012 137.535 1.00 101.08 75 PHE D C 1
ATOM 5968 O O . PHE D 2 69 ? 132.386 119.317 136.343 1.00 106.81 75 PHE D O 1
ATOM 5976 N N . LEU D 2 70 ? 131.550 118.326 138.182 1.00 94.81 76 LEU D N 1
ATOM 5977 C CA . LEU D 2 70 ? 130.311 117.964 137.503 1.00 93.12 76 LEU D CA 1
ATOM 5978 C C . LEU D 2 70 ? 129.524 119.201 137.091 1.00 95.49 76 LEU D C 1
ATOM 5979 O O . LEU D 2 70 ? 128.978 119.257 135.983 1.00 101.09 76 LEU D O 1
ATOM 5984 N N . THR D 2 71 ? 129.449 120.201 137.971 1.00 91.33 77 THR D N 1
ATOM 5985 C CA . THR D 2 71 ? 128.725 121.425 137.642 1.00 89.66 77 THR D CA 1
ATOM 5986 C C . THR D 2 71 ? 129.385 122.163 136.484 1.00 94.45 77 THR D C 1
ATOM 5987 O O . THR D 2 71 ? 128.697 122.686 135.601 1.00 103.52 77 THR D O 1
ATOM 5991 N N . VAL D 2 72 ? 130.717 122.218 136.473 1.00 82.13 78 VAL D N 1
ATOM 5992 C CA . VAL D 2 72 ? 131.427 122.872 135.379 1.00 79.35 78 VAL D CA 1
ATOM 5993 C C . VAL D 2 72 ? 131.233 122.100 134.080 1.00 84.35 78 VAL D C 1
ATOM 5994 O O . VAL D 2 72 ? 131.065 122.693 133.008 1.00 91.11 78 VAL D O 1
ATOM 5998 N N . MET D 2 73 ? 131.246 120.768 134.154 1.00 96.88 79 MET D N 1
ATOM 5999 C CA . MET D 2 73 ? 131.079 119.955 132.953 1.00 96.27 79 MET D CA 1
ATOM 6000 C C . MET D 2 73 ? 129.702 120.154 132.333 1.00 97.57 79 MET D C 1
ATOM 6001 O O . MET D 2 73 ? 129.568 120.191 131.105 1.00 105.10 79 MET D O 1
ATOM 6006 N N . VAL D 2 74 ? 128.665 120.276 133.163 1.00 78.81 80 VAL D N 1
ATOM 6007 C CA . VAL D 2 74 ? 127.317 120.483 132.642 1.00 79.31 80 VAL D CA 1
ATOM 6008 C C . VAL D 2 74 ? 127.230 121.809 131.898 1.00 84.25 80 VAL D C 1
ATOM 6009 O O . VAL D 2 74 ? 126.658 121.890 130.805 1.00 90.48 80 VAL D O 1
ATOM 6013 N N . ILE D 2 75 ? 127.795 122.870 132.478 1.00 77.50 81 ILE D N 1
ATOM 6014 C CA . ILE D 2 75 ? 127.788 124.172 131.818 1.00 77.63 81 ILE D CA 1
ATOM 6015 C C . ILE D 2 75 ? 128.593 124.120 130.526 1.00 82.64 81 ILE D C 1
ATOM 6016 O O . ILE D 2 75 ? 128.180 124.669 129.497 1.00 88.08 81 ILE D O 1
ATOM 6021 N N . ALA D 2 76 ? 129.753 123.459 130.558 1.00 79.36 82 ALA D N 1
ATOM 6022 C CA . ALA D 2 76 ? 130.621 123.425 129.385 1.00 75.11 82 ALA D CA 1
ATOM 6023 C C . ALA D 2 76 ? 129.941 122.745 128.204 1.00 80.15 82 ALA D C 1
ATOM 6024 O O . ALA D 2 76 ? 130.034 123.223 127.068 1.00 87.42 82 ALA D O 1
ATOM 6026 N N . ILE D 2 77 ? 129.258 121.626 128.448 1.00 86.80 83 ILE D N 1
ATOM 6027 C CA . ILE D 2 77 ? 128.578 120.922 127.365 1.00 79.83 83 ILE D CA 1
ATOM 6028 C C . ILE D 2 77 ? 127.456 121.777 126.791 1.00 82.88 83 ILE D C 1
ATOM 6029 O O . ILE D 2 77 ? 127.285 121.861 125.569 1.00 86.93 83 ILE D O 1
ATOM 6034 N N . SER D 2 78 ? 126.678 122.427 127.657 1.00 84.60 84 SER D N 1
ATOM 6035 C CA . SER D 2 78 ? 125.584 123.275 127.199 1.00 85.03 84 SER D CA 1
ATOM 6036 C C . SER D 2 78 ? 126.067 124.517 126.464 1.00 88.88 84 SER D C 1
ATOM 6037 O O . SER D 2 78 ? 125.260 125.170 125.797 1.00 94.85 84 SER D O 1
ATOM 6040 N N . LEU D 2 79 ? 127.348 124.861 126.575 1.00 84.10 85 LEU D N 1
ATOM 6041 C CA . LEU D 2 79 ? 127.921 125.968 125.822 1.00 79.08 85 LEU D CA 1
ATOM 6042 C C . LEU D 2 79 ? 128.661 125.516 124.574 1.00 82.10 85 LEU D C 1
ATOM 6043 O O . LEU D 2 79 ? 128.783 126.294 123.624 1.00 85.60 85 LEU D O 1
ATOM 6048 N N . THR D 2 80 ? 129.168 124.283 124.563 1.00 86.64 86 THR D N 1
ATOM 6049 C CA . THR D 2 80 ? 129.787 123.746 123.358 1.00 84.84 86 THR D CA 1
ATOM 6050 C C . THR D 2 80 ? 128.761 123.580 122.246 1.00 93.01 86 THR D C 1
ATOM 6051 O O . THR D 2 80 ? 129.072 123.777 121.066 1.00 100.94 86 THR D O 1
ATOM 6055 N N . LEU D 2 81 ? 127.530 123.221 122.605 1.00 91.29 87 LEU D N 1
ATOM 6056 C CA . LEU D 2 81 ? 126.501 122.973 121.597 1.00 88.89 87 LEU D CA 1
ATOM 6057 C C . LEU D 2 81 ? 126.193 124.198 120.745 1.00 91.73 87 LEU D C 1
ATOM 6058 O O . LEU D 2 81 ? 126.183 124.071 119.508 1.00 94.19 87 LEU D O 1
ATOM 6063 N N . PRO D 2 82 ? 125.936 125.390 121.301 1.00 84.50 88 PRO D N 1
ATOM 6064 C CA . PRO D 2 82 ? 125.727 126.549 120.422 1.00 82.03 88 PRO D CA 1
ATOM 6065 C C . PRO D 2 82 ? 127.002 127.041 119.766 1.00 89.09 88 PRO D C 1
ATOM 6066 O O . PRO D 2 82 ? 126.939 127.600 118.665 1.00 99.66 88 PRO D O 1
ATOM 6070 N N . SER D 2 83 ? 128.157 126.860 120.409 1.00 87.04 89 SER D N 1
ATOM 6071 C CA . SER D 2 83 ? 129.411 127.308 119.813 1.00 82.11 89 SER D CA 1
ATOM 6072 C C . SER D 2 83 ? 129.721 126.539 118.536 1.00 85.62 89 SER D C 1
ATOM 6073 O O . SER D 2 83 ? 130.156 127.126 117.539 1.00 94.23 89 SER D O 1
ATOM 6076 N N . VAL D 2 84 ? 129.510 125.223 118.549 1.00 82.75 90 VAL D N 1
ATOM 6077 C CA . VAL D 2 84 ? 129.762 124.418 117.359 1.00 84.09 90 VAL D CA 1
ATOM 6078 C C . VAL D 2 84 ? 128.782 124.783 116.251 1.00 91.70 90 VAL D C 1
ATOM 6079 O O . VAL D 2 84 ? 129.169 124.957 115.090 1.00 98.27 90 VAL D O 1
ATOM 6083 N N . CYS D 2 85 ? 127.497 124.907 116.594 1.00 99.64 91 CYS D N 1
ATOM 6084 C CA . CYS D 2 85 ? 126.494 125.236 115.586 1.00 98.80 91 CYS D CA 1
ATOM 6085 C C . CYS D 2 85 ? 126.735 126.617 114.991 1.00 99.05 91 CYS D C 1
ATOM 6086 O O . CYS D 2 85 ? 126.591 126.810 113.778 1.00 111.98 91 CYS D O 1
ATOM 6089 N N . TYR D 2 86 ? 127.098 127.592 115.826 1.00 92.17 92 TYR D N 1
ATOM 6090 C CA . TYR D 2 86 ? 127.441 128.912 115.307 1.00 97.03 92 TYR D CA 1
ATOM 6091 C C . TYR D 2 86 ? 128.646 128.836 114.381 1.00 103.67 92 TYR D C 1
ATOM 6092 O O . TYR D 2 86 ? 128.685 129.504 113.342 1.00 113.32 92 TYR D O 1
ATOM 6101 N N . MET D 2 87 ? 129.641 128.028 114.747 1.00 104.98 93 MET D N 1
ATOM 6102 C CA . MET D 2 87 ? 130.802 127.839 113.887 1.00 102.22 93 MET D CA 1
ATOM 6103 C C . MET D 2 87 ? 130.405 127.222 112.553 1.00 105.39 93 MET D C 1
ATOM 6104 O O . MET D 2 87 ? 130.950 127.586 111.505 1.00 111.91 93 MET D O 1
ATOM 6109 N N . VAL D 2 88 ? 129.461 126.280 112.574 1.00 93.05 94 VAL D N 1
ATOM 6110 C CA . VAL D 2 88 ? 128.955 125.707 111.330 1.00 93.14 94 VAL D CA 1
ATOM 6111 C C . VAL D 2 88 ? 128.264 126.779 110.498 1.00 94.92 94 VAL D C 1
ATOM 6112 O O . VAL D 2 88 ? 128.473 126.880 109.284 1.00 101.09 94 VAL D O 1
ATOM 6116 N N . TYR D 2 89 ? 127.435 127.602 111.143 1.00 103.71 95 TYR D N 1
ATOM 6117 C CA . TYR D 2 89 ? 126.725 128.653 110.422 1.00 103.49 95 TYR D CA 1
ATOM 6118 C C . TYR D 2 89 ? 127.695 129.660 109.818 1.00 103.91 95 TYR D C 1
ATOM 6119 O O . TYR D 2 89 ? 127.501 130.119 108.688 1.00 111.52 95 TYR D O 1
ATOM 6128 N N . LYS D 2 90 ? 128.742 130.022 110.562 1.00 104.71 96 LYS D N 1
ATOM 6129 C CA . LYS D 2 90 ? 129.720 130.974 110.047 1.00 107.36 96 LYS D CA 1
ATOM 6130 C C . LYS D 2 90 ? 130.459 130.413 108.839 1.00 111.00 96 LYS D C 1
ATOM 6131 O O . LYS D 2 90 ? 130.678 131.123 107.850 1.00 113.14 96 LYS D O 1
ATOM 6137 N N . ASN D 2 91 ? 130.856 129.141 108.900 1.00 110.35 97 ASN D N 1
ATOM 6138 C CA . ASN D 2 91 ? 131.623 128.553 107.808 1.00 108.26 97 ASN D CA 1
ATOM 6139 C C . ASN D 2 91 ? 130.742 128.262 106.599 1.00 110.93 97 ASN D C 1
ATOM 6140 O O . ASN D 2 91 ? 131.161 128.474 105.456 1.00 112.48 97 ASN D O 1
ATOM 6145 N N . VAL D 2 92 ? 129.524 127.771 106.830 1.00 110.31 98 VAL D N 1
ATOM 6146 C CA . VAL D 2 92 ? 128.618 127.473 105.723 1.00 106.85 98 VAL D CA 1
ATOM 6147 C C . VAL D 2 92 ? 128.257 128.747 104.971 1.00 109.36 98 VAL D C 1
ATOM 6148 O O . VAL D 2 92 ? 128.194 128.761 103.736 1.00 116.52 98 VAL D O 1
ATOM 6152 N N . ASN D 2 93 ? 128.023 129.839 105.702 1.00 119.78 99 ASN D N 1
ATOM 6153 C CA . ASN D 2 93 ? 127.682 131.102 105.058 1.00 120.69 99 ASN D CA 1
ATOM 6154 C C . ASN D 2 93 ? 128.807 131.581 104.149 1.00 125.83 99 ASN D C 1
ATOM 6155 O O . ASN D 2 93 ? 128.553 132.090 103.051 1.00 127.95 99 ASN D O 1
ATOM 6160 N N . GLN D 2 94 ? 130.057 131.436 104.592 1.00 133.46 100 GLN D N 1
ATOM 6161 C CA . GLN D 2 94 ? 131.188 131.845 103.765 1.00 133.72 100 GLN D CA 1
ATOM 6162 C C . GLN D 2 94 ? 131.257 131.027 102.482 1.00 135.04 100 GLN D C 1
ATOM 6163 O O . GLN D 2 94 ? 131.462 131.577 101.395 1.00 136.15 100 GLN D O 1
ATOM 6169 N N . ALA D 2 95 ? 131.091 129.707 102.591 1.00 132.52 101 ALA D N 1
ATOM 6170 C CA . ALA D 2 95 ? 131.182 128.854 101.411 1.00 133.35 101 ALA D CA 1
ATOM 6171 C C . ALA D 2 95 ? 130.065 129.152 100.420 1.00 132.84 101 ALA D C 1
ATOM 6172 O O . ALA D 2 95 ? 130.304 129.224 99.209 1.00 135.99 101 ALA D O 1
ATOM 6174 N N . ALA D 2 96 ? 128.838 129.330 100.913 1.00 133.57 102 ALA D N 1
ATOM 6175 C CA . ALA D 2 96 ? 127.718 129.610 100.020 1.00 135.45 102 ALA D CA 1
ATOM 6176 C C . ALA D 2 96 ? 127.908 130.935 99.293 1.00 139.94 102 ALA D C 1
ATOM 6177 O O . ALA D 2 96 ? 127.645 131.035 98.089 1.00 143.37 102 ALA D O 1
ATOM 6179 N N . THR D 2 97 ? 128.364 131.965 100.007 1.00 140.26 103 THR D N 1
ATOM 6180 C CA . THR D 2 97 ? 128.594 133.257 99.370 1.00 141.64 103 THR D CA 1
ATOM 6181 C C . THR D 2 97 ? 129.741 133.190 98.370 1.00 142.33 103 THR D C 1
ATOM 6182 O O . THR D 2 97 ? 129.772 133.961 97.404 1.00 144.35 103 THR D O 1
ATOM 6186 N N . GLN D 2 98 ? 130.676 132.263 98.568 1.00 140.72 104 GLN D N 1
ATOM 6187 C CA . GLN D 2 98 ? 131.887 132.206 97.762 1.00 141.00 104 GLN D CA 1
ATOM 6188 C C . GLN D 2 98 ? 131.855 131.116 96.695 1.00 140.36 104 GLN D C 1
ATOM 6189 O O . GLN D 2 98 ? 132.513 131.266 95.659 1.00 140.53 104 GLN D O 1
ATOM 6195 N N . TYR D 2 99 ? 131.081 130.048 96.896 1.00 145.43 105 TYR D N 1
ATOM 6196 C CA . TYR D 2 99 ? 131.120 128.891 96.007 1.00 145.72 105 TYR D CA 1
ATOM 6197 C C . TYR D 2 99 ? 129.791 128.532 95.355 1.00 146.33 105 TYR D C 1
ATOM 6198 O O . TYR D 2 99 ? 129.802 127.769 94.382 1.00 146.21 105 TYR D O 1
ATOM 6207 N N . TYR D 2 100 ? 128.664 129.037 95.839 1.00 166.47 106 TYR D N 1
ATOM 6208 C CA . TYR D 2 100 ? 127.377 128.655 95.265 1.00 167.82 106 TYR D CA 1
ATOM 6209 C C . TYR D 2 100 ? 127.153 129.388 93.946 1.00 170.00 106 TYR D C 1
ATOM 6210 O O . TYR D 2 100 ? 127.190 130.623 93.915 1.00 169.77 106 TYR D O 1
ATOM 6219 N N . PRO D 2 101 ? 126.916 128.672 92.844 1.00 195.63 107 PRO D N 1
ATOM 6220 C CA . PRO D 2 101 ? 126.560 129.347 91.589 1.00 196.24 107 PRO D CA 1
ATOM 6221 C C . PRO D 2 101 ? 125.130 129.865 91.607 1.00 197.65 107 PRO D C 1
ATOM 6222 O O . PRO D 2 101 ? 124.208 129.192 91.136 1.00 197.91 107 PRO D O 1
ATOM 6226 N N . SER D 2 102 ? 124.941 131.061 92.160 1.00 219.91 108 SER D N 1
ATOM 6227 C CA . SER D 2 102 ? 123.618 131.651 92.269 1.00 219.89 108 SER D CA 1
ATOM 6228 C C . SER D 2 102 ? 123.040 131.927 90.882 1.00 221.49 108 SER D C 1
ATOM 6229 O O . SER D 2 102 ? 123.782 132.059 89.905 1.00 221.72 108 SER D O 1
ATOM 6232 N N . PRO D 2 103 ? 121.711 132.001 90.769 1.00 234.73 109 PRO D N 1
ATOM 6233 C CA . PRO D 2 103 ? 121.094 132.209 89.453 1.00 234.50 109 PRO D CA 1
ATOM 6234 C C . PRO D 2 103 ? 121.590 133.482 88.785 1.00 235.21 109 PRO D C 1
ATOM 6235 O O . PRO D 2 103 ? 121.827 134.504 89.432 1.00 234.90 109 PRO D O 1
ATOM 6239 N N . GLN D 2 104 ? 121.745 133.404 87.467 1.00 293.87 110 GLN D N 1
ATOM 6240 C CA . GLN D 2 104 ? 122.307 134.478 86.666 1.00 294.89 110 GLN D CA 1
ATOM 6241 C C . GLN D 2 104 ? 121.208 135.209 85.907 1.00 296.39 110 GLN D C 1
ATOM 6242 O O . GLN D 2 104 ? 120.190 134.620 85.533 1.00 296.54 110 GLN D O 1
ATOM 6248 N N . ILE D 2 105 ? 121.426 136.507 85.689 1.00 322.98 111 ILE D N 1
ATOM 6249 C CA . ILE D 2 105 ? 120.452 137.316 84.963 1.00 323.40 111 ILE D CA 1
ATOM 6250 C C . ILE D 2 105 ? 120.332 136.846 83.518 1.00 323.94 111 ILE D C 1
ATOM 6251 O O . ILE D 2 105 ? 119.226 136.758 82.972 1.00 324.10 111 ILE D O 1
ATOM 6256 N N . THR D 2 106 ? 121.465 136.545 82.878 1.00 344.34 112 THR D N 1
ATOM 6257 C CA . THR D 2 106 ? 121.514 136.008 81.516 1.00 344.69 112 THR D CA 1
ATOM 6258 C C . THR D 2 106 ? 120.821 136.953 80.528 1.00 344.99 112 THR D C 1
ATOM 6259 O O . THR D 2 106 ? 119.799 136.638 79.916 1.00 345.17 112 THR D O 1
ATOM 6263 N N . VAL D 2 107 ? 121.416 138.139 80.400 1.00 362.53 113 VAL D N 1
ATOM 6264 C CA . VAL D 2 107 ? 120.891 139.149 79.489 1.00 362.75 113 VAL D CA 1
ATOM 6265 C C . VAL D 2 107 ? 121.164 138.734 78.050 1.00 363.32 113 VAL D C 1
ATOM 6266 O O . VAL D 2 107 ? 122.288 138.357 77.696 1.00 363.74 113 VAL D O 1
ATOM 6270 N N . TYR D 2 108 ? 120.132 138.802 77.213 1.00 365.43 114 TYR D N 1
ATOM 6271 C CA . TYR D 2 108 ? 120.254 138.530 75.788 1.00 365.42 114 TYR D CA 1
ATOM 6272 C C . TYR D 2 108 ? 120.210 139.840 75.014 1.00 365.75 114 TYR D C 1
ATOM 6273 O O . TYR D 2 108 ? 119.311 140.662 75.225 1.00 365.67 114 TYR D O 1
ATOM 6282 N N . LEU D 2 109 ? 121.178 140.030 74.127 1.00 384.84 115 LEU D N 1
ATOM 6283 C CA . LEU D 2 109 ? 121.281 141.235 73.319 1.00 384.78 115 LEU D CA 1
ATOM 6284 C C . LEU D 2 109 ? 120.721 140.991 71.922 1.00 384.80 115 LEU D C 1
ATOM 6285 O O . LEU D 2 109 ? 120.472 139.855 71.515 1.00 384.81 115 LEU D O 1
ATOM 6290 N N . GLN D 2 110 ? 120.518 142.085 71.191 1.00 392.72 116 GLN D N 1
ATOM 6291 C CA . GLN D 2 110 ? 120.011 141.985 69.830 1.00 392.68 116 GLN D CA 1
ATOM 6292 C C . GLN D 2 110 ? 121.047 141.336 68.920 1.00 393.17 116 GLN D C 1
ATOM 6293 O O . GLN D 2 110 ? 122.250 141.589 69.039 1.00 393.48 116 GLN D O 1
ATOM 6299 N N . LYS D 2 111 ? 120.570 140.490 68.005 1.00 418.73 117 LYS D N 1
ATOM 6300 C CA . LYS D 2 111 ? 121.469 139.766 67.113 1.00 419.22 117 LYS D CA 1
ATOM 6301 C C . LYS D 2 111 ? 122.126 140.673 66.080 1.00 419.43 117 LYS D C 1
ATOM 6302 O O . LYS D 2 111 ? 123.193 140.327 65.562 1.00 419.63 117 LYS D O 1
ATOM 6308 N N . THR D 2 112 ? 121.518 141.819 65.769 1.00 419.44 118 THR D N 1
ATOM 6309 C CA . THR D 2 112 ? 122.084 142.713 64.766 1.00 419.56 118 THR D CA 1
ATOM 6310 C C . THR D 2 112 ? 123.333 143.430 65.262 1.00 419.87 118 THR D C 1
ATOM 6311 O O . THR D 2 112 ? 124.153 143.855 64.441 1.00 419.99 118 THR D O 1
ATOM 6315 N N . LEU D 2 113 ? 123.496 143.574 66.574 1.00 421.99 119 LEU D N 1
ATOM 6316 C CA . LEU D 2 113 ? 124.660 144.261 67.112 1.00 421.95 119 LEU D CA 1
ATOM 6317 C C . LEU D 2 113 ? 125.914 143.408 66.961 1.00 421.94 119 LEU D C 1
ATOM 6318 O O . LEU D 2 113 ? 125.877 142.179 67.069 1.00 422.05 119 LEU D O 1
ATOM 6323 N N . ASP D 2 114 ? 127.035 144.078 66.708 1.00 426.02 120 ASP D N 1
ATOM 6324 C CA . ASP D 2 114 ? 128.327 143.418 66.645 1.00 425.89 120 ASP D CA 1
ATOM 6325 C C . ASP D 2 114 ? 129.000 143.468 68.016 1.00 426.03 120 ASP D C 1
ATOM 6326 O O . ASP D 2 114 ? 128.400 143.865 69.017 1.00 425.97 120 ASP D O 1
ATOM 6331 N N . ASP D 2 115 ? 130.268 143.055 68.063 1.00 426.09 121 ASP D N 1
ATOM 6332 C CA . ASP D 2 115 ? 130.994 143.043 69.329 1.00 426.00 121 ASP D CA 1
ATOM 6333 C C . ASP D 2 115 ? 131.184 144.452 69.879 1.00 426.01 121 ASP D C 1
ATOM 6334 O O . ASP D 2 115 ? 131.072 144.670 71.091 1.00 425.84 121 ASP D O 1
ATOM 6339 N N . ASP D 2 116 ? 131.481 145.418 69.006 1.00 428.77 122 ASP D N 1
ATOM 6340 C CA . ASP D 2 116 ? 131.701 146.788 69.462 1.00 428.60 122 ASP D CA 1
ATOM 6341 C C . ASP D 2 116 ? 130.428 147.387 70.049 1.00 428.40 122 ASP D C 1
ATOM 6342 O O . ASP D 2 116 ? 130.461 148.021 71.110 1.00 428.41 122 ASP D O 1
ATOM 6347 N N . ALA D 2 117 ? 129.293 147.198 69.371 1.00 419.15 123 ALA D N 1
ATOM 6348 C CA . ALA D 2 117 ? 128.032 147.720 69.886 1.00 418.78 123 ALA D CA 1
ATOM 6349 C C . ALA D 2 117 ? 127.599 146.976 71.143 1.00 418.49 123 ALA D C 1
ATOM 6350 O O . ALA D 2 117 ? 127.040 147.579 72.067 1.00 418.40 123 ALA D O 1
ATOM 6352 N N . ALA D 2 118 ? 127.844 145.665 71.192 1.00 407.41 124 ALA D N 1
ATOM 6353 C CA . ALA D 2 118 ? 127.495 144.889 72.376 1.00 406.87 124 ALA D CA 1
ATOM 6354 C C . ALA D 2 118 ? 128.304 145.335 73.587 1.00 406.90 124 ALA D C 1
ATOM 6355 O O . ALA D 2 118 ? 127.786 145.375 74.709 1.00 406.51 124 ALA D O 1
ATOM 6357 N N . ALA D 2 119 ? 129.581 145.667 73.380 1.00 404.97 125 ALA D N 1
ATOM 6358 C CA . ALA D 2 119 ? 130.402 146.171 74.476 1.00 404.67 125 ALA D CA 1
ATOM 6359 C C . ALA D 2 119 ? 129.851 147.485 75.015 1.00 404.80 125 ALA D C 1
ATOM 6360 O O . ALA D 2 119 ? 129.898 147.737 76.225 1.00 404.78 125 ALA D O 1
ATOM 6362 N N . GLY D 2 120 ? 129.333 148.339 74.130 1.00 400.96 126 GLY D N 1
ATOM 6363 C CA . GLY D 2 120 ? 128.683 149.556 74.588 1.00 400.80 126 GLY D CA 1
ATOM 6364 C C . GLY D 2 120 ? 127.457 149.273 75.435 1.00 400.56 126 GLY D C 1
ATOM 6365 O O . GLY D 2 120 ? 127.197 149.968 76.421 1.00 400.53 126 GLY D O 1
ATOM 6366 N N . VAL D 2 121 ? 126.685 148.252 75.059 1.00 390.27 127 VAL D N 1
ATOM 6367 C CA . VAL D 2 121 ? 125.560 147.826 75.885 1.00 389.88 127 VAL D CA 1
ATOM 6368 C C . VAL D 2 121 ? 126.059 147.278 77.217 1.00 389.89 127 VAL D C 1
ATOM 6369 O O . VAL D 2 121 ? 125.448 147.508 78.267 1.00 389.91 127 VAL D O 1
ATOM 6373 N N . VAL D 2 122 ? 127.176 146.547 77.193 1.00 387.47 128 VAL D N 1
ATOM 6374 C CA . VAL D 2 122 ? 127.771 146.040 78.428 1.00 387.19 128 VAL D CA 1
ATOM 6375 C C . VAL D 2 122 ? 128.178 147.195 79.335 1.00 387.23 128 VAL D C 1
ATOM 6376 O O . VAL D 2 122 ? 127.959 147.155 80.552 1.00 387.08 128 VAL D O 1
ATOM 6380 N N . ALA D 2 123 ? 128.774 148.241 78.758 1.00 387.59 129 ALA D N 1
ATOM 6381 C CA . ALA D 2 123 ? 129.133 149.416 79.545 1.00 387.40 129 ALA D CA 1
ATOM 6382 C C . ALA D 2 123 ? 127.896 150.076 80.143 1.00 387.35 129 ALA D C 1
ATOM 6383 O O . ALA D 2 123 ? 127.920 150.530 81.293 1.00 387.26 129 ALA D O 1
ATOM 6385 N N . GLN D 2 124 ? 126.808 150.145 79.372 1.00 379.26 130 GLN D N 1
ATOM 6386 C CA . GLN D 2 124 ? 125.554 150.667 79.907 1.00 378.92 130 GLN D CA 1
ATOM 6387 C C . GLN D 2 124 ? 125.032 149.789 81.037 1.00 378.90 130 GLN D C 1
ATOM 6388 O O . GLN D 2 124 ? 124.492 150.294 82.028 1.00 378.71 130 GLN D O 1
ATOM 6394 N N . LEU D 2 125 ? 125.175 148.468 80.900 1.00 373.34 131 LEU D N 1
ATOM 6395 C CA . LEU D 2 125 ? 124.770 147.563 81.971 1.00 372.99 131 LEU D CA 1
ATOM 6396 C C . LEU D 2 125 ? 125.588 147.797 83.235 1.00 372.54 131 LEU D C 1
ATOM 6397 O O . LEU D 2 125 ? 125.040 147.816 84.343 1.00 372.28 131 LEU D O 1
ATOM 6402 N N . GLN D 2 126 ? 126.902 147.982 83.089 1.00 362.74 132 GLN D N 1
ATOM 6403 C CA . GLN D 2 126 ? 127.765 148.162 84.251 1.00 362.15 132 GLN D CA 1
ATOM 6404 C C . GLN D 2 126 ? 127.518 149.484 84.966 1.00 361.95 132 GLN D C 1
ATOM 6405 O O . GLN D 2 126 ? 127.869 149.611 86.144 1.00 361.66 132 GLN D O 1
ATOM 6411 N N . ALA D 2 127 ? 126.925 150.464 84.288 1.00 352.60 133 ALA D N 1
ATOM 6412 C CA . ALA D 2 127 ? 126.664 151.766 84.888 1.00 351.80 133 ALA D CA 1
ATOM 6413 C C . ALA D 2 127 ? 125.378 151.802 85.702 1.00 351.62 133 ALA D C 1
ATOM 6414 O O . ALA D 2 127 ? 125.081 152.836 86.311 1.00 351.40 133 ALA D O 1
ATOM 6416 N N . GLU D 2 128 ? 124.613 150.714 85.728 1.00 342.03 134 GLU D N 1
ATOM 6417 C CA . GLU D 2 128 ? 123.363 150.696 86.470 1.00 341.88 134 GLU D CA 1
ATOM 6418 C C . GLU D 2 128 ? 123.625 150.677 87.974 1.00 341.66 134 GLU D C 1
ATOM 6419 O O . GLU D 2 128 ? 124.689 150.267 88.447 1.00 341.62 134 GLU D O 1
ATOM 6425 N N . GLN D 2 129 ? 122.626 151.141 88.730 1.00 328.16 135 GLN D N 1
ATOM 6426 C CA . GLN D 2 129 ? 122.751 151.197 90.183 1.00 327.55 135 GLN D CA 1
ATOM 6427 C C . GLN D 2 129 ? 122.868 149.803 90.790 1.00 327.38 135 GLN D C 1
ATOM 6428 O O . GLN D 2 129 ? 123.680 149.581 91.695 1.00 326.92 135 GLN D O 1
ATOM 6434 N N . GLY D 2 130 ? 122.072 148.856 90.306 1.00 327.54 136 GLY D N 1
ATOM 6435 C CA . GLY D 2 130 ? 122.016 147.523 90.865 1.00 327.55 136 GLY D CA 1
ATOM 6436 C C . GLY D 2 130 ? 122.946 146.508 90.240 1.00 327.79 136 GLY D C 1
ATOM 6437 O O . GLY D 2 130 ? 122.766 145.306 90.462 1.00 327.58 136 GLY D O 1
ATOM 6438 N N . VAL D 2 131 ? 123.933 146.946 89.465 1.00 338.72 137 VAL D N 1
ATOM 6439 C CA . VAL D 2 131 ? 124.853 146.056 88.767 1.00 338.91 137 VAL D CA 1
ATOM 6440 C C . VAL D 2 131 ? 126.236 146.193 89.386 1.00 338.86 137 VAL D C 1
ATOM 6441 O O . VAL D 2 131 ? 126.744 147.309 89.548 1.00 338.93 137 VAL D O 1
ATOM 6445 N N . GLU D 2 132 ? 126.843 145.057 89.730 1.00 335.40 138 GLU D N 1
ATOM 6446 C CA . GLU D 2 132 ? 128.197 145.015 90.266 1.00 335.39 138 GLU D CA 1
ATOM 6447 C C . GLU D 2 132 ? 129.242 144.777 89.182 1.00 335.75 138 GLU D C 1
ATOM 6448 O O . GLU D 2 132 ? 130.262 145.471 89.140 1.00 335.93 138 GLU D O 1
ATOM 6454 N N . LYS D 2 133 ? 129.007 143.805 88.302 1.00 345.38 139 LYS D N 1
ATOM 6455 C CA . LYS D 2 133 ? 129.924 143.511 87.211 1.00 345.38 139 LYS D CA 1
ATOM 6456 C C . LYS D 2 133 ? 129.161 142.823 86.090 1.00 345.26 139 LYS D C 1
ATOM 6457 O O . LYS D 2 133 ? 128.195 142.096 86.334 1.00 344.95 139 LYS D O 1
ATOM 6463 N N . VAL D 2 134 ? 129.599 143.065 84.856 1.00 358.87 140 VAL D N 1
ATOM 6464 C CA . VAL D 2 134 ? 129.015 142.439 83.676 1.00 359.16 140 VAL D CA 1
ATOM 6465 C C . VAL D 2 134 ? 130.130 141.800 82.861 1.00 359.61 140 VAL D C 1
ATOM 6466 O O . VAL D 2 134 ? 131.138 142.450 82.564 1.00 359.13 140 VAL D O 1
ATOM 6470 N N . ASN D 2 135 ? 129.949 140.533 82.503 1.00 378.14 141 ASN D N 1
ATOM 6471 C CA . ASN D 2 135 ? 130.857 139.819 81.618 1.00 378.35 141 ASN D CA 1
ATOM 6472 C C . ASN D 2 135 ? 130.181 139.609 80.271 1.00 378.73 141 ASN D C 1
ATOM 6473 O O . ASN D 2 135 ? 128.998 139.260 80.207 1.00 378.99 141 ASN D O 1
ATOM 6478 N N . TYR D 2 136 ? 130.933 139.823 79.196 1.00 412.32 142 TYR D N 1
ATOM 6479 C CA . TYR D 2 136 ? 130.398 139.786 77.844 1.00 412.87 142 TYR D CA 1
ATOM 6480 C C . TYR D 2 136 ? 130.836 138.520 77.121 1.00 413.11 142 TYR D C 1
ATOM 6481 O O . TYR D 2 136 ? 132.011 138.141 77.163 1.00 412.95 142 TYR D O 1
ATOM 6490 N N . LEU D 2 137 ? 129.880 137.873 76.459 1.00 426.90 143 LEU D N 1
ATOM 6491 C CA . LEU D 2 137 ? 130.137 136.740 75.583 1.00 427.24 143 LEU D CA 1
ATOM 6492 C C . LEU D 2 137 ? 129.584 137.061 74.203 1.00 427.61 143 LEU D C 1
ATOM 6493 O O . LEU D 2 137 ? 128.430 137.485 74.077 1.00 427.53 143 LEU D O 1
ATOM 6498 N N . SER D 2 138 ? 130.403 136.860 73.174 1.00 452.30 144 SER D N 1
ATOM 6499 C CA . SER D 2 138 ? 130.009 137.191 71.815 1.00 452.44 144 SER D CA 1
ATOM 6500 C C . SER D 2 138 ? 129.064 136.128 71.259 1.00 452.86 144 SER D C 1
ATOM 6501 O O . SER D 2 138 ? 128.760 135.122 71.907 1.00 453.24 144 SER D O 1
ATOM 6504 N N . ARG D 2 139 ? 128.584 136.363 70.035 1.00 464.10 145 ARG D N 1
ATOM 6505 C CA . ARG D 2 139 ? 127.739 135.375 69.371 1.00 464.31 145 ARG D CA 1
ATOM 6506 C C . ARG D 2 139 ? 128.503 134.083 69.120 1.00 464.68 145 ARG D C 1
ATOM 6507 O O . ARG D 2 139 ? 127.949 132.986 69.258 1.00 465.02 145 ARG D O 1
ATOM 6515 N N . GLU D 2 140 ? 129.780 134.193 68.745 1.00 470.63 146 GLU D N 1
ATOM 6516 C CA . GLU D 2 140 ? 130.606 133.002 68.574 1.00 470.69 146 GLU D CA 1
ATOM 6517 C C . GLU D 2 140 ? 130.839 132.298 69.905 1.00 471.03 146 GLU D C 1
ATOM 6518 O O . GLU D 2 140 ? 130.922 131.065 69.954 1.00 471.20 146 GLU D O 1
ATOM 6524 N N . ASP D 2 141 ? 130.958 133.064 70.993 1.00 471.63 147 ASP D N 1
ATOM 6525 C CA . ASP D 2 141 ? 131.094 132.456 72.313 1.00 471.59 147 ASP D CA 1
ATOM 6526 C C . ASP D 2 141 ? 129.854 131.649 72.675 1.00 471.89 147 ASP D C 1
ATOM 6527 O O . ASP D 2 141 ? 129.959 130.557 73.246 1.00 472.03 147 ASP D O 1
ATOM 6532 N N . ALA D 2 142 ? 128.668 132.174 72.357 1.00 485.24 148 ALA D N 1
ATOM 6533 C CA . ALA D 2 142 ? 127.444 131.407 72.560 1.00 485.24 148 ALA D CA 1
ATOM 6534 C C . ALA D 2 142 ? 127.418 130.173 71.667 1.00 485.49 148 ALA D C 1
ATOM 6535 O O . ALA D 2 142 ? 126.928 129.113 72.072 1.00 485.54 148 ALA D O 1
ATOM 6537 N N . LEU D 2 143 ? 127.936 130.297 70.442 1.00 494.04 149 LEU D N 1
ATOM 6538 C CA . LEU D 2 143 ? 128.024 129.144 69.552 1.00 493.96 149 LEU D CA 1
ATOM 6539 C C . LEU D 2 143 ? 128.964 128.085 70.116 1.00 494.22 149 LEU D C 1
ATOM 6540 O O . LEU D 2 143 ? 128.703 126.883 69.991 1.00 494.46 149 LEU D O 1
ATOM 6545 N N . GLY D 2 144 ? 130.069 128.514 70.730 1.00 500.14 150 GLY D N 1
ATOM 6546 C CA . GLY D 2 144 ? 130.987 127.558 71.331 1.00 500.21 150 GLY D CA 1
ATOM 6547 C C . GLY D 2 144 ? 130.349 126.763 72.453 1.00 500.36 150 GLY D C 1
ATOM 6548 O O . GLY D 2 144 ? 130.545 125.549 72.556 1.00 500.60 150 GLY D O 1
ATOM 6549 N N . GLU D 2 145 ? 129.580 127.435 73.313 1.00 498.85 151 GLU D N 1
ATOM 6550 C CA . GLU D 2 145 ? 128.844 126.726 74.354 1.00 498.73 151 GLU D CA 1
ATOM 6551 C C . GLU D 2 145 ? 127.751 125.846 73.763 1.00 498.92 151 GLU D C 1
ATOM 6552 O O . GLU D 2 145 ? 127.454 124.777 74.309 1.00 499.05 151 GLU D O 1
ATOM 6558 N N . PHE D 2 146 ? 127.140 126.281 72.658 1.00 503.02 152 PHE D N 1
ATOM 6559 C CA . PHE D 2 146 ? 126.150 125.452 71.978 1.00 503.01 152 PHE D CA 1
ATOM 6560 C C . PHE D 2 146 ? 126.778 124.164 71.462 1.00 503.21 152 PHE D C 1
ATOM 6561 O O . PHE D 2 146 ? 126.183 123.085 71.575 1.00 503.33 152 PHE D O 1
ATOM 6569 N N . ARG D 2 147 ? 127.979 124.257 70.887 1.00 508.84 153 ARG D N 1
ATOM 6570 C CA . ARG D 2 147 ? 128.669 123.064 70.407 1.00 508.75 153 ARG D CA 1
ATOM 6571 C C . ARG D 2 147 ? 129.041 122.137 71.558 1.00 508.63 153 ARG D C 1
ATOM 6572 O O . ARG D 2 147 ? 128.948 120.911 71.429 1.00 508.51 153 ARG D O 1
ATOM 6580 N N . ASN D 2 148 ? 129.474 122.704 72.688 1.00 504.22 154 ASN D N 1
ATOM 6581 C CA . ASN D 2 148 ? 129.875 121.881 73.825 1.00 503.96 154 ASN D CA 1
ATOM 6582 C C . ASN D 2 148 ? 128.702 121.080 74.376 1.00 503.74 154 ASN D C 1
ATOM 6583 O O . ASN D 2 148 ? 128.846 119.892 74.691 1.00 503.75 154 ASN D O 1
ATOM 6588 N N . TRP D 2 149 ? 127.534 121.712 74.505 1.00 488.58 155 TRP D N 1
ATOM 6589 C CA . TRP D 2 149 ? 126.365 121.009 75.025 1.00 488.20 155 TRP D CA 1
ATOM 6590 C C . TRP D 2 149 ? 125.898 119.929 74.058 1.00 488.16 155 TRP D C 1
ATOM 6591 O O . TRP D 2 149 ? 125.625 118.793 74.464 1.00 487.95 155 TRP D O 1
ATOM 6602 N N . SER D 2 150 ? 125.797 120.266 72.771 1.00 491.44 156 SER D N 1
ATOM 6603 C CA . SER D 2 150 ? 125.317 119.300 71.789 1.00 491.18 156 SER D CA 1
ATOM 6604 C C . SER D 2 150 ? 126.359 118.225 71.508 1.00 490.95 156 SER D C 1
ATOM 6605 O O . SER D 2 150 ? 126.030 117.034 71.449 1.00 490.67 156 SER D O 1
ATOM 6608 N N . GLY D 2 151 ? 127.617 118.622 71.333 1.00 486.71 157 GLY D N 1
ATOM 6609 C CA . GLY D 2 151 ? 128.650 117.689 70.937 1.00 486.47 157 GLY D CA 1
ATOM 6610 C C . GLY D 2 151 ? 128.648 117.332 69.470 1.00 486.49 157 GLY D C 1
ATOM 6611 O O . GLY D 2 151 ? 129.442 116.480 69.054 1.00 486.47 157 GLY D O 1
ATOM 6612 N N . PHE D 2 152 ? 127.782 117.955 68.672 1.00 489.16 158 PHE D N 1
ATOM 6613 C CA . PHE D 2 152 ? 127.679 117.686 67.245 1.00 489.30 158 PHE D CA 1
ATOM 6614 C C . PHE D 2 152 ? 127.669 119.010 66.498 1.00 489.59 158 PHE D C 1
ATOM 6615 O O . PHE D 2 152 ? 126.887 119.907 66.829 1.00 489.66 158 PHE D O 1
ATOM 6623 N N . GLY D 2 153 ? 128.536 119.130 65.492 1.00 507.84 159 GLY D N 1
ATOM 6624 C CA . GLY D 2 153 ? 128.654 120.365 64.740 1.00 508.20 159 GLY D CA 1
ATOM 6625 C C . GLY D 2 153 ? 127.647 120.548 63.627 1.00 508.31 159 GLY D C 1
ATOM 6626 O O . GLY D 2 153 ? 127.677 121.580 62.950 1.00 508.72 159 GLY D O 1
ATOM 6627 N N . GLY D 2 154 ? 126.758 119.578 63.421 1.00 508.37 160 GLY D N 1
ATOM 6628 C CA . GLY D 2 154 ? 125.784 119.670 62.348 1.00 508.36 160 GLY D CA 1
ATOM 6629 C C . GLY D 2 154 ? 124.623 120.602 62.623 1.00 508.56 160 GLY D C 1
ATOM 6630 O O . GLY D 2 154 ? 123.825 120.847 61.712 1.00 508.60 160 GLY D O 1
ATOM 6631 N N . ALA D 2 155 ? 124.502 121.114 63.846 1.00 516.50 161 ALA D N 1
ATOM 6632 C CA . ALA D 2 155 ? 123.422 122.026 64.195 1.00 516.58 161 ALA D CA 1
ATOM 6633 C C . ALA D 2 155 ? 123.813 123.494 64.088 1.00 516.74 161 ALA D C 1
ATOM 6634 O O . ALA D 2 155 ? 122.941 124.360 64.217 1.00 516.72 161 ALA D O 1
ATOM 6636 N N . LEU D 2 156 ? 125.085 123.795 63.863 1.00 519.97 162 LEU D N 1
ATOM 6637 C CA . LEU D 2 156 ? 125.548 125.179 63.812 1.00 519.92 162 LEU D CA 1
ATOM 6638 C C . LEU D 2 156 ? 126.347 125.504 62.559 1.00 520.12 162 LEU D C 1
ATOM 6639 O O . LEU D 2 156 ? 126.250 126.623 62.051 1.00 520.28 162 LEU D O 1
ATOM 6644 N N . ASP D 2 157 ? 127.134 124.555 62.050 1.00 526.05 163 ASP D N 1
ATOM 6645 C CA . ASP D 2 157 ? 128.078 124.846 60.977 1.00 525.93 163 ASP D CA 1
ATOM 6646 C C . ASP D 2 157 ? 127.409 125.084 59.629 1.00 525.88 163 ASP D C 1
ATOM 6647 O O . ASP D 2 157 ? 127.926 125.876 58.833 1.00 525.87 163 ASP D O 1
ATOM 6652 N N . MET D 2 158 ? 126.284 124.428 59.350 1.00 526.42 164 MET D N 1
ATOM 6653 C CA . MET D 2 158 ? 125.667 124.510 58.032 1.00 526.24 164 MET D CA 1
ATOM 6654 C C . MET D 2 158 ? 124.864 125.787 57.818 1.00 526.30 164 MET D C 1
ATOM 6655 O O . MET D 2 158 ? 124.504 126.085 56.674 1.00 526.23 164 MET D O 1
ATOM 6660 N N . LEU D 2 159 ? 124.574 126.542 58.874 1.00 523.77 165 LEU D N 1
ATOM 6661 C CA . LEU D 2 159 ? 123.834 127.785 58.716 1.00 523.62 165 LEU D CA 1
ATOM 6662 C C . LEU D 2 159 ? 124.707 128.855 58.070 1.00 523.47 165 LEU D C 1
ATOM 6663 O O . LEU D 2 159 ? 125.921 128.915 58.285 1.00 523.59 165 LEU D O 1
ATOM 6668 N N . GLU D 2 160 ? 124.070 129.708 57.264 1.00 515.75 166 GLU D N 1
ATOM 6669 C CA . GLU D 2 160 ? 124.789 130.793 56.607 1.00 515.59 166 GLU D CA 1
ATOM 6670 C C . GLU D 2 160 ? 125.253 131.859 57.591 1.00 515.47 166 GLU D C 1
ATOM 6671 O O . GLU D 2 160 ? 126.190 132.602 57.284 1.00 515.43 166 GLU D O 1
ATOM 6677 N N . GLU D 2 161 ? 124.622 131.948 58.760 1.00 504.00 167 GLU D N 1
ATOM 6678 C CA . GLU D 2 161 ? 124.995 132.929 59.767 1.00 503.86 167 GLU D CA 1
ATOM 6679 C C . GLU D 2 161 ? 124.653 132.373 61.141 1.00 503.82 167 GLU D C 1
ATOM 6680 O O . GLU D 2 161 ? 123.858 131.439 61.274 1.00 503.91 167 GLU D O 1
ATOM 6686 N N . ASN D 2 162 ? 125.267 132.955 62.162 1.00 492.35 168 ASN D N 1
ATOM 6687 C CA . ASN D 2 162 ? 125.057 132.492 63.530 1.00 492.22 168 ASN D CA 1
ATOM 6688 C C . ASN D 2 162 ? 123.655 132.864 63.994 1.00 492.13 168 ASN D C 1
ATOM 6689 O O . ASN D 2 162 ? 123.323 134.056 64.040 1.00 492.20 168 ASN D O 1
ATOM 6694 N N . PRO D 2 163 ? 122.807 131.896 64.352 1.00 484.03 169 PRO D N 1
ATOM 6695 C CA . PRO D 2 163 ? 121.455 132.222 64.820 1.00 483.71 169 PRO D CA 1
ATOM 6696 C C . PRO D 2 163 ? 121.377 132.582 66.295 1.00 483.47 169 PRO D C 1
ATOM 6697 O O . PRO D 2 163 ? 120.276 132.851 66.788 1.00 483.23 169 PRO D O 1
ATOM 6701 N N . LEU D 2 164 ? 122.507 132.595 67.012 1.00 472.85 170 LEU D N 1
ATOM 6702 C CA . LEU D 2 164 ? 122.484 132.871 68.438 1.00 472.47 170 LEU D CA 1
ATOM 6703 C C . LEU D 2 164 ? 122.874 134.318 68.717 1.00 472.17 170 LEU D C 1
ATOM 6704 O O . LEU D 2 164 ? 123.811 134.846 68.110 1.00 472.36 170 LEU D O 1
ATOM 6709 N N . PRO D 2 165 ? 122.172 134.977 69.631 1.00 443.71 171 PRO D N 1
ATOM 6710 C CA . PRO D 2 165 ? 122.492 136.363 69.974 1.00 443.22 171 PRO D CA 1
ATOM 6711 C C . PRO D 2 165 ? 123.628 136.448 70.988 1.00 443.11 171 PRO D C 1
ATOM 6712 O O . PRO D 2 165 ? 124.069 135.448 71.560 1.00 443.33 171 PRO D O 1
ATOM 6716 N N . ALA D 2 166 ? 124.098 137.674 71.197 1.00 419.80 172 ALA D N 1
ATOM 6717 C CA . ALA D 2 166 ? 125.125 137.920 72.198 1.00 419.60 172 ALA D CA 1
ATOM 6718 C C . ALA D 2 166 ? 124.563 137.715 73.600 1.00 419.39 172 ALA D C 1
ATOM 6719 O O . ALA D 2 166 ? 123.404 138.029 73.883 1.00 419.20 172 ALA D O 1
ATOM 6721 N N . VAL D 2 167 ? 125.402 137.180 74.484 1.00 406.84 173 VAL D N 1
ATOM 6722 C CA . VAL D 2 167 ? 125.014 136.873 75.854 1.00 406.32 173 VAL D CA 1
ATOM 6723 C C . VAL D 2 167 ? 125.879 137.689 76.803 1.00 406.26 173 VAL D C 1
ATOM 6724 O O . VAL D 2 167 ? 127.110 137.685 76.696 1.00 406.68 173 VAL D O 1
ATOM 6728 N N . ALA D 2 168 ? 125.232 138.389 77.731 1.00 381.93 174 ALA D N 1
ATOM 6729 C CA . ALA D 2 168 ? 125.914 139.191 78.738 1.00 381.43 174 ALA D CA 1
ATOM 6730 C C . ALA D 2 168 ? 125.615 138.621 80.116 1.00 381.12 174 ALA D C 1
ATOM 6731 O O . ALA D 2 168 ? 124.447 138.432 80.474 1.00 380.98 174 ALA D O 1
ATOM 6733 N N . VAL D 2 169 ? 126.667 138.351 80.883 1.00 365.35 175 VAL D N 1
ATOM 6734 C CA . VAL D 2 169 ? 126.554 137.812 82.233 1.00 364.60 175 VAL D CA 1
ATOM 6735 C C . VAL D 2 169 ? 126.741 138.957 83.216 1.00 364.35 175 VAL D C 1
ATOM 6736 O O . VAL D 2 169 ? 127.796 139.600 83.235 1.00 365.00 175 VAL D O 1
ATOM 6740 N N . VAL D 2 170 ? 125.724 139.202 84.038 1.00 341.49 176 VAL D N 1
ATOM 6741 C CA . VAL D 2 170 ? 125.697 140.333 84.956 1.00 341.07 176 VAL D CA 1
ATOM 6742 C C . VAL D 2 170 ? 125.811 139.819 86.383 1.00 340.71 176 VAL D C 1
ATOM 6743 O O . VAL D 2 170 ? 125.114 138.876 86.770 1.00 340.71 176 VAL D O 1
ATOM 6747 N N . ILE D 2 171 ? 126.686 140.445 87.163 1.00 331.74 177 ILE D N 1
ATOM 6748 C CA . ILE D 2 171 ? 126.838 140.104 88.575 1.00 331.64 177 ILE D CA 1
ATOM 6749 C C . ILE D 2 171 ? 125.972 141.057 89.389 1.00 331.56 177 ILE D C 1
ATOM 6750 O O . ILE D 2 171 ? 126.285 142.253 89.484 1.00 331.83 177 ILE D O 1
ATOM 6755 N N . PRO D 2 172 ? 124.881 140.584 89.981 1.00 317.80 178 PRO D N 1
ATOM 6756 C CA . PRO D 2 172 ? 124.023 141.471 90.769 1.00 317.54 178 PRO D CA 1
ATOM 6757 C C . PRO D 2 172 ? 124.549 141.665 92.181 1.00 317.43 178 PRO D C 1
ATOM 6758 O O . PRO D 2 172 ? 125.158 140.774 92.778 1.00 317.06 178 PRO D O 1
ATOM 6762 N N . LYS D 2 173 ? 124.303 142.859 92.713 1.00 316.38 179 LYS D N 1
ATOM 6763 C CA . LYS D 2 173 ? 124.671 143.150 94.090 1.00 316.38 179 LYS D CA 1
ATOM 6764 C C . LYS D 2 173 ? 123.772 142.381 95.052 1.00 316.42 179 LYS D C 1
ATOM 6765 O O . LYS D 2 173 ? 122.614 142.080 94.750 1.00 316.59 179 LYS D O 1
ATOM 6771 N N . LEU D 2 174 ? 124.325 142.060 96.225 1.00 309.35 180 LEU D N 1
ATOM 6772 C CA . LEU D 2 174 ? 123.602 141.229 97.184 1.00 309.10 180 LEU D CA 1
ATOM 6773 C C . LEU D 2 174 ? 122.320 141.904 97.658 1.00 309.32 180 LEU D C 1
ATOM 6774 O O . LEU D 2 174 ? 121.268 141.261 97.747 1.00 309.18 180 LEU D O 1
ATOM 6779 N N . ASP D 2 175 ? 122.387 143.201 97.970 1.00 314.21 181 ASP D N 1
ATOM 6780 C CA . ASP D 2 175 ? 121.187 143.918 98.387 1.00 313.87 181 ASP D CA 1
ATOM 6781 C C . ASP D 2 175 ? 120.177 144.028 97.253 1.00 313.91 181 ASP D C 1
ATOM 6782 O O . ASP D 2 175 ? 118.969 144.103 97.504 1.00 313.52 181 ASP D O 1
ATOM 6787 N N . PHE D 2 176 ? 120.647 144.040 96.007 1.00 317.52 182 PHE D N 1
ATOM 6788 C CA . PHE D 2 176 ? 119.770 144.121 94.847 1.00 317.50 182 PHE D CA 1
ATOM 6789 C C . PHE D 2 176 ? 119.370 142.754 94.305 1.00 317.37 182 PHE D C 1
ATOM 6790 O O . PHE D 2 176 ? 118.699 142.692 93.269 1.00 317.43 182 PHE D O 1
ATOM 6798 N N . GLN D 2 177 ? 119.765 141.667 94.966 1.00 306.96 183 GLN D N 1
ATOM 6799 C CA . GLN D 2 177 ? 119.331 140.330 94.581 1.00 306.65 183 GLN D CA 1
ATOM 6800 C C . GLN D 2 177 ? 118.004 139.933 95.216 1.00 306.49 183 GLN D C 1
ATOM 6801 O O . GLN D 2 177 ? 117.680 138.741 95.245 1.00 306.36 183 GLN D O 1
ATOM 6807 N N . GLY D 2 178 ? 117.236 140.894 95.721 1.00 295.38 184 GLY D N 1
ATOM 6808 C CA . GLY D 2 178 ? 115.942 140.594 96.293 1.00 293.78 184 GLY D CA 1
ATOM 6809 C C . GLY D 2 178 ? 114.900 140.301 95.230 1.00 293.52 184 GLY D C 1
ATOM 6810 O O . GLY D 2 178 ? 115.131 140.424 94.026 1.00 294.38 184 GLY D O 1
ATOM 6811 N N . THR D 2 179 ? 113.719 139.894 95.700 1.00 277.56 185 THR D N 1
ATOM 6812 C CA . THR D 2 179 ? 112.636 139.549 94.784 1.00 277.45 185 THR D CA 1
ATOM 6813 C C . THR D 2 179 ? 112.203 140.757 93.962 1.00 277.99 185 THR D C 1
ATOM 6814 O O . THR D 2 179 ? 112.135 140.692 92.729 1.00 277.65 185 THR D O 1
ATOM 6818 N N . GLU D 2 180 ? 111.907 141.874 94.630 1.00 294.30 186 GLU D N 1
ATOM 6819 C CA . GLU D 2 180 ? 111.484 143.068 93.908 1.00 294.53 186 GLU D CA 1
ATOM 6820 C C . GLU D 2 180 ? 112.659 143.770 93.238 1.00 294.87 186 GLU D C 1
ATOM 6821 O O . GLU D 2 180 ? 112.487 144.390 92.183 1.00 295.05 186 GLU D O 1
ATOM 6827 N N . SER D 2 181 ? 113.853 143.688 93.831 1.00 300.98 187 SER D N 1
ATOM 6828 C CA . SER D 2 181 ? 115.009 144.372 93.258 1.00 300.98 187 SER D CA 1
ATOM 6829 C C . SER D 2 181 ? 115.444 143.726 91.948 1.00 301.11 187 SER D C 1
ATOM 6830 O O . SER D 2 181 ? 115.723 144.428 90.969 1.00 301.42 187 SER D O 1
ATOM 6833 N N . LEU D 2 182 ? 115.512 142.393 91.910 1.00 298.36 188 LEU D N 1
ATOM 6834 C CA . LEU D 2 182 ? 115.852 141.714 90.665 1.00 298.24 188 LEU D CA 1
ATOM 6835 C C . LEU D 2 182 ? 114.778 141.920 89.608 1.00 298.32 188 LEU D C 1
ATOM 6836 O O . LEU D 2 182 ? 115.091 142.022 88.416 1.00 298.64 188 LEU D O 1
ATOM 6841 N N . ASN D 2 183 ? 113.509 141.974 90.020 1.00 301.42 189 ASN D N 1
ATOM 6842 C CA . ASN D 2 183 ? 112.443 142.309 89.083 1.00 301.48 189 ASN D CA 1
ATOM 6843 C C . ASN D 2 183 ? 112.644 143.707 88.513 1.00 302.15 189 ASN D C 1
ATOM 6844 O O . ASN D 2 183 ? 112.513 143.923 87.304 1.00 302.59 189 ASN D O 1
ATOM 6849 N N . THR D 2 184 ? 112.975 144.671 89.375 1.00 303.87 190 THR D N 1
ATOM 6850 C CA . THR D 2 184 ? 113.257 146.024 88.904 1.00 303.37 190 THR D CA 1
ATOM 6851 C C . THR D 2 184 ? 114.509 146.053 88.038 1.00 303.58 190 THR D C 1
ATOM 6852 O O . THR D 2 184 ? 114.572 146.790 87.047 1.00 303.34 190 THR D O 1
ATOM 6856 N N . LEU D 2 185 ? 115.518 145.256 88.398 1.00 312.29 191 LEU D N 1
ATOM 6857 C CA . LEU D 2 185 ? 116.758 145.229 87.628 1.00 312.49 191 LEU D CA 1
ATOM 6858 C C . LEU D 2 185 ? 116.519 144.736 86.206 1.00 312.82 191 LEU D C 1
ATOM 6859 O O . LEU D 2 185 ? 117.082 145.283 85.250 1.00 313.29 191 LEU D O 1
ATOM 6864 N N . ARG D 2 186 ? 115.690 143.702 86.044 1.00 311.16 192 ARG D N 1
ATOM 6865 C CA . ARG D 2 186 ? 115.457 143.153 84.712 1.00 310.75 192 ARG D CA 1
ATOM 6866 C C . ARG D 2 186 ? 114.667 144.116 83.833 1.00 311.34 192 ARG D C 1
ATOM 6867 O O . ARG D 2 186 ? 114.796 144.073 82.605 1.00 311.06 192 ARG D O 1
ATOM 6875 N N . ASP D 2 187 ? 113.845 144.983 84.432 1.00 321.83 193 ASP D N 1
ATOM 6876 C CA . ASP D 2 187 ? 113.169 146.010 83.644 1.00 321.77 193 ASP D CA 1
ATOM 6877 C C . ASP D 2 187 ? 114.164 147.041 83.127 1.00 321.96 193 ASP D C 1
ATOM 6878 O O . ASP D 2 187 ? 114.159 147.381 81.939 1.00 322.15 193 ASP D O 1
ATOM 6883 N N . ARG D 2 188 ? 115.033 147.543 84.009 1.00 322.32 194 ARG D N 1
ATOM 6884 C CA . ARG D 2 188 ? 116.026 148.529 83.595 1.00 321.97 194 ARG D CA 1
ATOM 6885 C C . ARG D 2 188 ? 116.974 147.948 82.555 1.00 322.19 194 ARG D C 1
ATOM 6886 O O . ARG D 2 188 ? 117.423 148.657 81.646 1.00 321.65 194 ARG D O 1
ATOM 6894 N N . ILE D 2 189 ? 117.294 146.659 82.678 1.00 328.18 195 ILE D N 1
ATOM 6895 C CA . ILE D 2 189 ? 118.097 145.988 81.659 1.00 327.79 195 ILE D CA 1
ATOM 6896 C C . ILE D 2 189 ? 117.366 145.990 80.323 1.00 327.83 195 ILE D C 1
ATOM 6897 O O . ILE D 2 189 ? 117.960 146.263 79.273 1.00 327.80 195 ILE D O 1
ATOM 6902 N N . THR D 2 190 ? 116.065 145.694 80.341 1.00 326.16 196 THR D N 1
ATOM 6903 C CA . THR D 2 190 ? 115.281 145.729 79.111 1.00 325.97 196 THR D CA 1
ATOM 6904 C C . THR D 2 190 ? 115.229 147.138 78.531 1.00 326.38 196 THR D C 1
ATOM 6905 O O . THR D 2 190 ? 115.294 147.317 77.309 1.00 326.35 196 THR D O 1
ATOM 6909 N N . GLN D 2 191 ? 115.110 148.153 79.392 1.00 327.82 197 GLN D N 1
ATOM 6910 C CA . GLN D 2 191 ? 115.092 149.532 78.912 1.00 327.55 197 GLN D CA 1
ATOM 6911 C C . GLN D 2 191 ? 116.419 149.931 78.280 1.00 327.78 197 GLN D C 1
ATOM 6912 O O . GLN D 2 191 ? 116.455 150.845 77.448 1.00 327.70 197 GLN D O 1
ATOM 6918 N N . ILE D 2 192 ? 117.513 149.269 78.658 1.00 341.97 198 ILE D N 1
ATOM 6919 C CA . ILE D 2 192 ? 118.810 149.570 78.068 1.00 342.13 198 ILE D CA 1
ATOM 6920 C C . ILE D 2 192 ? 118.811 149.148 76.605 1.00 342.50 198 ILE D C 1
ATOM 6921 O O . ILE D 2 192 ? 118.363 148.047 76.254 1.00 342.73 198 ILE D O 1
ATOM 6926 N N . ASN D 2 193 ? 119.308 150.031 75.741 1.00 355.86 199 ASN D N 1
ATOM 6927 C CA . ASN D 2 193 ? 119.285 149.783 74.307 1.00 356.31 199 ASN D CA 1
ATOM 6928 C C . ASN D 2 193 ? 120.125 148.562 73.950 1.00 356.98 199 ASN D C 1
ATOM 6929 O O . ASN D 2 193 ? 121.143 148.270 74.583 1.00 357.12 199 ASN D O 1
ATOM 6934 N N . GLY D 2 194 ? 119.682 147.844 72.920 1.00 374.46 200 GLY D N 1
ATOM 6935 C CA . GLY D 2 194 ? 120.394 146.672 72.458 1.00 374.52 200 GLY D CA 1
ATOM 6936 C C . GLY D 2 194 ? 120.085 145.394 73.200 1.00 374.86 200 GLY D C 1
ATOM 6937 O O . GLY D 2 194 ? 120.778 144.393 72.996 1.00 375.08 200 GLY D O 1
ATOM 6938 N N . ILE D 2 195 ? 119.065 145.390 74.055 1.00 362.49 201 ILE D N 1
ATOM 6939 C CA . ILE D 2 195 ? 118.676 144.210 74.817 1.00 361.98 201 ILE D CA 1
ATOM 6940 C C . ILE D 2 195 ? 117.226 143.885 74.494 1.00 361.77 201 ILE D C 1
ATOM 6941 O O . ILE D 2 195 ? 116.351 144.751 74.604 1.00 361.45 201 ILE D O 1
ATOM 6946 N N . ASP D 2 196 ? 116.974 142.636 74.096 1.00 361.47 202 ASP D N 1
ATOM 6947 C CA . ASP D 2 196 ? 115.642 142.199 73.711 1.00 361.10 202 ASP D CA 1
ATOM 6948 C C . ASP D 2 196 ? 115.084 141.074 74.571 1.00 360.88 202 ASP D C 1
ATOM 6949 O O . ASP D 2 196 ? 113.898 140.753 74.438 1.00 360.72 202 ASP D O 1
ATOM 6954 N N . GLU D 2 197 ? 115.889 140.470 75.442 1.00 346.85 203 GLU D N 1
ATOM 6955 C CA . GLU D 2 197 ? 115.421 139.358 76.255 1.00 346.28 203 GLU D CA 1
ATOM 6956 C C . GLU D 2 197 ? 116.276 139.254 77.508 1.00 345.72 203 GLU D C 1
ATOM 6957 O O . GLU D 2 197 ? 117.497 139.420 77.449 1.00 346.19 203 GLU D O 1
ATOM 6963 N N . VAL D 2 198 ? 115.624 138.987 78.636 1.00 323.72 204 VAL D N 1
ATOM 6964 C CA . VAL D 2 198 ? 116.296 138.677 79.893 1.00 323.63 204 VAL D CA 1
ATOM 6965 C C . VAL D 2 198 ? 115.957 137.225 80.203 1.00 323.49 204 VAL D C 1
ATOM 6966 O O . VAL D 2 198 ? 114.835 136.914 80.620 1.00 323.19 204 VAL D O 1
ATOM 6970 N N . ARG D 2 199 ? 116.925 136.329 80.001 1.00 329.72 205 ARG D N 1
ATOM 6971 C CA . ARG D 2 199 ? 116.668 134.896 80.080 1.00 329.81 205 ARG D CA 1
ATOM 6972 C C . ARG D 2 199 ? 116.437 134.405 81.505 1.00 329.51 205 ARG D C 1
ATOM 6973 O O . ARG D 2 199 ? 116.052 133.244 81.683 1.00 329.62 205 ARG D O 1
ATOM 6981 N N . MET D 2 200 ? 116.657 135.244 82.517 1.00 291.67 206 MET D N 1
ATOM 6982 C CA . MET D 2 200 ? 116.384 134.830 83.887 1.00 290.19 206 MET D CA 1
ATOM 6983 C C . MET D 2 200 ? 114.919 134.426 84.027 1.00 289.42 206 MET D C 1
ATOM 6984 O O . MET D 2 200 ? 114.018 135.052 83.462 1.00 290.10 206 MET D O 1
ATOM 6989 N N . ASP D 2 201 ? 114.689 133.344 84.771 1.00 241.42 207 ASP D N 1
ATOM 6990 C CA . ASP D 2 201 ? 113.398 132.670 84.759 1.00 240.77 207 ASP D CA 1
ATOM 6991 C C . ASP D 2 201 ? 112.438 133.141 85.842 1.00 239.75 207 ASP D C 1
ATOM 6992 O O . ASP D 2 201 ? 111.221 133.036 85.649 1.00 239.69 207 ASP D O 1
ATOM 6997 N N . ASP D 2 202 ? 112.946 133.633 86.973 1.00 228.16 208 ASP D N 1
ATOM 6998 C CA . ASP D 2 202 ? 112.176 134.008 88.157 1.00 227.67 208 ASP D CA 1
ATOM 6999 C C . ASP D 2 202 ? 111.488 132.815 88.808 1.00 226.57 208 ASP D C 1
ATOM 7000 O O . ASP D 2 202 ? 110.784 132.996 89.807 1.00 227.04 208 ASP D O 1
ATOM 7005 N N . SER D 2 203 ? 111.662 131.604 88.278 1.00 198.77 209 SER D N 1
ATOM 7006 C CA . SER D 2 203 ? 111.098 130.396 88.871 1.00 197.77 209 SER D CA 1
ATOM 7007 C C . SER D 2 203 ? 112.107 129.703 89.780 1.00 197.58 209 SER D C 1
ATOM 7008 O O . SER D 2 203 ? 111.835 129.480 90.963 1.00 197.73 209 SER D O 1
ATOM 7011 N N . TRP D 2 204 ? 113.275 129.353 89.238 1.00 182.93 210 TRP D N 1
ATOM 7012 C CA . TRP D 2 204 ? 114.335 128.794 90.068 1.00 181.08 210 TRP D CA 1
ATOM 7013 C C . TRP D 2 204 ? 114.811 129.796 91.109 1.00 180.96 210 TRP D C 1
ATOM 7014 O O . TRP D 2 204 ? 115.157 129.408 92.230 1.00 181.46 210 TRP D O 1
ATOM 7025 N N . PHE D 2 205 ? 114.843 131.082 90.757 1.00 197.44 211 PHE D N 1
ATOM 7026 C CA . PHE D 2 205 ? 115.211 132.107 91.727 1.00 197.96 211 PHE D CA 1
ATOM 7027 C C . PHE D 2 205 ? 114.204 132.166 92.869 1.00 197.89 211 PHE D C 1
ATOM 7028 O O . PHE D 2 205 ? 114.584 132.264 94.041 1.00 199.07 211 PHE D O 1
ATOM 7036 N N . ALA D 2 206 ? 112.910 132.112 92.545 1.00 168.33 212 ALA D N 1
ATOM 7037 C CA . ALA D 2 206 ? 111.892 132.110 93.591 1.00 166.31 212 ALA D CA 1
ATOM 7038 C C . ALA D 2 206 ? 111.918 130.810 94.385 1.00 165.03 212 ALA D C 1
ATOM 7039 O O . ALA D 2 206 ? 111.762 130.823 95.611 1.00 164.95 212 ALA D O 1
ATOM 7041 N N . ARG D 2 207 ? 112.105 129.679 93.702 1.00 159.46 213 ARG D N 1
ATOM 7042 C CA . ARG D 2 207 ? 112.153 128.396 94.395 1.00 158.60 213 ARG D CA 1
ATOM 7043 C C . ARG D 2 207 ? 113.336 128.328 95.351 1.00 158.97 213 ARG D C 1
ATOM 7044 O O . ARG D 2 207 ? 113.205 127.844 96.481 1.00 159.79 213 ARG D O 1
ATOM 7052 N N . LEU D 2 208 ? 114.502 128.807 94.914 1.00 150.20 214 LEU D N 1
ATOM 7053 C CA . LEU D 2 208 ? 115.669 128.816 95.789 1.00 147.32 214 LEU D CA 1
ATOM 7054 C C . LEU D 2 208 ? 115.486 129.798 96.939 1.00 146.64 214 LEU D C 1
ATOM 7055 O O . LEU D 2 208 ? 115.995 129.573 98.043 1.00 148.22 214 LEU D O 1
ATOM 7060 N N . ALA D 2 209 ? 114.763 130.892 96.698 1.00 134.75 215 ALA D N 1
ATOM 7061 C CA . ALA D 2 209 ? 114.515 131.866 97.756 1.00 134.72 215 ALA D CA 1
ATOM 7062 C C . ALA D 2 209 ? 113.669 131.269 98.873 1.00 134.64 215 ALA D C 1
ATOM 7063 O O . ALA D 2 209 ? 113.892 131.565 100.052 1.00 135.02 215 ALA D O 1
ATOM 7065 N N . ALA D 2 210 ? 112.685 130.438 98.521 1.00 126.98 216 ALA D N 1
ATOM 7066 C CA . ALA D 2 210 ? 111.819 129.844 99.536 1.00 125.03 216 ALA D CA 1
ATOM 7067 C C . ALA D 2 210 ? 112.602 128.931 100.470 1.00 126.51 216 ALA D C 1
ATOM 7068 O O . ALA D 2 210 ? 112.392 128.951 101.688 1.00 128.06 216 ALA D O 1
ATOM 7070 N N . LEU D 2 211 ? 113.506 128.116 99.920 1.00 119.87 217 LEU D N 1
ATOM 7071 C CA . LEU D 2 211 ? 114.299 127.223 100.758 1.00 117.92 217 LEU D CA 1
ATOM 7072 C C . L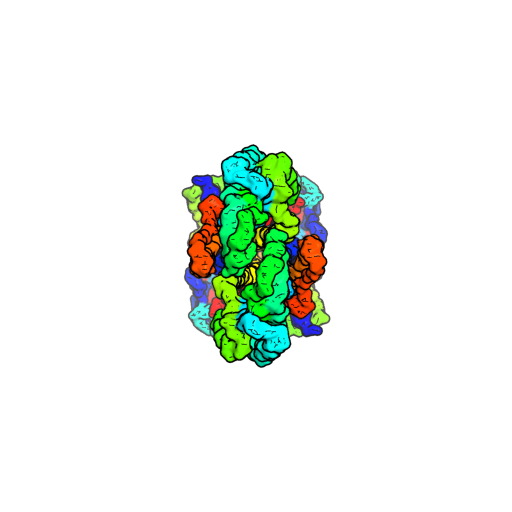EU D 2 211 ? 115.195 128.006 101.709 1.00 119.80 217 LEU D C 1
ATOM 7073 O O . LEU D 2 211 ? 115.348 127.633 102.877 1.00 121.27 217 LEU D O 1
ATOM 7078 N N . THR D 2 212 ? 115.802 129.091 101.223 1.00 121.66 218 THR D N 1
ATOM 7079 C CA . THR D 2 212 ? 116.634 129.918 102.090 1.00 121.43 218 THR D CA 1
ATOM 7080 C C . THR D 2 212 ? 115.813 130.517 103.225 1.00 122.02 218 THR D C 1
ATOM 7081 O O . THR D 2 212 ? 116.263 130.553 104.376 1.00 124.33 218 THR D O 1
ATOM 7085 N N . GLY D 2 213 ? 114.601 130.983 102.921 1.00 114.33 219 GLY D N 1
ATOM 7086 C CA . GLY D 2 213 ? 113.739 131.508 103.965 1.00 115.42 219 GLY D CA 1
ATOM 7087 C C . GLY D 2 213 ? 113.333 130.461 104.982 1.00 113.49 219 GLY D C 1
ATOM 7088 O O . GLY D 2 213 ? 113.180 130.767 106.166 1.00 116.65 219 GLY D O 1
ATOM 7089 N N . LEU D 2 214 ? 113.150 129.216 104.539 1.00 106.74 220 LEU D N 1
ATOM 7090 C CA . LEU D 2 214 ? 112.778 128.153 105.467 1.00 107.30 220 LEU D CA 1
ATOM 7091 C C . LEU D 2 214 ? 113.944 127.770 106.369 1.00 108.22 220 LEU D C 1
ATOM 7092 O O . LEU D 2 214 ? 113.765 127.586 107.578 1.00 111.67 220 LEU D O 1
ATOM 7097 N N . VAL D 2 215 ? 115.145 127.640 105.799 1.00 106.31 221 VAL D N 1
ATOM 7098 C CA . VAL D 2 215 ? 116.309 127.260 106.595 1.00 105.51 221 VAL D CA 1
ATOM 7099 C C . VAL D 2 215 ? 116.614 128.327 107.637 1.00 104.89 221 VAL D C 1
ATOM 7100 O O . VAL D 2 215 ? 116.912 128.017 108.797 1.00 105.64 221 VAL D O 1
ATOM 7104 N N . GLY D 2 216 ? 116.546 129.599 107.243 1.00 108.66 222 GLY D N 1
ATOM 7105 C CA . GLY D 2 216 ? 116.744 130.669 108.206 1.00 111.05 222 GLY D CA 1
ATOM 7106 C C . GLY D 2 216 ? 115.692 130.671 109.298 1.00 110.54 222 GLY D C 1
ATOM 7107 O O . GLY D 2 216 ? 115.987 130.970 110.458 1.00 111.61 222 GLY D O 1
ATOM 7108 N N . ARG D 2 217 ? 114.448 130.343 108.942 1.00 109.02 223 ARG D N 1
ATOM 7109 C CA . ARG D 2 217 ? 113.385 130.283 109.939 1.00 106.37 223 ARG D CA 1
ATOM 7110 C C . ARG D 2 217 ? 113.638 129.175 110.953 1.00 106.88 223 ARG D C 1
ATOM 7111 O O . ARG D 2 217 ? 113.472 129.379 112.161 1.00 113.76 223 ARG D O 1
ATOM 7119 N N . VAL D 2 218 ? 114.042 127.995 110.482 1.00 93.16 224 VAL D N 1
ATOM 7120 C CA . VAL D 2 218 ? 114.257 126.869 111.385 1.00 94.62 224 VAL D CA 1
ATOM 7121 C C . VAL D 2 218 ? 115.483 127.105 112.257 1.00 98.38 224 VAL D C 1
ATOM 7122 O O . VAL D 2 218 ? 115.456 126.855 113.467 1.00 103.22 224 VAL D O 1
ATOM 7126 N N . SER D 2 219 ? 116.574 127.591 111.661 1.00 97.04 225 SER D N 1
ATOM 7127 C CA . SER D 2 219 ? 117.790 127.830 112.432 1.00 96.33 225 SER D CA 1
ATOM 7128 C C . SER D 2 219 ? 117.575 128.887 113.505 1.00 97.02 225 SER D C 1
ATOM 7129 O O . SER D 2 219 ? 118.182 128.811 114.579 1.00 100.92 225 SER D O 1
ATOM 7132 N N . ALA D 2 220 ? 116.727 129.881 113.235 1.00 96.72 226 ALA D N 1
ATOM 7133 C CA . ALA D 2 220 ? 116.435 130.892 114.244 1.00 98.27 226 ALA D CA 1
ATOM 7134 C C . ALA D 2 220 ? 115.743 130.281 115.455 1.00 97.44 226 ALA D C 1
ATOM 7135 O O . ALA D 2 220 ? 116.085 130.598 116.600 1.00 102.11 226 ALA D O 1
ATOM 7137 N N . MET D 2 221 ? 114.765 129.404 115.225 1.00 100.17 227 MET D N 1
ATOM 7138 C CA . MET D 2 221 ? 114.076 128.763 116.340 1.00 98.03 227 MET D CA 1
ATOM 7139 C C . MET D 2 221 ? 115.007 127.830 117.103 1.00 100.20 227 MET D C 1
ATOM 7140 O O . MET D 2 221 ? 114.969 127.780 118.337 1.00 106.31 227 MET D O 1
ATOM 7145 N N . ILE D 2 222 ? 115.849 127.081 116.388 1.00 91.32 228 ILE D N 1
ATOM 7146 C CA . ILE D 2 222 ? 116.809 126.207 117.056 1.00 92.99 228 ILE D CA 1
ATOM 7147 C C . ILE D 2 222 ? 117.791 127.029 117.878 1.00 95.22 228 ILE D C 1
ATOM 7148 O O . ILE D 2 222 ? 118.087 126.697 119.032 1.00 96.80 228 ILE D O 1
ATOM 7153 N N . GLY D 2 223 ? 118.297 128.122 117.305 1.00 93.58 229 GLY D N 1
ATOM 7154 C CA . GLY D 2 223 ? 119.265 128.941 118.014 1.00 91.76 229 GLY D CA 1
ATOM 7155 C C . GLY D 2 223 ? 118.723 129.536 119.298 1.00 94.25 229 GLY D C 1
ATOM 7156 O O . GLY D 2 223 ? 119.462 129.695 120.272 1.00 99.57 229 GLY D O 1
ATOM 7157 N N . VAL D 2 224 ? 117.435 129.880 119.317 1.00 79.51 230 VAL D N 1
ATOM 7158 C CA . VAL D 2 224 ? 116.829 130.416 120.531 1.00 76.81 230 VAL D CA 1
ATOM 7159 C C . VAL D 2 224 ? 116.832 129.371 121.640 1.00 81.82 230 VAL D C 1
ATOM 7160 O O . VAL D 2 224 ? 117.133 129.679 122.800 1.00 88.83 230 VAL D O 1
ATOM 7164 N N . LEU D 2 225 ? 116.508 128.120 121.305 1.00 82.10 231 LEU D N 1
ATOM 7165 C CA . LEU D 2 225 ? 116.432 127.075 122.321 1.00 79.92 231 LEU D CA 1
ATOM 7166 C C . LEU D 2 225 ? 117.785 126.834 122.979 1.00 86.83 231 LEU D C 1
ATOM 7167 O O . LEU D 2 225 ? 117.869 126.690 124.204 1.00 94.07 231 LEU D O 1
ATOM 7172 N N . MET D 2 226 ? 118.855 126.782 122.184 1.00 93.96 232 MET D N 1
ATOM 7173 C CA . MET D 2 226 ? 120.184 126.568 122.750 1.00 96.57 232 MET D CA 1
ATOM 7174 C C . MET D 2 226 ? 120.604 127.732 123.637 1.00 98.59 232 MET D C 1
ATOM 7175 O O . MET D 2 226 ? 121.188 127.525 124.707 1.00 98.47 232 MET D O 1
ATOM 7180 N N . VAL D 2 227 ? 120.328 128.963 123.205 1.00 84.78 233 VAL D N 1
ATOM 7181 C CA . VAL D 2 227 ? 120.638 130.126 124.031 1.00 83.49 233 VAL D CA 1
ATOM 7182 C C . VAL D 2 227 ? 119.801 130.112 125.303 1.00 87.28 233 VAL D C 1
ATOM 7183 O O . VAL D 2 227 ? 120.308 130.370 126.401 1.00 88.92 233 VAL D O 1
ATOM 7187 N N . ALA D 2 228 ? 118.507 129.806 125.177 1.00 85.73 234 ALA D N 1
ATOM 7188 C CA . ALA D 2 228 ? 117.649 129.736 126.354 1.00 78.19 234 ALA D CA 1
ATOM 7189 C C . ALA D 2 228 ? 118.062 128.606 127.284 1.00 82.45 234 ALA D C 1
ATOM 7190 O O . ALA D 2 228 ? 117.833 128.686 128.496 1.00 93.01 234 ALA D O 1
ATOM 7192 N N . ALA D 2 229 ? 118.662 127.545 126.743 1.00 78.10 235 ALA D N 1
ATOM 7193 C CA . ALA D 2 229 ? 119.141 126.460 127.592 1.00 83.97 235 ALA D CA 1
ATOM 7194 C C . ALA D 2 229 ? 120.372 126.871 128.386 1.00 87.83 235 ALA D C 1
ATOM 7195 O O . ALA D 2 229 ? 120.565 126.400 129.511 1.00 86.14 235 ALA D O 1
ATOM 7197 N N . VAL D 2 230 ? 121.213 127.738 127.821 1.00 87.29 236 VAL D N 1
ATOM 7198 C CA . VAL D 2 230 ? 122.408 128.189 128.528 1.00 81.64 236 VAL D CA 1
ATOM 7199 C C . VAL D 2 230 ? 122.023 129.000 129.759 1.00 85.22 236 VAL D C 1
ATOM 7200 O O . VAL D 2 230 ? 122.590 128.822 130.843 1.00 93.85 236 VAL D O 1
ATOM 7204 N N . PHE D 2 231 ? 121.053 129.904 129.609 1.00 76.90 237 PHE D N 1
ATOM 7205 C CA . PHE D 2 231 ? 120.624 130.727 130.734 1.00 74.29 237 PHE D CA 1
ATOM 7206 C C . PHE D 2 231 ? 120.053 129.872 131.858 1.00 77.98 237 PHE D C 1
ATOM 7207 O O . PHE D 2 231 ? 120.361 130.093 133.034 1.00 84.53 237 PHE D O 1
ATOM 7215 N N . LEU D 2 232 ? 119.218 128.890 131.515 1.00 70.98 238 LEU D N 1
ATOM 7216 C CA . LEU D 2 232 ? 118.588 128.068 132.542 1.00 73.15 238 LEU D CA 1
ATOM 7217 C C . LEU D 2 232 ? 119.591 127.134 133.206 1.00 78.34 238 LEU D C 1
ATOM 7218 O O . LEU D 2 232 ? 119.558 126.951 134.427 1.00 87.08 238 LEU D O 1
ATOM 7223 N N . VAL D 2 233 ? 120.488 126.532 132.423 1.00 74.38 239 VAL D N 1
ATOM 7224 C CA . VAL D 2 233 ? 121.459 125.602 132.993 1.00 75.50 239 VAL D CA 1
ATOM 7225 C C . VAL D 2 233 ? 122.396 126.325 133.951 1.00 81.06 239 VAL D C 1
ATOM 7226 O O . VAL D 2 233 ? 122.664 125.845 135.059 1.00 85.71 239 VAL D O 1
ATOM 7230 N N . ILE D 2 234 ? 122.906 127.489 133.548 1.00 76.02 240 ILE D N 1
ATOM 7231 C CA . ILE D 2 234 ? 123.779 128.254 134.433 1.00 67.10 240 ILE D CA 1
ATOM 7232 C C . ILE D 2 234 ? 122.990 128.810 135.610 1.00 70.81 240 ILE D C 1
ATOM 7233 O O . ILE D 2 234 ? 123.454 128.778 136.755 1.00 82.00 240 ILE D O 1
ATOM 7238 N N . GLY D 2 235 ? 121.789 129.327 135.350 1.00 75.68 241 GLY D N 1
ATOM 7239 C CA . GLY D 2 235 ? 120.997 129.905 136.422 1.00 77.92 241 GLY D CA 1
ATOM 7240 C C . GLY D 2 235 ? 120.571 128.885 137.460 1.00 79.66 241 GLY D C 1
ATOM 7241 O O . GLY D 2 235 ? 120.637 129.146 138.662 1.00 85.44 241 GLY D O 1
ATOM 7242 N N . ASN D 2 236 ? 120.126 127.711 137.011 1.00 82.34 242 ASN D N 1
ATOM 7243 C CA . ASN D 2 236 ? 119.673 126.691 137.951 1.00 81.16 242 ASN D CA 1
ATOM 7244 C C . ASN D 2 236 ? 120.829 126.089 138.736 1.00 84.17 242 ASN D C 1
ATOM 7245 O O . ASN D 2 236 ? 120.670 125.768 139.919 1.00 92.01 242 ASN D O 1
ATOM 7250 N N . SER D 2 237 ? 121.990 125.915 138.101 1.00 73.16 243 SER D N 1
ATOM 7251 C CA . SER D 2 237 ? 123.136 125.350 138.805 1.00 74.91 243 SER D CA 1
ATOM 7252 C C . SER D 2 237 ? 123.614 126.273 139.918 1.00 80.19 243 SER D C 1
ATOM 7253 O O . SER D 2 237 ? 123.923 125.814 141.024 1.00 82.55 243 SER D O 1
ATOM 7256 N N . VAL D 2 238 ? 123.687 127.577 139.646 1.00 73.66 244 VAL D N 1
ATOM 7257 C CA . VAL D 2 238 ? 124.096 128.527 140.674 1.00 65.64 244 VAL D CA 1
ATOM 7258 C C . VAL D 2 238 ? 123.026 128.640 141.752 1.00 73.87 244 VAL D C 1
ATOM 7259 O O . VAL D 2 238 ? 123.334 128.759 142.943 1.00 78.73 244 VAL D O 1
ATOM 7263 N N . ARG D 2 239 ? 121.753 128.600 141.354 1.00 82.23 245 ARG D N 1
ATOM 7264 C CA . ARG D 2 239 ? 120.668 128.697 142.324 1.00 77.42 245 ARG D CA 1
ATOM 7265 C C . ARG D 2 239 ? 120.680 127.524 143.295 1.00 81.31 245 ARG D C 1
ATOM 7266 O O . ARG D 2 239 ? 120.490 127.706 144.502 1.00 79.91 245 ARG D O 1
ATOM 7274 N N . LEU D 2 240 ? 120.900 126.310 142.788 1.00 85.13 246 LEU D N 1
ATOM 7275 C CA . LEU D 2 240 ? 120.886 125.138 143.656 1.00 82.20 246 LEU D CA 1
ATOM 7276 C C . LEU D 2 240 ? 122.133 125.063 144.526 1.00 85.67 246 LEU D C 1
ATOM 7277 O O . LEU D 2 240 ? 122.068 124.566 145.656 1.00 91.85 246 LEU D O 1
ATOM 7282 N N . SER D 2 241 ? 123.274 125.537 144.021 1.00 81.82 247 SER D N 1
ATOM 7283 C CA . SER D 2 241 ? 124.498 125.519 144.816 1.00 81.21 247 SER D CA 1
ATOM 7284 C C . SER D 2 241 ? 124.371 126.402 146.050 1.00 83.59 247 SER D C 1
ATOM 7285 O O . SER D 2 241 ? 124.817 126.027 147.140 1.00 88.72 247 SER D O 1
ATOM 7288 N N . ILE D 2 242 ? 123.770 127.583 145.896 1.00 78.70 248 ILE D N 1
ATOM 7289 C CA . ILE D 2 242 ? 123.607 128.493 147.025 1.00 77.64 248 ILE D CA 1
ATOM 7290 C C . ILE D 2 242 ? 122.608 127.931 148.028 1.00 82.46 248 ILE D C 1
ATOM 7291 O O . ILE D 2 242 ? 122.786 128.068 149.244 1.00 87.33 248 ILE D O 1
ATOM 7296 N N . PHE D 2 243 ? 121.548 127.282 147.538 1.00 84.63 249 PHE D N 1
ATOM 7297 C CA . PHE D 2 243 ? 120.491 126.804 148.424 1.00 85.47 249 PHE D CA 1
ATOM 7298 C C . PHE D 2 243 ? 121.012 125.802 149.445 1.00 87.06 249 PHE D C 1
ATOM 7299 O O . PHE D 2 243 ? 120.478 125.716 150.556 1.00 91.69 249 PHE D O 1
ATOM 7307 N N . ALA D 2 244 ? 122.046 125.038 149.094 1.00 83.30 250 ALA D N 1
ATOM 7308 C CA . ALA D 2 244 ? 122.642 124.120 150.056 1.00 84.61 250 ALA D CA 1
ATOM 7309 C C . ALA D 2 244 ? 123.424 124.851 151.139 1.00 88.42 250 ALA D C 1
ATOM 7310 O O . ALA D 2 244 ? 123.722 124.256 152.179 1.00 90.85 250 ALA D O 1
ATOM 7312 N N . ARG D 2 245 ? 123.761 126.122 150.918 1.00 95.24 251 ARG D N 1
ATOM 7313 C CA . ARG D 2 245 ? 124.541 126.911 151.862 1.00 95.95 251 ARG D CA 1
ATOM 7314 C C . ARG D 2 245 ? 123.725 128.026 152.503 1.00 98.77 251 ARG D C 1
ATOM 7315 O O . ARG D 2 245 ? 124.301 128.976 153.040 1.00 102.38 251 ARG D O 1
ATOM 7323 N N . ARG D 2 246 ? 122.395 127.934 152.458 1.00 99.97 252 ARG D N 1
ATOM 7324 C CA . ARG D 2 246 ? 121.563 129.015 152.974 1.00 97.59 252 ARG D CA 1
ATOM 7325 C C . ARG D 2 246 ? 121.680 129.173 154.483 1.00 96.52 252 ARG D C 1
ATOM 7326 O O . ARG D 2 246 ? 121.274 130.210 155.016 1.00 102.62 252 ARG D O 1
ATOM 7334 N N . ASP D 2 247 ? 122.218 128.172 155.183 1.00 105.69 253 ASP D N 1
ATOM 7335 C CA . ASP D 2 247 ? 122.416 128.302 156.622 1.00 110.30 253 ASP D CA 1
ATOM 7336 C C . ASP D 2 247 ? 123.449 129.375 156.948 1.00 108.46 253 ASP D C 1
ATOM 7337 O O . ASP D 2 247 ? 123.269 130.148 157.896 1.00 111.25 253 ASP D O 1
ATOM 7342 N N . SER D 2 248 ? 124.536 129.440 156.174 1.00 90.07 254 SER D N 1
ATOM 7343 C CA . SER D 2 248 ? 125.566 130.440 156.435 1.00 92.70 254 SER D CA 1
ATOM 7344 C C . SER D 2 248 ? 125.058 131.852 156.179 1.00 95.69 254 SER D C 1
ATOM 7345 O O . SER D 2 248 ? 125.562 132.808 156.779 1.00 100.79 254 SER D O 1
ATOM 7348 N N . ILE D 2 249 ? 124.074 132.007 155.293 1.00 88.57 255 ILE D N 1
ATOM 7349 C CA . ILE D 2 249 ? 123.461 133.315 155.091 1.00 81.88 255 ILE D CA 1
ATOM 7350 C C . ILE D 2 249 ? 122.735 133.757 156.353 1.00 85.75 255 ILE D C 1
ATOM 7351 O O . ILE D 2 249 ? 122.836 134.915 156.776 1.00 94.57 255 ILE D O 1
ATOM 7356 N N . ASN D 2 250 ? 121.992 132.840 156.975 1.00 90.30 256 ASN D N 1
ATOM 7357 C CA . ASN D 2 250 ? 121.251 133.176 158.186 1.00 87.94 256 ASN D CA 1
ATOM 7358 C C . ASN D 2 250 ? 122.186 133.500 159.344 1.00 89.90 256 ASN D C 1
ATOM 7359 O O . ASN D 2 250 ? 121.934 134.441 160.105 1.00 97.66 256 ASN D O 1
ATOM 7364 N N . VAL D 2 251 ? 123.265 132.731 159.499 1.00 77.31 257 VAL D N 1
ATOM 7365 C CA . VAL D 2 251 ? 124.166 132.931 160.631 1.00 76.36 257 VAL D CA 1
ATOM 7366 C C . VAL D 2 251 ? 124.843 134.292 160.540 1.00 83.85 257 VAL D C 1
ATOM 7367 O O . VAL D 2 251 ? 124.934 135.030 161.528 1.00 89.94 257 VAL D O 1
ATOM 7371 N N . GLN D 2 252 ? 125.330 134.646 159.349 1.00 82.30 258 GLN D N 1
ATOM 7372 C CA . GLN D 2 252 ? 126.006 135.928 159.180 1.00 82.20 258 GLN D CA 1
ATOM 7373 C C . GLN D 2 252 ? 125.056 137.091 159.424 1.00 86.66 258 GLN D C 1
ATOM 7374 O O . GLN D 2 252 ? 125.444 138.108 160.009 1.00 91.85 258 GLN D O 1
ATOM 7380 N N . LYS D 2 253 ? 123.807 136.963 158.975 1.00 86.31 259 LYS D N 1
ATOM 7381 C CA . LYS D 2 253 ? 122.840 138.038 159.158 1.00 81.13 259 LYS D CA 1
ATOM 7382 C C . LYS D 2 253 ? 122.512 138.261 160.628 1.00 87.09 259 LYS D C 1
ATOM 7383 O O . LYS D 2 253 ? 122.194 139.387 161.026 1.00 92.05 259 LYS D O 1
ATOM 7389 N N . LEU D 2 254 ? 122.582 137.209 161.446 1.00 88.40 260 LEU D N 1
ATOM 7390 C CA . LEU D 2 254 ? 122.211 137.339 162.851 1.00 85.77 260 LEU D CA 1
ATOM 7391 C C . LEU D 2 254 ? 123.248 138.120 163.645 1.00 90.16 260 LEU D C 1
ATOM 7392 O O . LEU D 2 254 ? 122.913 138.723 164.670 1.00 96.52 260 LEU D O 1
ATOM 7397 N N . ILE D 2 255 ? 124.503 138.121 163.201 1.00 86.12 261 ILE D N 1
ATOM 7398 C CA . ILE D 2 255 ? 125.571 138.774 163.951 1.00 88.14 261 ILE D CA 1
ATOM 7399 C C . ILE D 2 255 ? 125.841 140.163 163.387 1.00 92.31 261 ILE D C 1
ATOM 7400 O O . ILE D 2 255 ? 126.877 140.770 163.677 1.00 97.00 261 ILE D O 1
ATOM 7405 N N . GLY D 2 256 ? 124.918 140.673 162.581 1.00 92.94 262 GLY D N 1
ATOM 7406 C CA . GLY D 2 256 ? 124.958 142.056 162.157 1.00 93.10 262 GLY D CA 1
ATOM 7407 C C . GLY D 2 256 ? 125.613 142.345 160.824 1.00 92.64 262 GLY D C 1
ATOM 7408 O O . GLY D 2 256 ? 125.888 143.515 160.540 1.00 100.18 262 GLY D O 1
ATOM 7409 N N . ALA D 2 257 ? 125.876 141.333 160.005 1.00 76.61 263 ALA D N 1
ATOM 7410 C CA . ALA D 2 257 ? 126.468 141.579 158.698 1.00 78.79 263 ALA D CA 1
ATOM 7411 C C . ALA D 2 257 ? 125.457 142.237 157.768 1.00 84.80 263 ALA D C 1
ATOM 7412 O O . ALA D 2 257 ? 124.269 141.907 157.781 1.00 92.87 263 ALA D O 1
ATOM 7414 N N . THR D 2 258 ? 125.934 143.179 156.959 1.00 87.86 264 THR D N 1
ATOM 7415 C CA . THR D 2 258 ? 125.080 143.843 155.989 1.00 86.74 264 THR D CA 1
ATOM 7416 C C . THR D 2 258 ? 124.852 142.947 154.775 1.00 90.79 264 THR D C 1
ATOM 7417 O O . THR D 2 258 ? 125.529 141.936 154.575 1.00 98.31 264 THR D O 1
ATOM 7421 N N . ASP D 2 259 ? 123.871 143.331 153.956 1.00 100.73 265 ASP D N 1
ATOM 7422 C CA . ASP D 2 259 ? 123.561 142.551 152.762 1.00 97.90 265 ASP D CA 1
ATOM 7423 C C . ASP D 2 259 ? 124.718 142.566 151.771 1.00 98.74 265 ASP D C 1
ATOM 7424 O O . ASP D 2 259 ? 125.001 141.550 151.127 1.00 105.03 265 ASP D O 1
ATOM 7429 N N . GLY D 2 260 ? 125.390 143.708 151.627 1.00 89.14 266 GLY D N 1
ATOM 7430 C CA . GLY D 2 260 ? 126.526 143.774 150.722 1.00 90.76 266 GLY D CA 1
ATOM 7431 C C . GLY D 2 260 ? 127.652 142.843 151.129 1.00 89.79 266 GLY D C 1
ATOM 7432 O O . GLY D 2 260 ? 128.299 142.227 150.279 1.00 89.99 266 GLY D O 1
ATOM 7433 N N . PHE D 2 261 ? 127.902 142.729 152.435 1.00 85.15 267 PHE D N 1
ATOM 7434 C CA . PHE D 2 261 ? 128.947 141.833 152.918 1.00 84.81 267 PHE D CA 1
ATOM 7435 C C . PHE D 2 261 ? 128.619 140.379 152.603 1.00 87.35 267 PHE D C 1
ATOM 7436 O O . PHE D 2 261 ? 129.499 139.608 152.205 1.00 92.02 267 PHE D O 1
ATOM 7444 N N . ILE D 2 262 ? 127.358 139.986 152.782 1.00 75.54 268 ILE D N 1
ATOM 7445 C CA . ILE D 2 262 ? 126.971 138.596 152.568 1.00 70.45 268 ILE D CA 1
ATOM 7446 C C . ILE D 2 262 ? 127.031 138.237 151.088 1.00 77.45 268 ILE D C 1
ATOM 7447 O O . ILE D 2 262 ? 127.418 137.122 150.721 1.00 85.56 268 ILE D O 1
ATOM 7452 N N . LEU D 2 263 ? 126.654 139.175 150.217 1.00 76.56 269 LEU D N 1
ATOM 7453 C CA . LEU D 2 263 ? 126.485 138.856 148.802 1.00 76.34 269 LEU D CA 1
ATOM 7454 C C . LEU D 2 263 ? 127.814 138.567 148.116 1.00 79.97 269 LEU D C 1
ATOM 7455 O O . LEU D 2 263 ? 127.879 137.720 147.218 1.0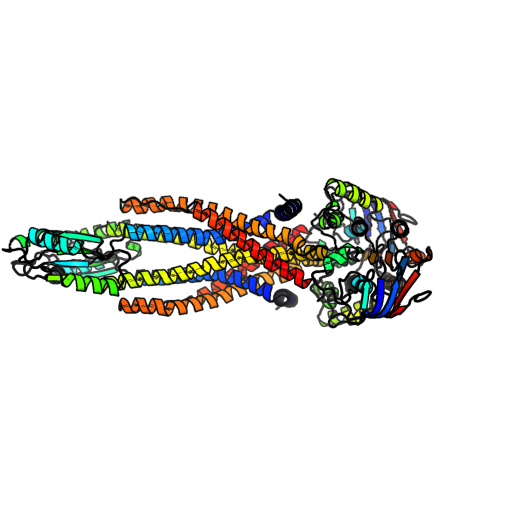0 83.06 269 LEU D O 1
ATOM 7460 N N . ARG D 2 264 ? 128.882 139.255 148.520 1.00 82.42 270 ARG D N 1
ATOM 7461 C CA . ARG D 2 264 ? 130.126 139.215 147.753 1.00 78.87 270 ARG D CA 1
ATOM 7462 C C . ARG D 2 264 ? 130.711 137.816 147.599 1.00 83.99 270 ARG D C 1
ATOM 7463 O O . ARG D 2 264 ? 131.093 137.459 146.472 1.00 86.92 270 ARG D O 1
ATOM 7471 N N . PRO D 2 265 ? 130.828 136.987 148.643 1.00 79.05 271 PRO D N 1
ATOM 7472 C CA . PRO D 2 265 ? 131.329 135.623 148.409 1.00 76.67 271 PRO D CA 1
ATOM 7473 C C . PRO D 2 265 ? 130.464 134.817 147.460 1.00 82.34 271 PRO D C 1
ATOM 7474 O O . PRO D 2 265 ? 130.993 134.001 146.695 1.00 90.04 271 PRO D O 1
ATOM 7478 N N . PHE D 2 266 ? 129.147 135.018 147.481 1.00 73.68 272 PHE D N 1
ATOM 7479 C CA . PHE D 2 266 ? 128.272 134.278 146.581 1.00 70.14 272 PHE D CA 1
ATOM 7480 C C . PHE D 2 266 ? 128.323 134.836 145.165 1.00 74.52 272 PHE D C 1
ATOM 7481 O O . PHE D 2 266 ? 128.228 134.077 144.194 1.00 74.23 272 PHE D O 1
ATOM 7489 N N . LEU D 2 267 ? 128.462 136.156 145.028 1.00 78.74 273 LEU D N 1
ATOM 7490 C CA . LEU D 2 267 ? 128.562 136.751 143.700 1.00 70.26 273 LEU D CA 1
ATOM 7491 C C . LEU D 2 267 ? 129.810 136.268 142.974 1.00 75.92 273 LEU D C 1
ATOM 7492 O O . LEU D 2 267 ? 129.759 135.946 141.782 1.00 87.17 273 LEU D O 1
ATOM 7497 N N . TYR D 2 268 ? 130.942 136.207 143.677 1.00 78.42 274 TYR D N 1
ATOM 7498 C CA . TYR D 2 268 ? 132.174 135.760 143.041 1.00 80.55 274 TYR D CA 1
ATOM 7499 C C . TYR D 2 268 ? 132.139 134.269 142.743 1.00 83.40 274 TYR D C 1
ATOM 7500 O O . TYR D 2 268 ? 132.801 133.810 141.806 1.00 90.84 274 TYR D O 1
ATOM 7509 N N . GLY D 2 269 ? 131.385 133.497 143.527 1.00 78.69 275 GLY D N 1
ATOM 7510 C CA . GLY D 2 269 ? 131.238 132.083 143.229 1.00 80.26 275 GLY D CA 1
ATOM 7511 C C . GLY D 2 269 ? 130.463 131.837 141.949 1.00 84.29 275 GLY D C 1
ATOM 7512 O O . GLY D 2 269 ? 130.807 130.949 141.165 1.00 90.75 275 GLY D O 1
ATOM 7513 N N . GLY D 2 270 ? 129.405 132.616 141.721 1.00 76.40 276 GLY D N 1
ATOM 7514 C CA . GLY D 2 270 ? 128.649 132.475 140.489 1.00 73.25 276 GLY D CA 1
ATOM 7515 C C . GLY D 2 270 ? 129.442 132.888 139.266 1.00 77.34 276 GLY D C 1
ATOM 7516 O O . GLY D 2 270 ? 129.368 132.240 138.219 1.00 86.54 276 GLY D O 1
ATOM 7517 N N . ALA D 2 271 ? 130.204 133.978 139.376 1.00 77.11 277 ALA D N 1
ATOM 7518 C CA . ALA D 2 271 ? 131.025 134.421 138.255 1.00 75.26 277 ALA D CA 1
ATOM 7519 C C . ALA D 2 271 ? 132.092 133.391 137.913 1.00 77.85 277 ALA D C 1
ATOM 7520 O O . ALA D 2 271 ? 132.358 133.129 136.734 1.00 88.43 277 ALA D O 1
ATOM 7522 N N . LEU D 2 272 ? 132.718 132.798 138.931 1.00 76.83 278 LEU D N 1
ATOM 7523 C CA . LEU D 2 272 ? 133.728 131.775 138.683 1.00 83.06 278 LEU D CA 1
ATOM 7524 C C . LEU D 2 272 ? 133.123 130.556 138.002 1.00 87.78 278 LEU D C 1
ATOM 7525 O O . LEU D 2 272 ? 133.729 129.980 137.092 1.00 94.74 278 LEU D O 1
ATOM 7530 N N . LEU D 2 273 ? 131.931 130.142 138.434 1.00 85.72 279 LEU D N 1
ATOM 7531 C CA . LEU D 2 273 ? 131.280 128.989 137.821 1.00 80.22 279 LEU D CA 1
ATOM 7532 C C . LEU D 2 273 ? 130.965 129.254 136.354 1.00 82.41 279 LEU D C 1
ATOM 7533 O O . LEU D 2 273 ? 131.201 128.400 135.492 1.00 87.90 279 LEU D O 1
ATOM 7538 N N . GLY D 2 274 ? 130.428 130.436 136.053 1.00 81.27 280 GLY D N 1
ATOM 7539 C CA . GLY D 2 274 ? 130.158 130.778 134.667 1.00 81.71 280 GLY D CA 1
ATOM 7540 C C . GLY D 2 274 ? 131.424 130.922 133.846 1.00 85.05 280 GLY D C 1
ATOM 7541 O O . GLY D 2 274 ? 131.464 130.532 132.677 1.00 91.22 280 GLY D O 1
ATOM 7542 N N . PHE D 2 275 ? 132.475 131.486 134.443 1.00 78.01 281 PHE D N 1
ATOM 7543 C CA . PHE D 2 275 ? 133.738 131.640 133.730 1.00 72.50 281 PHE D CA 1
ATOM 7544 C C . PHE D 2 275 ? 134.404 130.291 133.493 1.00 80.50 281 PHE D C 1
ATOM 7545 O O . PHE D 2 275 ? 134.894 130.016 132.392 1.00 91.35 281 PHE D O 1
ATOM 7553 N N . SER D 2 276 ? 134.442 129.439 134.520 1.00 80.47 282 SER D N 1
ATOM 7554 C CA . SER D 2 276 ? 135.094 128.140 134.379 1.00 81.23 282 SER D CA 1
ATOM 7555 C C . SER D 2 276 ? 134.378 127.267 133.357 1.00 85.13 282 SER D C 1
ATOM 7556 O O . SER D 2 276 ? 135.024 126.593 132.546 1.00 88.19 282 SER D O 1
ATOM 7559 N N . GLY D 2 277 ? 133.045 127.257 133.386 1.00 82.16 283 GLY D N 1
ATOM 7560 C CA . GLY D 2 277 ? 132.304 126.479 132.408 1.00 78.38 283 GLY D CA 1
ATOM 7561 C C . GLY D 2 277 ? 132.518 126.971 130.990 1.00 83.78 283 GLY D C 1
ATOM 7562 O O . GLY D 2 277 ? 132.676 126.174 130.063 1.00 90.20 283 GLY D O 1
ATOM 7563 N N . ALA D 2 278 ? 132.522 128.291 130.802 1.00 81.32 284 ALA D N 1
ATOM 7564 C CA . ALA D 2 278 ? 132.740 128.847 129.472 1.00 78.74 284 ALA D CA 1
ATOM 7565 C C . ALA D 2 278 ? 134.157 128.579 128.983 1.00 78.71 284 ALA D C 1
ATOM 7566 O O . ALA D 2 278 ? 134.367 128.305 127.796 1.00 85.89 284 ALA D O 1
ATOM 7568 N N . LEU D 2 279 ? 135.141 128.662 129.879 1.00 68.84 285 LEU D N 1
ATOM 7569 C CA . LEU D 2 279 ? 136.525 128.433 129.478 1.00 66.94 285 LEU D CA 1
ATOM 7570 C C . LEU D 2 279 ? 136.740 126.996 129.025 1.00 80.27 285 LEU D C 1
ATOM 7571 O O . LEU D 2 279 ? 137.471 126.743 128.061 1.00 92.00 285 LEU D O 1
ATOM 7576 N N . LEU D 2 280 ? 136.117 126.038 129.714 1.00 82.91 286 LEU D N 1
ATOM 7577 C CA . LEU D 2 280 ? 136.270 124.637 129.336 1.00 78.94 286 LEU D CA 1
ATOM 7578 C C . LEU D 2 280 ? 135.643 124.360 127.976 1.00 81.51 286 LEU D C 1
ATOM 7579 O O . LEU D 2 280 ? 136.167 123.554 127.198 1.00 87.05 286 LEU D O 1
ATOM 7584 N N . SER D 2 281 ? 134.521 125.015 127.672 1.00 80.41 287 SER D N 1
ATOM 7585 C CA . SER D 2 281 ? 133.866 124.807 126.385 1.00 75.33 287 SER D CA 1
ATOM 7586 C C . SER D 2 281 ? 134.734 125.274 125.225 1.00 79.58 287 SER D C 1
ATOM 7587 O O . SER D 2 281 ? 134.701 124.668 124.149 1.00 92.04 287 SER D O 1
ATOM 7590 N N . LEU D 2 282 ? 135.508 126.346 125.417 1.00 78.63 288 LEU D N 1
ATOM 7591 C CA . LEU D 2 282 ? 136.401 126.807 124.360 1.00 80.99 288 LEU D CA 1
ATOM 7592 C C . LEU D 2 282 ? 137.444 125.755 124.010 1.00 83.34 288 LEU D C 1
ATOM 7593 O O . LEU D 2 282 ? 137.890 125.679 122.860 1.00 87.27 288 LEU D O 1
ATOM 7598 N N . ILE D 2 283 ? 137.851 124.942 124.985 1.00 83.42 289 ILE D N 1
ATOM 7599 C CA . ILE D 2 283 ? 138.747 123.830 124.693 1.00 84.99 289 ILE D CA 1
ATOM 7600 C C . ILE D 2 283 ? 138.016 122.753 123.905 1.00 92.36 289 ILE D C 1
ATOM 7601 O O . ILE D 2 283 ? 138.550 122.201 122.936 1.00 102.31 289 ILE D O 1
ATOM 7606 N N . LEU D 2 284 ? 136.781 122.439 124.304 1.00 86.10 290 LEU D N 1
ATOM 7607 C CA . LEU D 2 284 ? 136.013 121.410 123.611 1.00 83.98 290 LEU D CA 1
ATOM 7608 C C . LEU D 2 284 ? 135.699 121.821 122.179 1.00 91.85 290 LEU D C 1
ATOM 7609 O O . LEU D 2 284 ? 135.782 121.000 121.258 1.00 95.28 290 LEU D O 1
ATOM 7614 N N . SER D 2 285 ? 135.327 123.086 121.972 1.00 96.81 291 SER D N 1
ATOM 7615 C CA . SER D 2 285 ? 134.991 123.546 120.628 1.00 86.93 291 SER D CA 1
ATOM 7616 C C . SER D 2 285 ? 136.191 123.453 119.695 1.00 92.44 291 SER D C 1
ATOM 7617 O O . SER D 2 285 ? 136.054 123.050 118.535 1.00 102.17 291 SER D O 1
ATOM 7620 N N . GLU D 2 286 ? 137.375 123.827 120.183 1.00 103.04 292 GLU D N 1
ATOM 7621 C CA . GLU D 2 286 ? 138.571 123.750 119.350 1.00 108.15 292 GLU D CA 1
ATOM 7622 C C . GLU D 2 286 ? 138.917 122.306 119.011 1.00 111.43 292 GLU D C 1
ATOM 7623 O O . GLU D 2 286 ? 139.367 122.016 117.897 1.00 118.96 292 GLU D O 1
ATOM 7629 N N . ILE D 2 287 ? 138.722 121.390 119.960 1.00 89.06 293 ILE D N 1
ATOM 7630 C CA . ILE D 2 287 ? 139.001 119.981 119.700 1.00 88.58 293 ILE D CA 1
ATOM 7631 C C . ILE D 2 287 ? 138.080 119.447 118.611 1.00 91.24 293 ILE D C 1
ATOM 7632 O O . ILE D 2 287 ? 138.519 118.732 117.702 1.00 95.59 293 ILE D O 1
ATOM 7637 N N . LEU D 2 288 ? 136.793 119.791 118.679 1.00 87.76 294 LEU D N 1
ATOM 7638 C CA . LEU D 2 288 ? 135.841 119.302 117.689 1.00 87.00 294 LEU D CA 1
ATOM 7639 C C . LEU D 2 288 ? 136.119 119.852 116.297 1.00 94.12 294 LEU D C 1
ATOM 7640 O O . LEU D 2 288 ? 135.692 119.245 115.310 1.00 103.47 294 LEU D O 1
ATOM 7645 N N . VAL D 2 289 ? 136.813 120.987 116.194 1.00 94.66 295 VAL D N 1
ATOM 7646 C CA . VAL D 2 289 ? 137.251 121.475 114.890 1.00 95.03 295 VAL D CA 1
ATOM 7647 C C . VAL D 2 289 ? 138.263 120.514 114.279 1.00 98.54 295 VAL D C 1
ATOM 7648 O O . VAL D 2 289 ? 138.189 120.177 113.091 1.00 100.62 295 VAL D O 1
ATOM 7652 N N . LEU D 2 290 ? 139.222 120.055 115.086 1.00 105.34 296 LEU D N 1
ATOM 7653 C CA . LEU D 2 290 ? 140.265 119.175 114.572 1.00 108.66 296 LEU D CA 1
ATOM 7654 C C . LEU D 2 290 ? 139.696 117.842 114.107 1.00 112.85 296 LEU D C 1
ATOM 7655 O O . LEU D 2 290 ? 140.214 117.247 113.155 1.00 115.68 296 LEU D O 1
ATOM 7660 N N . ARG D 2 291 ? 138.642 117.355 114.764 1.00 119.42 297 ARG D N 1
ATOM 7661 C CA . ARG D 2 291 ? 137.985 116.140 114.297 1.00 120.20 297 ARG D CA 1
ATOM 7662 C C . ARG D 2 291 ? 137.339 116.354 112.934 1.00 123.34 297 ARG D C 1
ATOM 7663 O O . ARG D 2 291 ? 137.344 115.452 112.089 1.00 124.48 297 ARG D O 1
ATOM 7671 N N . LEU D 2 292 ? 136.778 117.540 112.703 1.00 109.54 298 LEU D N 1
ATOM 7672 C CA . LEU D 2 292 ? 136.146 117.865 111.433 1.00 104.26 298 LEU D CA 1
ATOM 7673 C C . LEU D 2 292 ? 137.121 118.408 110.398 1.00 107.77 298 LEU D C 1
ATOM 7674 O O . LEU D 2 292 ? 136.733 118.577 109.237 1.00 111.41 298 LEU D O 1
ATOM 7679 N N . SER D 2 293 ? 138.366 118.692 110.785 1.00 113.54 299 SER D N 1
ATOM 7680 C CA . SER D 2 293 ? 139.336 119.210 109.825 1.00 114.28 299 SER D CA 1
ATOM 7681 C C . SER D 2 293 ? 139.632 118.191 108.733 1.00 116.82 299 SER D C 1
ATOM 7682 O O . SER D 2 293 ? 139.729 118.545 107.553 1.00 115.30 299 SER D O 1
ATOM 7685 N N . SER D 2 294 ? 139.789 116.921 109.109 1.00 126.14 300 SER D N 1
ATOM 7686 C CA . SER D 2 294 ? 140.043 115.883 108.116 1.00 129.04 300 SER D CA 1
ATOM 7687 C C . SER D 2 294 ? 138.845 115.689 107.195 1.00 128.78 300 SER D C 1
ATOM 7688 O O . SER D 2 294 ? 139.011 115.507 105.983 1.00 129.15 300 SER D O 1
ATOM 7691 N N . ALA D 2 295 ? 137.632 115.720 107.751 1.00 122.16 301 ALA D N 1
ATOM 7692 C CA . ALA D 2 295 ? 136.439 115.485 106.942 1.00 122.60 301 ALA D CA 1
ATOM 7693 C C . ALA D 2 295 ? 136.240 116.584 105.906 1.00 121.20 301 ALA D C 1
ATOM 7694 O O . ALA D 2 295 ? 135.942 116.301 104.741 1.00 123.92 301 ALA D O 1
ATOM 7696 N N . VAL D 2 296 ? 136.398 117.845 106.312 1.00 114.03 302 VAL D N 1
ATOM 7697 C CA . VAL D 2 296 ? 136.187 118.953 105.386 1.00 115.24 302 VAL D CA 1
ATOM 7698 C C . VAL D 2 296 ? 137.254 118.953 104.299 1.00 118.10 302 VAL D C 1
ATOM 7699 O O . VAL D 2 296 ? 136.964 119.214 103.125 1.00 122.04 302 VAL D O 1
ATOM 7703 N N . ALA D 2 297 ? 138.502 118.654 104.667 1.00 123.58 303 ALA D N 1
ATOM 7704 C CA . ALA D 2 297 ? 139.572 118.601 103.677 1.00 127.62 303 ALA D CA 1
ATOM 7705 C C . ALA D 2 297 ? 139.312 117.516 102.640 1.00 130.55 303 ALA D C 1
ATOM 7706 O O . ALA D 2 297 ? 139.612 117.695 101.454 1.00 131.13 303 ALA D O 1
ATOM 7708 N N . GLU D 2 298 ? 138.761 116.379 103.070 1.00 133.66 304 GLU D N 1
ATOM 7709 C CA . GLU D 2 298 ? 138.456 115.300 102.136 1.00 132.84 304 GLU D CA 1
ATOM 7710 C C . GLU D 2 298 ? 137.417 115.736 101.110 1.00 131.49 304 GLU D C 1
ATOM 7711 O O . GLU D 2 298 ? 137.552 115.457 99.914 1.00 130.90 304 GLU D O 1
ATOM 7717 N N . VAL D 2 299 ? 136.366 116.422 101.564 1.00 122.15 305 VAL D N 1
ATOM 7718 C CA . VAL D 2 299 ? 135.321 116.876 100.650 1.00 122.41 305 VAL D CA 1
ATOM 7719 C C . VAL D 2 299 ? 135.878 117.902 99.672 1.00 123.51 305 VAL D C 1
ATOM 7720 O O . VAL D 2 299 ? 135.564 117.876 98.475 1.00 127.57 305 VAL D O 1
ATOM 7724 N N . ALA D 2 300 ? 136.712 118.820 100.163 1.00 129.79 306 ALA D N 1
ATOM 7725 C CA . ALA D 2 300 ? 137.318 119.814 99.284 1.00 132.59 306 ALA D CA 1
ATOM 7726 C C . ALA D 2 300 ? 138.214 119.156 98.244 1.00 134.03 306 ALA D C 1
ATOM 7727 O O . ALA D 2 300 ? 138.310 119.630 97.105 1.00 133.51 306 ALA D O 1
ATOM 7729 N N . GLN D 2 301 ? 138.885 118.064 98.618 1.00 137.44 307 GLN D N 1
ATOM 7730 C CA . GLN D 2 301 ? 139.729 117.348 97.666 1.00 137.70 307 GLN D CA 1
ATOM 7731 C C . GLN D 2 301 ? 138.907 116.781 96.515 1.00 138.57 307 GLN D C 1
ATOM 7732 O O . GLN D 2 301 ? 139.331 116.834 95.355 1.00 138.31 307 GLN D O 1
ATOM 7738 N N . VAL D 2 302 ? 137.732 116.224 96.819 1.00 132.13 308 VAL D N 1
ATOM 7739 C CA . VAL D 2 302 ? 136.880 115.662 95.773 1.00 129.78 308 VAL D CA 1
ATOM 7740 C C . VAL D 2 302 ? 136.435 116.754 94.809 1.00 129.37 308 VAL D C 1
ATOM 7741 O O . VAL D 2 302 ? 136.478 116.584 93.585 1.00 132.27 308 VAL D O 1
ATOM 7745 N N . PHE D 2 303 ? 136.009 117.898 95.346 1.00 128.81 309 PHE D N 1
ATOM 7746 C CA . PHE D 2 303 ? 135.591 119.008 94.501 1.00 130.87 309 PHE D CA 1
ATOM 7747 C C . PHE D 2 303 ? 136.762 119.723 93.843 1.00 133.23 309 PHE D C 1
ATOM 7748 O O . PHE D 2 303 ? 136.536 120.562 92.964 1.00 133.97 309 PHE D O 1
ATOM 7756 N N . GLY D 2 304 ? 137.995 119.418 94.239 1.00 143.56 310 GLY D N 1
ATOM 7757 C CA . GLY D 2 304 ? 139.155 120.072 93.666 1.00 143.59 310 GLY D CA 1
ATOM 7758 C C . GLY D 2 304 ? 139.487 121.391 94.332 1.00 146.86 310 GLY D C 1
ATOM 7759 O O . GLY D 2 304 ? 140.646 121.648 94.671 1.00 147.94 310 GLY D O 1
ATOM 7760 N N . THR D 2 305 ? 138.478 122.237 94.519 1.00 152.01 311 THR D N 1
ATOM 7761 C CA . THR D 2 305 ? 138.686 123.521 95.173 1.00 150.68 311 THR D CA 1
ATOM 7762 C C . THR D 2 305 ? 139.079 123.321 96.631 1.00 147.69 311 THR D C 1
ATOM 7763 O O . THR D 2 305 ? 138.530 122.464 97.328 1.00 147.80 311 THR D O 1
ATOM 7767 N N . LYS D 2 306 ? 140.033 124.123 97.093 1.00 137.90 312 LYS D N 1
ATOM 7768 C CA . LYS D 2 306 ? 140.536 124.017 98.454 1.00 138.03 312 LYS D CA 1
ATOM 7769 C C . LYS D 2 306 ? 139.747 124.924 99.387 1.00 140.44 312 LYS D C 1
ATOM 7770 O O . LYS D 2 306 ? 139.542 126.107 99.100 1.00 141.32 312 LYS D O 1
ATOM 7776 N N . PHE D 2 307 ? 139.308 124.361 100.510 1.00 133.59 313 PHE D N 1
ATOM 7777 C CA . PHE D 2 307 ? 138.564 125.104 101.515 1.00 130.98 313 PHE D CA 1
ATOM 7778 C C . PHE D 2 307 ? 139.104 124.753 102.892 1.00 132.55 313 PHE D C 1
ATOM 7779 O O . PHE D 2 307 ? 139.529 123.622 103.139 1.00 133.60 313 PHE D O 1
ATOM 7787 N N . ASP D 2 308 ? 139.083 125.736 103.789 1.00 145.89 314 ASP D N 1
ATOM 7788 C CA . ASP D 2 308 ? 139.583 125.562 105.145 1.00 146.71 314 ASP D CA 1
ATOM 7789 C C . ASP D 2 308 ? 138.560 126.091 106.136 1.00 145.18 314 ASP D C 1
ATOM 7790 O O . ASP D 2 308 ? 137.996 127.172 105.942 1.00 146.68 314 ASP D O 1
ATOM 7795 N N . ILE D 2 309 ? 138.323 125.322 107.200 1.00 126.28 315 ILE D N 1
ATOM 7796 C CA . ILE D 2 309 ? 137.378 125.742 108.225 1.00 127.07 315 ILE D CA 1
ATOM 7797 C C . ILE D 2 309 ? 137.985 126.867 109.054 1.00 129.26 315 ILE D C 1
ATOM 7798 O O . ILE D 2 309 ? 139.202 126.926 109.275 1.00 132.11 315 ILE D O 1
ATOM 7803 N N . ASN D 2 310 ? 137.129 127.770 109.519 1.00 130.81 316 ASN D N 1
ATOM 7804 C CA . ASN D 2 310 ? 137.538 128.894 110.350 1.00 130.11 316 ASN D CA 1
ATOM 7805 C C . ASN D 2 310 ? 136.908 128.738 111.727 1.00 129.49 316 ASN D C 1
ATOM 7806 O O . ASN D 2 310 ? 135.684 128.623 111.843 1.00 130.24 316 ASN D O 1
ATOM 7811 N N . GLY D 2 311 ? 137.743 128.735 112.762 1.00 122.65 317 GLY D N 1
ATOM 7812 C CA . GLY D 2 311 ? 137.274 128.607 114.123 1.00 123.17 317 GLY D CA 1
ATOM 7813 C C . GLY D 2 311 ? 136.828 129.937 114.698 1.00 124.51 317 GLY D C 1
ATOM 7814 O O . GLY D 2 311 ? 136.718 130.951 114.008 1.00 126.11 317 GLY D O 1
ATOM 7815 N N . LEU D 2 312 ? 136.562 129.919 116.001 1.00 112.23 318 LEU D N 1
ATOM 7816 C CA . LEU D 2 312 ? 136.139 131.130 116.691 1.00 112.50 318 LEU D CA 1
ATOM 7817 C C . LEU D 2 312 ? 137.278 132.140 116.744 1.00 113.05 318 LEU D C 1
ATOM 7818 O O . LEU D 2 312 ? 138.435 131.786 116.984 1.00 112.31 318 LEU D O 1
ATOM 7823 N N . SER D 2 313 ? 136.942 133.405 116.516 1.00 118.69 319 SER D N 1
ATOM 7824 C CA . SER D 2 313 ? 137.928 134.468 116.594 1.00 119.07 319 SER D CA 1
ATOM 7825 C C . SER D 2 313 ? 138.207 134.824 118.052 1.00 119.06 319 SER D C 1
ATOM 7826 O O . SER D 2 313 ? 137.486 134.424 118.969 1.00 122.43 319 SER D O 1
ATOM 7829 N N . PHE D 2 314 ? 139.281 135.588 118.261 1.00 116.34 320 PHE D N 1
ATOM 7830 C CA . PHE D 2 314 ? 139.649 135.981 119.616 1.00 115.62 320 PHE D CA 1
ATOM 7831 C C . PHE D 2 314 ? 138.597 136.882 120.246 1.00 116.90 320 PHE D C 1
ATOM 7832 O O . PHE D 2 314 ? 138.359 136.801 121.455 1.00 118.46 320 PHE D O 1
ATOM 7840 N N . ASP D 2 315 ? 137.966 137.749 119.451 1.00 128.03 321 ASP D N 1
ATOM 7841 C CA . ASP D 2 315 ? 136.929 138.624 119.986 1.00 129.09 321 ASP D CA 1
ATOM 7842 C C . ASP D 2 315 ? 135.732 137.823 120.481 1.00 129.15 321 ASP D C 1
ATOM 7843 O O . ASP D 2 315 ? 135.163 138.130 121.535 1.00 130.61 321 ASP D O 1
ATOM 7848 N N . GLU D 2 316 ? 135.328 136.798 119.729 1.00 121.81 322 GLU D N 1
ATOM 7849 C CA . GLU D 2 316 ? 134.188 135.987 120.144 1.00 120.86 322 GLU D CA 1
ATOM 7850 C C . GLU D 2 316 ? 134.507 135.182 121.398 1.00 121.72 322 GLU D C 1
ATOM 7851 O O . GLU D 2 316 ? 133.636 134.987 122.254 1.00 125.60 322 GLU D O 1
ATOM 7857 N N . CYS D 2 317 ? 135.745 134.700 121.522 1.00 113.15 323 CYS D N 1
ATOM 7858 C CA . CYS D 2 317 ? 136.127 133.935 122.705 1.00 112.67 323 CYS D CA 1
ATOM 7859 C C . CYS D 2 317 ? 136.044 134.792 123.961 1.00 115.09 323 CYS D C 1
ATOM 7860 O O . CYS D 2 317 ? 135.540 134.348 124.999 1.00 116.17 323 CYS D O 1
ATOM 7863 N N . LEU D 2 318 ? 136.542 136.027 123.888 1.00 108.75 324 LEU D N 1
ATOM 7864 C CA . LEU D 2 318 ? 136.464 136.921 125.037 1.00 103.93 324 LEU D CA 1
ATOM 7865 C C . LEU D 2 318 ? 135.020 137.283 125.359 1.00 105.29 324 LEU D C 1
ATOM 7866 O O . LEU D 2 318 ? 134.644 137.377 126.533 1.00 113.44 324 LEU D O 1
ATOM 7871 N N . LEU D 2 319 ? 134.200 137.500 124.330 1.00 94.65 325 LEU D N 1
ATOM 7872 C CA . LEU D 2 319 ? 132.802 137.843 124.562 1.00 94.95 325 LEU D CA 1
ATOM 7873 C C . LEU D 2 319 ? 132.053 136.692 125.220 1.00 97.03 325 LEU D C 1
ATOM 7874 O O . LEU D 2 319 ? 131.195 136.912 126.083 1.00 99.49 325 LEU D O 1
ATOM 7879 N N . LEU D 2 320 ? 132.356 135.456 124.819 1.00 92.09 326 LEU D N 1
ATOM 7880 C CA . LEU D 2 320 ? 131.693 134.303 125.419 1.00 89.17 326 LEU D CA 1
ATOM 7881 C C . LEU D 2 320 ? 132.026 134.180 126.900 1.00 94.53 326 LEU D C 1
ATOM 7882 O O . LEU D 2 320 ? 131.143 133.907 127.720 1.00 99.75 326 LEU D O 1
ATOM 7887 N N . LEU D 2 321 ? 133.297 134.371 127.261 1.00 88.21 327 LEU D N 1
ATOM 7888 C CA . LEU D 2 321 ? 133.682 134.317 128.668 1.00 83.26 327 LEU D CA 1
ATOM 7889 C C . LEU D 2 321 ? 133.015 135.430 129.465 1.00 86.13 327 LEU D C 1
ATOM 7890 O O . LEU D 2 321 ? 132.549 135.207 130.588 1.00 89.25 327 LEU D O 1
ATOM 7895 N N . LEU D 2 322 ? 132.964 136.637 128.901 1.00 97.56 328 LEU D N 1
ATOM 7896 C CA . LEU D 2 322 ? 132.420 137.776 129.632 1.00 96.68 328 LEU D CA 1
ATOM 7897 C C . LEU D 2 322 ? 130.915 137.646 129.834 1.00 100.70 328 LEU D C 1
ATOM 7898 O O . LEU D 2 322 ? 130.395 137.996 130.899 1.00 104.74 328 LEU D O 1
ATOM 7903 N N . VAL D 2 323 ? 130.197 137.153 128.824 1.00 88.53 329 VAL D N 1
ATOM 7904 C CA . VAL D 2 323 ? 128.747 137.033 128.939 1.00 86.54 329 VAL D CA 1
ATOM 7905 C C . VAL D 2 323 ? 128.374 135.940 129.932 1.00 93.40 329 VAL D C 1
ATOM 7906 O O . VAL D 2 323 ? 127.473 136.118 130.761 1.00 102.88 329 VAL D O 1
ATOM 7910 N N . CYS D 2 324 ? 129.059 134.797 129.871 1.00 93.82 330 CYS D N 1
ATOM 7911 C CA . CYS D 2 324 ? 128.744 133.699 130.779 1.00 94.76 330 CYS D CA 1
ATOM 7912 C C . CYS D 2 324 ? 129.008 134.071 132.231 1.00 96.40 330 CYS D C 1
ATOM 7913 O O . CYS D 2 324 ? 128.288 133.614 133.126 1.00 101.23 330 CYS D O 1
ATOM 7916 N N . SER D 2 325 ? 130.032 134.887 132.488 1.00 84.57 331 SER D N 1
ATOM 7917 C CA . SER D 2 325 ? 130.273 135.356 133.848 1.00 83.98 331 SER D CA 1
ATOM 7918 C C . SER D 2 325 ? 129.124 136.226 134.340 1.00 90.56 331 SER D C 1
ATOM 7919 O O . SER D 2 325 ? 128.711 136.122 135.501 1.00 99.05 331 SER D O 1
ATOM 7922 N N . MET D 2 326 ? 128.599 137.095 133.474 1.00 94.96 332 MET D N 1
ATOM 7923 C CA . MET D 2 326 ? 127.504 137.971 133.879 1.00 95.76 332 MET D CA 1
ATOM 7924 C C . MET D 2 326 ? 126.246 137.175 134.199 1.00 96.18 332 MET D C 1
ATOM 7925 O O . MET D 2 326 ? 125.493 137.533 135.112 1.00 100.01 332 MET D O 1
ATOM 7930 N N . ILE D 2 327 ? 125.995 136.097 133.454 1.00 77.80 333 ILE D N 1
ATOM 7931 C CA . ILE D 2 327 ? 124.842 135.250 133.744 1.00 76.98 333 ILE D CA 1
ATOM 7932 C C . ILE D 2 327 ? 124.978 134.621 135.123 1.00 81.56 333 ILE D C 1
ATOM 7933 O O . ILE D 2 327 ? 124.019 134.580 135.901 1.00 88.76 333 ILE D O 1
ATOM 7938 N N . GLY D 2 328 ? 126.169 134.116 135.446 1.00 73.57 334 GLY D N 1
ATOM 7939 C CA . GLY D 2 328 ? 126.392 133.575 136.776 1.00 74.32 334 GLY D CA 1
ATOM 7940 C C . GLY D 2 328 ? 126.310 134.636 137.856 1.00 74.82 334 GLY D C 1
ATOM 7941 O O . GLY D 2 328 ? 125.800 134.384 138.949 1.00 79.99 334 GLY D O 1
ATOM 7942 N N . TRP D 2 329 ? 126.817 135.836 137.564 1.00 72.72 335 TRP D N 1
ATOM 7943 C CA . TRP D 2 329 ? 126.760 136.924 138.534 1.00 66.81 335 TRP D CA 1
ATOM 7944 C C . TRP D 2 329 ? 125.321 137.307 138.851 1.00 75.47 335 TRP D C 1
ATOM 7945 O O . TRP D 2 329 ? 124.965 137.503 140.018 1.00 81.26 335 TRP D O 1
ATOM 7956 N N . VAL D 2 330 ? 124.479 137.422 137.824 1.00 70.69 336 VAL D N 1
ATOM 7957 C CA . VAL D 2 330 ? 123.086 137.797 138.042 1.00 66.63 336 VAL D CA 1
ATOM 7958 C C . VAL D 2 330 ? 122.330 136.667 138.727 1.00 72.42 336 VAL D C 1
ATOM 7959 O O . VAL D 2 330 ? 121.503 136.904 139.615 1.00 71.35 336 VAL D O 1
ATOM 7963 N N . ALA D 2 331 ? 122.603 135.422 138.333 1.00 70.20 337 ALA D N 1
ATOM 7964 C CA . ALA D 2 331 ? 121.926 134.288 138.951 1.00 66.16 337 ALA D CA 1
ATOM 7965 C C . ALA D 2 331 ? 122.254 134.192 140.434 1.00 71.52 337 ALA D C 1
ATOM 7966 O O . ALA D 2 331 ? 121.382 133.880 141.252 1.00 76.27 337 ALA D O 1
ATOM 7968 N N . ALA D 2 332 ? 123.511 134.447 140.801 1.00 70.43 338 ALA D N 1
ATOM 7969 C CA . ALA D 2 332 ? 123.882 134.436 142.211 1.00 61.67 338 ALA D CA 1
ATOM 7970 C C . ALA D 2 332 ? 123.228 135.586 142.964 1.00 66.87 338 ALA D C 1
ATOM 7971 O O . ALA D 2 332 ? 122.820 135.425 144.119 1.00 78.72 338 ALA D O 1
ATOM 7973 N N . TRP D 2 333 ? 123.133 136.758 142.333 1.00 65.11 339 TRP D N 1
ATOM 7974 C CA . TRP D 2 333 ? 122.498 137.898 142.985 1.00 67.27 339 TRP D CA 1
ATOM 7975 C C . TRP D 2 333 ? 121.016 137.643 143.226 1.00 74.67 339 TRP D C 1
ATOM 7976 O O . TRP D 2 333 ? 120.494 137.954 144.301 1.00 79.40 339 TRP D O 1
ATOM 7987 N N . LEU D 2 334 ? 120.320 137.079 142.236 1.00 69.19 340 LEU D N 1
ATOM 7988 C CA . LEU D 2 334 ? 118.897 136.805 142.399 1.00 68.03 340 LEU D CA 1
ATOM 7989 C C . LEU D 2 334 ? 118.653 135.740 143.460 1.00 72.33 340 LEU D C 1
ATOM 7990 O O . LEU D 2 334 ? 117.710 135.849 144.252 1.00 74.26 340 LEU D O 1
ATOM 7995 N N . ALA D 2 335 ? 119.489 134.700 143.489 1.00 67.15 341 ALA D N 1
ATOM 7996 C CA . ALA D 2 335 ? 119.287 133.614 144.442 1.00 63.14 341 ALA D CA 1
ATOM 7997 C C . ALA D 2 335 ? 119.553 134.065 145.873 1.00 68.33 341 ALA D C 1
ATOM 7998 O O . ALA D 2 335 ? 118.781 133.744 146.783 1.00 77.17 341 ALA D O 1
ATOM 8000 N N . THR D 2 336 ? 120.643 134.802 146.093 1.00 78.41 342 THR D N 1
ATOM 8001 C CA . THR D 2 336 ? 121.004 135.204 147.449 1.00 73.23 342 THR D CA 1
ATOM 8002 C C . THR D 2 336 ? 120.012 136.211 148.016 1.00 78.73 342 THR D C 1
ATOM 8003 O O . THR D 2 336 ? 119.657 136.141 149.199 1.00 88.14 342 THR D O 1
ATOM 8007 N N . VAL D 2 337 ? 119.552 137.155 147.191 1.00 80.08 343 VAL D N 1
ATOM 8008 C CA . VAL D 2 337 ? 118.615 138.168 147.669 1.00 77.84 343 VAL D CA 1
ATOM 8009 C C . VAL D 2 337 ? 117.309 137.527 148.117 1.00 89.27 343 VAL D C 1
ATOM 8010 O O . VAL D 2 337 ? 116.689 137.973 149.090 1.00 96.16 343 VAL D O 1
ATOM 8014 N N . GLN D 2 338 ? 116.880 136.463 147.435 1.00 91.73 344 GLN D N 1
ATOM 8015 C CA . GLN D 2 338 ? 115.675 135.755 147.853 1.00 88.93 344 GLN D CA 1
ATOM 8016 C C . GLN D 2 338 ? 115.830 135.154 149.245 1.00 89.10 344 GLN D C 1
ATOM 8017 O O . GLN D 2 338 ? 114.862 135.114 150.013 1.00 93.80 344 GLN D O 1
ATOM 8023 N N . HIS D 2 339 ? 117.031 134.686 149.589 1.00 82.81 345 HIS D N 1
ATOM 8024 C CA . HIS D 2 339 ? 117.251 134.130 150.920 1.00 79.35 345 HIS D CA 1
ATOM 8025 C C . HIS D 2 339 ? 117.308 135.225 151.977 1.00 83.62 345 HIS D C 1
ATOM 8026 O O . HIS D 2 339 ? 116.813 135.041 153.095 1.00 96.53 345 HIS D O 1
ATOM 8033 N N . LEU D 2 340 ? 117.913 136.369 151.647 1.00 84.07 346 LEU D N 1
ATOM 8034 C CA . LEU D 2 340 ? 118.001 137.461 152.612 1.00 88.44 346 LEU D CA 1
ATOM 8035 C C . LEU D 2 340 ? 116.627 138.007 152.968 1.00 92.86 346 LEU D C 1
ATOM 8036 O O . LEU D 2 340 ? 116.406 138.440 154.104 1.00 96.60 346 LEU D O 1
ATOM 8041 N N . ARG D 2 341 ? 115.695 138.006 152.014 1.00 102.16 347 ARG D N 1
ATOM 8042 C CA . ARG D 2 341 ? 114.333 138.424 152.321 1.00 103.49 347 ARG D CA 1
ATOM 8043 C C . ARG D 2 341 ? 113.593 137.366 153.127 1.00 106.92 347 ARG D C 1
ATOM 8044 O O . ARG D 2 341 ? 112.685 137.697 153.896 1.00 108.59 347 ARG D O 1
ATOM 8052 N N . HIS D 2 342 ? 113.965 136.094 152.966 1.00 103.62 348 HIS D N 1
ATOM 8053 C CA . HIS D 2 342 ? 113.294 135.025 153.697 1.00 100.40 348 HIS D CA 1
ATOM 8054 C C . HIS D 2 342 ? 113.593 135.098 155.189 1.00 100.98 348 HIS D C 1
ATOM 8055 O O . HIS D 2 342 ? 112.713 134.836 156.017 1.00 105.21 348 HIS D O 1
ATOM 8062 N N . PHE D 2 343 ? 114.823 135.448 155.552 1.00 94.81 349 PHE D N 1
ATOM 8063 C CA . PHE D 2 343 ? 115.215 135.527 156.953 1.00 96.29 349 PHE D CA 1
ATOM 8064 C C . PHE D 2 343 ? 114.849 136.857 157.596 1.00 100.90 349 PHE D C 1
ATOM 8065 O O . PHE D 2 343 ? 115.087 137.031 158.795 1.00 102.82 349 PHE D O 1
ATOM 8073 N N . THR D 2 344 ? 114.291 137.789 156.837 1.00 118.94 350 THR D N 1
ATOM 8074 C CA . THR D 2 344 ? 113.836 139.047 157.413 1.00 118.03 350 THR D CA 1
ATOM 8075 C C . THR D 2 344 ? 112.608 138.796 158.282 1.00 119.80 350 THR D C 1
ATOM 8076 O O . THR D 2 344 ? 111.670 138.124 157.838 1.00 122.98 350 THR D O 1
ATOM 8080 N N . PRO D 2 345 ? 112.582 139.295 159.521 1.00 139.31 351 PRO D N 1
ATOM 8081 C CA . PRO D 2 345 ? 111.433 139.010 160.398 1.00 142.37 351 PRO D CA 1
ATOM 8082 C C . PRO D 2 345 ? 110.103 139.503 159.858 1.00 144.92 351 PRO D C 1
ATOM 8083 O O . PRO D 2 345 ? 109.074 138.849 160.069 1.00 144.47 351 PRO D O 1
ATOM 8087 N N . GLU D 2 346 ? 110.090 140.638 159.168 1.00 182.01 352 GLU D N 1
ATOM 8088 C CA . GLU D 2 346 ? 108.834 141.250 158.754 1.00 183.94 352 GLU D CA 1
ATOM 8089 C C . GLU D 2 346 ? 108.901 141.773 157.323 1.00 184.61 352 GLU D C 1
ATOM 8090 O O . GLU D 2 346 ? 108.039 141.468 156.499 1.00 183.84 352 GLU D O 1
#

InterPro domains:
  IPR003439 ABC transporter-like, ATP-binding domain [PF00005] (18-165)
  IPR003439 ABC transporter-like, ATP-binding domain [PS50893] (2-222)
  IPR003593 AAA+ ATPase domain [SM00382] (27-214)
  IPR005286 Cell division protein FtsE [TIGR02673] (1-213)
  IPR015854 ABC transporter, lipoprotein release, LolD-like [PTHR24220] (1-215)
  IPR017871 ABC transporter-like, conserved site [PS00211] (138-152)
  IPR027417 P-loop containing nucleoside triphosphate hydrolase [G3DSA:3.40.50.300] (1-220)
  IPR027417 P-loop containing nucleoside triphosphate hydrolase [SSF52540] (1-216)

Foldseek 3Di:
DFKKWWAQFWADDDVGHTLAGGDGFMDDFLAEEEEEEDPSLNQVVVLCCQLVVDATPDTWMAGPNDTDNPDDPVCSVVRNLQEQEQDPVLPFDQVDALLCRLQVSVVVVPDDPVLSVVLLLVLCVLLVCNVRRGHGLVPDDPLVSLSSSVSSRPSSLHQEYEAEASPPDDDPVSVVSVVVVVVVSSVVGRYYYYYHHPPVSVVVDDGFYWYRYNNYIDRHVDRD/DFKKWWAQFWADDDVGHTQAGGDGFMDDFLAEEEEEEDPSLRLVVVLCCQLVVDATPDTWMAGPNDTVNPDDPVCSVVSNLQEQEADDVLPFDQVDFLLCRLQVSVVVVPDDPVLSVVLLLVLCVLLVCNVRRRPGLVPDDPLVSLSSSVSSRPSSLHQEYEEEASVPDDDPVSVVSSVVVVVVSSVVGHYYYHYHDDPVSVVVDDGFYWYGYNNYIDRGPDRD/DDPLQVVLLVLLVVVCVVDPVVLVVLLQLLLVLQLVVQQVVLVVVQVVVCCVVPPPAFFKKFFFDQPDFPVVVVVLLVVLQPDPQWDHKAWAALVRVVVVVCVVVVPPPCVVVDPDRPGTIMMTTGGDPVQLDPVSVVVSQVVSVPRPRTPHIDGPVVSSVVVVVVVVVVVVVSVVVSVVSVVCSLCSLLVSLLVVVVVVLVVVLVCVVVPDDPVSSLSSLLSSLLVSLLSSLVSSLVVQVVVQVVVQVVVQVVCVVVVHDDGRDHDDPVRSVVSNVVSSVSSNVSSVVSSVVSVVVNDPD/DDPLLVVLLVLLVVVCVVDPVVLVVLLQLLLVLQLVLQLVVLVVVQVVVCCVPPPPADWQWFFFDQVDAPVVVVVLLVVLCPDPFFPHKDWAALVSVVVVVCVVVVDCPVAPPDPDRPGTIIMTTDTDPVQLDLVSSVVSNVVSCVRPGTDDGPGDSPVSVVVVVVVVVVVVVVVVVSVVSVVVSLCSLLVSLLVVVVVVLVVVLVCVVVPDDPVSSLSSSLSNLLCSLLSSLVVNVVVNVVVQVVCQVVVQVVCVVVVHGDGRDHDDPVVSVVSNVVSSVSSNVSSVVNSVVSVVVSDPD

B-factor: mean 159.97, std 111.83, range [61.67, 526.76]

Radius of gyration: 43.0 Å; Cα contacts (8 Å, |Δi|>4): 1602; chains: 4; bounding box: 51×67×138 Å

Solvent-accessible surface area: 49888 Å² total; per-residue (Å²): 119,8,31,1,105,1,62,115,0,16,26,36,75,179,85,38,109,86,20,0,66,39,0,57,8,36,1,103,65,23,48,10,0,0,0,22,15,75,16,41,1,13,12,30,11,2,0,66,2,0,1,12,24,32,45,5,76,52,28,82,2,73,6,22,62,126,65,17,13,147,35,108,75,163,78,13,8,109,14,9,65,93,14,4,16,7,18,38,89,34,57,21,4,93,89,61,26,0,38,55,0,0,5,2,14,0,30,21,59,52,33,73,58,117,45,16,139,143,62,0,36,52,4,1,91,98,5,49,1,92,117,20,18,152,26,78,0,129,96,15,38,16,6,18,38,10,19,0,4,0,0,12,9,9,8,26,140,6,41,0,1,0,1,6,18,0,17,24,22,4,23,61,76,47,4,36,23,4,2,140,14,1,23,78,24,28,184,124,43,14,1,0,0,2,0,4,22,43,102,56,1,29,84,103,57,114,72,33,56,1,48,0,58,106,1,100,37,112,14,31,138,15,150,129,120,9,31,0,99,2,65,132,0,20,23,39,71,180,84,46,117,86,17,0,71,39,0,74,7,37,1,94,70,21,49,7,0,1,0,16,14,73,14,42,2,12,12,26,10,1,0,62,2,0,1,12,27,32,41,5,73,51,27,82,2,63,8,24,56,128,66,16,8,129,35,127,76,171,86,19,13,104,14,12,66,91,14,5,19,5,18,44,94,26,43,10,2,97,77,41,30,0,38,53,0,0,3,2,15,0,32,17,56,52,26,54,60,110,49,21,149,150,70,0,39,55,6,1,91,108,4,50,1,91,114,22,18,168,26,75,0,134,89,14,41,18,7,19,25,6,17,0,4,0,0,11,10,10,8,28,146,8,40,0,1,0,0,6,11,0,16,22,17,4,26,34,82,50,2,37,24,4,1,136,13,0,16,53,23,26,185,118,43,14,1,0,0,1,0,4,27,36,99,29,0,25,83,121,60,117,77,30,55,1,53,1,59,109,1,102,38,120,15,32,137,14,154,134,201,77,125,43,38,121,71,3,65,112,32,5,56,91,51,33,140,83,100,87,126,23,32,109,42,9,19,44,4,0,0,17,12,6,0,6,30,9,2,36,97,11,55,137,42,16,92,82,78,27,46,90,112,95,117,113,48,22,68,2,28,0,52,0,76,117,125,48,90,77,126,38,0,53,34,6,22,62,81,0,75,92,46,108,4,15,84,79,15,76,68,53,16,54,113,69,16,21,25,100,11,80,114,115,10,58,62,6,41,19,9,102,118,47,167,121,18,24,39,23,3,24,0,28,0,30,1,79,118,130,57,64,36,108,136,29,11,67,69,2,74,75,80,0,57,140,17,124,7,18,85,67,2,108,38,63,101,67,113,35,49,87,42,58,21,82,84,41,35,96,37,143,31,59,62,35,24,31,101,17,8,84,32,9,11,106,49,3,1,18,9,7,4,30,14,31,3,66,19,58,82,94,13,0,42,10,14,23,18,27,0,0,42,65,40,16,0,22,80,32,10,16,43,14,3,20,39,13,0,85,42,0,0,81,43,0,27,81,42,4,104,84,34,26,114,174,17,50,65,11,21,54,111,23,8,134,78,74,55,76,146,40,105,46,81,31,44,58,148,111,48,28,92,120,36,27,115,54,2,24,109,24,0,102,78,16,0,108,109,6,0,37,76,15,9,175,128,55,35,44,124,210,94,133,52,41,137,62,3,93,122,25,4,64,68,47,40,141,80,88,91,122,18,31,106,48,9,18,46,5,0,0,10,10,5,0,7,23,9,3,33,85,12,51,142,48,16,93,77,84,28,46,95,106,100,115,113,57,42,66,3,34,0,32,0,64,79,126,42,92,84,121,39,0,49,32,5,15,59,83,0,86,88,44,116,6,6,104,101,7,58,66,53,16,55,114,68,14,31,29,104,13,86,112,137,24,65,88,20,17,7,8,93,68,39,171,103,17,21,9,7,1,23,0,40,0,67,12,65,134,105,49,58,28,89,125,26,11,74,58,6,61,62,102,0,64,145,22,115,3,10,84,66,14,93,19,85,55,59,121,22,38,96,38,46,19,83,92,47,38,94,42,124,29,64,63,30,23,26,100,15,11,83,35,9,10,107,42,3,1,18,8,6,4,37,16,33,2,68,18,57,91,81,11,0,30,8,13,25,17,29,0,0,44,69,40,17,0,19,63,28,8,14,41,11,3,23,36,10,0,79,38,0,0,81,43,0,28,95,37,0,87,89,28,25,123,173,22,49,79,4,19,49,99,20,7,120,59,52,61,66,153,36,112,49,78,22,22,61,156,108,54,25,96,94,29,25,121,62,2,23,104,20,0,92,73,14,0,112,108,6,0,34,89,8,9,182,124,56,28,50,134

Secondary structure (DSSP, 8-state):
---EEEEEEEEE-TTS-EEEEEE--EE-TT-EEEEEESTTSSHHHHHHHHHTSS--SEEEEEETTEE-TT--TTTTHHHHTTEEEE-SS----TTS-HHHHHHHHHHHHT--HHHHHHHHHHHHHHHT-GGGTTS-GGGS-HHHHHHHHHHHTTTT--SEEEEESTTSSS-HHHHHHHHHHHHHHHHHT-EEEEE---HHHHHT---EEEEEETTEEE-TT---/---EEEEEEE-B-TTS-B--SSEEEEE-TT-EEEEEESTTSSHHHHHHHHHTSS--SEEEEEETTEE-TT--TTTTHHHHTTEEEE-SS----TTS-HHHHHHHHHHHHT--HHHHHHHHHHHHHHHT-GGGTTS-GGGS-HHHHHHHHHHHTTTT--SEEEEESTTSSS-HHHHHHHHHHHHHHHHHT-EEEEE---HHHHHT---EEEEEETTEEE-TT---/--HHHHHHHHHHHHHHHHSHHHHHHHHHHHHHHHHHHHHHHHHHHHHHHHHHHH-----EEEEE-TT--HHHHHHHHHHHHTSTTEEEEEEE-HHHHHHHHHHHHSSGGGGGGSSS-----EEEEEEPGGG--HHHHHHHHHHHHTSTTEEEEEE-THHHHHHHHHHHHHHHHHHHHHHHHHHHHHHHHHHHHHHHHHTTHHHHHHHHHTT--HHHHHHHHHHHHHHHHHHHHHHHHHHHHHHHHHHHHHHHHHHHHH-S--------HHHHHHHHHHHHHHHHHHHHHHHHHHHHHHS--/--HHHHHHHHHHHHHHHHSHHHHHHHHHHHHHHHHHHHHHHHHHHHHHHHHHHH-------EEE-TT--HHHHHHHHHHHHTSTTEEEEEEE-HHHHHHHHHHHH--GGGTTTSSS--PPPEEEEEE-STT-SHHHHHHHHHHHHHSTTEEEE---SSHHHHHHHHHHHHHHHHHHHHHHHHHHHHHHHHHHHHHHHHTTHHHHHHHHHTT--HHHHHHHHHHHHHHHHHHHHHHHHHHHHHHHHHHHHHHHHHHHHHSS--------HHHHHHHHHHHHHHHHHHHHHHHHHHHHHT---

GO terms:
  GO:0005886 plasma membrane (C, EXP)
  GO:0005515 protein binding (F, IPI)
  GO:0032153 cell division site (C, IDA)
  GO:0005737 cytoplasm (C, IDA)
  GO:0005524 ATP binding (F, IDA)
  GO:0019898 extrinsic component of membrane (C, IDA)
  GO:0051301 cell division (P, IMP)
  GO:0046677 response to antibiotic (P, IMP)
  GO:0000935 division septum (C, IDA)
  GO:0005886 plasma membrane (C, IDA)
  GO:0051781 positive regulation of cell division (P, IDA)

Sequence (1050 aa):
SGSIRFEHVSKAYLGGRQALQGVTFHMQPGEMAFLTGHSGAGKSTLLKLICGIERPSAGKIWFSGHDITRLKNREVPFLRRQIGMIFQDHHLLMDRTVYDNVAIPLIIAGASGDDIRRRVSAALDKVGLLDKAKNFPIQLSGGEQQRVGIARAVVNKPAVLLADQPTGNLDDALSEGILRLFEEFNRVGVTVLMATHDINLISRRSYRMLTLSDGHLHGGVGHESGSIRFEHVSKAYLGGRQALQGVTFHMQPGEMAFLTGHSGAGKSTLLKLICGIERPSAGKIWFSGHDITRLKNREVPFLRRQIGMIFQDHHLLMDRTVYDNVAIPLIIAGASGDDIRRRVSAALDKVGLLDKAKNFPIQLSGGEQQRVGIARAVVNKPAVLLADQPTGNLDDALSEGILRLFEEFNRVGVTVLMATHDINLISRRSYRMLTLSDGHLHGGVGHEFNEQVRYAFHGALQDLKSKPFATFLTVMVIAISLTLPSVCYMVYKNVNQAATQYYPSPQITVYLQKTLDDDAAAGVVAQLQAEQGVEKVNYLSREDALGEFRNWSGFGGALDMLEENPLPAVAVVIPKLDFQGTESLNTLRDRITQINGIDEVRMDDSWFARLAALTGLVGRVSAMIGVLMVAAVFLVIGNSVRLSIFARRDSINVQKLIGATDGFILRPFLYGGALLGFSGALLSLILSEILVLRLSSAVAEVAQVFGTKFDINGLSFDECLLLLLVCSMIGWVAAWLATVQHLRHFTPEFNEQVRYAFHGALQDLKSKPFATFLTVMVIAISLTLPSVCYMVYKNVNQAATQYYPSPQITVYLQKTLDDDAAAGVVAQLQAEQGVEKVNYLSREDALGEFRNWSGFGGALDMLEENPLPAVAVVIPKLDFQGTESLNTLRDRITQINGIDEVRMDDSWFARLAALTGLVGRVSAMIGVLMVAAVFLVIGNSVRLSIFARRDSINVQKLIGATDGFILRPFLYGGALLGFSGALLSLILSEILVLRLSSAVAEVAQVFGTKFDINGLSFDECLLLLLVCSMIGWVAAWLATVQHLRHFTPE

Organism: Escherichia coli (strain K12) (NCBI:txid83333)